Protein AF-0000000085287148 (afdb_homodimer)

Solvent-accessible surface area (backbone atoms only — not comparable to full-atom values): 69356 Å² total; per-residue (Å²): 118,70,53,72,50,53,68,63,58,52,50,46,45,72,74,42,37,66,62,49,49,55,50,50,49,49,53,42,50,53,49,48,54,57,46,31,64,43,35,37,39,42,64,52,58,63,57,47,58,54,47,50,46,49,44,57,53,48,53,65,52,48,41,60,49,50,45,50,57,52,55,53,83,62,90,46,65,64,59,32,32,53,40,20,36,48,32,17,50,41,44,36,57,68,18,52,50,58,59,39,68,41,88,47,68,58,48,17,66,41,21,68,58,52,42,52,51,50,49,53,51,49,52,50,37,48,49,28,39,38,64,25,32,65,50,96,54,58,46,51,61,50,20,52,53,43,35,53,47,10,52,51,38,36,49,45,40,40,50,20,24,39,57,37,10,68,69,48,43,52,54,68,66,49,66,81,69,47,40,51,59,61,61,67,59,51,50,50,51,51,49,52,41,47,70,71,67,40,54,73,44,78,41,68,40,73,60,76,67,72,74,65,76,77,68,74,78,81,51,72,79,48,47,58,50,51,22,49,55,48,33,67,67,51,52,45,44,57,70,48,32,52,40,52,57,66,58,36,51,48,38,28,61,52,53,70,73,44,51,47,71,55,46,51,49,37,47,51,51,27,50,47,53,51,38,31,39,54,28,16,28,46,75,50,39,76,35,73,70,24,41,51,50,49,51,49,44,47,50,50,45,49,47,45,54,52,40,53,66,71,60,31,66,64,86,73,48,61,68,69,59,52,52,50,50,50,51,52,46,50,49,51,45,49,51,50,52,47,52,51,52,51,48,55,25,32,71,64,39,53,36,53,29,45,76,67,77,44,61,61,78,74,50,81,50,67,80,58,50,52,59,70,80,73,73,50,47,57,55,43,56,29,32,56,65,67,52,58,35,66,48,76,73,70,76,80,65,56,68,61,28,53,72,69,69,44,42,68,61,51,49,51,56,70,59,47,42,75,41,70,67,46,70,64,52,47,36,52,51,42,52,53,53,53,51,50,56,67,65,63,55,83,66,38,56,53,72,38,64,26,56,61,49,31,53,73,68,72,37,64,87,57,42,60,58,49,75,74,40,58,70,52,52,27,52,48,19,51,33,47,14,48,54,48,46,58,68,65,48,74,83,71,78,77,43,66,42,50,55,46,32,52,51,51,37,18,29,54,47,30,37,42,67,76,41,47,78,49,38,55,79,43,58,39,52,55,34,47,42,8,21,36,46,36,47,27,52,44,31,70,70,79,22,63,44,97,41,72,61,49,20,49,52,47,55,54,58,67,45,79,69,34,88,80,55,55,58,58,37,46,31,17,67,83,26,61,43,35,53,62,56,3,45,50,49,26,52,58,50,68,67,44,94,40,71,67,57,39,26,48,51,51,28,46,26,50,48,30,35,50,44,18,32,29,56,55,27,54,35,62,56,44,58,49,33,41,64,50,14,48,46,69,55,48,52,50,36,52,46,34,48,39,57,54,39,48,86,47,50,49,79,77,76,78,34,22,35,46,42,85,42,76,87,119,71,52,72,50,52,68,61,57,53,50,45,45,70,72,43,36,65,62,50,48,55,50,51,50,49,53,41,51,51,50,47,55,56,47,31,64,42,35,38,41,41,63,52,57,63,57,46,57,55,46,50,47,49,43,56,53,46,53,66,52,49,41,60,50,51,44,51,56,54,57,53,82,63,92,48,65,65,59,33,32,53,38,20,36,48,32,17,50,40,44,36,56,68,18,54,50,58,60,38,69,41,86,47,68,60,48,17,66,41,22,67,59,52,42,52,51,51,50,52,52,49,52,50,34,48,48,28,39,37,66,23,33,66,49,97,53,59,48,50,61,51,19,51,52,42,34,53,47,11,51,51,37,37,49,44,40,39,50,18,25,38,55,36,11,68,68,46,42,53,55,69,68,50,66,79,68,45,39,52,56,62,60,68,59,50,52,50,51,52,49,51,41,46,72,71,67,42,51,74,44,78,41,68,39,72,62,77,67,71,74,65,76,78,68,74,78,82,51,71,76,46,46,57,50,51,23,49,55,47,34,67,68,50,52,47,44,57,70,46,31,52,39,53,56,64,59,37,51,48,38,28,61,52,53,69,73,44,52,48,69,55,45,53,48,38,46,51,52,27,51,47,54,52,39,31,40,54,30,17,27,47,74,50,38,75,34,74,70,24,41,52,50,50,50,48,42,48,50,50,45,50,47,46,54,53,39,56,67,71,62,32,67,65,86,73,49,60,67,68,59,52,52,50,50,50,50,54,46,51,48,50,46,50,51,50,52,48,51,50,51,52,48,55,26,32,71,66,39,52,36,54,30,45,74,66,75,44,62,63,78,75,50,82,50,69,82,58,51,53,63,71,82,73,73,50,48,57,56,43,56,30,32,56,66,67,52,60,34,68,48,77,72,68,75,78,65,56,67,60,28,52,72,69,69,44,42,68,59,51,50,52,58,70,58,45,42,75,44,70,68,48,68,64,52,47,36,52,53,43,52,54,52,53,51,48,56,69,66,63,54,83,66,37,55,52,71,37,65,26,56,61,50,30,53,76,67,72,38,64,88,58,39,60,58,49,75,73,40,57,72,52,51,26,53,47,20,51,33,46,14,49,55,47,46,58,69,63,47,76,82,72,81,76,42,67,42,50,55,44,32,53,50,50,38,18,28,53,48,29,36,41,68,77,40,47,78,49,38,54,81,44,57,38,51,53,36,48,42,8,22,34,46,39,47,27,52,43,31,71,71,78,21,63,42,98,41,72,61,50,20,49,51,47,56,53,58,66,46,80,70,35,90,79,55,56,57,57,37,45,30,15,62,82,27,61,46,35,53,61,56,3,44,50,49,26,53,59,50,67,66,43,93,42,74,68,59,39,26,48,51,50,29,46,25,52,49,29,34,50,43,18,32,28,57,54,28,55,36,62,57,45,60,48,32,43,66,51,15,46,47,70,55,46,52,50,35,51,46,32,47,38,56,54,42,47,85,47,49,49,80,76,75,81,36,19,35,48,41,85,42,77,89

pLDDT: mean 85.96, std 10.74, range [35.72, 98.38]

Structure (mmCIF, N/CA/C/O backbone):
data_AF-0000000085287148-model_v1
#
loop_
_entity.id
_entity.type
_entity.pdbx_description
1 polymer 'DUF4220 domain-containing protein'
#
loop_
_atom_site.group_PDB
_atom_site.id
_atom_site.type_symbol
_atom_site.label_atom_id
_atom_site.label_alt_id
_atom_site.label_comp_id
_atom_site.label_asym_id
_atom_site.label_entity_id
_atom_site.label_seq_id
_atom_site.pdbx_PDB_ins_code
_atom_site.Cartn_x
_atom_site.Cartn_y
_atom_site.Cartn_z
_atom_site.occupancy
_atom_site.B_iso_or_equiv
_atom_site.auth_seq_id
_atom_site.auth_comp_id
_atom_site.auth_asym_id
_atom_site.auth_atom_id
_atom_site.pdbx_PDB_model_num
ATOM 1 N N . MET A 1 1 ? 18.484 -37.219 -36.844 1 36 1 MET A N 1
ATOM 2 C CA . MET A 1 1 ? 17.859 -36.062 -36.219 1 36 1 MET A CA 1
ATOM 3 C C . MET A 1 1 ? 18.125 -36.031 -34.719 1 36 1 MET A C 1
ATOM 5 O O . MET A 1 1 ? 17.828 -37 -34.031 1 36 1 MET A O 1
ATOM 9 N N . VAL A 1 2 ? 19.109 -35.469 -34.344 1 46.75 2 VAL A N 1
ATOM 10 C CA . VAL A 1 2 ? 19.688 -35.469 -33 1 46.75 2 VAL A CA 1
ATOM 11 C C . VAL A 1 2 ? 18.656 -34.969 -32 1 46.75 2 VAL A C 1
ATOM 13 O O . VAL A 1 2 ? 18.062 -33.906 -32.188 1 46.75 2 VAL A O 1
ATOM 16 N N . GLN A 1 3 ? 18.125 -35.875 -31.312 1 60.62 3 GLN A N 1
ATOM 17 C CA . GLN A 1 3 ? 17.25 -35.5 -30.203 1 60.62 3 GLN A CA 1
ATOM 18 C C . GLN A 1 3 ? 17.891 -34.469 -29.281 1 60.62 3 GLN A C 1
ATOM 20 O O . GLN A 1 3 ? 19.016 -34.688 -28.828 1 60.62 3 GLN A O 1
ATOM 25 N N . MET A 1 4 ? 17.5 -33.188 -29.484 1 65.06 4 MET A N 1
ATOM 26 C CA . MET A 1 4 ? 18.078 -32.094 -28.719 1 65.06 4 MET A CA 1
ATOM 27 C C . MET A 1 4 ? 18.125 -32.438 -27.219 1 65.06 4 MET A C 1
ATOM 29 O O . MET A 1 4 ? 19.047 -32.031 -26.516 1 65.06 4 MET A O 1
ATOM 33 N N . VAL A 1 5 ? 17.078 -33.188 -26.781 1 72.69 5 VAL A N 1
ATOM 34 C CA . VAL A 1 5 ? 17.109 -33.625 -25.391 1 72.69 5 VAL A CA 1
ATOM 35 C C . VAL A 1 5 ? 17.344 -35.125 -25.344 1 72.69 5 VAL A C 1
ATOM 37 O O . VAL A 1 5 ? 16.656 -35.906 -26 1 72.69 5 VAL A O 1
ATOM 40 N N . SER A 1 6 ? 18.5 -35.5 -24.781 1 75.81 6 SER A N 1
ATOM 41 C CA . SER A 1 6 ? 18.891 -36.906 -24.719 1 75.81 6 SER A CA 1
ATOM 42 C C . SER A 1 6 ? 17.781 -37.75 -24.141 1 75.81 6 SER A C 1
ATOM 44 O O . SER A 1 6 ? 17.016 -37.312 -23.297 1 75.81 6 SER A O 1
ATOM 46 N N . ALA A 1 7 ? 17.453 -38.844 -24.641 1 76.81 7 ALA A N 1
ATOM 47 C CA . ALA A 1 7 ? 16.469 -39.812 -24.188 1 76.81 7 ALA A CA 1
ATOM 48 C C . ALA A 1 7 ? 16.672 -40.156 -22.719 1 76.81 7 ALA A C 1
ATOM 50 O O . ALA A 1 7 ? 15.719 -40.469 -22 1 76.81 7 ALA A O 1
ATOM 51 N N . ASP A 1 8 ? 17.891 -39.938 -22.25 1 78.19 8 ASP A N 1
ATOM 52 C CA . ASP A 1 8 ? 18.203 -40.25 -20.859 1 78.19 8 ASP A CA 1
ATOM 53 C C . ASP A 1 8 ? 17.578 -39.219 -19.906 1 78.19 8 ASP A C 1
ATOM 55 O O . ASP A 1 8 ? 17.031 -39.594 -18.859 1 78.19 8 ASP A O 1
ATOM 59 N N . ILE A 1 9 ? 17.609 -38.062 -20.391 1 77.56 9 ILE A N 1
ATOM 60 C CA . ILE A 1 9 ? 17.062 -37 -19.547 1 77.56 9 ILE A CA 1
ATOM 61 C C . ILE A 1 9 ? 15.539 -37.156 -19.484 1 77.56 9 ILE A C 1
ATOM 63 O O . ILE A 1 9 ? 14.938 -36.938 -18.422 1 77.56 9 ILE A O 1
ATOM 67 N N . GLN A 1 10 ? 14.992 -37.5 -20.516 1 80 10 GLN A N 1
ATOM 68 C CA . GLN A 1 10 ? 13.547 -37.656 -20.562 1 80 10 GLN A CA 1
ATOM 69 C C . GLN A 1 10 ? 13.109 -38.844 -19.688 1 80 10 GLN A C 1
ATOM 71 O O . GLN A 1 10 ? 12.125 -38.719 -18.953 1 80 10 GLN A O 1
ATOM 76 N N . LYS A 1 11 ? 13.852 -39.812 -19.875 1 78 11 LYS A N 1
ATOM 77 C CA . LYS A 1 11 ? 13.531 -41 -19.062 1 78 11 LYS A CA 1
ATOM 78 C C . LYS A 1 11 ? 13.742 -40.719 -17.578 1 78 11 LYS A C 1
ATOM 80 O O . LYS A 1 11 ? 12.93 -41.125 -16.734 1 78 11 LYS A O 1
ATOM 85 N N . LEU A 1 12 ? 14.75 -39.938 -17.312 1 78.44 12 LEU A N 1
ATOM 86 C CA . LEU A 1 12 ? 15.031 -39.562 -15.93 1 78.44 12 LEU A CA 1
ATOM 87 C C . LEU A 1 12 ? 13.906 -38.719 -15.352 1 78.44 12 LEU A C 1
ATOM 89 O O . LEU A 1 12 ? 13.484 -38.938 -14.219 1 78.44 12 LEU A O 1
ATOM 93 N N . TRP A 1 13 ? 13.359 -37.844 -16.109 1 78.5 13 TRP A N 1
ATOM 94 C CA . TRP A 1 13 ? 12.305 -36.969 -15.648 1 78.5 13 TRP A CA 1
ATOM 95 C C . TRP A 1 13 ? 10.977 -37.719 -15.523 1 78.5 13 TRP A C 1
ATOM 97 O O . TRP A 1 13 ? 10.227 -37.5 -14.57 1 78.5 13 TRP A O 1
ATOM 107 N N . ASN A 1 14 ? 10.797 -38.531 -16.391 1 77.5 14 ASN A N 1
ATOM 108 C CA . ASN A 1 14 ? 9.539 -39.281 -16.375 1 77.5 14 ASN A CA 1
ATOM 109 C C . ASN A 1 14 ? 9.492 -40.281 -15.242 1 77.5 14 ASN A C 1
ATOM 111 O O . ASN A 1 14 ? 8.445 -40.5 -14.625 1 77.5 14 ASN A O 1
ATOM 115 N N . GLU A 1 15 ? 10.695 -40.844 -14.953 1 77.12 15 GLU A N 1
ATOM 116 C CA . GLU A 1 15 ? 10.711 -41.906 -13.945 1 77.12 15 GLU A CA 1
ATOM 117 C C . GLU A 1 15 ? 11 -41.344 -12.555 1 77.12 15 GLU A C 1
ATOM 119 O O . GLU A 1 15 ? 10.43 -41.781 -11.562 1 77.12 15 GLU A O 1
ATOM 124 N N . HIS A 1 16 ? 11.812 -40.25 -12.484 1 84.56 16 HIS A N 1
ATOM 125 C CA . HIS A 1 16 ? 12.273 -39.781 -11.18 1 84.56 16 HIS A CA 1
ATOM 126 C C . HIS A 1 16 ? 11.891 -38.344 -10.953 1 84.56 16 HIS A C 1
ATOM 128 O O . HIS A 1 16 ? 12.391 -37.688 -10.023 1 84.56 16 HIS A O 1
ATOM 134 N N . GLY A 1 17 ? 11.062 -37.844 -11.727 1 85.38 17 GLY A N 1
ATOM 135 C CA . GLY A 1 17 ? 10.672 -36.438 -11.602 1 85.38 17 GLY A CA 1
ATOM 136 C C . GLY A 1 17 ? 9.961 -36.125 -10.297 1 85.38 17 GLY A C 1
ATOM 137 O O . GLY A 1 17 ? 10.266 -35.125 -9.633 1 85.38 17 GLY A O 1
ATOM 138 N N . LEU A 1 18 ? 9.078 -36.969 -9.891 1 89.12 18 LEU A N 1
ATOM 139 C CA . LEU A 1 18 ? 8.305 -36.75 -8.672 1 89.12 18 LEU A CA 1
ATOM 140 C C . LEU A 1 18 ? 9.195 -36.906 -7.438 1 89.12 18 LEU A C 1
ATOM 142 O O . LEU A 1 18 ? 9.016 -36.188 -6.449 1 89.12 18 LEU A O 1
ATOM 146 N N . GLN A 1 19 ? 10.148 -37.812 -7.508 1 92.38 19 GLN A N 1
ATOM 147 C CA . GLN A 1 19 ? 11.094 -38 -6.414 1 92.38 19 GLN A CA 1
ATOM 148 C C . GLN A 1 19 ? 11.969 -36.75 -6.234 1 92.38 19 GLN A C 1
ATOM 150 O O . GLN A 1 19 ? 12.211 -36.312 -5.105 1 92.38 19 GLN A O 1
ATOM 155 N N . ALA A 1 20 ? 12.328 -36.219 -7.34 1 90.81 20 ALA A N 1
ATOM 156 C CA . ALA A 1 20 ? 13.148 -35 -7.27 1 90.81 20 ALA A CA 1
ATOM 157 C C . ALA A 1 20 ? 12.344 -33.844 -6.719 1 90.81 20 ALA A C 1
ATOM 159 O O . ALA A 1 20 ? 12.852 -33.062 -5.91 1 90.81 20 ALA A O 1
ATOM 160 N N . LEU A 1 21 ? 11.133 -33.75 -7.113 1 92.94 21 LEU A N 1
ATOM 161 C CA . LEU A 1 21 ? 10.305 -32.625 -6.695 1 92.94 21 LEU A CA 1
ATOM 162 C C . LEU A 1 21 ? 10.008 -32.719 -5.199 1 92.94 21 LEU A C 1
ATOM 164 O O . LEU A 1 21 ? 9.969 -31.688 -4.52 1 92.94 21 LEU A O 1
ATOM 168 N N . ILE A 1 22 ? 9.789 -33.844 -4.68 1 94.31 22 ILE A N 1
ATOM 169 C CA . ILE A 1 22 ? 9.477 -33.969 -3.26 1 94.31 22 ILE A CA 1
ATOM 170 C C . ILE A 1 22 ? 10.711 -33.625 -2.426 1 94.31 22 ILE A C 1
ATOM 172 O O . ILE A 1 22 ? 10.594 -33.031 -1.353 1 94.31 22 ILE A O 1
ATOM 176 N N . LEU A 1 23 ? 11.875 -34 -2.982 1 95.19 23 LEU A N 1
ATOM 177 C CA . LEU A 1 23 ? 13.109 -33.656 -2.279 1 95.19 23 LEU A CA 1
ATOM 178 C C . LEU A 1 23 ? 13.383 -32.156 -2.332 1 95.19 23 LEU A C 1
ATOM 180 O O . LEU A 1 23 ? 13.812 -31.562 -1.342 1 95.19 23 LEU A O 1
ATOM 184 N N . VAL A 1 24 ? 13.117 -31.578 -3.457 1 94.94 24 VAL A N 1
ATOM 185 C CA . VAL A 1 24 ? 13.281 -30.125 -3.586 1 94.94 24 VAL A CA 1
ATOM 186 C C . VAL A 1 24 ? 12.32 -29.406 -2.639 1 94.94 24 VAL A C 1
ATOM 188 O O . VAL A 1 24 ? 12.703 -28.453 -1.962 1 94.94 24 VAL A O 1
ATOM 191 N N . SER A 1 25 ? 11.141 -29.859 -2.598 1 95.31 25 SER A N 1
ATOM 192 C CA . SER A 1 25 ? 10.156 -29.25 -1.699 1 95.31 25 SER A CA 1
ATOM 193 C C . SER A 1 25 ? 10.602 -29.359 -0.244 1 95.31 25 SER A C 1
ATOM 195 O O . SER A 1 25 ? 10.438 -28.422 0.531 1 95.31 25 SER A O 1
ATOM 197 N N . LEU A 1 26 ? 11.211 -30.453 0.076 1 95.38 26 LEU A N 1
ATOM 198 C CA . LEU A 1 26 ? 11.703 -30.656 1.433 1 95.38 26 LEU A CA 1
ATOM 199 C C . LEU A 1 26 ? 12.812 -29.656 1.758 1 95.38 26 LEU A C 1
ATOM 201 O O . LEU A 1 26 ? 12.789 -29.016 2.812 1 95.38 26 LEU A O 1
ATOM 205 N N . VAL A 1 27 ? 13.703 -29.516 0.851 1 95.56 27 VAL A N 1
ATOM 206 C CA . VAL A 1 27 ? 14.82 -28.609 1.067 1 95.56 27 VAL A CA 1
ATOM 207 C C . VAL A 1 27 ? 14.305 -27.172 1.199 1 95.56 27 VAL A C 1
ATOM 209 O O . VAL A 1 27 ? 14.75 -26.422 2.07 1 95.56 27 VAL A O 1
ATOM 212 N N . LEU A 1 28 ? 13.398 -26.844 0.396 1 94.38 28 LEU A N 1
ATOM 213 C CA . LEU A 1 28 ? 12.836 -25.5 0.44 1 94.38 28 LEU A CA 1
ATOM 214 C C . LEU A 1 28 ? 12.141 -25.234 1.773 1 94.38 28 LEU A C 1
ATOM 216 O O . LEU A 1 28 ? 12.289 -24.172 2.363 1 94.38 28 LEU A O 1
ATOM 220 N N . GLN A 1 29 ? 11.461 -26.203 2.27 1 94.06 29 GLN A N 1
ATOM 221 C CA . GLN A 1 29 ? 10.742 -26.047 3.529 1 94.06 29 GLN A CA 1
ATOM 222 C C . GLN A 1 29 ? 11.703 -25.922 4.703 1 94.06 29 GLN A C 1
ATOM 224 O O . GLN A 1 29 ? 11.469 -25.141 5.633 1 94.06 29 GLN A O 1
ATOM 229 N N . ILE A 1 30 ? 12.742 -26.609 4.629 1 93.38 30 ILE A N 1
ATOM 230 C CA . ILE A 1 30 ? 13.742 -26.516 5.695 1 93.38 30 ILE A CA 1
ATOM 231 C C . ILE A 1 30 ? 14.367 -25.125 5.703 1 93.38 30 ILE A C 1
ATOM 233 O O . ILE A 1 30 ? 14.531 -24.531 6.766 1 93.38 30 ILE A O 1
ATOM 237 N N . ILE A 1 31 ? 14.633 -24.609 4.562 1 91.88 31 ILE A N 1
ATOM 238 C CA . ILE A 1 31 ? 15.234 -23.281 4.457 1 91.88 31 ILE A CA 1
ATOM 239 C C . ILE A 1 31 ? 14.25 -22.234 4.969 1 91.88 31 ILE A C 1
ATOM 241 O O . ILE A 1 31 ? 14.633 -21.312 5.695 1 91.88 31 ILE A O 1
ATOM 245 N N . LEU A 1 32 ? 13.008 -22.406 4.672 1 91.44 32 LEU A N 1
ATOM 246 C CA . LEU A 1 32 ? 12 -21.453 5.113 1 91.44 32 LEU A CA 1
ATOM 247 C C . LEU A 1 32 ? 11.844 -21.484 6.629 1 91.44 32 LEU A C 1
ATOM 249 O O . LEU A 1 32 ? 11.656 -20.438 7.258 1 91.44 32 LEU A O 1
ATOM 253 N N . HIS A 1 33 ? 12.008 -22.625 7.199 1 90.88 33 HIS A N 1
ATOM 254 C CA . HIS A 1 33 ? 11.891 -22.766 8.648 1 90.88 33 HIS A CA 1
ATOM 255 C C . HIS A 1 33 ? 13.047 -22.062 9.359 1 90.88 33 HIS A C 1
ATOM 257 O O . HIS A 1 33 ? 12.836 -21.375 10.352 1 90.88 33 HIS A O 1
ATOM 263 N N . VAL A 1 34 ? 14.141 -22.156 8.797 1 87.5 34 VAL A N 1
ATOM 264 C CA . VAL A 1 34 ? 15.336 -21.625 9.445 1 87.5 34 VAL A CA 1
ATOM 265 C C . VAL A 1 34 ? 15.438 -20.125 9.188 1 87.5 34 VAL A C 1
ATOM 267 O O . VAL A 1 34 ? 15.672 -19.344 10.109 1 87.5 34 VAL A O 1
ATOM 270 N N . LEU A 1 35 ? 15.141 -19.766 8 1 86.88 35 LEU A N 1
ATOM 271 C CA . LEU A 1 35 ? 15.32 -18.375 7.629 1 86.88 35 LEU A CA 1
ATOM 272 C C . LEU A 1 35 ? 14.133 -17.531 8.086 1 86.88 35 LEU A C 1
ATOM 274 O O . LEU A 1 35 ? 14.242 -16.312 8.219 1 86.88 35 LEU A O 1
ATOM 278 N N . GLY A 1 36 ? 13.039 -18.188 8.258 1 83.56 36 GLY A N 1
ATOM 279 C CA . GLY A 1 36 ? 11.891 -17.469 8.766 1 83.56 36 GLY A CA 1
ATOM 280 C C . GLY A 1 36 ? 12.133 -16.812 10.109 1 83.56 36 GLY A C 1
ATOM 281 O O . GLY A 1 36 ? 11.727 -15.672 10.344 1 83.56 36 GLY A O 1
ATOM 282 N N . ASN A 1 37 ? 12.969 -17.344 10.922 1 80.31 37 ASN A N 1
ATOM 283 C CA . ASN A 1 37 ? 13.289 -16.828 12.242 1 80.31 37 ASN A CA 1
ATOM 284 C C . ASN A 1 37 ? 14.398 -15.773 12.172 1 80.31 37 ASN A C 1
ATOM 286 O O . ASN A 1 37 ? 14.422 -14.844 12.984 1 80.31 37 ASN A O 1
ATOM 290 N N . LEU A 1 38 ? 15.188 -15.914 11.148 1 83.56 38 LEU A N 1
ATOM 291 C CA . LEU A 1 38 ? 16.328 -15.016 11.023 1 83.56 38 LEU A CA 1
ATOM 292 C C . LEU A 1 38 ? 15.914 -13.688 10.406 1 83.56 38 LEU A C 1
ATOM 294 O O . LEU A 1 38 ? 16.578 -12.664 10.609 1 83.56 38 LEU A O 1
ATOM 298 N N . ARG A 1 39 ? 14.844 -13.703 9.734 1 84.88 39 ARG A N 1
ATOM 299 C CA . ARG A 1 39 ? 14.383 -12.5 9.039 1 84.88 39 ARG A CA 1
ATOM 300 C C . ARG A 1 39 ? 14.086 -11.375 10.031 1 84.88 39 ARG A C 1
ATOM 302 O O . ARG A 1 39 ? 14.297 -10.203 9.719 1 84.88 39 ARG A O 1
ATOM 309 N N . LYS A 1 40 ? 13.734 -11.711 11.188 1 83.5 40 LYS A N 1
ATOM 310 C CA . LYS A 1 40 ? 13.367 -10.727 12.203 1 83.5 40 LYS A CA 1
ATOM 311 C C . LYS A 1 40 ? 14.602 -9.992 12.719 1 83.5 40 LYS A C 1
ATOM 313 O O . LYS A 1 40 ? 14.516 -8.812 13.094 1 83.5 40 LYS A O 1
ATOM 318 N N . HIS A 1 41 ? 15.773 -10.656 12.625 1 84.06 41 HIS A N 1
ATOM 319 C CA . HIS A 1 41 ? 16.938 -10.078 13.289 1 84.06 41 HIS A CA 1
ATOM 320 C C . HIS A 1 41 ? 18.031 -9.734 12.289 1 84.06 41 HIS A C 1
ATOM 322 O O . HIS A 1 41 ? 19.078 -9.18 12.656 1 84.06 41 HIS A O 1
ATOM 328 N N . ASN A 1 42 ? 17.859 -10.086 11.086 1 80.38 42 ASN A N 1
ATOM 329 C CA . ASN A 1 42 ? 18.906 -9.812 10.102 1 80.38 42 ASN A CA 1
ATOM 330 C C . ASN A 1 42 ? 18.375 -8.977 8.945 1 80.38 42 ASN A C 1
ATOM 332 O O . ASN A 1 42 ? 17.719 -9.492 8.039 1 80.38 42 ASN A O 1
ATOM 336 N N . PRO A 1 43 ? 18.844 -7.746 8.969 1 77.56 43 PRO A N 1
ATOM 337 C CA . PRO A 1 43 ? 18.328 -6.863 7.914 1 77.56 43 PRO A CA 1
ATOM 338 C C . PRO A 1 43 ? 19.141 -6.961 6.621 1 77.56 43 PRO A C 1
ATOM 340 O O . PRO A 1 43 ? 18.859 -6.234 5.664 1 77.56 43 PRO A O 1
ATOM 343 N N . ARG A 1 44 ? 20.188 -7.992 6.426 1 75.06 44 ARG A N 1
ATOM 344 C CA . ARG A 1 44 ? 21.031 -8.047 5.242 1 75.06 44 ARG A CA 1
ATOM 345 C C . ARG A 1 44 ? 20.234 -8.383 3.996 1 75.06 44 ARG A C 1
ATOM 347 O O . ARG A 1 44 ? 19.422 -9.32 4.008 1 75.06 44 ARG A O 1
ATOM 354 N N . THR A 1 45 ? 20.375 -7.633 3.033 1 72.75 45 THR A N 1
ATOM 355 C CA . THR A 1 45 ? 19.609 -7.707 1.796 1 72.75 45 THR A CA 1
ATOM 356 C C . THR A 1 45 ? 19.828 -9.055 1.105 1 72.75 45 THR A C 1
ATOM 358 O O . THR A 1 45 ? 18.891 -9.594 0.494 1 72.75 45 THR A O 1
ATOM 361 N N . LEU A 1 46 ? 20.984 -9.586 1.209 1 73.56 46 LEU A N 1
ATOM 362 C CA . LEU A 1 46 ? 21.266 -10.836 0.514 1 73.56 46 LEU A CA 1
ATOM 363 C C . LEU A 1 46 ? 20.422 -11.977 1.074 1 73.56 46 LEU A C 1
ATOM 365 O O . LEU A 1 46 ? 19.891 -12.789 0.317 1 73.56 46 LEU A O 1
ATOM 369 N N . ILE A 1 47 ? 20.281 -11.992 2.322 1 70.5 47 ILE A N 1
ATOM 370 C CA . ILE A 1 47 ? 19.516 -13.055 2.949 1 70.5 47 ILE A CA 1
ATOM 371 C C . ILE A 1 47 ? 18.031 -12.836 2.703 1 70.5 47 ILE A C 1
ATOM 373 O O . ILE A 1 47 ? 17.312 -13.758 2.316 1 70.5 47 ILE A O 1
ATOM 377 N N . ARG A 1 48 ? 17.766 -11.688 2.754 1 73.69 48 ARG A N 1
ATOM 378 C CA . ARG A 1 48 ? 16.344 -11.391 2.678 1 73.69 48 ARG A CA 1
ATOM 379 C C . ARG A 1 48 ? 15.859 -11.414 1.231 1 73.69 48 ARG A C 1
ATOM 381 O O . ARG A 1 48 ? 14.883 -12.094 0.908 1 73.69 48 ARG A O 1
ATOM 388 N N . THR A 1 49 ? 16.453 -10.656 0.522 1 69.44 49 THR A N 1
ATOM 389 C CA . THR A 1 49 ? 15.906 -10.414 -0.808 1 69.44 49 THR A CA 1
ATOM 390 C C . THR A 1 49 ? 16.281 -11.547 -1.76 1 69.44 49 THR A C 1
ATOM 392 O O . THR A 1 49 ? 15.438 -12.055 -2.498 1 69.44 49 THR A O 1
ATOM 395 N N . ALA A 1 50 ? 17.453 -12.078 -1.598 1 74.69 50 ALA A N 1
ATOM 396 C CA . ALA A 1 50 ? 17.859 -13.031 -2.629 1 74.69 50 ALA A CA 1
ATOM 397 C C . ALA A 1 50 ? 17.438 -14.453 -2.254 1 74.69 50 ALA A C 1
ATOM 399 O O . ALA A 1 50 ? 16.766 -15.133 -3.033 1 74.69 50 ALA A O 1
ATOM 400 N N . THR A 1 51 ? 17.594 -14.766 -1.043 1 84.69 51 THR A N 1
ATOM 401 C CA . THR A 1 51 ? 17.391 -16.172 -0.7 1 84.69 51 THR A CA 1
ATOM 402 C C . THR A 1 51 ? 15.938 -16.422 -0.285 1 84.69 51 THR A C 1
ATOM 404 O O . THR A 1 51 ? 15.25 -17.25 -0.879 1 84.69 51 THR A O 1
ATOM 407 N N . LEU A 1 52 ? 15.484 -15.609 0.598 1 88.12 52 LEU A N 1
ATOM 408 C CA . LEU A 1 52 ? 14.148 -15.852 1.128 1 88.12 52 LEU A CA 1
ATOM 409 C C . LEU A 1 52 ? 13.086 -15.609 0.06 1 88.12 52 LEU A C 1
ATOM 411 O O . LEU A 1 52 ? 12.094 -16.344 -0.015 1 88.12 52 LEU A O 1
ATOM 415 N N . TRP A 1 53 ? 13.32 -14.68 -0.731 1 89.31 53 TRP A N 1
ATOM 416 C CA . TRP A 1 53 ? 12.367 -14.375 -1.794 1 89.31 53 TRP A CA 1
ATOM 417 C C . TRP A 1 53 ? 12.297 -15.508 -2.811 1 89.31 53 TRP A C 1
ATOM 419 O O . TRP A 1 53 ? 11.211 -15.938 -3.197 1 89.31 53 TRP A O 1
ATOM 429 N N . SER A 1 54 ? 13.438 -16.078 -3.17 1 89.5 54 SER A N 1
ATOM 430 C CA . SER A 1 54 ? 13.484 -17.156 -4.152 1 89.5 54 SER A CA 1
ATOM 431 C C . SER A 1 54 ? 12.875 -18.438 -3.594 1 89.5 54 SER A C 1
ATOM 433 O O . SER A 1 54 ? 12.086 -19.109 -4.273 1 89.5 54 SER A O 1
ATOM 435 N N . VAL A 1 55 ? 13.164 -18.703 -2.408 1 91.81 55 VAL A N 1
ATOM 436 C CA . VAL A 1 55 ? 12.695 -19.938 -1.796 1 91.81 55 VAL A CA 1
ATOM 437 C C . VAL A 1 55 ? 11.188 -19.875 -1.592 1 91.81 55 VAL A C 1
ATOM 439 O O . VAL A 1 55 ? 10.477 -20.844 -1.855 1 91.81 55 VAL A O 1
ATOM 442 N N . TYR A 1 56 ? 10.734 -18.766 -1.204 1 90.94 56 TYR A N 1
ATOM 443 C CA . TYR A 1 56 ? 9.305 -18.578 -0.985 1 90.94 56 TYR A CA 1
ATOM 444 C C . TYR A 1 56 ? 8.523 -18.766 -2.279 1 90.94 56 TYR A C 1
ATOM 446 O O . TYR A 1 56 ? 7.508 -19.469 -2.301 1 90.94 56 TYR A O 1
ATOM 454 N N . ASN A 1 57 ? 9.016 -18.266 -3.322 1 89.94 57 ASN A N 1
ATOM 455 C CA . ASN A 1 57 ? 8.328 -18.344 -4.605 1 89.94 57 ASN A CA 1
ATOM 456 C C . ASN A 1 57 ? 8.469 -19.734 -5.219 1 89.94 57 ASN A C 1
ATOM 458 O O . ASN A 1 57 ? 7.531 -20.25 -5.84 1 89.94 57 ASN A O 1
ATOM 462 N N . LEU A 1 58 ? 9.578 -20.312 -5.008 1 90.06 58 LEU A N 1
ATOM 463 C CA . LEU A 1 58 ? 9.789 -21.656 -5.543 1 90.06 58 LEU A CA 1
ATOM 464 C C . LEU A 1 58 ? 8.914 -22.672 -4.82 1 90.06 58 LEU A C 1
ATOM 466 O O . LEU A 1 58 ? 8.438 -23.641 -5.43 1 90.06 58 LEU A O 1
ATOM 470 N N . ALA A 1 59 ? 8.711 -22.422 -3.588 1 91.12 59 ALA A N 1
ATOM 471 C CA . ALA A 1 59 ? 7.852 -23.328 -2.822 1 91.12 59 ALA A CA 1
ATOM 472 C C . ALA A 1 59 ? 6.422 -23.312 -3.354 1 91.12 59 ALA A C 1
ATOM 474 O O . ALA A 1 59 ? 5.75 -24.344 -3.389 1 91.12 59 ALA A O 1
ATOM 475 N N . TYR A 1 60 ? 5.98 -22.188 -3.855 1 87.69 60 TYR A N 1
ATOM 476 C CA . TYR A 1 60 ? 4.633 -22.062 -4.395 1 87.69 60 TYR A CA 1
ATOM 477 C C . TYR A 1 60 ? 4.547 -22.656 -5.797 1 87.69 60 TYR A C 1
ATOM 479 O O . TYR A 1 60 ? 3.471 -23.062 -6.238 1 87.69 60 TYR A O 1
ATOM 487 N N . ALA A 1 61 ? 5.676 -22.766 -6.379 1 87.62 61 ALA A N 1
ATOM 488 C CA . ALA A 1 61 ? 5.664 -23.234 -7.766 1 87.62 61 ALA A CA 1
ATOM 489 C C . ALA A 1 61 ? 5.809 -24.75 -7.84 1 87.62 61 ALA A C 1
ATOM 491 O O . ALA A 1 61 ? 5.27 -25.375 -8.75 1 87.62 61 ALA A O 1
ATOM 492 N N . VAL A 1 62 ? 6.395 -25.344 -6.902 1 90.44 62 VAL A N 1
ATOM 493 C CA . VAL A 1 62 ? 6.738 -26.766 -6.957 1 90.44 62 VAL A CA 1
ATOM 494 C C . VAL A 1 62 ? 5.492 -27.609 -6.691 1 90.44 62 VAL A C 1
ATOM 496 O O . VAL A 1 62 ? 5.281 -28.625 -7.344 1 90.44 62 VAL A O 1
ATOM 499 N N . VAL A 1 63 ? 4.621 -27.141 -5.84 1 91.69 63 VAL A N 1
ATOM 500 C CA . VAL A 1 63 ? 3.506 -27.969 -5.379 1 91.69 63 VAL A CA 1
ATOM 501 C C . VAL A 1 63 ? 2.502 -28.156 -6.512 1 91.69 63 VAL A C 1
ATOM 503 O O . VAL A 1 63 ? 2.127 -29.281 -6.832 1 91.69 63 VAL A O 1
ATOM 506 N N . PRO A 1 64 ? 2.115 -27.109 -7.215 1 89.88 64 PRO A N 1
ATOM 507 C CA . PRO A 1 64 ? 1.181 -27.344 -8.32 1 89.88 64 PRO A CA 1
ATOM 508 C C . PRO A 1 64 ? 1.769 -28.219 -9.414 1 89.88 64 PRO A C 1
ATOM 510 O O . PRO A 1 64 ? 1.053 -29.031 -10.016 1 89.88 64 PRO A O 1
ATOM 513 N N . ALA A 1 65 ? 3.018 -28.109 -9.648 1 88.69 65 ALA A N 1
ATOM 514 C CA . ALA A 1 65 ? 3.666 -28.953 -10.641 1 88.69 65 ALA A CA 1
ATOM 515 C C . ALA A 1 65 ? 3.645 -30.422 -10.219 1 88.69 65 ALA A C 1
ATOM 517 O O . ALA A 1 65 ? 3.311 -31.297 -11.008 1 88.69 65 ALA A O 1
ATOM 518 N N . ALA A 1 66 ? 3.947 -30.656 -9.008 1 92.19 66 ALA A N 1
ATOM 519 C CA . ALA A 1 66 ? 3.986 -32.031 -8.484 1 92.19 66 ALA A CA 1
ATOM 520 C C . ALA A 1 66 ? 2.592 -32.625 -8.461 1 92.19 66 ALA A C 1
ATOM 522 O O . ALA A 1 66 ? 2.416 -33.812 -8.828 1 92.19 66 ALA A O 1
ATOM 523 N N . LEU A 1 67 ? 1.63 -31.844 -8.078 1 92.31 67 LEU A N 1
ATOM 524 C CA . LEU A 1 67 ? 0.262 -32.344 -8.008 1 92.31 67 LEU A CA 1
ATOM 525 C C . LEU A 1 67 ? -0.29 -32.656 -9.398 1 92.31 67 LEU A C 1
ATOM 527 O O . LEU A 1 67 ? -1.021 -33.625 -9.586 1 92.31 67 LEU A O 1
ATOM 531 N N . THR A 1 68 ? 0.07 -31.812 -10.312 1 88.25 68 THR A N 1
ATOM 532 C CA . THR A 1 68 ? -0.385 -32.031 -11.68 1 88.25 68 THR A CA 1
ATOM 533 C C . THR A 1 68 ? 0.214 -33.312 -12.266 1 88.25 68 THR A C 1
ATOM 535 O O . THR A 1 68 ? -0.479 -34.062 -12.93 1 88.25 68 THR A O 1
ATOM 538 N N . ILE A 1 69 ? 1.437 -33.594 -11.961 1 86.94 69 ILE A N 1
ATOM 539 C CA . ILE A 1 69 ? 2.094 -34.812 -12.422 1 86.94 69 ILE A CA 1
ATOM 540 C C . ILE A 1 69 ? 1.454 -36.031 -11.758 1 86.94 69 ILE A C 1
ATOM 542 O O . ILE A 1 69 ? 1.237 -37.031 -12.406 1 86.94 69 ILE A O 1
ATOM 546 N N . SER A 1 70 ? 1.138 -35.875 -10.5 1 88.5 70 SER A N 1
ATOM 547 C CA . SER A 1 70 ? 0.547 -37 -9.758 1 88.5 70 SER A CA 1
ATOM 548 C C . SER A 1 70 ? -0.865 -37.281 -10.242 1 88.5 70 SER A C 1
ATOM 550 O O . SER A 1 70 ? -1.35 -38.406 -10.094 1 88.5 70 SER A O 1
ATOM 552 N N . ALA A 1 71 ? -1.459 -36.344 -10.805 1 85.06 71 ALA A N 1
ATOM 553 C CA . ALA A 1 71 ? -2.832 -36.5 -11.273 1 85.06 71 ALA A CA 1
ATOM 554 C C . ALA A 1 71 ? -2.873 -37.281 -12.586 1 85.06 71 ALA A C 1
ATOM 556 O O . ALA A 1 71 ? -3.92 -37.812 -12.969 1 85.06 71 ALA A O 1
ATOM 557 N N . GLN A 1 72 ? -1.705 -37.406 -13.242 1 79.19 72 GLN A N 1
ATOM 558 C CA . GLN A 1 72 ? -1.663 -38.125 -14.5 1 79.19 72 GLN A CA 1
ATOM 559 C C . GLN A 1 72 ? -1.497 -39.625 -14.258 1 79.19 72 GLN A C 1
ATOM 56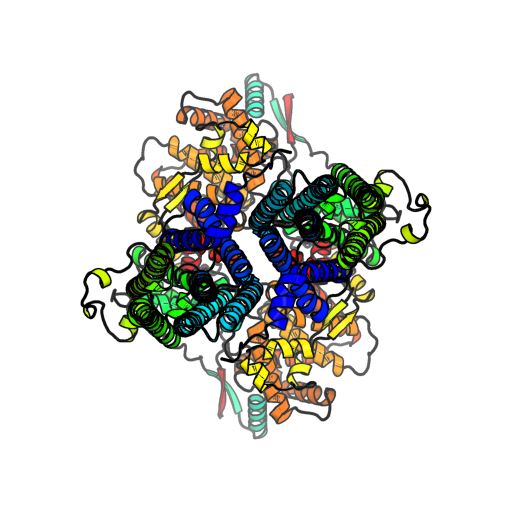1 O O . GLN A 1 72 ? -0.715 -40.062 -13.398 1 79.19 72 GLN A O 1
ATOM 566 N N . SER A 1 73 ? -2.525 -40.438 -14.344 1 64.38 73 SER A N 1
ATOM 567 C CA . SER A 1 73 ? -2.834 -41.844 -13.992 1 64.38 73 SER A CA 1
ATOM 568 C C . SER A 1 73 ? -1.784 -42.781 -14.547 1 64.38 73 SER A C 1
ATOM 570 O O . SER A 1 73 ? -1.35 -42.656 -15.688 1 64.38 73 SER A O 1
ATOM 572 N N . THR A 1 74 ? -1.063 -43.5 -13.547 1 67.19 74 THR A N 1
ATOM 573 C CA . THR A 1 74 ? -0.281 -44.656 -13.938 1 67.19 74 THR A CA 1
ATOM 574 C C . THR A 1 74 ? -1.086 -45.938 -13.734 1 67.19 74 THR A C 1
ATOM 576 O O . THR A 1 74 ? -2.006 -45.969 -12.914 1 67.19 74 THR A O 1
ATOM 579 N N . SER A 1 75 ? -0.948 -46.812 -14.594 1 68.44 75 SER A N 1
ATOM 580 C CA . SER A 1 75 ? -1.646 -48.094 -14.539 1 68.44 75 SER A CA 1
ATOM 581 C C . SER A 1 75 ? -1.199 -48.906 -13.336 1 68.44 75 SER A C 1
ATOM 583 O O . SER A 1 75 ? -1.928 -49.781 -12.875 1 68.44 75 SER A O 1
ATOM 585 N N . ASP A 1 76 ? -0.109 -48.562 -12.758 1 79 76 ASP A N 1
ATOM 586 C CA . ASP A 1 76 ? 0.412 -49.312 -11.625 1 79 76 ASP A CA 1
ATOM 587 C C . ASP A 1 76 ? -0.241 -48.875 -10.32 1 79 76 ASP A C 1
ATOM 589 O O . ASP A 1 76 ? -0.137 -47.719 -9.93 1 79 76 ASP A O 1
ATOM 593 N N . VAL A 1 77 ? -0.856 -49.812 -9.648 1 82.25 77 VAL A N 1
ATOM 594 C CA . VAL A 1 77 ? -1.634 -49.531 -8.445 1 82.25 77 VAL A CA 1
ATOM 595 C C . VAL A 1 77 ? -0.704 -49.094 -7.316 1 82.25 77 VAL A C 1
ATOM 597 O O . VAL A 1 77 ? -1.013 -48.156 -6.578 1 82.25 77 VAL A O 1
ATOM 600 N N . SER A 1 78 ? 0.426 -49.781 -7.152 1 83.69 78 SER A N 1
ATOM 601 C CA . SER A 1 78 ? 1.367 -49.438 -6.09 1 83.69 78 SER A CA 1
ATOM 602 C C . SER A 1 78 ? 1.929 -48.031 -6.281 1 83.69 78 SER A C 1
ATOM 604 O O . SER A 1 78 ? 2.088 -47.281 -5.316 1 83.69 78 SER A O 1
ATOM 606 N N . ALA A 1 79 ? 2.17 -47.688 -7.453 1 84.62 79 ALA A N 1
ATOM 607 C CA . ALA A 1 79 ? 2.684 -46.344 -7.762 1 84.62 79 ALA A CA 1
ATOM 608 C C . ALA A 1 79 ? 1.629 -45.281 -7.492 1 84.62 79 ALA A C 1
ATOM 610 O O . ALA A 1 79 ? 1.95 -44.188 -7.023 1 84.62 79 ALA A O 1
ATOM 611 N N . ARG A 1 80 ? 0.451 -45.656 -7.695 1 87.19 80 ARG A N 1
ATOM 612 C CA . ARG A 1 80 ? -0.647 -44.719 -7.465 1 87.19 80 ARG A CA 1
ATOM 613 C C . ARG A 1 80 ? -0.839 -44.469 -5.977 1 87.19 80 ARG A C 1
ATOM 615 O O . ARG A 1 80 ? -1.148 -43.344 -5.574 1 87.19 80 ARG A O 1
ATOM 622 N N . GLU A 1 81 ? -0.674 -45.469 -5.246 1 89.44 81 GLU A N 1
ATOM 623 C CA . GLU A 1 81 ? -0.793 -45.312 -3.801 1 89.44 81 GLU A CA 1
ATOM 624 C C . GLU A 1 81 ? 0.297 -44.406 -3.246 1 89.44 81 GLU A C 1
ATOM 626 O O . GLU A 1 81 ? 0.02 -43.531 -2.432 1 89.44 81 GLU A O 1
ATOM 631 N N . LEU A 1 82 ? 1.436 -44.594 -3.68 1 89 82 LEU A N 1
ATOM 632 C CA . LEU A 1 82 ? 2.547 -43.781 -3.219 1 89 82 LEU A CA 1
ATOM 633 C C . LEU A 1 82 ? 2.373 -42.312 -3.676 1 89 82 LEU A C 1
ATOM 635 O O . LEU A 1 82 ? 2.676 -41.406 -2.926 1 89 82 LEU A O 1
ATOM 639 N N . MET A 1 83 ? 1.865 -42.188 -4.852 1 89.62 83 MET A N 1
ATOM 640 C CA . MET A 1 83 ? 1.639 -40.844 -5.379 1 89.62 83 MET A CA 1
ATOM 641 C C . MET A 1 83 ? 0.571 -40.094 -4.57 1 89.62 83 MET A C 1
ATOM 643 O O . MET A 1 83 ? 0.668 -38.906 -4.352 1 89.62 83 MET A O 1
ATOM 647 N N . SER A 1 84 ? -0.37 -40.844 -4.199 1 90.69 84 SER A N 1
ATOM 648 C CA . SER A 1 84 ? -1.408 -40.219 -3.369 1 90.69 84 SER A CA 1
ATOM 649 C C . SER A 1 84 ? -0.852 -39.781 -2.02 1 90.69 84 SER A C 1
ATOM 651 O O . SER A 1 84 ? -1.227 -38.75 -1.501 1 90.69 84 SER A O 1
ATOM 653 N N . PHE A 1 85 ? 0.031 -40.594 -1.471 1 93 85 PHE A N 1
ATOM 654 C CA . PHE A 1 85 ? 0.667 -40.25 -0.205 1 93 85 PHE A CA 1
ATOM 655 C C . PHE A 1 85 ? 1.539 -39 -0.358 1 93 85 PHE A C 1
ATOM 657 O O . PHE A 1 85 ? 1.474 -38.094 0.464 1 93 85 PHE A O 1
ATOM 664 N N . TRP A 1 86 ? 2.25 -38.938 -1.369 1 94.19 86 TRP A N 1
ATOM 665 C CA . TRP A 1 86 ? 3.121 -37.812 -1.61 1 94.19 86 TRP A CA 1
ATOM 666 C C . TRP A 1 86 ? 2.307 -36.562 -1.939 1 94.19 86 TRP A C 1
ATOM 668 O O . TRP A 1 86 ? 2.682 -35.438 -1.562 1 94.19 86 TRP A O 1
ATOM 678 N N . ALA A 1 87 ? 1.232 -36.719 -2.688 1 94.38 87 ALA A N 1
ATOM 679 C CA . ALA A 1 87 ? 0.365 -35.594 -2.994 1 94.38 87 ALA A CA 1
ATOM 680 C C . ALA A 1 87 ? -0.141 -34.938 -1.717 1 94.38 87 ALA A C 1
ATOM 682 O O . ALA A 1 87 ? -0.192 -33.688 -1.627 1 94.38 87 ALA A O 1
ATOM 683 N N . SER A 1 88 ? -0.424 -35.75 -0.811 1 95.12 88 SER A N 1
ATOM 684 C CA . SER A 1 88 ? -0.882 -35.219 0.465 1 95.12 88 SER A CA 1
ATOM 685 C C . SER A 1 88 ? 0.252 -34.531 1.208 1 95.12 88 SER A C 1
ATOM 687 O O . SER A 1 88 ? 0.035 -33.5 1.865 1 95.12 88 SER A O 1
ATOM 689 N N . LEU A 1 89 ? 1.41 -35.031 1.054 1 95 89 LEU A N 1
ATOM 690 C CA . LEU A 1 89 ? 2.566 -34.406 1.682 1 95 89 LE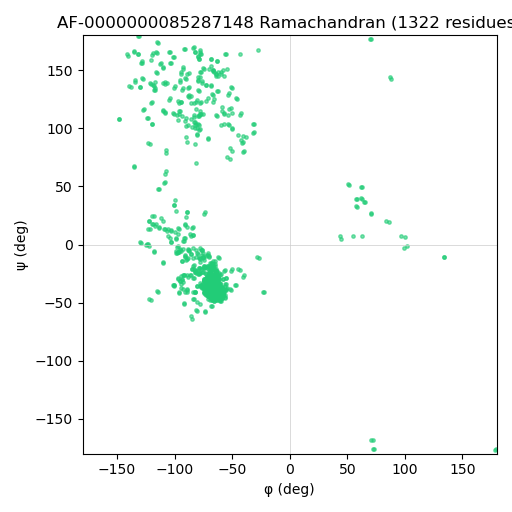U A CA 1
ATOM 691 C C . LEU A 1 89 ? 2.883 -33.062 1.022 1 95 89 LEU A C 1
ATOM 693 O O . LEU A 1 89 ? 3.293 -32.125 1.696 1 95 89 LEU A O 1
ATOM 697 N N . PHE A 1 90 ? 2.676 -33 -0.265 1 94.69 90 PHE A N 1
ATOM 698 C CA . PHE A 1 90 ? 2.865 -31.75 -0.969 1 94.69 90 PHE A CA 1
ATOM 699 C C . PHE A 1 90 ? 1.886 -30.703 -0.464 1 94.69 90 PHE A C 1
ATOM 701 O O . PHE A 1 90 ? 2.256 -29.531 -0.274 1 94.69 90 PHE A O 1
ATOM 708 N N . LEU A 1 91 ? 0.705 -31.109 -0.253 1 94.75 91 LEU A N 1
ATOM 709 C CA . LEU A 1 91 ? -0.287 -30.172 0.279 1 94.75 91 LEU A CA 1
ATOM 710 C C . LEU A 1 91 ? 0.115 -29.688 1.666 1 94.75 91 LEU A C 1
ATOM 712 O O . LEU A 1 91 ? -0.061 -28.516 1.989 1 94.75 91 LEU A O 1
ATOM 716 N N . LEU A 1 92 ? 0.646 -30.562 2.371 1 93.88 92 LEU A N 1
ATOM 717 C CA . LEU A 1 92 ? 1.121 -30.219 3.705 1 93.88 92 LEU A CA 1
ATOM 718 C C . LEU A 1 92 ? 2.24 -29.188 3.633 1 93.88 92 LEU A C 1
ATOM 720 O O . LEU A 1 92 ? 2.289 -28.25 4.441 1 93.88 92 LEU A O 1
ATOM 724 N N . ASP A 1 93 ? 3.059 -29.266 2.684 1 92.75 93 ASP A N 1
ATOM 725 C CA . ASP A 1 93 ? 4.16 -28.328 2.494 1 92.75 93 ASP A CA 1
ATOM 726 C C . ASP A 1 93 ? 3.641 -26.953 2.092 1 92.75 93 ASP A C 1
ATOM 728 O O . ASP A 1 93 ? 4.266 -25.938 2.402 1 92.75 93 ASP A O 1
ATOM 732 N N . LEU A 1 94 ? 2.521 -26.953 1.465 1 92.69 94 LEU A N 1
ATOM 733 C CA . LEU A 1 94 ? 1.943 -25.688 1.043 1 92.69 94 LEU A CA 1
ATOM 734 C C . LEU A 1 94 ? 1.456 -24.875 2.246 1 92.69 94 LEU A C 1
ATOM 736 O O . LEU A 1 94 ? 1.347 -23.656 2.178 1 92.69 94 LEU A O 1
ATOM 740 N N . GLY A 1 95 ? 1.19 -25.531 3.289 1 91 95 GLY A N 1
ATOM 741 C CA . GLY A 1 95 ? 0.819 -24.828 4.512 1 91 95 GLY A CA 1
ATOM 742 C C . GLY A 1 95 ? 1.954 -24.016 5.102 1 91 95 GLY A C 1
ATOM 743 O O . GLY A 1 95 ? 1.718 -23.062 5.848 1 91 95 GLY A O 1
ATOM 744 N N . GLY A 1 96 ? 3.158 -24.312 4.809 1 87 96 GLY A N 1
ATOM 745 C CA . GLY A 1 96 ? 4.32 -23.531 5.199 1 87 96 GLY A CA 1
ATOM 746 C C . GLY A 1 96 ? 4.617 -23.594 6.684 1 87 96 GLY A C 1
ATOM 747 O O . GLY A 1 96 ? 3.879 -24.234 7.441 1 87 96 GLY A O 1
ATOM 748 N N . PRO A 1 97 ? 5.688 -22.953 7 1 90.31 97 PRO A N 1
ATOM 749 C CA . PRO A 1 97 ? 6.047 -22.922 8.422 1 90.31 97 PRO A CA 1
ATOM 750 C C . PRO A 1 97 ? 5.207 -21.922 9.211 1 90.31 97 PRO A C 1
ATOM 752 O O . PRO A 1 97 ? 4.562 -21.047 8.625 1 90.31 97 PRO A O 1
ATOM 755 N N . ASP A 1 98 ? 5.234 -22.062 10.477 1 89.94 98 ASP A N 1
ATOM 756 C CA . ASP A 1 98 ? 4.438 -21.203 11.344 1 89.94 98 ASP A CA 1
ATOM 757 C C . ASP A 1 98 ? 5.109 -19.844 11.531 1 89.94 98 ASP A C 1
ATOM 759 O O . ASP A 1 98 ? 4.438 -18.844 11.781 1 89.94 98 ASP A O 1
ATOM 763 N N . ASN A 1 99 ? 6.395 -19.797 11.367 1 89.38 99 ASN A N 1
ATOM 764 C CA . ASN A 1 99 ? 7.137 -18.578 11.648 1 89.38 99 ASN A CA 1
ATOM 765 C C . ASN A 1 99 ? 7.289 -17.719 10.398 1 89.38 99 ASN A C 1
ATOM 767 O O . ASN A 1 99 ? 7.953 -16.672 10.43 1 89.38 99 ASN A O 1
ATOM 771 N N . PHE A 1 100 ? 6.691 -18.156 9.281 1 88.38 100 PHE A N 1
ATOM 772 C CA . PHE A 1 100 ? 6.805 -17.406 8.039 1 88.38 100 PHE A CA 1
ATOM 773 C C . PHE A 1 100 ? 5.555 -17.562 7.184 1 88.38 100 PHE A C 1
ATOM 775 O O . PHE A 1 100 ? 5.332 -18.641 6.602 1 88.38 100 PHE A O 1
ATOM 782 N N . THR A 1 101 ? 4.77 -16.562 7.09 1 88.81 101 THR A N 1
ATOM 783 C CA . THR A 1 101 ? 3.531 -16.672 6.32 1 88.81 101 THR A CA 1
ATOM 784 C C . THR A 1 101 ? 3.576 -15.742 5.105 1 88.81 101 THR A C 1
ATOM 786 O O . THR A 1 101 ? 3.143 -16.125 4.016 1 88.81 101 THR A O 1
ATOM 789 N N . ALA A 1 102 ? 4.086 -14.594 5.273 1 89.5 102 ALA A N 1
ATOM 790 C CA . ALA A 1 102 ? 4.098 -13.586 4.215 1 89.5 102 ALA A CA 1
ATOM 791 C C . ALA A 1 102 ? 5.492 -13 4.035 1 89.5 102 ALA A C 1
ATOM 793 O O . ALA A 1 102 ? 6.195 -12.734 5.016 1 89.5 102 ALA A O 1
ATOM 794 N N . TYR A 1 103 ? 5.852 -12.883 2.768 1 87.38 103 TYR A N 1
ATOM 795 C CA . TYR A 1 103 ? 7.121 -12.219 2.496 1 87.38 103 TYR A CA 1
ATOM 796 C C . TYR A 1 103 ? 6.957 -10.703 2.502 1 87.38 103 TYR A C 1
ATOM 798 O O . TYR A 1 103 ? 7.809 -9.977 3.021 1 87.38 103 TYR A O 1
ATOM 806 N N . SER A 1 104 ? 5.852 -10.281 1.914 1 89.75 104 SER A N 1
ATOM 807 C CA . SER A 1 104 ? 5.57 -8.852 1.833 1 89.75 104 SER A CA 1
ATOM 808 C C . SER A 1 104 ? 4.141 -8.547 2.262 1 89.75 104 SER A C 1
ATOM 810 O O . SER A 1 104 ? 3.32 -9.461 2.406 1 89.75 104 SER A O 1
ATOM 812 N N . SER A 1 105 ? 3.912 -7.289 2.525 1 91.56 105 SER A N 1
ATOM 813 C CA . SER A 1 105 ? 2.574 -6.871 2.932 1 91.56 105 SER A CA 1
ATOM 814 C C . SER A 1 105 ? 1.558 -7.113 1.82 1 91.56 105 SER A C 1
ATOM 816 O O . SER A 1 105 ? 0.375 -7.332 2.09 1 91.56 105 SER A O 1
ATOM 818 N N . GLU A 1 106 ? 1.993 -7.203 0.567 1 92 106 GLU A N 1
ATOM 819 C CA . GLU A 1 106 ? 1.123 -7.461 -0.576 1 92 106 GLU A CA 1
ATOM 820 C C . GLU A 1 106 ? 0.536 -8.867 -0.515 1 92 106 GLU A C 1
ATOM 822 O O . GLU A 1 106 ? -0.568 -9.109 -1.009 1 92 106 GLU A O 1
ATOM 827 N N . ASP A 1 107 ? 1.232 -9.711 0.127 1 94.25 107 ASP A N 1
ATOM 828 C CA . ASP A 1 107 ? 0.725 -11.07 0.279 1 94.25 107 ASP A CA 1
ATOM 829 C C . ASP A 1 107 ? -0.499 -11.102 1.191 1 94.25 107 ASP A C 1
ATOM 831 O O . ASP A 1 107 ? -1.444 -11.852 0.946 1 94.25 107 ASP A O 1
ATOM 835 N N . ASN A 1 108 ? -0.396 -10.297 2.213 1 94.88 108 ASN A N 1
ATOM 836 C CA . ASN A 1 108 ? -1.538 -10.219 3.119 1 94.88 108 ASN A CA 1
ATOM 837 C C . ASN A 1 108 ? -2.762 -9.633 2.428 1 94.88 108 ASN A C 1
ATOM 839 O O . ASN A 1 108 ? -3.877 -10.125 2.6 1 94.88 108 ASN A O 1
ATOM 843 N N . GLU A 1 109 ? -2.52 -8.656 1.592 1 93.12 109 GLU A N 1
ATOM 844 C CA . GLU A 1 109 ? -3.625 -7.988 0.909 1 93.12 109 GLU A CA 1
ATOM 845 C C . GLU A 1 109 ? -4.281 -8.914 -0.111 1 93.12 109 GLU A C 1
ATOM 847 O O . GLU A 1 109 ? -5.484 -8.805 -0.372 1 93.12 109 GLU A O 1
ATOM 852 N N . LEU A 1 110 ? -3.492 -9.836 -0.606 1 94.62 110 LEU A N 1
ATOM 853 C CA . LEU A 1 110 ? -4 -10.75 -1.624 1 94.62 110 LEU A CA 1
ATOM 854 C C . LEU A 1 110 ? -4.375 -12.094 -1.011 1 94.62 110 LEU A C 1
ATOM 856 O O . LEU A 1 110 ? -4.191 -13.141 -1.641 1 94.62 110 LEU A O 1
ATOM 860 N N . TRP A 1 111 ? -4.848 -12.086 0.195 1 94.19 111 TRP A N 1
ATOM 861 C CA . TRP A 1 111 ? -5.152 -13.328 0.894 1 94.19 111 TRP A CA 1
ATOM 862 C C . TRP A 1 111 ? -6.23 -14.117 0.155 1 94.19 111 TRP A C 1
ATOM 864 O O . TRP A 1 111 ? -6.215 -15.352 0.154 1 94.19 111 TRP A O 1
ATOM 874 N N . LEU A 1 112 ? -7.16 -13.445 -0.574 1 92.19 112 LEU A N 1
ATOM 875 C CA . LEU A 1 112 ? -8.211 -14.141 -1.311 1 92.19 112 LEU A CA 1
ATOM 876 C C . LEU A 1 112 ? -7.617 -14.961 -2.451 1 92.19 112 LEU A C 1
ATOM 878 O O . LEU A 1 112 ? -8.117 -16.047 -2.768 1 92.19 112 LEU A O 1
ATOM 882 N N . ARG A 1 113 ? -6.609 -14.43 -3.061 1 92.69 113 ARG A N 1
ATOM 883 C CA . ARG A 1 113 ? -5.938 -15.172 -4.125 1 92.69 113 ARG A CA 1
ATOM 884 C C . ARG A 1 113 ? -5.219 -16.391 -3.566 1 92.69 113 ARG A C 1
ATOM 886 O O . ARG A 1 113 ? -5.207 -17.453 -4.195 1 92.69 113 ARG A O 1
ATOM 893 N N . HIS A 1 114 ? -4.645 -16.266 -2.416 1 93.56 114 HIS A N 1
ATOM 894 C CA . HIS A 1 114 ? -4.008 -17.406 -1.76 1 93.56 114 HIS A CA 1
ATOM 895 C C . HIS A 1 114 ? -5.035 -18.453 -1.372 1 93.56 114 HIS A C 1
ATOM 897 O O . HIS A 1 114 ? -4.766 -19.656 -1.47 1 93.56 114 HIS A O 1
ATOM 903 N N . LEU A 1 115 ? -6.203 -17.984 -1.001 1 93.88 115 LEU A N 1
ATOM 904 C CA . LEU A 1 115 ? -7.27 -18.922 -0.664 1 93.88 115 LEU A CA 1
ATOM 905 C C . LEU A 1 115 ? -7.699 -19.719 -1.891 1 93.88 115 LEU A C 1
ATOM 907 O O . LEU A 1 115 ? -7.828 -20.938 -1.826 1 93.88 115 LEU A O 1
ATOM 911 N N . MET A 1 116 ? -7.887 -19.031 -2.949 1 92.56 116 MET A N 1
ATOM 912 C CA . MET A 1 116 ? -8.273 -19.719 -4.18 1 92.56 116 MET A CA 1
ATOM 913 C C . MET A 1 116 ? -7.203 -20.719 -4.598 1 92.56 116 MET A C 1
ATOM 915 O O . MET A 1 116 ? -7.523 -21.828 -5 1 92.56 116 MET A O 1
ATOM 919 N N . PHE A 1 117 ? -6.004 -20.266 -4.445 1 91.94 117 PHE A N 1
ATOM 920 C CA . PHE A 1 117 ? -4.883 -21.141 -4.797 1 91.94 117 PHE A CA 1
ATOM 921 C C . PHE A 1 117 ? -4.867 -22.391 -3.922 1 91.94 117 PHE A C 1
ATOM 923 O O . PHE A 1 117 ? -4.738 -23.5 -4.43 1 91.94 117 PHE A O 1
ATOM 930 N N . MET A 1 118 ? -5.098 -22.25 -2.652 1 94.25 118 MET A N 1
ATOM 931 C CA . MET A 1 118 ? -5.051 -23.375 -1.724 1 94.25 118 MET A CA 1
ATOM 932 C C . MET A 1 118 ? -6.25 -24.297 -1.927 1 94.25 118 MET A C 1
ATOM 934 O O . MET A 1 118 ? -6.125 -25.516 -1.815 1 94.25 118 MET A O 1
ATOM 938 N N . VAL A 1 119 ? -7.324 -23.703 -2.254 1 92.81 119 VAL A N 1
ATOM 939 C CA . VAL A 1 119 ? -8.516 -24.516 -2.494 1 92.81 119 VAL A CA 1
ATOM 940 C C . VAL A 1 119 ? -8.336 -25.344 -3.764 1 92.81 119 VAL A C 1
ATOM 942 O O . VAL A 1 119 ? -8.641 -26.531 -3.785 1 92.81 119 VAL A O 1
ATOM 945 N N . THR A 1 120 ? -7.797 -24.766 -4.766 1 90.94 120 THR A N 1
ATOM 946 C CA . THR A 1 120 ? -7.578 -25.484 -6.016 1 90.94 120 THR A CA 1
ATOM 947 C C . THR A 1 120 ? -6.578 -26.625 -5.824 1 90.94 120 THR A C 1
ATOM 949 O O . THR A 1 120 ? -6.793 -27.734 -6.32 1 90.94 120 THR A O 1
ATOM 952 N N . GLN A 1 121 ? -5.555 -26.359 -5.078 1 93.25 121 GLN A N 1
ATOM 953 C CA . GLN A 1 121 ? -4.559 -27.391 -4.844 1 93.25 121 GLN A CA 1
ATOM 954 C C . GLN A 1 121 ? -5.109 -28.5 -3.936 1 93.25 121 GLN A C 1
ATOM 956 O O . GLN A 1 121 ? -4.766 -29.672 -4.094 1 93.25 121 GLN A O 1
ATOM 961 N N . SER A 1 122 ? -5.961 -28.109 -3.029 1 94.81 122 SER A N 1
ATOM 962 C CA . SER A 1 122 ? -6.582 -29.094 -2.154 1 94.81 122 SER A CA 1
ATOM 963 C C . SER A 1 122 ? -7.52 -30.016 -2.934 1 94.81 122 SER A C 1
ATOM 965 O O . SER A 1 122 ? -7.559 -31.219 -2.697 1 94.81 122 SER A O 1
ATOM 967 N N . VAL A 1 123 ? -8.234 -29.438 -3.852 1 92.38 123 VAL A N 1
ATOM 968 C CA . VAL A 1 123 ? -9.148 -30.219 -4.672 1 92.38 123 VAL A CA 1
ATOM 969 C C . VAL A 1 123 ? -8.352 -31.172 -5.57 1 92.38 123 VAL A C 1
ATOM 971 O O . VAL A 1 123 ? -8.719 -32.344 -5.738 1 92.38 123 VAL A O 1
ATOM 974 N N . LEU A 1 124 ? -7.254 -30.688 -6.043 1 90.81 124 LEU A N 1
ATOM 975 C CA . LEU A 1 124 ? -6.398 -31.516 -6.887 1 90.81 124 LEU A CA 1
ATOM 976 C C . LEU A 1 124 ? -5.789 -32.656 -6.082 1 90.81 124 LEU A C 1
ATOM 978 O O . LEU A 1 124 ? -5.73 -33.812 -6.559 1 90.81 124 LEU A O 1
ATOM 982 N N . ALA A 1 125 ? -5.375 -32.375 -4.926 1 94.25 125 ALA A N 1
ATOM 983 C CA . ALA A 1 125 ? -4.82 -33.406 -4.062 1 94.25 125 ALA A CA 1
ATOM 984 C C . ALA A 1 125 ? -5.883 -34.438 -3.695 1 94.25 125 ALA A C 1
ATOM 986 O O . ALA A 1 125 ? -5.609 -35.656 -3.67 1 94.25 125 ALA A O 1
ATOM 987 N N . LEU A 1 126 ? -7.07 -33.969 -3.469 1 93.69 126 LEU A N 1
ATOM 988 C CA . LEU A 1 126 ? -8.172 -34.875 -3.164 1 93.69 126 LEU A CA 1
ATOM 989 C C . LEU A 1 126 ? -8.477 -35.781 -4.355 1 93.69 126 LEU A C 1
ATOM 991 O O . LEU A 1 126 ? -8.75 -36.969 -4.18 1 93.69 126 LEU A O 1
ATOM 995 N N . TYR A 1 127 ? -8.367 -35.219 -5.48 1 89.88 127 TYR A N 1
ATOM 996 C CA . TYR A 1 127 ? -8.578 -36 -6.695 1 89.88 127 TYR A CA 1
ATOM 997 C C . TYR A 1 127 ? -7.555 -37.125 -6.816 1 89.88 127 TYR A C 1
ATOM 999 O O . TYR A 1 127 ? -7.902 -38.25 -7.137 1 89.88 127 TYR A O 1
ATOM 1007 N N . VAL A 1 128 ? -6.367 -36.844 -6.5 1 90.81 128 VAL A N 1
ATOM 1008 C CA . VAL A 1 128 ? -5.297 -37.844 -6.586 1 90.81 128 VAL A CA 1
ATOM 1009 C C . VAL A 1 128 ? -5.527 -38.938 -5.547 1 90.81 128 VAL A C 1
ATOM 1011 O O . VAL A 1 128 ? -5.301 -40.125 -5.824 1 90.81 128 VAL A O 1
ATOM 1014 N N . ILE A 1 129 ? -5.996 -38.562 -4.414 1 92.38 129 ILE A N 1
ATOM 1015 C CA . ILE A 1 129 ? -6.266 -39.531 -3.359 1 92.38 129 ILE A CA 1
ATOM 1016 C C . ILE A 1 129 ? -7.426 -40.438 -3.771 1 92.38 129 ILE A C 1
ATOM 1018 O O . ILE A 1 129 ? -7.379 -41.656 -3.576 1 92.38 129 ILE A O 1
ATOM 1022 N N . LEU A 1 130 ? -8.445 -39.844 -4.398 1 89.06 130 LEU A N 1
ATOM 1023 C CA . LEU A 1 130 ? -9.617 -40.594 -4.805 1 89.06 130 LEU A CA 1
ATOM 1024 C C . LEU A 1 130 ? -9.273 -41.562 -5.938 1 89.06 130 LEU A C 1
ATOM 1026 O O . LEU A 1 130 ? -9.898 -42.625 -6.07 1 89.06 130 LEU A O 1
ATOM 1030 N N . LEU A 1 131 ? -8.25 -41.25 -6.652 1 86.06 131 LEU A N 1
ATOM 1031 C CA . LEU A 1 131 ? -7.789 -42.125 -7.727 1 86.06 131 LEU A CA 1
ATOM 1032 C C . LEU A 1 131 ? -7.141 -43.375 -7.16 1 86.06 131 LEU A C 1
ATOM 1034 O O . LEU A 1 131 ? -7.145 -44.438 -7.805 1 86.06 131 LEU A O 1
ATOM 1038 N N . SER A 1 132 ? -6.57 -43.281 -6.023 1 84.69 132 SER A N 1
ATOM 1039 C CA . SER A 1 132 ? -5.852 -44.406 -5.434 1 84.69 132 SER A CA 1
ATOM 1040 C C . SER A 1 132 ? -6.766 -45.25 -4.559 1 84.69 132 SER A C 1
ATOM 1042 O O . SER A 1 132 ? -6.418 -46.375 -4.191 1 84.69 132 SER A O 1
ATOM 1044 N N . PHE A 1 133 ? -8 -44.719 -4.305 1 80.94 133 PHE A N 1
ATOM 1045 C CA . PHE A 1 133 ? -8.922 -45.438 -3.434 1 80.94 133 PHE A CA 1
ATOM 1046 C C . PHE A 1 133 ? -9.852 -46.312 -4.246 1 80.94 133 PHE A C 1
ATOM 1048 O O . PHE A 1 133 ? -10.422 -45.875 -5.246 1 80.94 133 PHE A O 1
ATOM 1055 N N . PRO A 1 134 ? -9.984 -47.75 -4.07 1 76.44 134 PRO A N 1
ATOM 1056 C CA . PRO A 1 134 ? -9.438 -48.5 -2.943 1 76.44 134 PRO A CA 1
ATOM 1057 C C . PRO A 1 134 ? -8.078 -49.125 -3.256 1 76.44 134 PRO A C 1
ATOM 1059 O O . PRO A 1 134 ? -7.82 -49.5 -4.395 1 76.44 134 PRO A O 1
ATOM 1062 N N . GLY A 1 135 ? -7.047 -48.875 -2.576 1 75.88 135 GLY A N 1
ATOM 1063 C CA . GLY A 1 135 ? -5.707 -49.375 -2.805 1 75.88 135 GLY A CA 1
ATOM 1064 C C . GLY A 1 135 ? -5.52 -50.812 -2.293 1 75.88 135 GLY A C 1
ATOM 1065 O O . GLY A 1 135 ? -6.473 -51.438 -1.823 1 75.88 135 GLY A O 1
ATOM 1066 N N . ARG A 1 136 ? -4.523 -51.5 -2.719 1 79.69 136 ARG A N 1
ATOM 1067 C CA . ARG A 1 136 ? -4.145 -52.812 -2.26 1 79.69 136 ARG A CA 1
ATOM 1068 C C . ARG A 1 136 ? -3.688 -52.781 -0.806 1 79.69 136 ARG A C 1
ATOM 1070 O O . ARG A 1 136 ? -3.838 -53.781 -0.081 1 79.69 136 ARG A O 1
ATOM 1077 N N . SER A 1 137 ? -3.104 -51.625 -0.455 1 83.44 137 SER A N 1
ATOM 1078 C CA . SER A 1 137 ? -2.609 -51.438 0.905 1 83.44 137 SER A CA 1
ATOM 1079 C C . SER A 1 137 ? -3.4 -50.344 1.638 1 83.44 137 SER A C 1
ATOM 1081 O O . SER A 1 137 ? -4.336 -49.781 1.08 1 83.44 137 SER A O 1
ATOM 1083 N N . HIS A 1 138 ? -3.094 -50.188 2.971 1 86.38 138 HIS A N 1
ATOM 1084 C CA . HIS A 1 138 ? -3.77 -49.188 3.793 1 86.38 138 HIS A CA 1
ATOM 1085 C C . HIS A 1 138 ? -3.104 -47.844 3.662 1 86.38 138 HIS A C 1
ATOM 1087 O O . HIS A 1 138 ? -3.424 -46.906 4.41 1 86.38 138 HIS A O 1
ATOM 1093 N N . LEU A 1 139 ? -2.289 -47.688 2.697 1 89.06 139 LEU A N 1
ATOM 1094 C CA . LEU A 1 139 ? -1.549 -46.438 2.508 1 89.06 139 LEU A CA 1
ATOM 1095 C C . LEU A 1 139 ? -2.49 -45.281 2.137 1 89.06 139 LEU A C 1
ATOM 1097 O O . LEU A 1 139 ? -2.324 -44.156 2.611 1 89.06 139 LEU A O 1
ATOM 1101 N N . PRO A 1 140 ? -3.561 -45.562 1.363 1 89.25 140 PRO A N 1
ATOM 1102 C CA . PRO A 1 140 ? -4.473 -44.469 1.045 1 89.25 140 PRO A CA 1
ATOM 1103 C C . PRO A 1 140 ? -5.215 -43.938 2.271 1 89.25 140 PRO A C 1
ATOM 1105 O O . PRO A 1 140 ? -5.59 -42.781 2.316 1 89.25 140 PRO A O 1
ATOM 1108 N N . LEU A 1 141 ? -5.391 -44.812 3.223 1 89.69 141 LEU A N 1
ATOM 1109 C CA . LEU A 1 141 ? -6.012 -44.344 4.457 1 89.69 141 LEU A CA 1
ATOM 1110 C C . LEU A 1 141 ? -5.09 -43.375 5.203 1 89.69 141 LEU A C 1
ATOM 1112 O O . LEU A 1 141 ? -5.551 -42.406 5.781 1 89.69 141 LEU A O 1
ATOM 1116 N N . LEU A 1 142 ? -3.844 -43.688 5.199 1 92.5 142 LEU A N 1
ATOM 1117 C CA . LEU A 1 142 ? -2.873 -42.781 5.809 1 92.5 142 LEU A CA 1
ATOM 1118 C C . LEU A 1 142 ? -2.785 -41.469 5.039 1 92.5 142 LEU A C 1
ATOM 1120 O O . LEU A 1 142 ? -2.572 -40.438 5.633 1 92.5 142 LEU A O 1
ATOM 1124 N N . SER A 1 143 ? -2.965 -41.594 3.695 1 93.44 143 SER A N 1
ATOM 1125 C CA . SER A 1 143 ? -2.947 -40.375 2.875 1 93.44 143 SER A CA 1
ATOM 1126 C C . SER A 1 143 ? -4.09 -39.438 3.246 1 93.44 143 SER A C 1
ATOM 1128 O O . SER A 1 143 ? -3.934 -38.219 3.209 1 93.44 143 SER A O 1
ATOM 1130 N N . VAL A 1 144 ? -5.207 -39.969 3.6 1 94 144 VAL A N 1
ATOM 1131 C CA . VAL A 1 144 ? -6.355 -39.156 3.986 1 94 144 VAL A CA 1
ATOM 1132 C C . VAL A 1 144 ? -6.051 -38.438 5.289 1 94 144 VAL A C 1
ATOM 1134 O O . VAL A 1 144 ? -6.449 -37.281 5.461 1 94 144 VAL A O 1
ATOM 1137 N N . VAL A 1 145 ? -5.328 -39.031 6.137 1 94.19 145 VAL A N 1
ATOM 1138 C CA . VAL A 1 145 ? -4.965 -38.406 7.402 1 94.19 145 VAL A CA 1
ATOM 1139 C C . VAL A 1 145 ? -4.02 -37.25 7.141 1 94.19 145 VAL A C 1
ATOM 1141 O O . VAL A 1 145 ? -4.227 -36.125 7.66 1 94.19 145 VAL A O 1
ATOM 1144 N N . ILE A 1 146 ? -3.033 -37.469 6.305 1 94.94 146 ILE A N 1
ATOM 1145 C CA . ILE A 1 146 ? -2.086 -36.406 5.98 1 94.94 146 ILE A CA 1
ATOM 1146 C C . ILE A 1 146 ? -2.805 -35.281 5.246 1 94.94 146 ILE A C 1
ATOM 1148 O O . ILE A 1 146 ? -2.486 -34.094 5.438 1 94.94 146 ILE A O 1
ATOM 1152 N N . TYR A 1 147 ? -3.746 -35.688 4.402 1 95.75 147 TYR A N 1
ATOM 1153 C CA . TYR A 1 147 ? -4.539 -34.688 3.676 1 95.75 147 TYR A CA 1
ATOM 1154 C C . TYR A 1 147 ? -5.297 -33.781 4.641 1 95.75 147 TYR A C 1
ATOM 1156 O O . TYR A 1 147 ? -5.324 -32.562 4.457 1 95.75 147 TYR A O 1
ATOM 1164 N N . ALA A 1 148 ? -5.836 -34.375 5.648 1 94.31 148 ALA A N 1
ATOM 1165 C CA . ALA A 1 148 ? -6.574 -33.594 6.637 1 94.31 148 ALA A CA 1
ATOM 1166 C C . ALA A 1 148 ? -5.648 -32.625 7.367 1 94.31 148 ALA A C 1
ATOM 1168 O O . ALA A 1 148 ? -6.008 -31.453 7.582 1 94.31 148 ALA A O 1
ATOM 1169 N N . ILE A 1 149 ? -4.469 -33.031 7.695 1 94.19 149 ILE A N 1
ATOM 1170 C CA . ILE A 1 149 ? -3.492 -32.156 8.344 1 94.19 149 ILE A CA 1
ATOM 1171 C C . ILE A 1 149 ? -3.102 -31.031 7.395 1 94.19 149 ILE A C 1
ATOM 1173 O O . ILE A 1 149 ? -2.994 -29.875 7.809 1 94.19 149 ILE A O 1
ATOM 1177 N N . GLY A 1 150 ? -2.93 -31.422 6.137 1 94.5 150 GLY A N 1
ATOM 1178 C CA . GLY A 1 150 ? -2.568 -30.422 5.141 1 94.5 150 GLY A CA 1
ATOM 1179 C C . GLY A 1 150 ? -3.625 -29.359 4.961 1 94.5 150 GLY A C 1
ATOM 1180 O O . GLY A 1 150 ? -3.303 -28.172 4.871 1 94.5 150 GLY A O 1
ATOM 1181 N N . VAL A 1 151 ? -4.824 -29.75 4.961 1 94.5 151 VAL A N 1
ATOM 1182 C CA . VAL A 1 151 ? -5.918 -28.797 4.793 1 94.5 151 VAL A CA 1
ATOM 1183 C C . VAL A 1 151 ? -5.984 -27.859 6 1 94.5 151 VAL A C 1
ATOM 1185 O O . VAL A 1 151 ? -6.184 -26.656 5.848 1 94.5 151 VAL A O 1
ATOM 1188 N N . ILE A 1 152 ? -5.711 -28.359 7.117 1 91.75 152 ILE A N 1
ATOM 1189 C CA . ILE A 1 152 ? -5.738 -27.562 8.336 1 91.75 152 ILE A CA 1
ATOM 1190 C C . ILE A 1 152 ? -4.602 -26.547 8.312 1 91.75 152 ILE A C 1
ATOM 1192 O O . ILE A 1 152 ? -4.809 -25.375 8.625 1 91.75 152 ILE A O 1
ATOM 1196 N N . LYS A 1 153 ? -3.512 -26.969 7.934 1 92.88 153 LYS A N 1
ATOM 1197 C CA . LYS A 1 153 ? -2.357 -26.078 7.895 1 92.88 153 LYS A CA 1
ATOM 1198 C C . LYS A 1 153 ? -2.518 -25.016 6.809 1 92.88 153 LYS A C 1
ATOM 1200 O O . LYS A 1 153 ? -2.125 -23.859 6.996 1 92.88 153 LYS A O 1
ATOM 1205 N N . CYS A 1 154 ? -3.092 -25.438 5.684 1 94.56 154 CYS A N 1
ATOM 1206 C CA . CYS A 1 154 ? -3.34 -24.469 4.613 1 94.56 154 CYS A CA 1
ATOM 1207 C C . CYS A 1 154 ? -4.375 -23.438 5.035 1 94.56 154 CYS A C 1
ATOM 1209 O O . CYS A 1 154 ? -4.215 -22.25 4.766 1 94.56 154 CYS A O 1
ATOM 1211 N N . PHE A 1 155 ? -5.332 -23.938 5.738 1 91.69 155 PHE A N 1
ATOM 1212 C CA . PHE A 1 155 ? -6.355 -23.016 6.223 1 91.69 155 PHE A CA 1
ATOM 1213 C C . PHE A 1 155 ? -5.781 -22.078 7.27 1 91.69 155 PHE A C 1
ATOM 1215 O O . PHE A 1 155 ? -6.133 -20.891 7.309 1 91.69 155 PHE A O 1
ATOM 1222 N N . GLY A 1 156 ? -4.922 -22.594 8.086 1 92.56 156 GLY A N 1
ATOM 1223 C CA . GLY A 1 156 ? -4.254 -21.75 9.062 1 92.56 156 GLY A CA 1
ATOM 1224 C C . GLY A 1 156 ? -3.412 -20.656 8.43 1 92.56 156 GLY A C 1
ATOM 1225 O O . GLY A 1 156 ? -3.395 -19.516 8.914 1 92.56 156 GLY A O 1
ATOM 1226 N N . ARG A 1 157 ? -2.816 -20.953 7.387 1 94.56 157 ARG A N 1
ATOM 1227 C CA . ARG A 1 157 ? -1.99 -19.969 6.684 1 94.56 157 ARG A CA 1
ATOM 1228 C C . ARG A 1 157 ? -2.848 -18.875 6.066 1 94.56 157 ARG A C 1
ATOM 1230 O O . ARG A 1 157 ? -2.521 -17.688 6.176 1 94.56 157 ARG A O 1
ATOM 1237 N N . VAL A 1 158 ? -3.918 -19.281 5.453 1 95.5 158 VAL A N 1
ATOM 1238 C CA . VAL A 1 158 ? -4.801 -18.328 4.801 1 95.5 158 VAL A CA 1
ATOM 1239 C C . VAL A 1 158 ? -5.445 -17.422 5.852 1 95.5 158 VAL A C 1
ATOM 1241 O O . VAL A 1 158 ? -5.582 -16.219 5.641 1 95.5 158 VAL A O 1
ATOM 1244 N N . GLN A 1 159 ? -5.758 -18.031 6.945 1 93.94 159 GLN A N 1
ATOM 1245 C CA . GLN A 1 159 ? -6.352 -17.234 8.016 1 93.94 159 GLN A CA 1
ATOM 1246 C C . GLN A 1 159 ? -5.348 -16.219 8.57 1 93.94 159 GLN A C 1
ATOM 1248 O O . GLN A 1 159 ? -5.715 -15.094 8.891 1 93.94 159 GLN A O 1
ATOM 1253 N N . ALA A 1 160 ? -4.141 -16.641 8.695 1 95.25 160 ALA A N 1
ATOM 1254 C CA . ALA A 1 160 ? -3.102 -15.719 9.156 1 95.25 160 ALA A CA 1
ATOM 1255 C C . ALA A 1 160 ? -2.918 -14.562 8.18 1 95.25 160 ALA A C 1
ATOM 1257 O O . ALA A 1 160 ? -2.764 -13.414 8.594 1 95.25 160 ALA A O 1
ATOM 1258 N N . LEU A 1 161 ? -2.961 -14.875 6.875 1 96.38 161 LEU A N 1
ATOM 1259 C CA . LEU A 1 161 ? -2.844 -13.828 5.863 1 96.38 161 LEU A CA 1
ATOM 1260 C C . LEU A 1 161 ? -4.035 -12.875 5.926 1 96.38 161 LEU A C 1
ATOM 1262 O O . LEU A 1 161 ? -3.869 -11.664 5.809 1 96.38 161 LEU A O 1
ATOM 1266 N N . ARG A 1 162 ? -5.191 -13.406 6.152 1 94.62 162 ARG A N 1
ATOM 1267 C CA . ARG A 1 162 ? -6.402 -12.594 6.25 1 94.62 162 ARG A CA 1
ATOM 1268 C C . ARG A 1 162 ? -6.344 -11.664 7.457 1 94.62 162 ARG A C 1
ATOM 1270 O O . ARG A 1 162 ? -6.672 -10.484 7.352 1 94.62 162 ARG A O 1
ATOM 1277 N N . PHE A 1 163 ? -5.812 -12.195 8.516 1 92.94 163 PHE A N 1
ATOM 1278 C CA . PHE A 1 163 ? -5.723 -11.414 9.742 1 92.94 163 PHE A CA 1
ATOM 1279 C C . PHE A 1 163 ? -4.691 -10.297 9.602 1 92.94 163 PHE A C 1
ATOM 1281 O O . PHE A 1 163 ? -4.789 -9.266 10.266 1 92.94 163 PHE A O 1
ATOM 1288 N N . GLY A 1 164 ? -3.736 -10.492 8.773 1 93.12 164 GLY A N 1
ATOM 1289 C CA . GLY A 1 164 ? -2.695 -9.5 8.57 1 93.12 164 GLY A CA 1
ATOM 1290 C C . GLY A 1 164 ? -3.055 -8.469 7.512 1 93.12 164 GLY A C 1
ATOM 1291 O O . GLY A 1 164 ? -2.328 -7.492 7.316 1 93.12 164 GLY A O 1
ATOM 1292 N N . SER A 1 165 ? -4.191 -8.648 6.863 1 93.38 165 SER A N 1
ATOM 1293 C CA . SER A 1 165 ? -4.617 -7.699 5.84 1 93.38 165 SER A CA 1
ATOM 1294 C C . SER A 1 165 ? -5.176 -6.422 6.461 1 93.38 165 SER A C 1
ATOM 1296 O O . SER A 1 165 ? -5.715 -6.449 7.57 1 93.38 165 SER A O 1
ATOM 1298 N N . SER A 1 166 ? -4.977 -5.348 5.762 1 89.56 166 SER A N 1
ATOM 1299 C CA . SER A 1 166 ? -5.395 -4.051 6.285 1 89.56 166 SER A CA 1
ATOM 1300 C C . SER A 1 166 ? -6.91 -3.982 6.449 1 89.56 166 SER A C 1
ATOM 1302 O O . SER A 1 166 ? -7.406 -3.432 7.434 1 89.56 166 SER A O 1
ATOM 1304 N N . GLU A 1 167 ? -7.668 -4.539 5.555 1 86.25 167 GLU A N 1
ATOM 1305 C CA . GLU A 1 167 ? -9.125 -4.484 5.598 1 86.25 167 GLU A CA 1
ATOM 1306 C C . GLU A 1 167 ? -9.672 -5.273 6.785 1 86.25 167 GLU A C 1
ATOM 1308 O O . GLU A 1 167 ? -10.547 -4.789 7.512 1 86.25 167 GLU A O 1
ATOM 1313 N N . HIS A 1 168 ? -9.125 -6.398 6.969 1 88.69 168 HIS A N 1
ATOM 1314 C CA . HIS A 1 168 ? -9.617 -7.215 8.078 1 88.69 168 HIS A CA 1
ATOM 1315 C C . HIS A 1 168 ? -9.172 -6.641 9.422 1 88.69 168 HIS A C 1
ATOM 1317 O O . HIS A 1 168 ? -9.922 -6.68 10.398 1 88.69 168 HIS A O 1
ATOM 1323 N N . LEU A 1 169 ? -7.973 -6.207 9.461 1 90.5 169 LEU A N 1
ATOM 1324 C CA . LEU A 1 169 ? -7.48 -5.602 10.695 1 90.5 169 LEU A CA 1
ATOM 1325 C C . LEU A 1 169 ? -8.344 -4.414 11.094 1 90.5 169 LEU A C 1
ATOM 1327 O O . LEU A 1 169 ? -8.727 -4.285 12.266 1 90.5 169 LEU A O 1
ATOM 1331 N N . ARG A 1 170 ? -8.664 -3.643 10.141 1 87.94 170 ARG A N 1
ATOM 1332 C CA . ARG A 1 170 ? -9.531 -2.498 10.406 1 87.94 170 ARG A CA 1
ATOM 1333 C C . ARG A 1 170 ? -10.906 -2.947 10.891 1 87.94 170 ARG A C 1
ATOM 1335 O O . ARG A 1 170 ? -11.445 -2.389 11.852 1 87.94 170 ARG A O 1
ATOM 1342 N N . GLY A 1 171 ? -11.469 -3.908 10.32 1 84.38 171 GLY A N 1
ATOM 1343 C CA . GLY A 1 171 ? -12.781 -4.414 10.688 1 84.38 171 GLY A CA 1
ATOM 1344 C C . GLY A 1 171 ? -12.812 -5.043 12.062 1 84.38 171 GLY A C 1
ATOM 1345 O O . GLY A 1 171 ? -13.797 -4.891 12.797 1 84.38 171 GLY A O 1
ATOM 1346 N N . SER A 1 172 ? -11.68 -5.664 12.344 1 85.12 172 SER A N 1
ATOM 1347 C CA . SER A 1 172 ? -11.633 -6.367 13.625 1 85.12 172 SER A CA 1
ATOM 1348 C C . SER A 1 172 ? -11.492 -5.391 14.781 1 85.12 172 SER A C 1
ATOM 1350 O O . SER A 1 172 ? -11.836 -5.719 15.922 1 85.12 172 SER A O 1
ATOM 1352 N N . LEU A 1 173 ? -11.086 -4.281 14.461 1 86.12 173 LEU A N 1
ATOM 1353 C CA . LEU A 1 173 ? -10.836 -3.311 15.516 1 86.12 173 LEU A CA 1
ATOM 1354 C C . LEU A 1 173 ? -12.047 -2.412 15.734 1 86.12 173 LEU A C 1
ATOM 1356 O O . LEU A 1 173 ? -12.078 -1.619 16.672 1 86.12 173 LEU A O 1
ATOM 1360 N N . LEU A 1 174 ? -13.109 -2.619 14.797 1 83.81 174 LEU A N 1
ATOM 1361 C CA . LEU A 1 174 ? -14.336 -1.829 14.922 1 83.81 174 LEU A CA 1
ATOM 1362 C C . LEU A 1 174 ? -15.266 -2.422 15.977 1 83.81 174 LEU A C 1
ATOM 1364 O O . LEU A 1 174 ? -15.617 -3.602 15.906 1 83.81 174 LEU A O 1
ATOM 1368 N N . GLY A 1 175 ? -15.031 -2.406 17.25 1 76.38 175 GLY A N 1
ATOM 1369 C CA . GLY A 1 175 ? -15.906 -2.902 18.297 1 76.38 175 GLY A CA 1
ATOM 1370 C C . GLY A 1 175 ? -17.375 -2.85 17.922 1 76.38 175 GLY A C 1
ATOM 1371 O O . GLY A 1 175 ? -17.734 -2.395 16.844 1 76.38 175 GLY A O 1
ATOM 1372 N N . PRO A 1 176 ? -18.203 -3.48 18.672 1 81.69 176 PRO A N 1
ATOM 1373 C CA . PRO A 1 176 ? -19.641 -3.381 18.422 1 81.69 176 PRO A CA 1
ATOM 1374 C C . PRO A 1 176 ? -20.141 -1.941 18.469 1 81.69 176 PRO A C 1
ATOM 1376 O O . PRO A 1 176 ? -19.547 -1.091 19.125 1 81.69 176 PRO A O 1
ATOM 1379 N N . ALA A 1 177 ? -21.172 -1.759 17.688 1 86.19 177 ALA A N 1
ATOM 1380 C CA . ALA A 1 177 ? -21.766 -0.426 17.641 1 86.19 177 ALA A CA 1
ATOM 1381 C C . ALA A 1 177 ? -22.312 -0.025 19 1 86.19 177 ALA A C 1
ATOM 1383 O O . ALA A 1 177 ? -22.922 -0.844 19.703 1 86.19 177 ALA A O 1
ATOM 1384 N N . ASP A 1 178 ? -22.047 1.122 19.484 1 82.69 178 ASP A N 1
ATOM 1385 C CA . ASP A 1 178 ? -22.547 1.677 20.734 1 82.69 178 ASP A CA 1
ATOM 1386 C C . ASP A 1 178 ? -23.344 2.959 20.484 1 82.69 178 ASP A C 1
ATOM 1388 O O . ASP A 1 178 ? -22.766 4.027 20.297 1 82.69 178 ASP A O 1
ATOM 1392 N N . PRO A 1 179 ? -24.594 2.844 20.547 1 85.25 179 PRO A N 1
ATOM 1393 C CA . PRO A 1 179 ? -25.391 4.043 20.312 1 85.25 179 PRO A CA 1
ATOM 1394 C C . PRO A 1 179 ? -25.281 5.059 21.438 1 85.25 179 PRO A C 1
ATOM 1396 O O . PRO A 1 179 ? -25.688 6.211 21.281 1 85.25 179 PRO A O 1
ATOM 1399 N N . GLY A 1 180 ? -24.688 4.695 22.562 1 79.25 180 GLY A N 1
ATOM 1400 C CA . GLY A 1 180 ? -24.578 5.609 23.688 1 79.25 180 GLY A CA 1
ATOM 1401 C C . GLY A 1 180 ? -25.906 5.844 24.391 1 79.25 180 GLY A C 1
ATOM 1402 O O . GLY A 1 180 ? -26.859 5.098 24.188 1 79.25 180 GLY A O 1
ATOM 1403 N N . PRO A 1 181 ? -25.953 6.777 25.219 1 82.69 181 PRO A N 1
ATOM 1404 C CA . PRO A 1 181 ? -27.219 7.09 25.906 1 82.69 181 PRO A CA 1
ATOM 1405 C C . PRO A 1 181 ? -28.281 7.621 24.938 1 82.69 181 PRO A C 1
ATOM 1407 O O . PRO A 1 181 ? -27.953 8.281 23.953 1 82.69 181 PRO A O 1
ATOM 1410 N N . ASP A 1 182 ? -29.484 7.34 25.281 1 85.31 182 ASP A N 1
ATOM 1411 C CA . ASP A 1 182 ? -30.594 7.73 24.438 1 85.31 182 ASP A CA 1
ATOM 1412 C C . ASP A 1 182 ? -30.953 9.203 24.641 1 85.31 182 ASP A C 1
ATOM 1414 O O . ASP A 1 182 ? -31.641 9.562 25.594 1 85.31 182 ASP A O 1
ATOM 1418 N N . TYR A 1 183 ? -30.594 10 23.766 1 85.44 183 TYR A N 1
ATOM 1419 C CA . TYR A 1 183 ? -30.828 11.43 23.859 1 85.44 183 TYR A CA 1
ATOM 1420 C C . TYR A 1 183 ? -32.312 11.75 23.734 1 85.44 183 TYR A C 1
ATOM 1422 O O . TYR A 1 183 ? -32.812 12.648 24.422 1 85.44 183 TYR A O 1
ATOM 1430 N N . ALA A 1 184 ? -33 11.039 22.859 1 85.56 184 ALA A N 1
ATOM 1431 C CA . ALA A 1 184 ? -34.438 11.273 22.656 1 85.56 184 ALA A CA 1
ATOM 1432 C C . ALA A 1 184 ? -35.219 11.008 23.953 1 85.56 184 ALA A C 1
ATOM 1434 O O . ALA A 1 184 ? -36.094 11.781 24.312 1 85.56 184 ALA A O 1
ATOM 1435 N N . LYS A 1 185 ? -34.875 9.977 24.594 1 85.56 185 LYS A N 1
ATOM 1436 C CA . LYS A 1 185 ? -35.531 9.648 25.859 1 85.56 185 LYS A CA 1
ATOM 1437 C C . LYS A 1 185 ? -35.188 10.664 26.938 1 85.56 185 LYS A C 1
ATOM 1439 O O . LYS A 1 185 ? -36.031 11.016 27.766 1 85.56 185 LYS A O 1
ATOM 1444 N N . PHE A 1 186 ? -33.969 11.039 26.953 1 86.31 186 PHE A N 1
ATOM 1445 C CA . PHE A 1 186 ? -33.5 12.039 27.906 1 86.31 186 PHE A CA 1
ATOM 1446 C C . PHE A 1 186 ? -34.281 13.352 27.734 1 86.31 186 PHE A C 1
ATOM 1448 O O . PHE A 1 186 ? -34.688 13.961 28.719 1 86.31 186 PHE A O 1
ATOM 1455 N N . MET A 1 187 ? -34.438 13.734 26.578 1 85.88 187 MET A N 1
ATOM 1456 C CA . MET A 1 187 ? -35.094 14.992 26.297 1 85.88 187 MET A CA 1
ATOM 1457 C C . MET A 1 187 ? -36.594 14.891 26.609 1 85.88 187 MET A C 1
ATOM 1459 O O . MET A 1 187 ? -37.219 15.867 27.047 1 85.88 187 MET A O 1
ATOM 1463 N N . GLU A 1 188 ? -37.125 13.766 26.391 1 84.62 188 GLU A N 1
ATOM 1464 C CA . GLU A 1 188 ? -38.531 13.555 26.766 1 84.62 188 GLU A CA 1
ATOM 1465 C C . GLU A 1 188 ? -38.719 13.68 28.266 1 84.62 188 GLU A C 1
ATOM 1467 O O . GLU A 1 188 ? -39.688 14.297 28.719 1 84.62 188 GLU A O 1
ATOM 1472 N N . GLU A 1 189 ? -37.844 13.047 28.953 1 85.44 189 GLU A N 1
ATOM 1473 C CA . GLU A 1 189 ? -37.906 13.148 30.406 1 85.44 189 GLU A CA 1
ATOM 1474 C C . GLU A 1 189 ? -37.656 14.586 30.875 1 85.44 189 GLU A C 1
ATOM 1476 O O . GLU A 1 189 ? -38.312 15.047 31.828 1 85.44 189 GLU A O 1
ATOM 1481 N N . PHE A 1 190 ? -36.781 15.203 30.312 1 85.12 190 PHE A N 1
ATOM 1482 C CA . PHE A 1 190 ? -36.5 16.594 30.625 1 85.12 190 PHE A CA 1
ATOM 1483 C C . PHE A 1 190 ? -37.719 17.469 30.422 1 85.12 190 PHE A C 1
ATOM 1485 O O . PHE A 1 190 ? -38.062 18.297 31.266 1 85.12 190 PHE A O 1
ATOM 1492 N N . ARG A 1 191 ? -38.406 17.25 29.344 1 83.69 191 ARG A N 1
ATOM 1493 C CA . ARG A 1 191 ? -39.594 18.016 29.016 1 83.69 191 ARG A CA 1
ATOM 1494 C C . ARG A 1 191 ? -40.75 17.688 29.984 1 83.69 191 ARG A C 1
ATOM 1496 O O . ARG A 1 191 ? -41.469 18.578 30.406 1 83.69 191 ARG A O 1
ATOM 1503 N N . LEU A 1 192 ? -40.844 16.5 30.203 1 85.31 192 LEU A N 1
ATOM 1504 C CA . LEU A 1 192 ? -41.875 16.062 31.125 1 85.31 192 LEU A CA 1
ATOM 1505 C C . LEU A 1 192 ? -41.688 16.672 32.5 1 85.31 192 LEU A C 1
ATOM 1507 O O . LEU A 1 192 ? -42.656 17.156 33.125 1 85.31 192 LEU A O 1
ATOM 1511 N N . LYS A 1 193 ? -40.531 16.672 32.938 1 87.06 193 LYS A N 1
ATOM 1512 C CA . LYS A 1 193 ? -40.25 17.203 34.25 1 87.06 193 LYS A CA 1
ATOM 1513 C C . LYS A 1 193 ? -40.375 18.734 34.281 1 87.06 193 LYS A C 1
ATOM 1515 O O . LYS A 1 193 ? -40.812 19.312 35.281 1 87.06 193 LYS A O 1
ATOM 1520 N N . LYS A 1 194 ? -39.938 19.344 33.281 1 84.38 194 LYS A N 1
ATOM 1521 C CA . LYS A 1 194 ? -40.094 20.797 33.188 1 84.38 194 LYS A CA 1
ATOM 1522 C C . LYS A 1 194 ? -41.562 21.203 33.125 1 84.38 194 LYS A C 1
ATOM 1524 O O . LYS A 1 194 ? -41.969 22.219 33.719 1 84.38 194 LYS A O 1
ATOM 1529 N N . SER A 1 195 ? -42.344 20.422 32.469 1 84.62 195 SER A N 1
ATOM 1530 C CA . SER A 1 195 ? -43.781 20.719 32.344 1 84.62 195 SER A CA 1
ATOM 1531 C C . SER A 1 195 ? -44.5 20.5 33.656 1 84.62 195 SER A C 1
ATOM 1533 O O . SER A 1 195 ? -45.5 21.125 33.938 1 84.62 195 SER A O 1
ATOM 1535 N N . GLN A 1 196 ? -43.969 19.578 34.375 1 88.62 196 GLN A N 1
ATOM 1536 C CA . GLN A 1 196 ? -44.562 19.312 35.656 1 88.62 196 GLN A CA 1
ATOM 1537 C C . GLN A 1 196 ? -44.156 20.375 36.688 1 88.62 196 GLN A C 1
ATOM 1539 O O . GLN A 1 196 ? -44.625 20.375 37.812 1 88.62 196 GLN A O 1
ATOM 1544 N N . GLY A 1 197 ? -43.344 21.297 36.344 1 80.69 197 GLY A N 1
ATOM 1545 C CA . GLY A 1 197 ? -43 22.438 37.188 1 80.69 197 GLY A CA 1
ATOM 1546 C C . GLY A 1 197 ? -41.719 22.25 37.969 1 80.69 197 GLY A C 1
ATOM 1547 O O . GLY A 1 197 ? -41.375 23.078 38.844 1 80.69 197 GLY A O 1
ATOM 1548 N N . PHE A 1 198 ? -40.969 21.172 37.719 1 83.81 198 PHE A N 1
ATOM 1549 C CA . PHE A 1 198 ? -39.719 20.953 38.406 1 83.81 198 PHE A CA 1
ATOM 1550 C C . PHE A 1 198 ? -38.594 21.797 37.844 1 83.81 198 PHE A C 1
ATOM 1552 O O . PHE A 1 198 ? -38.625 22.141 36.656 1 83.81 198 PHE A O 1
ATOM 1559 N N . ILE A 1 199 ? -37.719 22.25 38.719 1 80.69 199 ILE A N 1
ATOM 1560 C CA . ILE A 1 199 ? -36.5 22.891 38.25 1 80.69 199 ILE A CA 1
ATOM 1561 C C . ILE A 1 199 ? -35.469 21.812 37.875 1 80.69 199 ILE A C 1
ATOM 1563 O O . ILE A 1 199 ? -35 21.078 38.75 1 80.69 199 ILE A O 1
ATOM 1567 N N . VAL A 1 200 ? -35.312 21.594 36.562 1 78.94 200 VAL A N 1
ATOM 1568 C CA . VAL A 1 200 ? -34.438 20.547 36.062 1 78.94 200 VAL A CA 1
ATOM 1569 C C . VAL A 1 200 ? -33.062 21.141 35.719 1 78.94 200 VAL A C 1
ATOM 1571 O O . VAL A 1 200 ? -32.969 22.094 34.938 1 78.94 200 VAL A O 1
ATOM 1574 N N . LYS A 1 201 ? -32.031 20.75 36.5 1 76.75 201 LYS A N 1
ATOM 1575 C CA . LYS A 1 201 ? -30.672 21.141 36.188 1 76.75 201 LYS A CA 1
ATOM 1576 C C . LYS A 1 201 ? -29.891 19.969 35.594 1 76.75 201 LYS A C 1
ATOM 1578 O O . LYS A 1 201 ? -30.062 18.828 36 1 76.75 201 LYS A O 1
ATOM 1583 N N . VAL A 1 202 ? -29.328 20.172 34.406 1 76.81 202 VAL A N 1
ATOM 1584 C CA . VAL A 1 202 ? -28.5 19.156 33.75 1 76.81 202 VAL A CA 1
ATOM 1585 C C . VAL A 1 202 ? -27.094 19.188 34.344 1 76.81 202 VAL A C 1
ATOM 1587 O O . VAL A 1 202 ? -26.375 20.188 34.188 1 76.81 202 VAL A O 1
ATOM 1590 N N . ASP A 1 203 ? -26.75 18.281 35.25 1 72.44 203 ASP A N 1
ATOM 1591 C CA . ASP A 1 203 ? -25.406 18.203 35.812 1 72.44 203 ASP A CA 1
ATOM 1592 C C . ASP A 1 203 ? -24.484 17.328 34.969 1 72.44 203 ASP A C 1
ATOM 1594 O O . ASP A 1 203 ? -24.953 16.375 34.344 1 72.44 203 ASP A O 1
ATOM 1598 N N . GLU A 1 204 ? -23.312 17.797 34.75 1 68.62 204 GLU A N 1
ATOM 1599 C CA . GLU A 1 204 ? -22.297 17.047 34.031 1 68.62 204 GLU A CA 1
ATOM 1600 C C . GLU A 1 204 ? -21.578 16.062 34.969 1 68.62 204 GLU A C 1
ATOM 1602 O O . GLU A 1 204 ? -21.094 16.453 36.031 1 68.62 204 GLU A O 1
ATOM 1607 N N . LEU A 1 205 ? -21.953 14.773 34.844 1 60.28 205 LEU A N 1
ATOM 1608 C CA . LEU A 1 205 ? -21.203 13.797 35.625 1 60.28 205 LEU A CA 1
ATOM 1609 C C . LEU A 1 205 ? -19.859 13.5 34.969 1 60.28 205 LEU A C 1
ATOM 1611 O O . LEU A 1 205 ? -19.781 13.266 33.75 1 60.28 205 LEU A O 1
ATOM 1615 N N . ALA A 1 206 ? -18.828 13.883 35.688 1 54.19 206 ALA A N 1
ATOM 1616 C CA . ALA A 1 206 ? -17.484 13.555 35.219 1 54.19 206 ALA A CA 1
ATOM 1617 C C . ALA A 1 206 ? -17.344 12.062 34.938 1 54.19 206 ALA A C 1
ATOM 1619 O O . ALA A 1 206 ? -17.812 11.234 35.719 1 54.19 206 ALA A O 1
ATOM 1620 N N . ASP A 1 207 ? -17.359 11.656 33.75 1 54.72 207 ASP A N 1
ATOM 1621 C CA . ASP A 1 207 ? -17.141 10.25 33.438 1 54.72 207 ASP A CA 1
ATOM 1622 C C . ASP A 1 207 ? -16 9.672 34.25 1 54.72 207 ASP A C 1
ATOM 1624 O O . ASP A 1 207 ? -15 10.344 34.5 1 54.72 207 ASP A O 1
ATOM 1628 N N . HIS A 1 208 ? -16.328 8.781 35.156 1 49.47 208 HIS A N 1
ATOM 1629 C CA . HIS A 1 208 ? -15.289 8.094 35.938 1 49.47 208 HIS A CA 1
ATOM 1630 C C . HIS A 1 208 ? -14.109 7.727 35.031 1 49.47 208 HIS A C 1
ATOM 1632 O O . HIS A 1 208 ? -14.266 6.996 34.062 1 49.47 208 HIS A O 1
ATOM 1638 N N . ILE A 1 209 ? -13.273 8.672 34.969 1 49.72 209 ILE A N 1
ATOM 1639 C CA . ILE A 1 209 ? -12 8.258 34.375 1 49.72 209 ILE A CA 1
ATOM 1640 C C . ILE A 1 209 ? -11.625 6.867 34.906 1 49.72 209 ILE A C 1
ATOM 1642 O O . ILE A 1 209 ? -11.516 6.652 36.094 1 49.72 209 ILE A O 1
ATOM 1646 N N . ARG A 1 210 ? -11.938 5.797 34.281 1 46.62 210 ARG A N 1
ATOM 1647 C CA . ARG A 1 210 ? -11.414 4.504 34.719 1 46.62 210 ARG A CA 1
ATOM 1648 C C . ARG A 1 210 ? -10.031 4.656 35.344 1 46.62 210 ARG A C 1
ATOM 1650 O O . ARG A 1 210 ? -9.148 5.305 34.781 1 46.62 210 ARG A O 1
ATOM 1657 N N . GLN A 1 211 ? -9.953 4.59 36.625 1 47.91 211 GLN A N 1
ATOM 1658 C CA . GLN A 1 211 ? -8.695 4.539 37.375 1 47.91 211 GLN A CA 1
ATOM 1659 C C . GLN A 1 211 ? -7.609 3.82 36.562 1 47.91 211 GLN A C 1
ATOM 1661 O O . GLN A 1 211 ? -7.809 2.688 36.125 1 47.91 211 GLN A O 1
ATOM 1666 N N . VAL A 1 212 ? -6.852 4.574 35.938 1 51.28 212 VAL A N 1
ATOM 1667 C CA . VAL A 1 212 ? -5.609 4.055 35.375 1 51.28 212 VAL A CA 1
ATOM 1668 C C . VAL A 1 212 ? -4.957 3.096 36.375 1 51.28 212 VAL A C 1
ATOM 1670 O O . VAL A 1 212 ? -4.613 3.488 37.469 1 51.28 212 VAL A O 1
ATOM 1673 N N . VAL A 1 213 ? -5.34 1.925 36.5 1 47.69 213 VAL A N 1
ATOM 1674 C CA . VAL A 1 213 ? -4.594 1.012 37.344 1 47.69 213 VAL A CA 1
ATOM 1675 C C . VAL A 1 213 ? -3.096 1.183 37.125 1 47.69 213 VAL A C 1
ATOM 1677 O O . VAL A 1 213 ? -2.602 0.917 36 1 47.69 213 VAL A O 1
ATOM 1680 N N . ASN A 1 214 ? -2.527 2.059 37.906 1 51.16 214 ASN A N 1
ATOM 1681 C CA . ASN A 1 214 ? -1.079 2.23 37.938 1 51.16 214 ASN A CA 1
ATOM 1682 C C . ASN A 1 214 ? -0.36 0.905 38.156 1 51.16 214 ASN A C 1
ATOM 1684 O O . ASN A 1 214 ? -0.368 0.373 39.281 1 51.16 214 ASN A O 1
ATOM 1688 N N . VAL A 1 215 ? -0.278 0.067 37.281 1 52.84 215 VAL A N 1
ATOM 1689 C CA . VAL A 1 215 ? 0.54 -1.129 37.438 1 52.84 215 VAL A CA 1
ATOM 1690 C C . VAL A 1 215 ? 2.004 -0.734 37.594 1 52.84 215 VAL A C 1
ATOM 1692 O O . VAL A 1 215 ? 2.527 0.085 36.844 1 52.84 215 VAL A O 1
ATOM 1695 N N . ASP A 1 216 ? 2.557 -0.92 38.781 1 54.06 216 ASP A N 1
ATOM 1696 C CA . ASP A 1 216 ? 3.963 -0.685 39.094 1 54.06 216 ASP A CA 1
ATOM 1697 C C . ASP A 1 216 ? 4.875 -1.384 38.062 1 54.06 216 ASP A C 1
ATOM 1699 O O . ASP A 1 216 ? 4.77 -2.596 37.875 1 54.06 216 ASP A O 1
ATOM 1703 N N . PRO A 1 217 ? 5.633 -0.656 37.219 1 57.16 217 PRO A N 1
ATOM 1704 C CA . PRO A 1 217 ? 6.57 -1.191 36.219 1 57.16 217 PRO A CA 1
ATOM 1705 C C . PRO A 1 217 ? 7.629 -2.104 36.844 1 57.16 217 PRO A C 1
ATOM 1707 O O . PRO A 1 217 ? 8.367 -2.775 36.125 1 57.16 217 PRO A O 1
ATOM 1710 N N . GLU A 1 218 ? 7.945 -2.02 38.219 1 53.44 218 GLU A N 1
ATOM 1711 C CA . GLU A 1 218 ? 9.133 -2.631 38.812 1 53.44 218 GLU A CA 1
ATOM 1712 C C . GLU A 1 218 ? 9.102 -4.148 38.656 1 53.44 218 GLU A C 1
ATOM 1714 O O . GLU A 1 218 ? 10.117 -4.816 38.844 1 53.44 218 GLU A O 1
ATOM 1719 N N . SER A 1 219 ? 8.016 -4.828 38.531 1 53.62 219 SER A N 1
ATOM 1720 C CA . SER A 1 219 ? 8.211 -6.277 38.531 1 53.62 219 SER A CA 1
ATOM 1721 C C . SER A 1 219 ? 8.43 -6.801 37.125 1 53.62 219 SER A C 1
ATOM 1723 O O . SER A 1 219 ? 7.586 -6.594 36.219 1 53.62 219 SER A O 1
ATOM 1725 N N . GLY A 1 220 ? 9.742 -6.902 36.719 1 54.94 220 GLY A N 1
ATOM 1726 C CA . GLY A 1 220 ? 10.242 -7.445 35.469 1 54.94 220 GLY A CA 1
ATOM 1727 C C . GLY A 1 220 ? 9.273 -8.414 34.812 1 54.94 220 GLY A C 1
ATOM 1728 O O . GLY A 1 220 ? 9.164 -8.461 33.594 1 54.94 220 GLY A O 1
ATOM 1729 N N . SER A 1 221 ? 8.625 -9.289 35.656 1 58.69 221 SER A N 1
ATOM 1730 C CA . SER A 1 221 ? 7.812 -10.391 35.156 1 58.69 221 SER A CA 1
ATOM 1731 C C . SER A 1 221 ? 6.523 -9.883 34.531 1 58.69 221 SER A C 1
ATOM 1733 O O . SER A 1 221 ? 5.973 -10.531 33.625 1 58.69 221 SER A O 1
ATOM 1735 N N . LYS A 1 222 ? 6.312 -8.617 34.688 1 80.06 222 LYS A N 1
ATOM 1736 C CA . LYS A 1 222 ? 5.008 -8.219 34.188 1 80.06 222 LYS A CA 1
ATOM 1737 C C . LYS A 1 222 ? 5.152 -7.242 33.031 1 80.06 222 LYS A C 1
ATOM 1739 O O . LYS A 1 222 ? 4.191 -6.57 32.625 1 80.06 222 LYS A O 1
ATOM 1744 N N . GLU A 1 223 ? 6.398 -7.285 32.562 1 87.5 223 GLU A N 1
ATOM 1745 C CA . GLU A 1 223 ? 6.695 -6.395 31.438 1 87.5 223 GLU A CA 1
ATOM 1746 C C . GLU A 1 223 ? 5.988 -6.852 30.172 1 87.5 223 GLU A C 1
ATOM 1748 O O . GLU A 1 223 ? 5.438 -6.035 29.438 1 87.5 223 GLU A O 1
ATOM 1753 N N . ILE A 1 224 ? 5.945 -8.117 30 1 90.94 224 ILE A N 1
ATOM 1754 C CA . ILE A 1 224 ? 5.359 -8.672 28.781 1 90.94 224 ILE A CA 1
ATOM 1755 C C . ILE A 1 224 ? 3.846 -8.469 28.812 1 90.94 224 ILE A C 1
ATOM 1757 O O . ILE A 1 224 ? 3.24 -8.164 27.781 1 90.94 224 ILE A O 1
ATOM 1761 N N . LEU A 1 225 ? 3.283 -8.609 29.969 1 92.38 225 LEU A N 1
ATOM 1762 C CA . LEU A 1 225 ? 1.842 -8.43 30.109 1 92.38 225 LEU A CA 1
ATOM 1763 C C . LEU A 1 225 ? 1.441 -6.988 29.812 1 92.38 225 LEU A C 1
ATOM 1765 O O . LEU A 1 225 ? 0.479 -6.75 29.078 1 92.38 225 LEU A O 1
ATOM 1769 N N . GLU A 1 226 ? 2.193 -6.105 30.344 1 92.69 226 GLU A N 1
ATOM 1770 C CA . GLU A 1 226 ? 1.897 -4.691 30.125 1 92.69 226 GLU A CA 1
ATOM 1771 C C . GLU A 1 226 ? 2.143 -4.309 28.656 1 92.69 226 GLU A C 1
ATOM 1773 O O . GLU A 1 226 ? 1.376 -3.539 28.078 1 92.69 226 GLU A O 1
ATOM 1778 N N . SER A 1 227 ? 3.197 -4.828 28.094 1 94 227 SER A N 1
ATOM 1779 C CA . SER A 1 227 ? 3.492 -4.527 26.703 1 94 227 SER A CA 1
ATOM 1780 C C . SER A 1 227 ? 2.408 -5.074 25.781 1 94 227 SER A C 1
ATOM 1782 O O . SER A 1 227 ? 2.105 -4.477 24.734 1 94 227 SER A O 1
ATOM 1784 N N . TYR A 1 228 ? 1.875 -6.191 26.141 1 94.19 228 TYR A N 1
ATOM 1785 C CA . TYR A 1 228 ? 0.792 -6.754 25.344 1 94.19 228 TYR A CA 1
ATOM 1786 C C . TYR A 1 228 ? -0.466 -5.898 25.453 1 94.19 228 TYR A C 1
ATOM 1788 O O . TYR A 1 228 ? -1.172 -5.695 24.469 1 94.19 228 TYR A O 1
ATOM 1796 N N . ARG A 1 229 ? -0.761 -5.453 26.656 1 94 229 ARG A N 1
ATOM 1797 C CA . ARG A 1 229 ? -1.892 -4.547 26.844 1 94 229 ARG A CA 1
ATOM 1798 C C . ARG A 1 229 ? -1.719 -3.283 26 1 94 229 ARG A C 1
ATOM 1800 O O . ARG A 1 229 ? -2.668 -2.816 25.375 1 94 229 ARG A O 1
ATOM 1807 N N . LEU A 1 230 ? -0.522 -2.811 26 1 95.56 230 LEU A N 1
ATOM 1808 C CA . LEU A 1 230 ? -0.229 -1.619 25.203 1 95.56 230 LEU A CA 1
ATOM 1809 C C . LEU A 1 230 ? -0.341 -1.915 23.719 1 95.56 230 LEU A C 1
ATOM 1811 O O . LEU A 1 230 ? -0.847 -1.091 22.953 1 95.56 230 LEU A O 1
ATOM 1815 N N . PHE A 1 231 ? 0.065 -3.035 23.297 1 95.81 231 PHE A N 1
ATOM 1816 C CA . PHE A 1 231 ? -0.063 -3.43 21.906 1 95.81 231 PHE A CA 1
ATOM 1817 C C . PHE A 1 231 ? -1.523 -3.412 21.469 1 95.81 231 PHE A C 1
ATOM 1819 O O . PHE A 1 231 ? -1.847 -2.924 20.391 1 95.81 231 PHE A O 1
ATOM 1826 N N . LYS A 1 232 ? -2.354 -3.9 22.297 1 93.31 232 LYS A N 1
ATOM 1827 C CA . LYS A 1 232 ? -3.777 -3.939 21.984 1 93.31 232 LYS A CA 1
ATOM 1828 C C . LYS A 1 232 ? -4.359 -2.533 21.875 1 93.31 232 LYS A C 1
ATOM 1830 O O . LYS A 1 232 ? -5.246 -2.277 21.062 1 93.31 232 LYS A O 1
ATOM 1835 N N . ILE A 1 233 ? -3.799 -1.666 22.609 1 92.88 233 ILE A N 1
ATOM 1836 C CA . ILE A 1 233 ? -4.258 -0.281 22.594 1 92.88 233 ILE A CA 1
ATOM 1837 C C . ILE A 1 233 ? -3.781 0.406 21.312 1 92.88 233 ILE A C 1
ATOM 1839 O O . ILE A 1 233 ? -4.527 1.171 20.688 1 92.88 233 ILE A O 1
ATOM 1843 N N . PHE A 1 234 ? -2.566 0.064 20.875 1 93.94 234 PHE A N 1
ATOM 1844 C CA . PHE A 1 234 ? -1.965 0.836 19.797 1 93.94 234 PHE A CA 1
ATOM 1845 C C . PHE A 1 234 ? -2.053 0.078 18.469 1 93.94 234 PHE A C 1
ATOM 1847 O O . PHE A 1 234 ? -1.585 0.563 17.438 1 93.94 234 PHE A O 1
ATOM 1854 N N . GLU A 1 235 ? -2.633 -1.022 18.438 1 93.31 235 GLU A N 1
ATOM 1855 C CA . GLU A 1 235 ? -2.836 -1.812 17.234 1 93.31 235 GLU A CA 1
ATOM 1856 C C . GLU A 1 235 ? -3.574 -1.009 16.156 1 93.31 235 GLU A C 1
ATOM 1858 O O . GLU A 1 235 ? -3.268 -1.118 14.969 1 93.31 235 GLU A O 1
ATOM 1863 N N . PRO A 1 236 ? -4.496 -0.123 16.516 1 91.69 236 PRO A N 1
ATOM 1864 C CA . PRO A 1 236 ? -5.227 0.677 15.523 1 91.69 236 PRO A CA 1
ATOM 1865 C C . PRO A 1 236 ? -4.324 1.665 14.781 1 91.69 236 PRO A C 1
ATOM 1867 O O . PRO A 1 236 ? -4.664 2.113 13.688 1 91.69 236 PRO A O 1
ATOM 1870 N N . LEU A 1 237 ? -3.193 1.948 15.336 1 91.88 237 LEU A N 1
ATOM 1871 C CA . LEU A 1 237 ? -2.281 2.898 14.711 1 91.88 237 LEU A CA 1
ATOM 1872 C C . LEU A 1 237 ? -1.758 2.357 13.383 1 91.88 237 LEU A C 1
ATOM 1874 O O . LEU A 1 237 ? -1.441 3.127 12.477 1 91.88 237 LEU A O 1
ATOM 1878 N N . PHE A 1 238 ? -1.723 1.031 13.25 1 92.06 238 PHE A N 1
ATOM 1879 C CA . PHE A 1 238 ? -1.171 0.409 12.047 1 92.06 238 PHE A CA 1
ATOM 1880 C C . PHE A 1 238 ? -2.143 0.529 10.883 1 92.06 238 PHE A C 1
ATOM 1882 O O . PHE A 1 238 ? -1.769 0.292 9.727 1 92.06 238 PHE A O 1
ATOM 1889 N N . VAL A 1 239 ? -3.398 0.96 11.148 1 88.69 239 VAL A N 1
ATOM 1890 C CA . VAL A 1 239 ? -4.379 1.164 10.086 1 88.69 239 VAL A CA 1
ATOM 1891 C C . VAL A 1 239 ? -4.879 2.605 10.117 1 88.69 239 VAL A C 1
ATOM 1893 O O . VAL A 1 239 ? -6.008 2.885 9.711 1 88.69 239 VAL A O 1
ATOM 1896 N N . ASP A 1 240 ? -4.168 3.484 10.703 1 83.12 240 ASP A N 1
ATOM 1897 C CA . ASP A 1 240 ? -4.402 4.926 10.711 1 83.12 240 ASP A CA 1
ATOM 1898 C C . ASP A 1 240 ? -5.703 5.27 11.43 1 83.12 240 ASP A C 1
ATOM 1900 O O . ASP A 1 240 ? -6.445 6.156 10.992 1 83.12 240 ASP A O 1
ATOM 1904 N N . LEU A 1 241 ? -6.02 4.547 12.484 1 86.44 241 LEU A N 1
ATOM 1905 C CA . LEU A 1 241 ? -7.168 4.867 13.328 1 86.44 241 LEU A CA 1
ATOM 1906 C C . LEU A 1 241 ? -6.742 5.711 14.523 1 86.44 241 LEU A C 1
ATOM 1908 O O . LEU A 1 241 ? -5.613 5.59 15 1 86.44 241 LEU A O 1
ATOM 1912 N N . ILE A 1 242 ? -7.637 6.547 14.883 1 83 242 ILE A N 1
ATOM 1913 C CA . ILE A 1 242 ? -7.332 7.449 15.992 1 83 242 ILE A CA 1
ATOM 1914 C C . ILE A 1 242 ? -7.684 6.777 17.312 1 83 242 ILE A C 1
ATOM 1916 O O . ILE A 1 242 ? -8.594 5.941 17.375 1 83 242 ILE A O 1
ATOM 1920 N N . LEU A 1 243 ? -6.906 7.117 18.297 1 86.38 243 LEU A N 1
ATOM 1921 C CA . LEU A 1 243 ? -7.09 6.539 19.625 1 86.38 243 LEU A CA 1
ATOM 1922 C C . LEU A 1 243 ? -7.809 7.516 20.547 1 86.38 243 LEU A C 1
ATOM 1924 O O . LEU A 1 243 ? -7.906 8.711 20.25 1 86.38 243 LEU A O 1
ATOM 1928 N N . THR A 1 244 ? -8.336 6.965 21.594 1 80.88 244 THR A N 1
ATOM 1929 C CA . THR A 1 244 ? -9.055 7.785 22.547 1 80.88 244 THR A CA 1
ATOM 1930 C C . THR A 1 244 ? -8.086 8.461 23.516 1 80.88 244 THR A C 1
ATOM 1932 O O . THR A 1 244 ? -6.918 8.07 23.609 1 80.88 244 THR A O 1
ATOM 1935 N N . TYR A 1 245 ? -8.539 9.453 24.25 1 80.5 245 TYR A N 1
ATOM 1936 C CA . TYR A 1 245 ? -7.727 10.172 25.234 1 80.5 245 TYR A CA 1
ATOM 1937 C C . TYR A 1 245 ? -7.406 9.297 26.438 1 80.5 245 TYR A C 1
ATOM 1939 O O . TYR A 1 245 ? -6.336 9.422 27.031 1 80.5 245 TYR A O 1
ATOM 1947 N N . GLU A 1 246 ? -8.297 8.367 26.703 1 80.69 246 GLU A N 1
ATOM 1948 C CA . GLU A 1 246 ? -8.062 7.469 27.828 1 80.69 246 GLU A CA 1
ATOM 1949 C C . GLU A 1 246 ? -6.883 6.539 27.547 1 80.69 246 GLU A C 1
ATOM 1951 O O . GLU A 1 246 ? -6.074 6.273 28.438 1 80.69 246 GLU A O 1
ATOM 1956 N N . GLU A 1 247 ? -6.922 6.141 26.406 1 86.12 247 GLU A N 1
ATOM 1957 C CA . GLU A 1 247 ? -5.836 5.25 26.016 1 86.12 247 GLU A CA 1
ATOM 1958 C C . GLU A 1 247 ? -4.492 5.977 26.031 1 86.12 247 GLU A C 1
ATOM 1960 O O . GLU A 1 247 ? -3.471 5.391 26.406 1 86.12 247 GLU A O 1
ATOM 1965 N N . ARG A 1 248 ? -4.5 7.211 25.688 1 87.38 248 ARG A N 1
ATOM 1966 C CA . ARG A 1 248 ? -3.297 8.039 25.75 1 87.38 248 ARG A CA 1
ATOM 1967 C C . ARG A 1 248 ? -2.799 8.156 27.188 1 87.38 248 ARG A C 1
ATOM 1969 O O . ARG A 1 248 ? -1.605 7.992 27.453 1 87.38 248 ARG A O 1
ATOM 1976 N N . ASP A 1 249 ? -3.709 8.352 28.078 1 86.19 249 ASP A N 1
ATOM 1977 C CA . ASP A 1 249 ? -3.334 8.586 29.469 1 86.19 249 ASP A CA 1
ATOM 1978 C C . ASP A 1 249 ? -2.795 7.309 30.109 1 86.19 249 ASP A C 1
ATOM 1980 O O . ASP A 1 249 ? -1.881 7.363 30.938 1 86.19 249 ASP A O 1
ATOM 1984 N N . ILE A 1 250 ? -3.33 6.234 29.719 1 87.69 250 ILE A N 1
ATOM 1985 C CA . ILE A 1 250 ? -2.883 4.957 30.25 1 87.69 250 ILE A CA 1
ATOM 1986 C C . ILE A 1 250 ? -1.437 4.699 29.828 1 87.69 250 ILE A C 1
ATOM 1988 O O . ILE A 1 250 ? -0.595 4.355 30.672 1 87.69 250 ILE A O 1
ATOM 1992 N N . SER A 1 251 ? -1.146 4.914 28.625 1 91.88 251 SER A N 1
ATOM 1993 C CA . SER A 1 251 ? 0.189 4.617 28.125 1 91.88 251 SER A CA 1
ATOM 1994 C C . SER A 1 251 ? 1.211 5.629 28.625 1 91.88 251 SER A C 1
ATOM 1996 O O . SER A 1 251 ? 2.326 5.262 29 1 91.88 251 SER A O 1
ATOM 1998 N N . THR A 1 252 ? 0.82 6.91 28.672 1 90.31 252 THR A N 1
ATOM 1999 C CA . THR A 1 252 ? 1.741 7.957 29.094 1 90.31 252 THR A CA 1
ATOM 2000 C C . THR A 1 252 ? 2.113 7.789 30.562 1 90.31 252 THR A C 1
ATOM 2002 O O . THR A 1 252 ? 3.264 8.016 30.953 1 90.31 252 THR A O 1
ATOM 2005 N N . SER A 1 253 ? 1.143 7.402 31.359 1 89.44 253 SER A N 1
ATOM 2006 C CA . SER A 1 253 ? 1.402 7.215 32.781 1 89.44 253 SER A CA 1
ATOM 2007 C C . SER A 1 253 ? 2.357 6.047 33.031 1 89.44 253 SER A C 1
ATOM 2009 O O . SER A 1 253 ? 3.195 6.098 33.906 1 89.44 253 SER A O 1
ATOM 2011 N N . TYR A 1 254 ? 2.258 5.086 32.219 1 90.94 254 TYR A N 1
ATOM 2012 C CA . TYR A 1 254 ? 3.135 3.928 32.344 1 90.94 254 TYR A CA 1
ATOM 2013 C C . TYR A 1 254 ? 4.551 4.27 31.875 1 90.94 254 TYR A C 1
ATOM 2015 O O . TYR A 1 254 ? 5.523 3.949 32.562 1 90.94 254 TYR A O 1
ATOM 2023 N N . PHE A 1 255 ? 4.758 4.973 30.812 1 92.06 255 PHE A N 1
ATOM 2024 C CA . PHE A 1 255 ? 6.066 5.227 30.219 1 92.06 255 PHE A CA 1
ATOM 2025 C C . PHE A 1 255 ? 6.809 6.312 30.984 1 92.06 255 PHE A C 1
ATOM 2027 O O . PHE A 1 255 ? 8.039 6.367 30.953 1 92.06 255 PHE A O 1
ATOM 2034 N N . LYS A 1 256 ? 6.066 7.113 31.625 1 88 256 LYS A N 1
ATOM 2035 C CA . LYS A 1 256 ? 6.699 8.156 32.438 1 88 256 LYS A CA 1
ATOM 2036 C C . LYS A 1 256 ? 7.5 7.555 33.594 1 88 256 LYS A C 1
ATOM 2038 O O . LYS A 1 256 ? 8.469 8.156 34.062 1 88 256 LYS A O 1
ATOM 2043 N N . ARG A 1 257 ? 7.172 6.387 33.938 1 88.94 257 ARG A N 1
ATOM 2044 C CA . ARG A 1 257 ? 7.805 5.75 35.094 1 88.94 257 ARG A CA 1
ATOM 2045 C C . ARG A 1 257 ? 8.945 4.844 34.656 1 88.94 257 ARG A C 1
ATOM 2047 O O . ARG A 1 257 ? 9.727 4.367 35.5 1 88.94 257 ARG A O 1
ATOM 2054 N N . LEU A 1 258 ? 9.086 4.691 33.406 1 92.69 258 LEU A N 1
ATOM 2055 C CA . LEU A 1 258 ? 10.102 3.787 32.875 1 92.69 258 LEU A CA 1
ATOM 2056 C C . LEU A 1 258 ? 11.406 4.535 32.594 1 92.69 258 LEU A C 1
ATOM 2058 O O . LEU A 1 258 ? 11.391 5.742 32.344 1 92.69 258 LEU A O 1
ATOM 2062 N N . ASP A 1 259 ? 12.43 3.75 32.719 1 92.75 259 ASP A N 1
ATOM 2063 C CA . ASP A 1 259 ? 13.703 4.258 32.219 1 92.75 259 ASP A CA 1
ATOM 2064 C C . ASP A 1 259 ? 13.836 4.039 30.703 1 92.75 259 ASP A C 1
ATOM 2066 O O . ASP A 1 259 ? 13.008 3.363 30.094 1 92.75 259 ASP A O 1
ATOM 2070 N N . SER A 1 260 ? 14.844 4.637 30.141 1 94.88 260 SER A N 1
ATOM 2071 C CA . SER A 1 260 ? 15.023 4.59 28.688 1 94.88 260 SER A CA 1
ATOM 2072 C C . SER A 1 260 ? 15.172 3.156 28.188 1 94.88 260 SER A C 1
ATOM 2074 O O . SER A 1 260 ? 14.586 2.775 27.188 1 94.88 260 SER A O 1
ATOM 2076 N N . CYS A 1 261 ? 15.922 2.371 28.875 1 92.81 261 CYS A N 1
ATOM 2077 C CA . CYS A 1 261 ? 16.156 0.986 28.484 1 92.81 261 CYS A CA 1
ATOM 2078 C C . CYS A 1 261 ? 14.859 0.174 28.562 1 92.81 261 CYS A C 1
ATOM 2080 O O . CYS A 1 261 ? 14.555 -0.603 27.656 1 92.81 261 CYS A O 1
ATOM 2082 N N . GLN A 1 262 ? 14.141 0.383 29.594 1 93.12 262 GLN A N 1
ATOM 2083 C CA . GLN A 1 262 ? 12.875 -0.323 29.766 1 93.12 262 GLN A CA 1
ATOM 2084 C C . GLN A 1 262 ? 11.836 0.131 28.75 1 93.12 262 GLN A C 1
ATOM 2086 O O . GLN A 1 262 ? 11.047 -0.678 28.25 1 93.12 262 GLN A O 1
ATOM 2091 N N . ALA A 1 263 ? 11.859 1.403 28.438 1 95.19 263 ALA A N 1
ATOM 2092 C CA . ALA A 1 263 ? 10.914 1.949 27.484 1 95.19 263 ALA A CA 1
ATOM 2093 C C . ALA A 1 263 ? 11.117 1.338 26.094 1 95.19 263 ALA A C 1
ATOM 2095 O O . ALA A 1 263 ? 10.164 0.893 25.453 1 95.19 263 ALA A O 1
ATOM 2096 N N . PHE A 1 264 ? 12.383 1.255 25.688 1 95.06 264 PHE A N 1
ATOM 2097 C CA . PHE A 1 264 ? 12.664 0.691 24.375 1 95.06 264 PHE A CA 1
ATOM 2098 C C . PHE A 1 264 ? 12.414 -0.811 24.375 1 95.06 264 PHE A C 1
ATOM 2100 O O . PHE A 1 264 ? 11.992 -1.366 23.344 1 95.06 264 PHE A O 1
ATOM 2107 N N . ARG A 1 265 ? 12.617 -1.396 25.469 1 93.06 265 ARG A N 1
ATOM 2108 C CA . ARG A 1 265 ? 12.32 -2.824 25.562 1 93.06 265 ARG A CA 1
ATOM 2109 C C . ARG A 1 265 ? 10.828 -3.088 25.438 1 93.06 265 ARG A C 1
ATOM 2111 O O . ARG A 1 265 ? 10.414 -4.027 24.75 1 93.06 265 ARG A O 1
ATOM 2118 N N . ALA A 1 266 ? 10.07 -2.262 26.078 1 94.12 266 ALA A N 1
ATOM 2119 C CA . ALA A 1 266 ? 8.617 -2.391 25.969 1 94.12 266 ALA A CA 1
ATOM 2120 C C . ALA A 1 266 ? 8.156 -2.199 24.516 1 94.12 266 ALA A C 1
ATOM 2122 O O . ALA A 1 266 ? 7.309 -2.951 24.031 1 94.12 266 ALA A O 1
ATOM 2123 N N . VAL A 1 267 ? 8.734 -1.259 23.859 1 95.94 267 VAL A N 1
ATOM 2124 C CA . VAL A 1 267 ? 8.383 -0.98 22.469 1 95.94 267 VAL A CA 1
ATOM 2125 C C . VAL A 1 267 ? 8.797 -2.16 21.594 1 95.94 267 VAL A C 1
ATOM 2127 O O . VAL A 1 267 ? 8.062 -2.543 20.672 1 95.94 267 VAL A O 1
ATOM 2130 N N . GLU A 1 268 ? 9.938 -2.725 21.891 1 94.81 268 GLU A N 1
ATOM 2131 C CA . GLU A 1 268 ? 10.422 -3.869 21.125 1 94.81 268 GLU A CA 1
ATOM 2132 C C . GLU A 1 268 ? 9.484 -5.066 21.281 1 94.81 268 GLU A C 1
ATOM 2134 O O . GLU A 1 268 ? 9.242 -5.793 20.312 1 94.81 268 GLU A O 1
ATOM 2139 N N . ILE A 1 269 ? 8.977 -5.23 22.453 1 94.12 269 ILE A N 1
ATOM 2140 C CA . ILE A 1 269 ? 8.047 -6.328 22.703 1 94.12 269 ILE A CA 1
ATOM 2141 C C . ILE A 1 269 ? 6.734 -6.066 21.969 1 94.12 269 ILE A C 1
ATOM 2143 O O . ILE A 1 269 ? 6.172 -6.969 21.344 1 94.12 269 ILE A O 1
ATOM 2147 N N . GLU A 1 270 ? 6.258 -4.832 22.016 1 96 270 GLU A N 1
ATOM 2148 C CA . GLU A 1 270 ? 5.039 -4.469 21.312 1 96 270 GLU A CA 1
ATOM 2149 C C . GLU A 1 270 ? 5.176 -4.734 19.812 1 96 270 GLU A C 1
ATOM 2151 O O . GLU A 1 270 ? 4.285 -5.328 19.203 1 96 270 GLU A O 1
ATOM 2156 N N . LEU A 1 271 ? 6.297 -4.355 19.281 1 95.94 271 LEU A N 1
ATOM 2157 C CA . LEU A 1 271 ? 6.535 -4.543 17.859 1 95.94 271 LEU A CA 1
ATOM 2158 C C . LEU A 1 271 ? 6.715 -6.02 17.531 1 95.94 271 LEU A C 1
ATOM 2160 O O . LEU A 1 271 ? 6.461 -6.441 16.391 1 95.94 271 LEU A O 1
ATOM 2164 N N . GLY A 1 272 ? 7.176 -6.738 18.5 1 93.94 272 GLY A N 1
ATOM 2165 C CA . GLY A 1 272 ? 7.254 -8.18 18.312 1 93.94 272 GLY A CA 1
ATOM 2166 C C . GLY A 1 272 ? 5.895 -8.828 18.125 1 93.94 272 GLY A C 1
ATOM 2167 O O . GLY A 1 272 ? 5.738 -9.703 17.266 1 93.94 272 GLY A O 1
ATOM 2168 N N . PHE A 1 273 ? 4.941 -8.391 18.844 1 94.62 273 PHE A N 1
ATOM 2169 C CA . PHE A 1 273 ? 3.584 -8.898 18.688 1 94.62 273 PHE A CA 1
ATOM 2170 C C . PHE A 1 273 ? 2.984 -8.461 17.359 1 94.62 273 PHE A C 1
ATOM 2172 O O . PHE A 1 273 ? 2.244 -9.211 16.734 1 94.62 273 PHE A O 1
ATOM 2179 N N . ALA A 1 274 ? 3.291 -7.234 17 1 95.12 274 ALA A N 1
ATOM 2180 C CA . ALA A 1 274 ? 2.816 -6.754 15.695 1 95.12 274 ALA A CA 1
ATOM 2181 C C . ALA A 1 274 ? 3.406 -7.578 14.555 1 95.12 274 ALA A C 1
ATOM 2183 O O . ALA A 1 274 ? 2.697 -7.949 13.617 1 95.12 274 ALA A O 1
ATOM 2184 N N . TYR A 1 275 ? 4.711 -7.891 14.633 1 94.12 275 TYR A N 1
ATOM 2185 C CA . TYR A 1 275 ? 5.371 -8.727 13.641 1 94.12 275 TYR A CA 1
ATOM 2186 C C . TYR A 1 275 ? 4.688 -10.086 13.531 1 94.12 275 TYR A C 1
ATOM 2188 O O . TYR A 1 275 ? 4.441 -10.578 12.422 1 94.12 275 TYR A O 1
ATOM 2196 N N . ASP A 1 276 ? 4.355 -10.633 14.641 1 93.44 276 ASP A N 1
ATOM 2197 C CA . ASP A 1 276 ? 3.738 -11.961 14.656 1 93.44 276 ASP A CA 1
ATOM 2198 C C . ASP A 1 276 ? 2.33 -11.914 14.07 1 93.44 276 ASP A C 1
ATOM 2200 O O . ASP A 1 276 ? 1.881 -12.875 13.445 1 93.44 276 ASP A O 1
ATOM 2204 N N . LYS A 1 277 ? 1.72 -10.891 14.258 1 93.31 277 LYS A N 1
ATOM 2205 C CA . LYS A 1 277 ? 0.377 -10.758 13.695 1 93.31 277 LYS A CA 1
ATOM 2206 C C . LYS A 1 277 ? 0.425 -10.602 12.18 1 93.31 277 LYS A C 1
ATOM 2208 O O . LYS A 1 277 ? -0.436 -11.125 11.469 1 93.31 277 LYS A O 1
ATOM 2213 N N . PHE A 1 278 ? 1.462 -9.984 11.641 1 94.5 278 PHE A N 1
ATOM 2214 C CA . PHE A 1 278 ? 1.487 -9.633 10.227 1 94.5 278 PHE A CA 1
ATOM 2215 C C . PHE A 1 278 ? 2.248 -10.68 9.422 1 94.5 278 PHE A C 1
ATOM 2217 O O . PHE A 1 278 ? 1.965 -10.891 8.242 1 94.5 278 PHE A O 1
ATOM 2224 N N . TYR A 1 279 ? 3.236 -11.367 10.039 1 93.75 279 TYR A N 1
ATOM 2225 C CA . TYR A 1 279 ? 4.152 -12.109 9.188 1 93.75 279 TYR A CA 1
ATOM 2226 C C . TYR A 1 279 ? 4.305 -13.547 9.672 1 93.75 279 TYR A C 1
ATOM 2228 O O . TYR A 1 279 ? 5.09 -14.32 9.109 1 93.75 279 TYR A O 1
ATOM 2236 N N . THR A 1 280 ? 3.596 -13.891 10.703 1 93.94 280 THR A N 1
ATOM 2237 C CA . THR A 1 280 ? 3.629 -15.273 11.18 1 93.94 280 THR A CA 1
ATOM 2238 C C . THR A 1 280 ? 2.215 -15.797 11.406 1 93.94 280 THR A C 1
ATOM 2240 O O . THR A 1 280 ? 1.238 -15.07 11.211 1 93.94 280 THR A O 1
ATOM 2243 N N . LYS A 1 281 ? 2.123 -17.047 11.836 1 93.5 281 LYS A N 1
ATOM 2244 C CA . LYS A 1 281 ? 0.832 -17.672 12.109 1 93.5 281 LYS A CA 1
ATOM 2245 C C . LYS A 1 281 ? 0.49 -17.609 13.594 1 93.5 281 LYS A C 1
ATOM 2247 O O . LYS A 1 281 ? -0.44 -18.266 14.055 1 93.5 281 LYS A O 1
ATOM 2252 N N . ALA A 1 282 ? 1.12 -16.875 14.305 1 89.88 282 ALA A N 1
ATOM 2253 C CA . ALA A 1 282 ? 0.988 -16.859 15.766 1 89.88 282 ALA A CA 1
ATOM 2254 C C . ALA A 1 282 ? -0.431 -16.484 16.188 1 89.88 282 ALA A C 1
ATOM 2256 O O . ALA A 1 282 ? -0.991 -17.094 17.094 1 89.88 282 ALA A O 1
ATOM 2257 N N . ASN A 1 283 ? -1.031 -15.641 15.469 1 87.25 283 ASN A N 1
ATOM 2258 C CA . ASN A 1 283 ? -2.369 -15.18 15.828 1 87.25 283 ASN A CA 1
ATOM 2259 C C . ASN A 1 283 ? -3.404 -16.281 15.672 1 87.25 283 ASN A C 1
ATOM 2261 O O . ASN A 1 283 ? -4.465 -16.234 16.297 1 87.25 283 ASN A O 1
ATOM 2265 N N . VAL A 1 284 ? -3.059 -17.25 14.891 1 89.75 284 VAL A N 1
ATOM 2266 C CA . VAL A 1 284 ? -4 -18.328 14.641 1 89.75 284 VAL A CA 1
ATOM 2267 C C . VAL A 1 284 ? -3.637 -19.547 15.492 1 89.75 284 VAL A C 1
ATOM 2269 O O . VAL A 1 284 ? -4.512 -20.172 16.094 1 89.75 284 VAL A O 1
ATOM 2272 N N . ILE A 1 285 ? -2.375 -19.734 15.68 1 89.25 285 ILE A N 1
ATOM 2273 C CA . ILE A 1 285 ? -1.921 -20.984 16.281 1 89.25 285 ILE A CA 1
ATOM 2274 C C . ILE A 1 285 ? -1.783 -20.812 17.797 1 89.25 285 ILE A C 1
ATOM 2276 O O . ILE A 1 285 ? -2.014 -21.75 18.562 1 89.25 285 ILE A O 1
ATOM 2280 N N . TYR A 1 286 ? -1.477 -19.625 18.25 1 88 286 TYR A N 1
ATOM 2281 C CA . TYR A 1 286 ? -1.2 -19.453 19.672 1 88 286 TYR A CA 1
ATOM 2282 C C . TYR A 1 286 ? -2.48 -19.141 20.453 1 88 286 TYR A C 1
ATOM 2284 O O . TYR A 1 286 ? -2.475 -18.328 21.375 1 88 286 TYR A O 1
ATOM 2292 N N . THR A 1 287 ? -3.551 -19.578 19.984 1 87 287 THR A N 1
ATOM 2293 C CA . THR A 1 287 ? -4.84 -19.562 20.656 1 87 287 THR A CA 1
ATOM 2294 C C . THR A 1 287 ? -5.195 -20.969 21.156 1 87 287 THR A C 1
ATOM 2296 O O . THR A 1 287 ? -4.516 -21.938 20.828 1 87 287 THR A O 1
ATOM 2299 N N . TYR A 1 288 ? -6.133 -21.031 21.984 1 87.75 288 TYR A N 1
ATOM 2300 C CA . TYR A 1 288 ? -6.52 -22.328 22.531 1 87.75 288 TYR A CA 1
ATOM 2301 C C . TYR A 1 288 ? -6.934 -23.281 21.422 1 87.75 288 TYR A C 1
ATOM 2303 O O . TYR A 1 288 ? -6.469 -24.422 21.375 1 87.75 288 TYR A O 1
ATOM 2311 N N . LYS A 1 289 ? -7.742 -22.781 20.516 1 88.06 289 LYS A N 1
ATOM 2312 C CA . LYS A 1 289 ? -8.156 -23.609 19.391 1 88.06 289 LYS A CA 1
ATOM 2313 C C . LYS A 1 289 ? -6.98 -23.953 18.484 1 88.06 289 LYS A C 1
ATOM 2315 O O . LYS A 1 289 ? -6.859 -25.078 18 1 88.06 289 LYS A O 1
ATOM 2320 N N . GLY A 1 290 ? -6.133 -23.016 18.359 1 88.81 290 GLY A N 1
ATOM 2321 C CA . GLY A 1 290 ? -4.961 -23.234 17.516 1 88.81 290 GLY A CA 1
ATOM 2322 C C . GLY A 1 290 ? -3.99 -24.234 18.109 1 88.81 290 GLY A C 1
ATOM 2323 O O . GLY A 1 290 ? -3.422 -25.047 17.375 1 88.81 290 GLY A O 1
ATOM 2324 N N . LEU A 1 291 ? -3.918 -24.25 19.375 1 88.06 291 LEU A N 1
ATOM 2325 C CA . LEU A 1 291 ? -3.023 -25.188 20.047 1 88.06 291 LEU A CA 1
ATOM 2326 C C . LEU A 1 291 ? -3.57 -26.609 19.969 1 88.06 291 LEU A C 1
ATOM 2328 O O . LEU A 1 291 ? -2.805 -27.562 19.844 1 88.06 291 LEU A O 1
ATOM 2332 N N . LEU A 1 292 ? -4.84 -26.672 20.047 1 89.31 292 LEU A N 1
ATOM 2333 C CA . LEU A 1 292 ? -5.461 -27.984 19.906 1 89.31 292 LEU A CA 1
ATOM 2334 C C . LEU A 1 292 ? -5.223 -28.562 18.516 1 89.31 292 LEU A C 1
ATOM 2336 O O . LEU A 1 292 ? -4.906 -29.734 18.359 1 89.31 292 LEU A O 1
ATOM 2340 N N . PHE A 1 293 ? -5.332 -27.719 17.578 1 88.12 293 PHE A N 1
ATOM 2341 C CA . PHE A 1 293 ? -5.094 -28.156 16.203 1 88.12 293 PHE A CA 1
ATOM 2342 C C . PHE A 1 293 ? -3.625 -28.5 16 1 88.12 293 PHE A C 1
ATOM 2344 O O . PHE A 1 293 ? -3.309 -29.469 15.297 1 88.12 293 PHE A O 1
ATOM 2351 N N . HIS A 1 294 ? -2.844 -27.734 16.625 1 87.88 294 HIS A N 1
ATOM 2352 C CA . HIS A 1 294 ? -1.415 -28 16.5 1 87.88 294 HIS A CA 1
ATOM 2353 C C . HIS A 1 294 ? -1.041 -29.312 17.172 1 87.88 294 HIS A C 1
ATOM 2355 O O . HIS A 1 294 ? -0.271 -30.094 16.609 1 87.88 294 HIS A O 1
ATOM 2361 N N . ALA A 1 295 ? -1.588 -29.578 18.281 1 87.19 295 ALA A N 1
ATOM 2362 C CA . ALA A 1 295 ? -1.329 -30.828 18.984 1 87.19 295 ALA A CA 1
ATOM 2363 C C . ALA A 1 295 ? -1.857 -32.031 18.188 1 87.19 295 ALA A C 1
ATOM 2365 O O . ALA A 1 295 ? -1.196 -33.062 18.094 1 87.19 295 ALA A O 1
ATOM 2366 N N . THR A 1 296 ? -2.988 -31.75 17.672 1 88.5 296 THR A N 1
ATOM 2367 C CA . THR A 1 296 ? -3.562 -32.812 16.844 1 88.5 296 THR A CA 1
ATOM 2368 C C . THR A 1 296 ? -2.701 -33.062 15.602 1 88.5 296 THR A C 1
ATOM 2370 O O . THR A 1 296 ? -2.51 -34.188 15.195 1 88.5 296 THR A O 1
ATOM 2373 N N . SER A 1 297 ? -2.195 -31.984 15.055 1 88.44 297 SER A N 1
ATOM 2374 C CA . SER A 1 297 ? -1.337 -32.125 13.883 1 88.44 297 SER A CA 1
ATOM 2375 C C . SER A 1 297 ? -0.05 -32.875 14.219 1 88.44 297 SER A C 1
ATOM 2377 O O . SER A 1 297 ? 0.407 -33.688 13.445 1 88.44 297 SER A O 1
ATOM 2379 N N . VAL A 1 298 ? 0.484 -32.656 15.383 1 88.88 298 VAL A N 1
ATOM 2380 C CA . VAL A 1 298 ? 1.702 -33.312 15.805 1 88.88 298 VAL A CA 1
ATOM 2381 C C . VAL A 1 298 ? 1.407 -34.812 16.047 1 88.88 298 VAL A C 1
ATOM 2383 O O . VAL A 1 298 ? 2.152 -35.688 15.586 1 88.88 298 VAL A O 1
ATOM 2386 N N . PHE A 1 299 ? 0.323 -35.062 16.641 1 91.56 299 PHE A N 1
ATOM 2387 C CA . PHE A 1 299 ? -0.054 -36.438 16.953 1 91.56 299 PHE A CA 1
ATOM 2388 C C . PHE A 1 299 ? -0.339 -37.219 15.688 1 91.56 299 PHE A C 1
ATOM 2390 O O . PHE A 1 299 ? 0.13 -38.344 15.531 1 91.56 299 PHE A O 1
ATOM 2397 N N . LEU A 1 300 ? -1.046 -36.594 14.844 1 92 300 LEU A N 1
ATOM 2398 C CA . LEU A 1 300 ? -1.388 -37.25 13.594 1 92 300 LEU A CA 1
ATOM 2399 C C . LEU A 1 300 ? -0.148 -37.469 12.734 1 92 300 LEU A C 1
ATOM 2401 O O . LEU A 1 300 ? -0.039 -38.5 12.039 1 92 300 LEU A O 1
ATOM 2405 N N . SER A 1 301 ? 0.759 -36.562 12.766 1 90.69 301 SER A N 1
ATOM 2406 C CA . SER A 1 301 ? 1.993 -36.719 12 1 90.69 301 SER A CA 1
ATOM 2407 C C . SER A 1 301 ? 2.834 -37.875 12.555 1 90.69 301 SER A C 1
ATOM 2409 O O . SER A 1 301 ? 3.432 -38.625 11.789 1 90.69 301 SER A O 1
ATOM 2411 N N . LEU A 1 302 ? 2.84 -38 13.844 1 92 302 LEU A N 1
ATOM 2412 C CA . LEU A 1 302 ? 3.545 -39.125 14.469 1 92 302 LEU A CA 1
ATOM 2413 C C . LEU A 1 302 ? 2.852 -40.438 14.156 1 92 302 LEU A C 1
ATOM 2415 O O . LEU A 1 302 ? 3.514 -41.438 13.891 1 92 302 LEU A O 1
ATOM 2419 N N . PHE A 1 303 ? 1.602 -40.344 14.172 1 92.69 303 PHE A N 1
ATOM 2420 C CA . PHE A 1 303 ? 0.809 -41.531 13.852 1 92.69 303 PHE A CA 1
ATOM 2421 C C . PHE A 1 303 ? 1.085 -41.969 12.422 1 92.69 303 PHE A C 1
ATOM 2423 O O . PHE A 1 303 ? 1.197 -43.188 12.164 1 92.69 303 PHE A O 1
ATOM 2430 N N . VAL A 1 304 ? 1.192 -41.094 11.539 1 92.75 304 VAL A N 1
ATOM 2431 C CA . VAL A 1 304 ? 1.437 -41.406 10.133 1 92.75 304 VAL A CA 1
ATOM 2432 C C . VAL A 1 304 ? 2.826 -42 9.977 1 92.75 304 VAL A C 1
ATOM 2434 O O . VAL A 1 304 ? 3.01 -42.969 9.219 1 92.75 304 VAL A O 1
ATOM 2437 N N . LEU A 1 305 ? 3.818 -41.5 10.664 1 92.25 305 LEU A N 1
ATOM 2438 C CA . LEU A 1 305 ? 5.176 -42 10.594 1 92.25 305 LEU A CA 1
ATOM 2439 C C . LEU A 1 305 ? 5.227 -43.438 11.102 1 92.25 305 LEU A C 1
ATOM 2441 O O . LEU A 1 305 ? 5.793 -44.312 10.438 1 92.25 305 LEU A O 1
ATOM 2445 N N . VAL A 1 306 ? 4.535 -43.688 12.172 1 91.69 306 VAL A N 1
ATOM 2446 C CA . VAL A 1 306 ? 4.504 -45.031 12.75 1 91.69 306 VAL A CA 1
ATOM 2447 C C . VAL A 1 306 ? 3.633 -45.969 11.898 1 91.69 306 VAL A C 1
ATOM 2449 O O . VAL A 1 306 ? 3.975 -47.125 11.68 1 91.69 306 VAL A O 1
ATOM 2452 N N . GLY A 1 307 ? 2.541 -45.406 11.461 1 90.75 307 GLY A N 1
ATOM 2453 C CA . GLY A 1 307 ? 1.644 -46.188 10.617 1 90.75 307 GLY A CA 1
ATOM 2454 C C . GLY A 1 307 ? 2.287 -46.656 9.32 1 90.75 307 GLY A C 1
ATOM 2455 O O . GLY A 1 307 ? 2.045 -47.75 8.859 1 90.75 307 GLY A O 1
ATOM 2456 N N . PHE A 1 308 ? 3.096 -45.844 8.68 1 89.25 308 PHE A N 1
ATOM 2457 C CA . PHE A 1 308 ? 3.781 -46.219 7.449 1 89.25 308 PHE A CA 1
ATOM 2458 C C . PHE A 1 308 ? 4.691 -47.406 7.68 1 89.25 308 PHE A C 1
ATOM 2460 O O . PHE A 1 308 ? 4.801 -48.281 6.824 1 89.25 308 PHE A O 1
ATOM 2467 N N . TYR A 1 309 ? 5.242 -47.469 8.852 1 84.38 309 TYR A N 1
ATOM 2468 C CA . TYR A 1 309 ? 6.168 -48.562 9.164 1 84.38 309 TYR A CA 1
ATOM 2469 C C . TYR A 1 309 ? 5.418 -49.875 9.445 1 84.38 309 TYR A C 1
ATOM 2471 O O . TYR A 1 309 ? 5.793 -50.938 8.945 1 84.38 309 TYR A O 1
ATOM 2479 N N . PHE A 1 310 ? 4.281 -49.812 10.086 1 85.06 310 PHE A N 1
ATOM 2480 C CA . PHE A 1 310 ? 3.643 -51.031 10.578 1 85.06 310 PHE A CA 1
ATOM 2481 C C . PHE A 1 310 ? 2.512 -51.469 9.648 1 85.06 310 PHE A C 1
ATOM 2483 O O . PHE A 1 310 ? 2.25 -52.656 9.484 1 85.06 310 PHE A O 1
ATOM 2490 N N . ILE A 1 311 ? 1.868 -50.469 9.102 1 78.38 311 ILE A N 1
ATOM 2491 C CA . ILE A 1 311 ? 0.618 -50.781 8.422 1 78.38 311 ILE A CA 1
ATOM 2492 C C . ILE A 1 311 ? 0.883 -51 6.93 1 78.38 311 ILE A C 1
ATOM 2494 O O . ILE A 1 311 ? 0.187 -51.781 6.277 1 78.38 311 ILE A O 1
ATOM 2498 N N . SER A 1 312 ? 1.876 -50.406 6.426 1 77.62 312 SER A N 1
ATOM 2499 C CA . SER A 1 312 ? 2.09 -50.5 4.984 1 77.62 312 SER A CA 1
ATOM 2500 C C . SER A 1 312 ? 3.016 -51.656 4.625 1 77.62 312 SER A C 1
ATOM 2502 O O . SER A 1 312 ? 3.904 -52 5.402 1 77.62 312 SER A O 1
ATOM 2504 N N . ASP A 1 313 ? 2.605 -52.406 3.613 1 81.75 313 ASP A N 1
ATOM 2505 C CA . ASP A 1 313 ? 3.48 -53.438 3.078 1 81.75 313 ASP A CA 1
ATOM 2506 C C . ASP A 1 313 ? 4.652 -52.812 2.312 1 81.75 313 ASP A C 1
ATOM 2508 O O . ASP A 1 313 ? 4.566 -52.594 1.104 1 81.75 313 ASP A O 1
ATOM 2512 N N . ILE A 1 314 ? 5.711 -52.562 2.914 1 83.12 314 ILE A N 1
ATOM 2513 C CA . ILE A 1 314 ? 6.871 -51.844 2.414 1 83.12 314 ILE A CA 1
ATOM 2514 C C . ILE A 1 314 ? 7.508 -52.625 1.262 1 83.12 314 ILE A C 1
ATOM 2516 O O . ILE A 1 314 ? 8.102 -52.031 0.361 1 83.12 314 ILE A O 1
ATOM 2520 N N . SER A 1 315 ? 7.234 -53.938 1.183 1 83.56 315 SER A N 1
ATOM 2521 C CA . SER A 1 315 ? 7.875 -54.781 0.185 1 83.56 315 SER A CA 1
ATOM 2522 C C . SER A 1 315 ? 7.277 -54.562 -1.2 1 83.56 315 SER A C 1
ATOM 2524 O O . SER A 1 315 ? 7.891 -54.906 -2.211 1 83.56 315 SER A O 1
ATOM 2526 N N . GLN A 1 316 ? 6.191 -53.875 -1.214 1 85.12 316 GLN A N 1
ATOM 2527 C CA . GLN A 1 316 ? 5.492 -53.688 -2.482 1 85.12 316 GLN A CA 1
ATOM 2528 C C . GLN A 1 316 ? 5.984 -52.469 -3.213 1 85.12 316 GLN A C 1
ATOM 2530 O O . GLN A 1 316 ? 5.688 -52.25 -4.395 1 85.12 316 GLN A O 1
ATOM 2535 N N . TYR A 1 317 ? 6.746 -51.656 -2.508 1 88.25 317 TYR A N 1
ATOM 2536 C CA . TYR A 1 317 ? 7.199 -50.375 -3.076 1 88.25 317 TYR A CA 1
ATOM 2537 C C . TYR A 1 317 ? 8.703 -50.406 -3.346 1 88.25 317 TYR A C 1
ATOM 2539 O O . TYR A 1 317 ? 9.438 -51.156 -2.688 1 88.25 317 TYR A O 1
ATOM 2547 N N . PRO A 1 318 ? 9.148 -49.656 -4.305 1 89.88 318 PRO A N 1
ATOM 2548 C CA . PRO A 1 318 ? 10.594 -49.562 -4.527 1 89.88 318 PRO A CA 1
ATOM 2549 C C . PRO A 1 318 ? 11.344 -49.031 -3.311 1 89.88 318 PRO A C 1
ATOM 2551 O O . PRO A 1 318 ? 10.852 -48.156 -2.607 1 89.88 318 PRO A O 1
ATOM 2554 N N . VAL A 1 319 ? 12.562 -49.5 -3.117 1 91.12 319 VAL A N 1
ATOM 2555 C CA . VAL A 1 319 ? 13.344 -49.219 -1.916 1 91.12 319 VAL A CA 1
ATOM 2556 C C . VAL A 1 319 ? 13.656 -47.75 -1.84 1 91.12 319 VAL A C 1
ATOM 2558 O O . VAL A 1 319 ? 13.594 -47.125 -0.764 1 91.12 319 VAL A O 1
ATOM 2561 N N . ILE A 1 320 ? 14.023 -47.062 -2.916 1 90.88 320 ILE A N 1
ATOM 2562 C CA . ILE A 1 320 ? 14.367 -45.656 -2.93 1 90.88 320 ILE A CA 1
ATOM 2563 C C . ILE A 1 320 ? 13.164 -44.844 -2.48 1 90.88 320 ILE A C 1
ATOM 2565 O O . ILE A 1 320 ? 13.305 -43.875 -1.731 1 90.88 320 ILE A O 1
ATOM 2569 N N . ASP A 1 321 ? 11.969 -45.25 -2.914 1 92.31 321 ASP A N 1
ATOM 2570 C CA . ASP A 1 321 ? 10.758 -44.531 -2.564 1 92.31 321 ASP A CA 1
ATOM 2571 C C . ASP A 1 321 ? 10.43 -44.688 -1.082 1 92.31 321 ASP A C 1
ATOM 2573 O O . ASP A 1 321 ? 9.898 -43.75 -0.457 1 92.31 321 ASP A O 1
ATOM 2577 N N . VAL A 1 322 ? 10.797 -45.812 -0.582 1 92.5 322 VAL A N 1
ATOM 2578 C CA . VAL A 1 322 ? 10.57 -46.031 0.839 1 92.5 322 VAL A CA 1
ATOM 2579 C C . VAL A 1 322 ? 11.484 -45.125 1.668 1 92.5 322 VAL A C 1
ATOM 2581 O O . VAL A 1 322 ? 11.039 -44.5 2.627 1 92.5 322 VAL A O 1
ATOM 2584 N N . TYR A 1 323 ? 12.711 -45 1.245 1 93.19 323 TYR A N 1
ATOM 2585 C CA . TYR A 1 323 ? 13.648 -44.156 1.968 1 93.19 323 TYR A CA 1
ATOM 2586 C C . TYR A 1 323 ? 13.242 -42.688 1.875 1 93.19 323 TYR A C 1
ATOM 2588 O O . TYR A 1 323 ? 13.328 -41.938 2.861 1 93.19 323 TYR A O 1
ATOM 2596 N N . ILE A 1 324 ? 12.82 -42.25 0.733 1 94.19 324 ILE A N 1
ATOM 2597 C CA . ILE A 1 324 ? 12.383 -40.875 0.549 1 94.19 324 ILE A CA 1
ATOM 2598 C C . ILE A 1 324 ? 11.172 -40.594 1.436 1 94.19 324 ILE A C 1
ATOM 2600 O O . ILE A 1 324 ? 11.094 -39.531 2.08 1 94.19 324 ILE A O 1
ATOM 2604 N N . THR A 1 325 ? 10.289 -41.531 1.46 1 93.56 325 THR A N 1
ATOM 2605 C CA . THR A 1 325 ? 9.07 -41.344 2.252 1 93.56 325 THR A CA 1
ATOM 2606 C C . THR A 1 325 ? 9.406 -41.25 3.738 1 93.56 325 THR A C 1
ATOM 2608 O O . THR A 1 325 ? 8.852 -40.406 4.453 1 93.56 325 THR A O 1
ATOM 2611 N N . TYR A 1 326 ? 10.352 -42.062 4.168 1 93.62 326 TYR A N 1
ATOM 2612 C CA . TYR A 1 326 ? 10.781 -41.969 5.559 1 93.62 326 TYR A CA 1
ATOM 2613 C C . TYR A 1 326 ? 11.445 -40.625 5.84 1 93.62 326 TYR A C 1
ATOM 2615 O O . TYR A 1 326 ? 11.195 -40 6.875 1 93.62 326 TYR A O 1
ATOM 2623 N N . LEU A 1 327 ? 12.211 -40.188 4.965 1 94.69 327 LEU A N 1
ATOM 2624 C CA . LEU A 1 327 ? 12.914 -38.938 5.137 1 94.69 327 LEU A CA 1
ATOM 2625 C C . LEU A 1 327 ? 11.938 -37.75 5.203 1 94.69 327 LEU A C 1
ATOM 2627 O O . LEU A 1 327 ? 12.039 -36.906 6.086 1 94.69 327 LEU A O 1
ATOM 2631 N N . VAL A 1 328 ? 11.008 -37.75 4.312 1 94.81 328 VAL A N 1
ATOM 2632 C CA . VAL A 1 328 ? 10.062 -36.656 4.234 1 94.81 328 VAL A CA 1
ATOM 2633 C C . VAL A 1 328 ? 9.141 -36.656 5.453 1 94.81 328 VAL A C 1
ATOM 2635 O O . VAL A 1 328 ? 8.891 -35.625 6.066 1 94.81 328 VAL A O 1
ATOM 2638 N N . THR A 1 329 ? 8.688 -37.812 5.848 1 94 329 THR A N 1
ATOM 2639 C CA . THR A 1 329 ? 7.793 -37.906 6.996 1 94 329 THR A CA 1
ATOM 2640 C C . THR A 1 329 ? 8.539 -37.594 8.289 1 94 329 THR A C 1
ATOM 2642 O O . THR A 1 329 ? 8.008 -36.906 9.172 1 94 329 THR A O 1
ATOM 2645 N N . ALA A 1 330 ? 9.734 -38.031 8.352 1 93.44 330 ALA A N 1
ATOM 2646 C CA . ALA A 1 330 ? 10.547 -37.719 9.531 1 93.44 330 ALA A CA 1
ATOM 2647 C C . ALA A 1 330 ? 10.812 -36.219 9.609 1 93.44 330 ALA A C 1
ATOM 2649 O O . ALA A 1 330 ? 10.812 -35.625 10.695 1 93.44 330 ALA A O 1
ATOM 2650 N N . SER A 1 331 ? 11.094 -35.656 8.492 1 93.75 331 SER A N 1
ATOM 2651 C CA . SER A 1 331 ? 11.328 -34.219 8.453 1 93.75 331 SER A CA 1
ATOM 2652 C C . SER A 1 331 ? 10.086 -33.438 8.875 1 93.75 331 SER A C 1
ATOM 2654 O O . SER A 1 331 ? 10.188 -32.406 9.531 1 93.75 331 SER A O 1
ATOM 2656 N N . TYR A 1 332 ? 8.992 -33.938 8.477 1 92.5 332 TYR A N 1
ATOM 2657 C CA . TYR A 1 332 ? 7.754 -33.25 8.852 1 92.5 332 TYR A CA 1
ATOM 2658 C C . TYR A 1 332 ? 7.551 -33.312 10.359 1 92.5 332 TYR A C 1
ATOM 2660 O O . TYR A 1 332 ? 7.184 -32.312 10.977 1 92.5 332 TYR A O 1
ATOM 2668 N N . VAL A 1 333 ? 7.785 -34.375 10.945 1 92.69 333 VAL A N 1
ATOM 2669 C CA . VAL A 1 333 ? 7.652 -34.531 12.391 1 92.69 333 VAL A CA 1
ATOM 2670 C C . VAL A 1 333 ? 8.648 -33.625 13.094 1 92.69 333 VAL A C 1
ATOM 2672 O O . VAL A 1 333 ? 8.305 -32.906 14.047 1 92.69 333 VAL A O 1
ATOM 2675 N N . SER A 1 334 ? 9.812 -33.594 12.594 1 92.94 334 SER A N 1
ATOM 2676 C CA . SER A 1 334 ? 10.836 -32.719 13.18 1 92.94 334 SER A CA 1
ATOM 2677 C C . SER A 1 334 ? 10.445 -31.25 13.086 1 92.94 334 SER A C 1
ATOM 2679 O O . SER A 1 334 ? 10.648 -30.5 14.039 1 92.94 334 SER A O 1
ATOM 2681 N N . LYS A 1 335 ? 9.938 -30.891 11.992 1 92.12 335 LYS A N 1
ATOM 2682 C CA . LYS A 1 335 ? 9.508 -29.5 11.805 1 92.12 335 LYS A CA 1
ATOM 2683 C C . LYS A 1 335 ? 8.383 -29.141 12.773 1 92.12 335 LYS A C 1
ATOM 2685 O O . LYS A 1 335 ? 8.359 -28.031 13.312 1 92.12 335 LYS A O 1
ATOM 2690 N N . GLU A 1 336 ? 7.492 -30.062 13 1 90.38 336 GLU A N 1
ATOM 2691 C CA . GLU A 1 336 ? 6.398 -29.812 13.93 1 90.38 336 GLU A CA 1
ATOM 2692 C C . GLU A 1 336 ? 6.906 -29.703 15.367 1 90.38 336 GLU A C 1
ATOM 2694 O O . GLU A 1 336 ? 6.418 -28.891 16.156 1 90.38 336 GLU A O 1
ATOM 2699 N N . LEU A 1 337 ? 7.859 -30.469 15.641 1 88.88 337 LEU A N 1
ATOM 2700 C CA . LEU A 1 337 ? 8.461 -30.391 16.969 1 88.88 337 LEU A CA 1
ATOM 2701 C C . LEU A 1 337 ? 9.234 -29.094 17.141 1 88.88 337 LEU A C 1
ATOM 2703 O O . LEU A 1 337 ? 9.18 -28.469 18.219 1 88.88 337 LEU A O 1
ATOM 2707 N N . PHE A 1 338 ? 9.844 -28.734 16.125 1 87.69 338 PHE A N 1
ATOM 2708 C CA . PHE A 1 338 ? 10.578 -27.484 16.156 1 87.69 338 PHE A CA 1
ATOM 2709 C C . PHE A 1 338 ? 9.625 -26.297 16.328 1 87.69 338 PHE A C 1
ATOM 2711 O O . PHE A 1 338 ? 9.945 -25.328 17.016 1 87.69 338 PHE A O 1
ATOM 2718 N N . ALA A 1 339 ? 8.547 -26.359 15.664 1 88.88 339 ALA A N 1
ATOM 2719 C CA . ALA A 1 339 ? 7.547 -25.312 15.781 1 88.88 339 ALA A CA 1
ATOM 2720 C C . ALA A 1 339 ? 7.012 -25.219 17.203 1 88.88 339 ALA A C 1
ATOM 2722 O O . ALA A 1 339 ? 6.758 -24.109 17.719 1 88.88 339 ALA A O 1
ATOM 2723 N N . LEU A 1 340 ? 6.941 -26.312 17.891 1 86.88 340 LEU A N 1
ATOM 2724 C CA . LEU A 1 340 ? 6.488 -26.328 19.281 1 86.88 340 LEU A CA 1
ATOM 2725 C C . LEU A 1 340 ? 7.531 -25.703 20.203 1 86.88 340 LEU A C 1
ATOM 2727 O O . LEU A 1 340 ? 7.188 -24.953 21.125 1 86.88 340 LEU A O 1
ATOM 2731 N N . VAL A 1 341 ? 8.719 -25.984 19.922 1 87.12 341 VAL A N 1
ATOM 2732 C CA . VAL A 1 341 ? 9.805 -25.422 20.719 1 87.12 341 VAL A CA 1
ATOM 2733 C C . VAL A 1 341 ? 9.859 -23.906 20.531 1 87.12 341 VAL A C 1
ATOM 2735 O O . VAL A 1 341 ? 10.016 -23.156 21.5 1 87.12 341 VAL A O 1
ATOM 2738 N N . THR A 1 342 ? 9.695 -23.5 19.312 1 86.62 342 THR A N 1
ATOM 2739 C CA . THR A 1 342 ? 9.719 -22.078 19.016 1 86.62 342 THR A CA 1
ATOM 2740 C C . THR A 1 342 ? 8.539 -21.359 19.688 1 86.62 342 THR A C 1
ATOM 2742 O O . THR A 1 342 ? 8.672 -20.234 20.156 1 86.62 342 THR A O 1
ATOM 2745 N N . MET A 1 343 ? 7.488 -21.984 19.734 1 88.69 343 MET A N 1
ATOM 2746 C CA . MET A 1 343 ? 6.309 -21.422 20.391 1 88.69 343 MET A CA 1
ATOM 2747 C C . MET A 1 343 ? 6.543 -21.266 21.875 1 88.69 343 MET A C 1
ATOM 2749 O O . MET A 1 343 ? 6.211 -20.219 22.453 1 88.69 343 MET A O 1
ATOM 2753 N N . VAL A 1 344 ? 7.191 -22.234 22.469 1 88.19 344 VAL A N 1
ATOM 2754 C CA . VAL A 1 344 ? 7.426 -22.203 23.906 1 88.19 344 VAL A CA 1
ATOM 2755 C C . VAL A 1 344 ? 8.461 -21.141 24.234 1 88.19 344 VAL A C 1
ATOM 2757 O O . VAL A 1 344 ? 8.383 -20.5 25.297 1 88.19 344 VAL A O 1
ATOM 2760 N N . ARG A 1 345 ? 9.297 -20.875 23.328 1 88.12 345 ARG A N 1
ATOM 2761 C CA . ARG A 1 345 ? 10.344 -19.891 23.562 1 88.12 345 ARG A CA 1
ATOM 2762 C C . ARG A 1 345 ? 9.891 -18.484 23.141 1 88.12 345 ARG A C 1
ATOM 2764 O O . ARG A 1 345 ? 10.633 -17.516 23.312 1 88.12 345 ARG A O 1
ATOM 2771 N N . SER A 1 346 ? 8.727 -18.328 22.781 1 88.56 346 SER A N 1
ATOM 2772 C CA . SER A 1 346 ? 8.242 -17.047 22.266 1 88.56 346 SER A CA 1
ATOM 2773 C C . SER A 1 346 ? 7.664 -16.188 23.391 1 88.56 346 SER A C 1
ATOM 2775 O O . SER A 1 346 ? 7.461 -16.672 24.5 1 88.56 346 SER A O 1
ATOM 2777 N N . ASP A 1 347 ? 7.438 -14.945 23.062 1 89.94 347 ASP A N 1
ATOM 2778 C CA . ASP A 1 347 ? 6.855 -13.992 24 1 89.94 347 ASP A CA 1
ATOM 2779 C C . ASP A 1 347 ? 5.395 -14.336 24.297 1 89.94 347 ASP A C 1
ATOM 2781 O O . ASP A 1 347 ? 4.855 -13.945 25.344 1 89.94 347 ASP A O 1
ATOM 2785 N N . TRP A 1 348 ? 4.801 -15.148 23.5 1 90.19 348 TRP A N 1
ATOM 2786 C CA . TRP A 1 348 ? 3.41 -15.547 23.688 1 90.19 348 TRP A CA 1
ATOM 2787 C C . TRP A 1 348 ? 3.271 -16.484 24.875 1 90.19 348 TRP A C 1
ATOM 2789 O O . TRP A 1 348 ? 2.281 -16.438 25.609 1 90.19 348 TRP A O 1
ATOM 2799 N N . THR A 1 349 ? 4.238 -17.297 25.031 1 89.19 349 THR A N 1
ATOM 2800 C CA . THR A 1 349 ? 4.223 -18.219 26.172 1 89.19 349 THR A CA 1
ATOM 2801 C C . THR A 1 349 ? 4.43 -17.453 27.484 1 89.19 349 THR A C 1
ATOM 2803 O O . THR A 1 349 ? 3.783 -17.75 28.484 1 89.19 349 THR A O 1
ATOM 2806 N N . ASP A 1 350 ? 5.293 -16.516 27.391 1 89.38 350 ASP A N 1
ATOM 2807 C CA . ASP A 1 350 ? 5.496 -15.688 28.578 1 89.38 350 ASP A CA 1
ATOM 2808 C C . ASP A 1 350 ? 4.227 -14.914 28.938 1 89.38 350 ASP A C 1
ATOM 2810 O O . ASP A 1 350 ? 3.939 -14.695 30.109 1 89.38 350 ASP A O 1
ATOM 2814 N N . LEU A 1 351 ? 3.557 -14.445 27.922 1 90.75 351 LEU A N 1
ATOM 2815 C CA . LEU A 1 351 ? 2.283 -13.766 28.141 1 90.75 351 LEU A CA 1
ATOM 2816 C C . LEU A 1 351 ? 1.291 -14.688 28.844 1 90.75 351 LEU A C 1
ATOM 2818 O O . LEU A 1 351 ? 0.657 -14.289 29.828 1 90.75 351 LEU A O 1
ATOM 2822 N N . TRP A 1 352 ? 1.209 -15.938 28.422 1 89 352 TRP A N 1
ATOM 2823 C CA . TRP A 1 352 ? 0.294 -16.906 29 1 89 352 TRP A CA 1
ATOM 2824 C C . TRP A 1 352 ? 0.701 -17.25 30.438 1 89 352 TRP A C 1
ATOM 2826 O O . TRP A 1 352 ? -0.15 -17.344 31.312 1 89 352 TRP A O 1
ATOM 2836 N N . LEU A 1 353 ? 1.942 -17.406 30.641 1 88.69 353 LEU A N 1
ATOM 2837 C CA . LEU A 1 353 ? 2.449 -17.719 31.969 1 88.69 353 LEU A CA 1
ATOM 2838 C C . LEU A 1 353 ? 2.168 -16.594 32.938 1 88.69 353 LEU A C 1
ATOM 2840 O O . LEU A 1 353 ? 1.732 -16.828 34.094 1 88.69 353 LEU A O 1
ATOM 2844 N N . ASN A 1 354 ? 2.373 -15.383 32.469 1 88.75 354 ASN A N 1
ATOM 2845 C CA . ASN A 1 354 ? 2.145 -14.211 33.312 1 88.75 354 ASN A CA 1
ATOM 2846 C C . ASN A 1 354 ? 0.663 -14.031 33.625 1 88.75 354 ASN A C 1
ATOM 2848 O O . ASN A 1 354 ? 0.306 -13.602 34.719 1 88.75 354 ASN A O 1
ATOM 2852 N N . GLN A 1 355 ? -0.163 -14.289 32.719 1 88.31 355 GLN A N 1
ATOM 2853 C CA . GLN A 1 355 ? -1.604 -14.18 32.938 1 88.31 355 GLN A CA 1
ATOM 2854 C C . GLN A 1 355 ? -2.086 -15.164 33.969 1 88.31 355 GLN A C 1
ATOM 2856 O O . GLN A 1 355 ? -3.068 -14.906 34.688 1 88.31 355 GLN A O 1
ATOM 2861 N N . HIS A 1 356 ? -1.355 -16.266 34.125 1 89.12 356 HIS A N 1
ATOM 2862 C CA . HIS A 1 356 ? -1.738 -17.297 35.062 1 89.12 356 HIS A CA 1
ATOM 2863 C C . HIS A 1 356 ? -0.816 -17.281 36.281 1 89.12 356 HIS A C 1
ATOM 2865 O O . HIS A 1 356 ? -0.792 -18.234 37.062 1 89.12 356 HIS A O 1
ATOM 2871 N N . ASN A 1 357 ? -0.056 -16.312 36.438 1 87.56 357 ASN A N 1
ATOM 2872 C CA . ASN A 1 357 ? 0.848 -16.094 37.562 1 87.56 357 ASN A CA 1
ATOM 2873 C C . ASN A 1 357 ? 1.844 -17.25 37.688 1 87.56 357 ASN A C 1
ATOM 2875 O O . ASN A 1 357 ? 2.092 -17.734 38.812 1 87.56 357 ASN A O 1
ATOM 2879 N N . LEU A 1 358 ? 2.25 -17.672 36.562 1 88 358 LEU A N 1
ATOM 2880 C CA . LEU A 1 358 ? 3.256 -18.734 36.5 1 88 358 LEU A CA 1
ATOM 2881 C C . LEU A 1 358 ? 4.574 -18.203 35.938 1 88 358 LEU A C 1
ATOM 2883 O O . LEU A 1 358 ? 4.613 -17.125 35.344 1 88 358 LEU A O 1
ATOM 2887 N N . THR A 1 359 ? 5.676 -18.875 36.281 1 83.5 359 THR A N 1
ATOM 2888 C CA . THR A 1 359 ? 6.988 -18.516 35.75 1 83.5 359 THR A CA 1
ATOM 2889 C C . THR A 1 359 ? 7.547 -19.641 34.906 1 83.5 359 THR A C 1
ATOM 2891 O O . THR A 1 359 ? 6.992 -20.734 34.844 1 83.5 359 THR A O 1
ATOM 2894 N N . ARG A 1 360 ? 8.594 -19.312 34.125 1 86.25 360 ARG A N 1
ATOM 2895 C CA . ARG A 1 360 ? 9.203 -20.281 33.25 1 86.25 360 ARG A CA 1
ATOM 2896 C C . ARG A 1 360 ? 9.797 -21.469 34 1 86.25 360 ARG A C 1
ATOM 2898 O O . ARG A 1 360 ? 10.102 -22.5 33.438 1 86.25 360 ARG A O 1
ATOM 2905 N N . ASN A 1 361 ? 9.875 -21.312 35.281 1 82.56 361 ASN A N 1
ATOM 2906 C CA . ASN A 1 361 ? 10.43 -22.375 36.125 1 82.56 361 ASN A CA 1
ATOM 2907 C C . ASN A 1 361 ? 9.547 -23.625 36.094 1 82.56 361 ASN A C 1
ATOM 2909 O O . ASN A 1 361 ? 10.008 -24.719 36.438 1 82.56 361 ASN A O 1
ATOM 2913 N N . ILE A 1 362 ? 8.406 -23.406 35.594 1 82.69 362 ILE A N 1
ATOM 2914 C CA . ILE A 1 362 ? 7.504 -24.547 35.531 1 82.69 362 ILE A CA 1
ATOM 2915 C C . ILE A 1 362 ? 7.957 -25.484 34.406 1 82.69 362 ILE A C 1
ATOM 2917 O O . ILE A 1 362 ? 7.656 -26.672 34.438 1 82.69 362 ILE A O 1
ATOM 2921 N N . LEU A 1 363 ? 8.773 -24.844 33.531 1 84.88 363 LEU A N 1
ATOM 2922 C CA . LEU A 1 363 ? 9.266 -25.672 32.438 1 84.88 363 LEU A CA 1
ATOM 2923 C C . LEU A 1 363 ? 10.453 -26.516 32.875 1 84.88 363 LEU A C 1
ATOM 2925 O O . LEU A 1 363 ? 11.383 -26.016 33.5 1 84.88 363 LEU A O 1
ATOM 2929 N N . LYS A 1 364 ? 10.414 -27.688 32.781 1 81.75 364 LYS A N 1
ATOM 2930 C CA . LYS A 1 364 ? 11.391 -28.641 33.281 1 81.75 364 LYS A CA 1
ATOM 2931 C C . LYS A 1 364 ? 12.648 -28.656 32.438 1 81.75 364 LYS A C 1
ATOM 2933 O O . LYS A 1 364 ? 13.758 -28.812 32.938 1 81.75 364 LYS A O 1
ATOM 2938 N N . PHE A 1 365 ? 12.453 -28.438 31.172 1 83.94 365 PHE A N 1
ATOM 2939 C CA . PHE A 1 365 ? 13.602 -28.531 30.281 1 83.94 365 PHE A CA 1
ATOM 2940 C C . PHE A 1 365 ? 14.328 -27.188 30.172 1 83.94 365 PHE A C 1
ATOM 2942 O O . PHE A 1 365 ? 13.703 -26.172 29.875 1 83.94 365 PHE A O 1
ATOM 2949 N N . GLU A 1 366 ? 15.555 -27.203 30.391 1 80.88 366 GLU A N 1
ATOM 2950 C CA . GLU A 1 366 ? 16.375 -26 30.422 1 80.88 366 GLU A CA 1
ATOM 2951 C C . GLU A 1 366 ? 16.391 -25.297 29.062 1 80.88 366 GLU A C 1
ATOM 2953 O O . GLU A 1 366 ? 16.406 -24.078 28.984 1 80.88 366 GLU A O 1
ATOM 2958 N N . CYS A 1 367 ? 16.375 -26.062 28.094 1 79.44 367 CYS A N 1
ATOM 2959 C CA . CYS A 1 367 ? 16.406 -25.5 26.75 1 79.44 367 CYS A CA 1
ATOM 2960 C C . CYS A 1 367 ? 15.164 -24.672 26.469 1 79.44 367 CYS A C 1
ATOM 2962 O O . CYS A 1 367 ? 15.195 -23.734 25.688 1 79.44 367 CYS A O 1
ATOM 2964 N N . LEU A 1 368 ? 14.141 -24.969 27.141 1 81.06 368 LEU A N 1
ATOM 2965 C CA . LEU A 1 368 ? 12.867 -24.281 26.922 1 81.06 368 LEU A CA 1
ATOM 2966 C C . LEU A 1 368 ? 12.75 -23.062 27.828 1 81.06 368 LEU A C 1
ATOM 2968 O O . LEU A 1 368 ? 11.914 -22.188 27.578 1 81.06 368 LEU A O 1
ATOM 2972 N N . LYS A 1 369 ? 13.656 -22.938 28.797 1 77.69 369 LYS A N 1
ATOM 2973 C CA . LYS A 1 369 ? 13.586 -21.828 29.766 1 77.69 369 LYS A CA 1
ATOM 2974 C C . LYS A 1 369 ? 14.242 -20.578 29.203 1 77.69 369 LYS A C 1
ATOM 2976 O O . LYS A 1 369 ? 13.977 -19.469 29.688 1 77.69 369 LYS A O 1
ATOM 2981 N N . GLN A 1 370 ? 15.07 -20.75 28.172 1 73 370 GLN A N 1
ATOM 2982 C CA . GLN A 1 370 ? 15.781 -19.578 27.656 1 73 370 GLN A CA 1
ATOM 2983 C C . GLN A 1 370 ? 14.898 -18.797 26.688 1 73 370 GLN A C 1
ATOM 2985 O O . GLN A 1 370 ? 14.477 -19.328 25.656 1 73 370 GLN A O 1
ATOM 2990 N N . PRO A 1 371 ? 14.484 -17.547 27.141 1 67.06 371 PRO A N 1
ATOM 2991 C CA . PRO A 1 371 ? 13.664 -16.75 26.219 1 67.06 371 PRO A CA 1
ATOM 2992 C C . PRO A 1 371 ? 14.453 -16.234 25.016 1 67.06 371 PRO A C 1
ATOM 2994 O O . PRO A 1 371 ? 15.688 -16.234 25.047 1 67.06 371 PRO A O 1
ATOM 2997 N N . THR A 1 372 ? 13.719 -16.062 23.922 1 67.25 372 THR A N 1
ATOM 2998 C CA . THR A 1 372 ? 14.375 -15.484 22.766 1 67.25 372 THR A CA 1
ATOM 2999 C C . THR A 1 372 ? 14.984 -14.125 23.109 1 67.25 372 THR A C 1
ATOM 3001 O O . THR A 1 372 ? 14.297 -13.258 23.641 1 67.25 372 THR A O 1
ATOM 3004 N N . LYS A 1 373 ? 16.375 -14.094 23.078 1 64.62 373 LYS A N 1
ATOM 3005 C CA . LYS A 1 373 ? 17.125 -12.938 23.562 1 64.62 373 LYS A CA 1
ATOM 3006 C C . LYS A 1 373 ? 17.031 -11.773 22.578 1 64.62 373 LYS A C 1
ATOM 3008 O O . LYS A 1 373 ? 16.859 -10.617 22.984 1 64.62 373 LYS A O 1
ATOM 3013 N N . GLN A 1 374 ? 17.141 -12.086 21.297 1 76.31 374 GLN A N 1
ATOM 3014 C CA . GLN A 1 374 ? 17.25 -10.961 20.375 1 76.31 374 GLN A CA 1
ATOM 3015 C C . GLN A 1 374 ? 15.961 -10.789 19.562 1 76.31 374 GLN A C 1
ATOM 3017 O O . GLN A 1 374 ? 15.547 -11.703 18.844 1 76.31 374 GLN A O 1
ATOM 3022 N N . ARG A 1 375 ? 15.336 -9.656 19.844 1 80.69 375 ARG A N 1
ATOM 3023 C CA . ARG A 1 375 ? 14.055 -9.438 19.172 1 80.69 375 ARG A CA 1
ATOM 3024 C C . ARG A 1 375 ? 14.258 -8.734 17.828 1 80.69 375 ARG A C 1
ATOM 3026 O O . ARG A 1 375 ? 13.586 -9.062 16.844 1 80.69 375 ARG A O 1
ATOM 3033 N N . TRP A 1 376 ? 15.148 -7.844 17.812 1 88.69 376 TRP A N 1
ATOM 3034 C CA . TRP A 1 376 ? 15.375 -7.082 16.594 1 88.69 376 TRP A CA 1
ATOM 3035 C C . TRP A 1 376 ? 16.875 -6.953 16.297 1 88.69 376 TRP A C 1
ATOM 3037 O O . TRP A 1 376 ? 17.703 -7.367 17.109 1 88.69 376 TRP A O 1
ATOM 3047 N N . SER A 1 377 ? 17.328 -6.582 15.195 1 81.81 377 SER A N 1
ATOM 3048 C CA . SER A 1 377 ? 18.734 -6.516 14.773 1 81.81 377 SER A CA 1
ATOM 3049 C C . SER A 1 377 ? 19.516 -5.504 15.609 1 81.81 377 SER A C 1
ATOM 3051 O O . SER A 1 377 ? 20.688 -5.711 15.898 1 81.81 377 SER A O 1
ATOM 3053 N N . ASN A 1 378 ? 18.953 -4.477 16.109 1 87.31 378 ASN A N 1
ATOM 3054 C CA . ASN A 1 378 ? 19.594 -3.389 16.828 1 87.31 378 ASN A CA 1
ATOM 3055 C C . ASN A 1 378 ? 20.688 -2.727 15.969 1 87.31 378 ASN A C 1
ATOM 3057 O O . ASN A 1 378 ? 21.75 -2.395 16.469 1 87.31 378 ASN A O 1
ATOM 3061 N N . ALA A 1 379 ? 20.438 -2.711 14.664 1 90.56 379 ALA A N 1
ATOM 3062 C CA . ALA A 1 379 ? 21.375 -2.088 13.734 1 90.56 379 ALA A CA 1
ATOM 3063 C C . ALA A 1 379 ? 20.656 -1.086 12.828 1 90.56 379 ALA A C 1
ATOM 3065 O O . ALA A 1 379 ? 19.484 -1.283 12.477 1 90.56 379 ALA A O 1
ATOM 3066 N N . ILE A 1 380 ? 21.375 -0.012 12.555 1 93.12 380 ILE A N 1
ATOM 3067 C CA . ILE A 1 380 ? 20.828 0.995 11.656 1 93.12 380 ILE A CA 1
ATOM 3068 C C . ILE A 1 380 ? 21.75 1.17 10.453 1 93.12 380 ILE A C 1
ATOM 3070 O O . ILE A 1 380 ? 22.984 1.134 10.594 1 93.12 380 ILE A O 1
ATOM 3074 N N . ALA A 1 381 ? 21.203 1.293 9.266 1 93.06 381 ALA A N 1
ATOM 3075 C CA . ALA A 1 381 ? 21.969 1.481 8.031 1 93.06 381 ALA A CA 1
ATOM 3076 C C . ALA A 1 381 ? 22.547 2.889 7.961 1 93.06 381 ALA A C 1
ATOM 3078 O O . ALA A 1 381 ? 21.891 3.861 8.344 1 93.06 381 ALA A O 1
ATOM 3079 N N . GLN A 1 382 ? 23.812 2.953 7.535 1 95.5 382 GLN A N 1
ATOM 3080 C CA . GLN A 1 382 ? 24.547 4.219 7.477 1 95.5 382 GLN A CA 1
ATOM 3081 C C . GLN A 1 382 ? 24.938 4.555 6.043 1 95.5 382 GLN A C 1
ATOM 3083 O O . GLN A 1 382 ? 25.328 3.668 5.277 1 95.5 382 GLN A O 1
ATOM 3088 N N . LEU A 1 383 ? 24.734 5.77 5.672 1 95.75 383 LEU A N 1
ATOM 3089 C CA . LEU A 1 383 ? 25.172 6.285 4.383 1 95.75 383 LEU A CA 1
ATOM 3090 C C . LEU A 1 383 ? 25.766 7.684 4.527 1 95.75 383 LEU A C 1
ATOM 3092 O O . LEU A 1 383 ? 25.25 8.5 5.289 1 95.75 383 LEU A O 1
ATOM 3096 N N . ASP A 1 384 ? 26.859 7.883 3.881 1 95.69 384 ASP A N 1
ATOM 3097 C CA . ASP A 1 384 ? 27.516 9.188 3.895 1 95.69 384 ASP A CA 1
ATOM 3098 C C . ASP A 1 384 ? 27.625 9.758 2.484 1 95.69 384 ASP A C 1
ATOM 3100 O O . ASP A 1 384 ? 28.312 9.188 1.629 1 95.69 384 ASP A O 1
ATOM 3104 N N . LEU A 1 385 ? 27.078 10.914 2.289 1 96.38 385 LEU A N 1
ATOM 3105 C CA . LEU A 1 385 ? 27.016 11.539 0.974 1 96.38 385 LEU A CA 1
ATOM 3106 C C . LEU A 1 385 ? 28.406 11.93 0.487 1 96.38 385 LEU A C 1
ATOM 3108 O O . LEU A 1 385 ? 28.734 11.703 -0.676 1 96.38 385 LEU A O 1
ATOM 3112 N N . LEU A 1 386 ? 29.219 12.492 1.34 1 94.19 386 LEU A N 1
ATOM 3113 C CA . LEU A 1 386 ? 30.531 12.969 0.961 1 94.19 386 LEU A CA 1
ATOM 3114 C C . LEU A 1 386 ? 31.469 11.805 0.632 1 94.19 386 LEU A C 1
ATOM 3116 O O . LEU A 1 386 ? 32.312 11.922 -0.252 1 94.19 386 LEU A O 1
ATOM 3120 N N . SER A 1 387 ? 31.25 10.742 1.306 1 92.06 387 SER A N 1
ATOM 3121 C CA . SER A 1 387 ? 32.031 9.555 1.004 1 92.06 387 SER A CA 1
ATOM 3122 C C . SER A 1 387 ? 31.703 9 -0.373 1 92.06 387 SER A C 1
ATOM 3124 O O . SER A 1 387 ? 32.562 8.484 -1.077 1 92.06 387 SER A O 1
ATOM 3126 N N . VAL A 1 388 ? 30.484 9.039 -0.719 1 92.69 388 VAL A N 1
ATOM 3127 C CA . VAL A 1 388 ? 30.031 8.578 -2.033 1 92.69 388 VAL A CA 1
ATOM 3128 C C . VAL A 1 388 ? 30.594 9.5 -3.115 1 92.69 388 VAL A C 1
ATOM 3130 O O . VAL A 1 388 ? 31.062 9.023 -4.16 1 92.69 388 VAL A O 1
ATOM 3133 N N . ALA A 1 389 ? 30.516 10.781 -2.785 1 92.62 389 ALA A N 1
ATOM 3134 C CA . ALA A 1 389 ? 30.969 11.766 -3.76 1 92.62 389 ALA A CA 1
ATOM 3135 C C . ALA A 1 389 ? 32.469 11.68 -3.965 1 92.62 389 ALA A C 1
ATOM 3137 O O . ALA A 1 389 ? 33 11.969 -5.055 1 92.62 389 ALA A O 1
ATOM 3138 N N . LEU A 1 390 ? 33.25 11.312 -2.924 1 90.62 390 LEU A N 1
ATOM 3139 C CA . LEU A 1 390 ? 34.688 11.156 -2.998 1 90.62 390 LEU A CA 1
ATOM 3140 C C . LEU A 1 390 ? 35.062 9.852 -3.689 1 90.62 390 LEU A C 1
ATOM 3142 O O . LEU A 1 390 ? 36.219 9.641 -4.047 1 90.62 390 LEU A O 1
ATOM 3146 N N . GLU A 1 391 ? 34.094 8.969 -4.055 1 83.56 391 GLU A N 1
ATOM 3147 C CA . GLU A 1 391 ? 34.25 7.676 -4.703 1 83.56 391 GLU A CA 1
ATOM 3148 C C . GLU A 1 391 ? 35.281 6.824 -3.959 1 83.56 391 GLU A C 1
ATOM 3150 O O . GLU A 1 391 ? 36.25 6.312 -4.562 1 83.56 391 GLU A O 1
ATOM 3155 N N . GLU A 1 392 ? 35.062 6.73 -2.721 1 80.31 392 GLU A N 1
ATOM 3156 C CA . GLU A 1 392 ? 35.938 5.93 -1.895 1 80.31 392 GLU A CA 1
ATOM 3157 C C . GLU A 1 392 ? 35.938 4.469 -2.34 1 80.31 392 GLU A C 1
ATOM 3159 O O . GLU A 1 392 ? 36.969 3.789 -2.26 1 80.31 392 GLU A O 1
ATOM 3164 N N . LYS A 1 393 ? 34.75 4.035 -2.807 1 82.06 393 LYS A N 1
ATOM 3165 C CA . LYS A 1 393 ? 34.625 2.666 -3.293 1 82.06 393 LYS A CA 1
ATOM 3166 C C . LYS A 1 393 ? 34.125 2.648 -4.734 1 82.06 393 LYS A C 1
ATOM 3168 O O . LYS A 1 393 ? 32.906 2.535 -4.977 1 82.06 393 LYS A O 1
ATOM 3173 N N . PRO A 1 394 ? 35 2.723 -5.605 1 81.12 394 PRO A N 1
ATOM 3174 C CA . PRO A 1 394 ? 34.562 2.793 -7.008 1 81.12 394 PRO A CA 1
ATOM 3175 C C . PRO A 1 394 ? 33.844 1.533 -7.465 1 81.12 394 PRO A C 1
ATOM 3177 O O . PRO A 1 394 ? 34.062 0.45 -6.922 1 81.12 394 PRO A O 1
ATOM 3180 N N . ALA A 1 395 ? 32.875 1.682 -8.344 1 83.56 395 ALA A N 1
ATOM 3181 C CA . ALA A 1 395 ? 32.031 0.597 -8.844 1 83.56 395 ALA A CA 1
ATOM 3182 C C . ALA A 1 395 ? 32.812 -0.364 -9.719 1 83.56 395 ALA A C 1
ATOM 3184 O O . ALA A 1 395 ? 33.719 0.058 -10.453 1 83.56 395 ALA A O 1
ATOM 3185 N N . ARG A 1 396 ? 32.562 -1.662 -9.477 1 81.5 396 ARG A N 1
ATOM 3186 C CA . ARG A 1 396 ? 33.094 -2.682 -10.367 1 81.5 396 ARG A CA 1
ATOM 3187 C C . ARG A 1 396 ? 32.156 -2.9 -11.562 1 81.5 396 ARG A C 1
ATOM 3189 O O . ARG A 1 396 ? 30.938 -3 -11.398 1 81.5 396 ARG A O 1
ATOM 3196 N N . ALA A 1 397 ? 32.562 -2.863 -12.758 1 85.25 397 ALA A N 1
ATOM 3197 C CA . ALA A 1 397 ? 31.797 -3.15 -13.977 1 85.25 397 ALA A CA 1
ATOM 3198 C C . ALA A 1 397 ? 30.641 -2.17 -14.148 1 85.25 397 ALA A C 1
ATOM 3200 O O . ALA A 1 397 ? 29.484 -2.582 -14.297 1 85.25 397 ALA A O 1
ATOM 3201 N N . LEU A 1 398 ? 30.812 -0.906 -14.047 1 84.5 398 LEU A N 1
ATOM 3202 C CA . LEU A 1 398 ? 29.812 0.152 -14.102 1 84.5 398 LEU A CA 1
ATOM 3203 C C . LEU A 1 398 ? 29 0.077 -15.391 1 84.5 398 LEU A C 1
ATOM 3205 O O . LEU A 1 398 ? 27.797 0.317 -15.391 1 84.5 398 LEU A O 1
ATOM 3209 N N . ARG A 1 399 ? 29.609 -0.444 -16.438 1 84.69 399 ARG A N 1
ATOM 3210 C CA . ARG A 1 399 ? 28.922 -0.482 -17.734 1 84.69 399 ARG A CA 1
ATOM 3211 C C . ARG A 1 399 ? 27.797 -1.503 -17.719 1 84.69 399 ARG A C 1
ATOM 3213 O O . ARG A 1 399 ? 26.703 -1.238 -18.25 1 84.69 399 ARG A O 1
ATOM 3220 N N . ILE A 1 400 ? 28.016 -2.537 -17.094 1 84.12 400 ILE A N 1
ATOM 3221 C CA . ILE A 1 400 ? 27.016 -3.59 -17.031 1 84.12 400 ILE A CA 1
ATOM 3222 C C . ILE A 1 400 ? 25.875 -3.154 -16.109 1 84.12 400 ILE A C 1
ATOM 3224 O O . ILE A 1 400 ? 24.703 -3.438 -16.375 1 84.12 400 ILE A O 1
ATOM 3228 N N . GLN A 1 401 ? 26.297 -2.428 -15.133 1 85.19 401 GLN A N 1
ATOM 3229 C CA . GLN A 1 401 ? 25.297 -1.969 -14.18 1 85.19 401 GLN A CA 1
ATOM 3230 C C . GLN A 1 401 ? 24.359 -0.944 -14.812 1 85.19 401 GLN A C 1
ATOM 3232 O O . GLN A 1 401 ? 23.156 -0.956 -14.562 1 85.19 401 GLN A O 1
ATOM 3237 N N . VAL A 1 402 ? 24.969 -0.217 -15.625 1 80.5 402 VAL A N 1
ATOM 3238 C CA . VAL A 1 402 ? 24.203 0.822 -16.297 1 80.5 402 VAL A CA 1
ATOM 3239 C C . VAL A 1 402 ? 23.266 0.188 -17.312 1 80.5 402 VAL A C 1
ATOM 3241 O O . VAL A 1 402 ? 22.125 0.63 -17.484 1 80.5 402 VAL A O 1
ATOM 3244 N N . LEU A 1 403 ? 23.75 -0.844 -17.875 1 75.56 403 LEU A N 1
ATOM 3245 C CA . LEU A 1 403 ? 22.938 -1.551 -18.859 1 75.56 403 LEU A CA 1
ATOM 3246 C C . LEU A 1 403 ? 21.672 -2.117 -18.219 1 75.56 403 LEU A C 1
ATOM 3248 O O . LEU A 1 403 ? 20.609 -2.1 -18.828 1 75.56 403 LEU A O 1
ATOM 3252 N N . PHE A 1 404 ? 21.844 -2.512 -17 1 75.19 404 PHE A N 1
ATOM 3253 C CA . PHE A 1 404 ? 20.703 -3.117 -16.328 1 75.19 404 PHE A CA 1
ATOM 3254 C C . PHE A 1 404 ? 19.953 -2.082 -15.492 1 75.19 404 PHE A C 1
ATOM 3256 O O . PHE A 1 404 ? 18.906 -2.383 -14.906 1 75.19 404 PHE A O 1
ATOM 3263 N N . GLY A 1 405 ? 20.438 -0.892 -15.422 1 73.38 405 GLY A N 1
ATOM 3264 C CA . GLY A 1 405 ? 19.766 0.186 -14.703 1 73.38 405 GLY A CA 1
ATOM 3265 C C . GLY A 1 405 ? 19.797 -0.002 -13.195 1 73.38 405 GLY A C 1
ATOM 3266 O O . GLY A 1 405 ? 18.844 0.361 -12.508 1 73.38 405 GLY A O 1
ATOM 3267 N N . VAL A 1 406 ? 20.812 -0.723 -12.68 1 78.62 406 VAL A N 1
ATOM 3268 C CA . VAL A 1 406 ? 20.875 -1.006 -11.25 1 78.62 406 VAL A CA 1
ATOM 3269 C C . VAL A 1 406 ? 22.078 -0.28 -10.633 1 78.62 406 VAL A C 1
ATOM 3271 O O . VAL A 1 406 ? 22.469 -0.579 -9.508 1 78.62 406 VAL A O 1
ATOM 3274 N N . GLU A 1 407 ? 22.609 0.63 -11.336 1 80.25 407 GLU A N 1
ATOM 3275 C CA . GLU A 1 407 ? 23.844 1.281 -10.891 1 80.25 407 GLU A CA 1
ATOM 3276 C C . GLU A 1 407 ? 23.609 2.047 -9.586 1 80.25 407 GLU A C 1
ATOM 3278 O O . GLU A 1 407 ? 24.438 1.98 -8.672 1 80.25 407 GLU A O 1
ATOM 3283 N N . GLU A 1 408 ? 22.578 2.742 -9.508 1 77.81 408 GLU A N 1
ATOM 3284 C CA . GLU A 1 408 ? 22.328 3.547 -8.32 1 77.81 408 GLU A CA 1
ATOM 3285 C C . GLU A 1 408 ? 22.031 2.664 -7.109 1 77.81 408 GLU A C 1
ATOM 3287 O O . GLU A 1 408 ? 22.484 2.957 -5.996 1 77.81 408 GLU A O 1
ATOM 3292 N N . TYR A 1 409 ? 21.391 1.625 -7.355 1 79.19 409 TYR A N 1
ATOM 3293 C CA . TYR A 1 409 ? 21.062 0.697 -6.277 1 79.19 409 TYR A CA 1
ATOM 3294 C C . TYR A 1 409 ? 22.328 0.015 -5.746 1 79.19 409 TYR A C 1
ATOM 3296 O O . TYR A 1 409 ? 22.5 -0.095 -4.531 1 79.19 409 TYR A O 1
ATOM 3304 N N . LEU A 1 410 ? 23.172 -0.377 -6.617 1 83.56 410 LEU A N 1
ATOM 3305 C CA . LEU A 1 410 ? 24.391 -1.065 -6.215 1 83.56 410 LEU A CA 1
ATOM 3306 C C . LEU A 1 410 ? 25.375 -0.095 -5.566 1 83.56 410 LEU A C 1
ATOM 3308 O O . LEU A 1 410 ? 26.156 -0.481 -4.684 1 83.56 410 LEU A O 1
ATOM 3312 N N . GLU A 1 411 ? 25.281 1.103 -6 1 84.56 411 GLU A N 1
ATOM 3313 C CA . GLU A 1 411 ? 26.125 2.117 -5.363 1 84.56 411 GLU A CA 1
ATOM 3314 C C . GLU A 1 411 ? 25.719 2.328 -3.906 1 84.56 411 GLU A C 1
ATOM 3316 O O . GLU A 1 411 ? 26.578 2.379 -3.021 1 84.56 411 GLU A O 1
ATOM 3321 N N . THR A 1 412 ? 24.469 2.43 -3.682 1 83.94 412 THR A N 1
ATOM 3322 C CA . THR A 1 412 ? 24 2.613 -2.316 1 83.94 412 THR A CA 1
ATOM 3323 C C . THR A 1 412 ? 24.344 1.401 -1.455 1 83.94 412 THR A C 1
ATOM 3325 O O . THR A 1 412 ? 24.75 1.548 -0.298 1 83.94 412 THR A O 1
ATOM 3328 N N . GLN A 1 413 ? 24.312 0.224 -2.033 1 84 413 GLN A N 1
ATOM 3329 C CA . GLN A 1 413 ? 24.625 -0.994 -1.289 1 84 413 GLN A CA 1
ATOM 3330 C C . GLN A 1 413 ? 26.109 -1.086 -0.97 1 84 413 GLN A C 1
ATOM 3332 O O . GLN A 1 413 ? 26.484 -1.599 0.084 1 84 413 GLN A O 1
ATOM 3337 N N . ARG A 1 414 ? 26.828 -0.577 -1.875 1 87.81 414 ARG A N 1
ATOM 3338 C CA . ARG A 1 414 ? 28.266 -0.63 -1.695 1 87.81 414 ARG A CA 1
ATOM 3339 C C . ARG A 1 414 ? 28.719 0.279 -0.555 1 87.81 414 ARG A C 1
ATOM 3341 O O . ARG A 1 414 ? 29.625 -0.062 0.198 1 87.81 414 ARG A O 1
ATOM 3348 N N . TYR A 1 415 ? 28.031 1.355 -0.409 1 90.94 415 TYR A N 1
ATOM 3349 C CA . TYR A 1 415 ? 28.453 2.34 0.579 1 90.94 415 TYR A CA 1
ATOM 3350 C C . TYR A 1 415 ? 27.656 2.199 1.87 1 90.94 415 TYR A C 1
ATOM 3352 O O . TYR A 1 415 ? 28 2.82 2.883 1 90.94 415 TYR A O 1
ATOM 3360 N N . GLU A 1 416 ? 26.703 1.361 1.866 1 90 416 GLU A N 1
ATOM 3361 C CA . GLU A 1 416 ? 25.859 1.173 3.051 1 90 416 GLU A CA 1
ATOM 3362 C C . GLU A 1 416 ? 26.578 0.32 4.098 1 90 416 GLU A C 1
ATOM 3364 O O . GLU A 1 416 ? 27.094 -0.759 3.785 1 90 416 GLU A O 1
ATOM 3369 N N . ARG A 1 417 ? 26.734 0.887 5.273 1 90.31 417 ARG A N 1
ATOM 3370 C CA . ARG A 1 417 ? 27.266 0.175 6.43 1 90.31 417 ARG A CA 1
ATOM 3371 C C . ARG A 1 417 ? 26.25 0.137 7.57 1 90.31 417 ARG A C 1
ATOM 3373 O O . ARG A 1 417 ? 25.25 0.846 7.535 1 90.31 417 ARG A O 1
ATOM 3380 N N . TYR A 1 418 ? 26.516 -0.761 8.531 1 90.69 418 TYR A N 1
ATOM 3381 C CA . TYR A 1 418 ? 25.594 -0.876 9.656 1 90.69 418 TYR A CA 1
ATOM 3382 C C . TYR A 1 418 ? 26.281 -0.53 10.969 1 90.69 418 TYR A C 1
ATOM 3384 O O . TYR A 1 418 ? 27.438 -0.884 11.18 1 90.69 418 TYR A O 1
ATOM 3392 N N . ALA A 1 419 ? 25.562 0.264 11.648 1 93 419 ALA A N 1
ATOM 3393 C CA . ALA A 1 419 ? 26.016 0.603 12.992 1 93 419 ALA A CA 1
ATOM 3394 C C . ALA A 1 419 ? 25.047 0.1 14.047 1 93 419 ALA A C 1
ATOM 3396 O O . ALA A 1 419 ? 23.828 0.057 13.812 1 93 419 ALA A O 1
ATOM 3397 N N . GLU A 1 420 ? 25.531 -0.245 15.156 1 92.31 420 GLU A N 1
ATOM 3398 C CA . GLU A 1 420 ? 24.688 -0.712 16.25 1 92.31 420 GLU A CA 1
ATOM 3399 C C . GLU A 1 420 ? 24.031 0.456 16.984 1 92.31 420 GLU A C 1
ATOM 3401 O O . GLU A 1 420 ? 24.656 1.514 17.141 1 92.31 420 GLU A O 1
ATOM 3406 N N . VAL A 1 421 ? 22.812 0.291 17.375 1 93.81 421 VAL A N 1
ATOM 3407 C CA . VAL A 1 421 ? 22.109 1.3 18.156 1 93.81 421 VAL A CA 1
ATOM 3408 C C . VAL A 1 421 ? 22.578 1.227 19.609 1 93.81 421 VAL A C 1
ATOM 3410 O O . VAL A 1 421 ? 22.25 0.271 20.328 1 93.81 421 VAL A O 1
ATOM 3413 N N . SER A 1 422 ? 23.25 2.217 20.031 1 93.81 422 SER A N 1
ATOM 3414 C CA . SER A 1 422 ? 23.828 2.23 21.375 1 93.81 422 SER A CA 1
ATOM 3415 C C . SER A 1 422 ? 22.766 2.568 22.422 1 93.81 422 SER A C 1
ATOM 3417 O O . SER A 1 422 ? 21.719 3.131 22.109 1 93.81 422 SER A O 1
ATOM 3419 N N . ALA A 1 423 ? 23.062 2.217 23.609 1 94.19 423 ALA A N 1
ATOM 3420 C CA . ALA A 1 423 ? 22.203 2.57 24.734 1 94.19 423 ALA A CA 1
ATOM 3421 C C . ALA A 1 423 ? 22.172 4.082 24.938 1 94.19 423 ALA A C 1
ATOM 3423 O O . ALA A 1 423 ? 21.141 4.633 25.328 1 94.19 423 ALA A O 1
ATOM 3424 N N . ASN A 1 424 ? 23.25 4.672 24.562 1 94.81 424 ASN A N 1
ATOM 3425 C CA . ASN A 1 424 ? 23.312 6.125 24.688 1 94.81 424 ASN A CA 1
ATOM 3426 C C . ASN A 1 424 ? 22.359 6.82 23.734 1 94.81 424 ASN A C 1
ATOM 3428 O O . ASN A 1 424 ? 21.703 7.801 24.109 1 94.81 424 ASN A O 1
ATOM 3432 N N . LEU A 1 425 ? 22.297 6.281 22.578 1 96.44 425 LEU A N 1
ATOM 3433 C CA . LEU A 1 425 ? 21.391 6.863 21.594 1 96.44 425 LEU A CA 1
ATOM 3434 C C . LEU A 1 425 ? 19.938 6.723 22.062 1 96.44 425 LEU A C 1
ATOM 3436 O O . LEU A 1 425 ? 19.156 7.668 21.953 1 96.44 425 LEU A O 1
ATOM 3440 N N . LYS A 1 426 ? 19.578 5.582 22.594 1 96.5 426 LYS A N 1
ATOM 3441 C CA . LYS A 1 426 ? 18.234 5.344 23.109 1 96.5 426 LYS A CA 1
ATOM 3442 C C . LYS A 1 426 ? 17.906 6.289 24.266 1 96.5 426 LYS A C 1
ATOM 3444 O O . LYS A 1 426 ? 16.797 6.828 24.328 1 96.5 426 LYS A O 1
ATOM 3449 N N . ASP A 1 427 ? 18.875 6.488 25.031 1 96.62 427 ASP A N 1
ATOM 3450 C CA . ASP A 1 427 ? 18.703 7.375 26.172 1 96.62 427 ASP A CA 1
ATOM 3451 C C . ASP A 1 427 ? 18.5 8.82 25.719 1 96.62 427 ASP A C 1
ATOM 3453 O O . ASP A 1 427 ? 17.656 9.539 26.266 1 96.62 427 ASP A O 1
ATOM 3457 N N . MET A 1 428 ? 19.25 9.211 24.766 1 96.56 428 MET A N 1
ATOM 3458 C CA . MET A 1 428 ? 19.141 10.57 24.25 1 96.56 428 MET A CA 1
ATOM 3459 C C . MET A 1 428 ? 17.766 10.805 23.641 1 96.56 428 MET A C 1
ATOM 3461 O O . MET A 1 428 ? 17.141 11.844 23.891 1 96.56 428 MET A O 1
ATOM 3465 N N . ILE A 1 429 ? 17.281 9.883 22.875 1 96.31 429 ILE A N 1
ATOM 3466 C CA . ILE A 1 429 ? 15.977 9.992 22.219 1 96.31 429 ILE A CA 1
ATOM 3467 C C . ILE A 1 429 ? 14.867 10.039 23.266 1 96.31 429 ILE A C 1
ATOM 3469 O O . ILE A 1 429 ? 14.008 10.922 23.234 1 96.31 429 ILE A O 1
ATOM 3473 N N . TYR A 1 430 ? 15 9.125 24.234 1 96.5 430 TYR A N 1
ATOM 3474 C CA . TYR A 1 430 ? 13.961 9.023 25.266 1 96.5 430 TYR A CA 1
ATOM 3475 C C . TYR A 1 430 ? 13.922 10.273 26.125 1 96.5 430 TYR A C 1
ATOM 3477 O O . TYR A 1 430 ? 12.852 10.805 26.406 1 96.5 430 TYR A O 1
ATOM 3485 N N . SER A 1 431 ? 15.055 10.719 26.5 1 94.5 431 SER A N 1
ATOM 3486 C CA . SER A 1 431 ? 15.133 11.875 27.391 1 94.5 431 SER A CA 1
ATOM 3487 C C . SER A 1 431 ? 14.602 13.133 26.703 1 94.5 431 SER A C 1
ATOM 3489 O O . SER A 1 431 ? 13.891 13.93 27.312 1 94.5 431 SER A O 1
ATOM 3491 N N . GLN A 1 432 ? 14.891 13.32 25.5 1 93.31 432 GLN A N 1
ATOM 3492 C CA . GLN A 1 432 ? 14.422 14.492 24.766 1 93.31 432 GLN A CA 1
ATOM 3493 C C . GLN A 1 432 ? 12.906 14.445 24.578 1 93.31 432 GLN A C 1
ATOM 3495 O O . GLN A 1 432 ? 12.227 15.469 24.719 1 93.31 432 GLN A O 1
ATOM 3500 N N . PHE A 1 433 ? 12.359 13.312 24.281 1 92.81 433 PHE A N 1
ATOM 3501 C CA . PHE A 1 433 ? 10.922 13.195 24.078 1 92.81 433 PHE A CA 1
ATOM 3502 C C . PHE A 1 433 ? 10.18 13.336 25.406 1 92.81 433 PHE A C 1
ATOM 3504 O O . PHE A 1 433 ? 9.07 13.875 25.453 1 92.81 433 PHE A O 1
ATOM 3511 N N . LYS A 1 434 ? 10.805 12.844 26.422 1 90.12 434 LYS A N 1
ATOM 3512 C CA . LYS A 1 434 ? 10.219 13 27.75 1 90.12 434 LYS A CA 1
ATOM 3513 C C . LYS A 1 434 ? 10.141 14.477 28.141 1 90.12 434 LYS A C 1
ATOM 3515 O O . LYS A 1 434 ? 9.156 14.914 28.75 1 90.12 434 LYS A O 1
ATOM 3520 N N . GLN A 1 435 ? 11.141 15.18 27.781 1 87.69 435 GLN A N 1
ATOM 3521 C CA . GLN A 1 435 ? 11.164 16.609 28.062 1 87.69 435 GLN A CA 1
ATOM 3522 C C . GLN A 1 435 ? 10.094 17.344 27.25 1 87.69 435 GLN A C 1
ATOM 3524 O O . GLN A 1 435 ? 9.461 18.281 27.75 1 87.69 435 GLN A O 1
ATOM 3529 N N . LEU A 1 436 ? 9.867 16.969 26.062 1 85.06 436 LEU A N 1
ATOM 3530 C CA . LEU A 1 436 ? 8.859 17.578 25.203 1 85.06 436 LEU A CA 1
ATOM 3531 C C . LEU A 1 436 ? 7.457 17.297 25.75 1 85.06 436 LEU A C 1
ATOM 3533 O O . LEU A 1 436 ? 6.566 18.156 25.641 1 85.06 436 LEU A O 1
ATOM 3537 N N . MET A 1 437 ? 7.281 16.188 26.25 1 82.88 437 MET A N 1
ATOM 3538 C CA . MET A 1 437 ? 6.008 15.797 26.844 1 82.88 437 MET A CA 1
ATOM 3539 C C . MET A 1 437 ? 5.672 16.703 28.031 1 82.88 437 MET A C 1
ATOM 3541 O O . MET A 1 437 ? 4.52 17.109 28.203 1 82.88 437 MET A O 1
ATOM 3545 N N . SER A 1 438 ? 6.59 16.969 28.797 1 75.88 438 SER A N 1
ATOM 3546 C CA . SER A 1 438 ? 6.391 17.734 30.016 1 75.88 438 SER A CA 1
ATOM 3547 C C . SER A 1 438 ? 6.152 19.203 29.719 1 75.88 438 SER A C 1
ATOM 3549 O O . SER A 1 438 ? 5.465 19.891 30.484 1 75.88 438 SER A O 1
ATOM 3551 N N . SER A 1 439 ? 6.777 19.781 28.734 1 67.69 439 SER A N 1
ATOM 3552 C CA . SER A 1 439 ? 6.68 21.203 28.438 1 67.69 439 SER A CA 1
ATOM 3553 C C . SER A 1 439 ? 5.328 21.547 27.828 1 67.69 439 SER A C 1
ATOM 3555 O O . SER A 1 439 ? 5.055 22.719 27.531 1 67.69 439 SER A O 1
ATOM 3557 N N . ASN A 1 440 ? 4.234 20.844 28.094 1 56.91 440 ASN A N 1
ATOM 3558 C CA . ASN A 1 440 ? 2.865 21.125 27.672 1 56.91 440 ASN A CA 1
ATOM 3559 C C . ASN A 1 440 ? 2.805 21.531 26.203 1 56.91 440 ASN A C 1
ATOM 3561 O O . ASN A 1 440 ? 1.958 22.328 25.812 1 56.91 440 ASN A O 1
ATOM 3565 N N . CYS A 1 441 ? 3.801 21.5 25.531 1 52.12 441 CYS A N 1
ATOM 3566 C CA . CYS A 1 441 ? 3.748 21.859 24.125 1 52.12 441 CYS A CA 1
ATOM 3567 C C . CYS A 1 441 ? 2.633 21.109 23.406 1 52.12 441 CYS A C 1
ATOM 3569 O O . CYS A 1 441 ? 2.652 19.875 23.344 1 52.12 441 CYS A O 1
ATOM 3571 N N . ASN A 1 442 ? 1.441 21.703 23.625 1 51.19 442 ASN A N 1
ATOM 3572 C CA . ASN A 1 442 ? 0.203 21.203 23.031 1 51.19 442 ASN A CA 1
ATOM 3573 C C . ASN A 1 442 ? 0.417 20.734 21.594 1 51.19 442 ASN A C 1
ATOM 3575 O O . ASN A 1 442 ? -0.498 20.188 20.969 1 51.19 442 ASN A O 1
ATOM 3579 N N . LYS A 1 443 ? 1.519 21.422 21 1 55.84 443 LYS A N 1
ATOM 3580 C CA . LYS A 1 443 ? 1.601 21.016 19.594 1 55.84 443 LYS A CA 1
ATOM 3581 C C . LYS A 1 443 ? 2.553 19.844 19.406 1 55.84 443 LYS A C 1
ATOM 3583 O O . LYS A 1 443 ? 3.725 19.922 19.781 1 55.84 443 LYS A O 1
ATOM 3588 N N . PRO A 1 444 ? 2.15 18.734 19.109 1 57.28 444 PRO A N 1
ATOM 3589 C CA . PRO A 1 444 ? 2.85 17.453 18.969 1 57.28 444 PRO A CA 1
ATOM 3590 C C . PRO A 1 444 ? 4.137 17.562 18.156 1 57.28 444 PRO A C 1
ATOM 3592 O O . PRO A 1 444 ? 4.285 18.5 17.359 1 57.28 444 PRO A O 1
ATOM 3595 N N . SER A 1 445 ? 5.359 17.062 18.75 1 53.41 445 SER A N 1
ATOM 3596 C CA . SER A 1 445 ? 6.656 16.891 18.109 1 53.41 445 SER A CA 1
ATOM 3597 C C . SER A 1 445 ? 6.5 16.625 16.609 1 53.41 445 SER A C 1
ATOM 3599 O O . SER A 1 445 ? 7.461 16.75 15.844 1 53.41 445 SER A O 1
ATOM 3601 N N . CYS A 1 446 ? 5.297 16.375 16.203 1 61.09 446 CYS A N 1
ATOM 3602 C CA . CYS A 1 446 ? 4.965 16.078 14.82 1 61.09 446 CYS A CA 1
ATOM 3603 C C . CYS A 1 446 ? 5.074 17.328 13.953 1 61.09 446 CYS A C 1
ATOM 3605 O O . CYS A 1 446 ? 5.211 17.234 12.734 1 61.09 446 CYS A O 1
ATOM 3607 N N . ILE A 1 447 ? 5.258 18.469 14.742 1 63.12 447 ILE A N 1
ATOM 3608 C CA . ILE A 1 447 ? 5.176 19.688 13.945 1 63.12 447 ILE A CA 1
ATOM 3609 C C . ILE A 1 447 ? 6.555 20.328 13.844 1 63.12 447 ILE A C 1
ATOM 3611 O O . ILE A 1 447 ? 6.859 21.016 12.867 1 63.12 447 ILE A O 1
ATOM 3615 N N . HIS A 1 448 ? 7.434 19.859 14.727 1 80.81 448 HIS A N 1
ATOM 3616 C CA . HIS A 1 448 ? 8.703 20.562 14.703 1 80.81 448 HIS A CA 1
ATOM 3617 C C . HIS A 1 448 ? 9.766 19.781 13.938 1 80.81 448 HIS A C 1
ATOM 3619 O O . HIS A 1 448 ? 9.945 18.594 14.164 1 80.81 448 HIS A O 1
ATOM 3625 N N . LYS A 1 449 ? 10.492 20.5 13.086 1 87.38 449 LYS A N 1
ATOM 3626 C CA . LYS A 1 449 ? 11.477 19.891 12.188 1 87.38 449 LYS A CA 1
ATOM 3627 C C . LYS A 1 449 ? 12.898 20.125 12.688 1 87.38 449 LYS A C 1
ATOM 3629 O O . LYS A 1 449 ? 13.867 19.844 11.977 1 87.38 449 LYS A O 1
ATOM 3634 N N . GLY A 1 450 ? 13.086 20.703 13.852 1 89 450 GLY A N 1
ATOM 3635 C CA . GLY A 1 450 ? 14.391 21.062 14.398 1 89 450 GLY A CA 1
ATOM 3636 C C . GLY A 1 450 ? 14.43 22.453 14.977 1 89 450 GLY A C 1
ATOM 3637 O O . GLY A 1 450 ? 15.352 22.812 15.711 1 89 450 GLY A O 1
ATOM 3638 N N . GLY A 1 451 ? 13.398 23.234 14.742 1 89.94 451 GLY A N 1
ATOM 3639 C CA . GLY A 1 451 ? 13.344 24.625 15.156 1 89.94 451 GLY A CA 1
ATOM 3640 C C . GLY A 1 451 ? 13.172 24.797 16.656 1 89.94 451 GLY A C 1
ATOM 3641 O O . GLY A 1 451 ? 13.664 25.766 17.219 1 89.94 451 GLY A O 1
ATOM 3642 N N . TYR A 1 452 ? 12.578 23.891 17.219 1 89.31 452 TYR A N 1
ATOM 3643 C CA . TYR A 1 452 ? 12.359 23.969 18.656 1 89.31 452 TYR A CA 1
ATOM 3644 C C . TYR A 1 452 ? 13.672 23.844 19.406 1 89.31 452 TYR A C 1
ATOM 3646 O O . TYR A 1 452 ? 13.945 24.625 20.328 1 89.31 452 TYR A O 1
ATOM 3654 N N . SER A 1 453 ? 14.516 22.906 19.031 1 91.75 453 SER A N 1
ATOM 3655 C CA . SER A 1 453 ? 15.805 22.719 19.688 1 91.75 453 SER A CA 1
ATOM 3656 C C . SER A 1 453 ? 16.719 23.922 19.484 1 91.75 453 SER A C 1
ATOM 3658 O O . SER A 1 453 ? 17.469 24.297 20.375 1 91.75 453 SER A O 1
ATOM 3660 N N . LEU A 1 454 ? 16.609 24.453 18.281 1 94.62 454 LEU A N 1
ATOM 3661 C CA . LEU A 1 454 ? 17.438 25.625 18 1 94.62 454 LEU A CA 1
ATOM 3662 C C . LEU A 1 454 ? 17 26.828 18.812 1 94.62 454 LEU A C 1
ATOM 3664 O O . LEU A 1 454 ? 17.828 27.594 19.312 1 94.62 454 LEU A O 1
ATOM 3668 N N . HIS A 1 455 ? 15.75 26.969 19.016 1 91 455 HIS A N 1
ATOM 3669 C CA . HIS A 1 455 ? 15.211 28.047 19.828 1 91 455 HIS A CA 1
ATOM 3670 C C . HIS A 1 455 ? 15.57 27.891 21.297 1 91 455 HIS A C 1
ATOM 3672 O O . HIS A 1 455 ? 15.938 28.859 21.969 1 91 455 HIS A O 1
ATOM 3678 N N . GLN A 1 456 ? 15.477 26.734 21.781 1 89 456 GLN A N 1
ATOM 3679 C CA . GLN A 1 456 ? 15.742 26.438 23.188 1 89 456 GLN A CA 1
ATOM 3680 C C . GLN A 1 456 ? 17.203 26.703 23.531 1 89 456 GLN A C 1
ATOM 3682 O O . GLN A 1 456 ? 17.531 27.062 24.656 1 89 456 GLN A O 1
ATOM 3687 N N . ASN A 1 457 ? 18.062 26.5 22.562 1 92.81 457 ASN A N 1
ATOM 3688 C CA . ASN A 1 457 ? 19.484 26.688 22.797 1 92.81 457 ASN A CA 1
ATOM 3689 C C . ASN A 1 457 ? 19.969 28.062 22.344 1 92.81 457 ASN A C 1
ATOM 3691 O O . ASN A 1 457 ? 21.172 28.297 22.188 1 92.81 457 ASN A O 1
ATOM 3695 N N . ASN A 1 458 ? 19.125 29 21.969 1 92 458 ASN A N 1
ATOM 3696 C CA . ASN A 1 458 ? 19.406 30.359 21.562 1 92 458 ASN A CA 1
ATOM 3697 C C . ASN A 1 458 ? 20.25 30.406 20.297 1 92 458 ASN A C 1
ATOM 3699 O O . ASN A 1 458 ? 21.219 31.172 20.203 1 92 458 ASN A O 1
ATOM 3703 N N . CYS A 1 459 ? 19.922 29.484 19.406 1 93.62 459 CYS A N 1
ATOM 3704 C CA . CYS A 1 459 ? 20.594 29.438 18.109 1 93.62 459 CYS A CA 1
ATOM 3705 C C . CYS A 1 459 ? 19.672 29.891 16.984 1 93.62 459 CYS A C 1
ATOM 3707 O O . CYS A 1 459 ? 19.531 29.203 15.977 1 93.62 459 CYS A O 1
ATOM 3709 N N . SER A 1 460 ? 19.109 30.969 17.062 1 91.06 460 SER A N 1
ATOM 3710 C CA . SER A 1 460 ? 18.141 31.484 16.094 1 91.06 460 SER A CA 1
ATOM 3711 C C . SER A 1 460 ? 18.797 31.797 14.758 1 91.06 460 SER A C 1
ATOM 3713 O O . SER A 1 460 ? 18.141 31.797 13.719 1 91.06 460 SER A O 1
ATOM 3715 N N . LYS A 1 461 ? 20.078 32 14.805 1 89.69 461 LYS A N 1
ATOM 3716 C CA . LYS A 1 461 ? 20.812 32.312 13.586 1 89.69 461 LYS A CA 1
ATOM 3717 C C . LYS A 1 461 ? 20.828 31.109 12.625 1 89.69 461 LYS A C 1
ATOM 3719 O O . LYS A 1 461 ? 21.031 31.281 11.422 1 89.69 461 LYS A O 1
ATOM 3724 N N . LEU A 1 462 ? 20.562 29.938 13.156 1 94.5 462 LEU A N 1
ATOM 3725 C CA . LEU A 1 462 ? 20.641 28.734 12.344 1 94.5 462 LEU A CA 1
ATOM 3726 C C . LEU A 1 462 ? 19.25 28.328 11.859 1 94.5 462 LEU A C 1
ATOM 3728 O O . LEU A 1 462 ? 19.109 27.344 11.133 1 94.5 462 LEU A O 1
ATOM 3732 N N . LEU A 1 463 ? 18.219 29.078 12.109 1 94 463 LEU A N 1
ATOM 3733 C CA . LEU A 1 463 ? 16.828 28.719 11.828 1 94 463 LEU A CA 1
ATOM 3734 C C . LEU A 1 463 ? 16.578 28.719 10.328 1 94 463 LEU A C 1
ATOM 3736 O O . LEU A 1 463 ? 15.617 28.078 9.859 1 94 463 LEU A O 1
ATOM 3740 N N . TRP A 1 464 ? 17.422 29.359 9.547 1 89.12 464 TRP A N 1
ATOM 3741 C CA . TRP A 1 464 ? 17.25 29.375 8.102 1 89.12 464 TRP A CA 1
ATOM 3742 C C . TRP A 1 464 ? 17.359 27.969 7.52 1 89.12 464 TRP A C 1
ATOM 3744 O O . TRP A 1 464 ? 16.75 27.672 6.492 1 89.12 464 TRP A O 1
ATOM 3754 N N . SER A 1 465 ? 18.125 27.109 8.156 1 92.38 465 SER A N 1
ATOM 3755 C CA . SER A 1 465 ? 18.406 25.766 7.664 1 92.38 465 SER A CA 1
ATOM 3756 C C . SER A 1 465 ? 17.219 24.844 7.863 1 92.38 465 SER A C 1
ATOM 3758 O O . SER A 1 465 ? 17.188 23.734 7.336 1 92.38 465 SER A O 1
ATOM 3760 N N . ILE A 1 466 ? 16.156 25.297 8.578 1 91.75 466 ILE A N 1
ATOM 3761 C CA . ILE A 1 466 ? 15.008 24.453 8.883 1 91.75 466 ILE A CA 1
ATOM 3762 C C . ILE A 1 466 ? 13.742 25.109 8.328 1 91.75 466 ILE A C 1
ATOM 3764 O O . ILE A 1 466 ? 12.945 24.453 7.652 1 91.75 466 ILE A O 1
ATOM 3768 N N . HIS A 1 467 ? 13.555 26.375 8.562 1 85.75 467 HIS A N 1
ATOM 3769 C CA . HIS A 1 467 ? 12.289 27.047 8.273 1 85.75 467 HIS A CA 1
ATOM 3770 C C . HIS A 1 467 ? 12.227 27.469 6.812 1 85.75 467 HIS A C 1
ATOM 3772 O O . HIS A 1 467 ? 11.141 27.516 6.223 1 85.75 467 HIS A O 1
ATOM 3778 N N . ASP A 1 468 ? 13.32 27.719 6.23 1 81.12 468 ASP A N 1
ATOM 3779 C CA . ASP A 1 468 ? 13.312 28.312 4.895 1 81.12 468 ASP A CA 1
ATOM 3780 C C . ASP A 1 468 ? 13.492 27.25 3.818 1 81.12 468 ASP A C 1
ATOM 3782 O O . ASP A 1 468 ? 13.5 27.562 2.625 1 81.12 468 ASP A O 1
ATOM 3786 N N . VAL A 1 469 ? 13.656 26.078 4.25 1 84.75 469 VAL A N 1
ATOM 3787 C CA . VAL A 1 469 ? 13.938 25.031 3.279 1 84.75 469 VAL A CA 1
ATOM 3788 C C . VAL A 1 469 ? 12.961 23.859 3.482 1 84.75 469 VAL A C 1
ATOM 3790 O O . VAL A 1 469 ? 12.32 23.766 4.531 1 84.75 469 VAL A O 1
ATOM 3793 N N . GLU A 1 470 ? 12.781 23.094 2.406 1 85.25 470 GLU A N 1
ATOM 3794 C CA . GLU A 1 470 ? 11.969 21.891 2.516 1 85.25 470 GLU A CA 1
ATOM 3795 C C . GLU A 1 470 ? 12.594 20.875 3.477 1 85.25 470 GLU A C 1
ATOM 3797 O O . GLU A 1 470 ? 13.805 20.922 3.727 1 85.25 470 GLU A O 1
ATOM 3802 N N . PHE A 1 471 ? 11.906 20.016 3.996 1 89.62 471 PHE A N 1
ATOM 3803 C CA . PHE A 1 471 ? 12.344 19.062 5.016 1 89.62 471 PHE A CA 1
ATOM 3804 C C . PHE A 1 471 ? 13.484 18.203 4.496 1 89.62 471 PHE A C 1
ATOM 3806 O O . PHE A 1 471 ? 14.469 17.969 5.203 1 89.62 471 PHE A O 1
ATOM 3813 N N . ASP A 1 472 ? 13.383 17.703 3.295 1 90.56 472 ASP A N 1
ATOM 3814 C CA . ASP A 1 472 ? 14.414 16.844 2.721 1 90.56 472 ASP A CA 1
ATOM 3815 C C . ASP A 1 472 ? 15.719 17.609 2.525 1 90.56 472 ASP A C 1
ATOM 3817 O O . ASP A 1 472 ? 16.797 17.062 2.734 1 90.56 472 ASP A O 1
ATOM 3821 N N . ARG A 1 473 ? 15.586 18.844 2.207 1 91.12 473 ARG A N 1
ATOM 3822 C CA . ARG A 1 473 ? 16.781 19.672 2.037 1 91.12 473 ARG A CA 1
ATOM 3823 C C . ARG A 1 473 ? 17.469 19.922 3.375 1 91.12 473 ARG A C 1
ATOM 3825 O O . ARG A 1 473 ? 18.688 20 3.443 1 91.12 473 ARG A O 1
ATOM 3832 N N . SER A 1 474 ? 16.656 20.078 4.328 1 93.94 474 SER A N 1
ATOM 3833 C CA . SER A 1 474 ? 17.203 20.266 5.664 1 93.94 474 SER A CA 1
ATOM 3834 C C . SER A 1 474 ? 18.047 19.078 6.09 1 93.94 474 SER A C 1
ATOM 3836 O O . SER A 1 474 ? 19.094 19.234 6.719 1 93.94 474 SER A O 1
ATOM 3838 N N . ILE A 1 475 ? 17.625 17.875 5.75 1 96.62 475 ILE A N 1
ATOM 3839 C CA . ILE A 1 475 ? 18.359 16.656 6.094 1 96.62 475 ILE A CA 1
ATOM 3840 C C . ILE A 1 475 ? 19.719 16.672 5.398 1 96.62 475 ILE A C 1
ATOM 3842 O O . ILE A 1 475 ? 20.734 16.359 6.016 1 96.62 475 ILE A O 1
ATOM 3846 N N . LEU A 1 476 ? 19.719 17.125 4.188 1 96.62 476 LEU A N 1
ATOM 3847 C CA . LEU A 1 476 ? 20.969 17.141 3.422 1 96.62 476 LEU A CA 1
ATOM 3848 C C . LEU A 1 476 ? 21.922 18.203 3.965 1 96.62 476 LEU A C 1
ATOM 3850 O O . LEU A 1 476 ? 23.109 17.922 4.148 1 96.62 476 LEU A O 1
ATOM 3854 N N . ILE A 1 477 ? 21.391 19.375 4.25 1 96.38 477 ILE A N 1
ATOM 3855 C CA . ILE A 1 477 ? 22.203 20.469 4.762 1 96.38 477 ILE A CA 1
ATOM 3856 C C . ILE A 1 477 ? 22.844 20.078 6.09 1 96.38 477 ILE A C 1
ATOM 3858 O O . ILE A 1 477 ? 24.047 20.219 6.277 1 96.38 477 ILE A O 1
ATOM 3862 N N . TRP A 1 478 ? 22.047 19.531 6.926 1 98 478 TRP A N 1
ATOM 3863 C CA . TRP A 1 478 ? 22.531 19.156 8.258 1 98 478 TRP A CA 1
ATOM 3864 C C . TRP A 1 478 ? 23.453 17.953 8.188 1 98 478 TRP A C 1
ATOM 3866 O O . TRP A 1 478 ? 24.391 17.844 8.977 1 98 478 TRP A O 1
ATOM 3876 N N . HIS A 1 479 ? 23.25 17.031 7.258 1 98.38 479 HIS A N 1
ATOM 3877 C CA . HIS A 1 479 ? 24.125 15.891 7.086 1 98.38 479 HIS A CA 1
ATOM 3878 C C . HIS A 1 479 ? 25.531 16.328 6.664 1 98.38 479 HIS A C 1
ATOM 3880 O O . HIS A 1 479 ? 26.531 15.867 7.223 1 98.38 479 HIS A O 1
ATOM 3886 N N . ILE A 1 480 ? 25.547 17.188 5.699 1 97.44 480 ILE A N 1
ATOM 3887 C CA . ILE A 1 480 ? 26.828 17.688 5.207 1 97.44 480 ILE A CA 1
ATOM 3888 C C . ILE A 1 480 ? 27.547 18.453 6.32 1 97.44 480 ILE A C 1
ATOM 3890 O O . ILE A 1 480 ? 28.734 18.234 6.559 1 97.44 480 ILE A O 1
ATOM 3894 N N . ALA A 1 481 ? 26.828 19.312 7.012 1 97.38 481 ALA A N 1
ATOM 3895 C CA . ALA A 1 481 ? 27.406 20.094 8.094 1 97.38 481 ALA A CA 1
ATOM 3896 C C . ALA A 1 481 ? 27.969 19.188 9.195 1 97.38 481 ALA A C 1
ATOM 3898 O O . ALA A 1 481 ? 29.062 19.422 9.703 1 97.38 481 ALA A O 1
ATOM 3899 N N . THR A 1 482 ? 27.172 18.141 9.555 1 97.62 482 THR A N 1
ATOM 3900 C CA . THR A 1 482 ? 27.594 17.234 10.609 1 97.62 482 THR A CA 1
ATOM 3901 C C . THR A 1 482 ? 28.859 16.469 10.195 1 97.62 482 THR A C 1
ATOM 3903 O O . THR A 1 482 ? 29.766 16.297 11 1 97.62 482 THR A O 1
ATOM 3906 N N . SER A 1 483 ? 28.875 16.031 8.969 1 96 483 SER A N 1
ATOM 3907 C CA . SER A 1 483 ? 30.031 15.297 8.477 1 96 483 SER A CA 1
ATOM 3908 C C . SER A 1 483 ? 31.281 16.172 8.477 1 96 483 SER A C 1
ATOM 3910 O O . SER A 1 483 ? 32.375 15.719 8.867 1 96 483 SER A O 1
ATOM 3912 N N . LEU A 1 484 ? 31.156 17.391 8.086 1 94.94 484 LEU A N 1
ATOM 3913 C CA . LEU A 1 484 ? 32.281 18.312 8.039 1 94.94 484 LEU A CA 1
ATOM 3914 C C . LEU A 1 484 ? 32.781 18.641 9.445 1 94.94 484 LEU A C 1
ATOM 3916 O O . LEU A 1 484 ? 34 18.641 9.711 1 94.94 484 LEU A O 1
ATOM 3920 N N . CYS A 1 485 ? 31.859 18.906 10.328 1 94.5 485 CYS A N 1
ATOM 3921 C CA . CYS A 1 485 ? 32.219 19.203 11.711 1 94.5 485 CYS A CA 1
ATOM 3922 C C . CYS A 1 485 ? 32.844 18 12.375 1 94.5 485 CYS A C 1
ATOM 3924 O O . CYS A 1 485 ? 33.781 18.125 13.164 1 94.5 485 CYS A O 1
ATOM 3926 N N . TYR A 1 486 ? 32.344 16.812 12.102 1 93.44 486 TYR A N 1
ATOM 3927 C CA . TYR A 1 486 ? 32.812 15.578 12.719 1 93.44 486 TYR A CA 1
ATOM 3928 C C . TYR A 1 486 ? 34.281 15.32 12.383 1 93.44 486 TYR A C 1
ATOM 3930 O O . TYR A 1 486 ? 35.062 14.938 13.258 1 93.44 486 TYR A O 1
ATOM 3938 N N . TYR A 1 487 ? 34.688 15.57 11.219 1 89 487 TYR A N 1
ATOM 3939 C CA . TYR A 1 487 ? 36.031 15.219 10.789 1 89 487 TYR A CA 1
ATOM 3940 C C . TYR A 1 487 ? 37 16.391 10.977 1 89 487 TYR A C 1
ATOM 3942 O O . TYR A 1 487 ? 38.219 16.219 10.977 1 89 487 TYR A O 1
ATOM 3950 N N . SER A 1 488 ? 36.406 17.516 11.188 1 84.19 488 SER A N 1
ATOM 3951 C CA . SER A 1 488 ? 37.25 18.688 11.43 1 84.19 488 SER A CA 1
ATOM 3952 C C . SER A 1 488 ? 37.562 18.844 12.914 1 84.19 488 SER A C 1
ATOM 3954 O O . SER A 1 488 ? 38.562 19.5 13.281 1 84.19 488 SER A O 1
ATOM 3956 N N . ASP A 1 489 ? 36.688 18.328 13.773 1 74.31 489 ASP A N 1
ATOM 3957 C CA . ASP A 1 489 ? 36.844 18.469 15.219 1 74.31 489 ASP A CA 1
ATOM 3958 C C . ASP A 1 489 ? 37.844 17.453 15.766 1 74.31 489 ASP A C 1
ATOM 3960 O O . ASP A 1 489 ? 37.5 16.281 15.945 1 74.31 489 ASP A O 1
ATOM 3964 N N . ILE A 1 490 ? 39.062 17.875 15.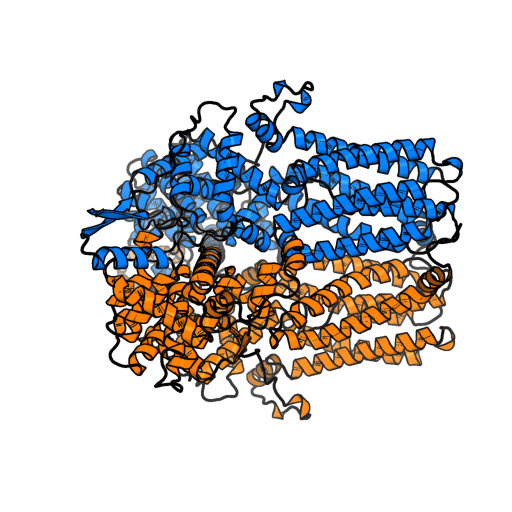875 1 63.53 490 ILE A N 1
ATOM 3965 C CA . ILE A 1 490 ? 40.156 17.016 16.297 1 63.53 490 ILE A CA 1
ATOM 3966 C C . ILE A 1 490 ? 40.188 16.875 17.812 1 63.53 490 ILE A C 1
ATOM 3968 O O . ILE A 1 490 ? 40.594 15.859 18.344 1 63.53 490 ILE A O 1
ATOM 3972 N N . ASP A 1 491 ? 39.625 17.812 18.547 1 59.91 491 ASP A N 1
ATOM 3973 C CA . ASP A 1 491 ? 39.844 17.859 20 1 59.91 491 ASP A CA 1
ATOM 3974 C C . ASP A 1 491 ? 38.938 16.859 20.719 1 59.91 491 ASP A C 1
ATOM 3976 O O . ASP A 1 491 ? 39.375 16.234 21.688 1 59.91 491 ASP A O 1
ATOM 3980 N N . ASP A 1 492 ? 37.656 16.766 20.516 1 61.78 492 ASP A N 1
ATOM 3981 C CA . ASP A 1 492 ? 36.719 15.992 21.328 1 61.78 492 ASP A CA 1
ATOM 3982 C C . ASP A 1 492 ? 36.25 14.742 20.594 1 61.78 492 ASP A C 1
ATOM 3984 O O . ASP A 1 492 ? 35.188 14.734 19.984 1 61.78 492 ASP A O 1
ATOM 3988 N N . GLN A 1 493 ? 37.062 13.68 20.609 1 65.44 493 GLN A N 1
ATOM 3989 C CA . GLN A 1 493 ? 36.812 12.484 19.812 1 65.44 493 GLN A CA 1
ATOM 3990 C C . GLN A 1 493 ? 35.844 11.555 20.547 1 65.44 493 GLN A C 1
ATOM 3992 O O . GLN A 1 493 ? 35.219 10.688 19.922 1 65.44 493 GLN A O 1
ATOM 3997 N N . SER A 1 494 ? 35.594 11.844 21.812 1 68.25 494 SER A N 1
ATOM 3998 C CA . SER A 1 494 ? 34.875 10.766 22.5 1 68.25 494 SER A CA 1
ATOM 3999 C C . SER A 1 494 ? 33.531 11.234 23.016 1 68.25 494 SER A C 1
ATOM 4001 O O . SER A 1 494 ? 32.844 10.5 23.734 1 68.25 494 SER A O 1
ATOM 4003 N N . GLY A 1 495 ? 33.031 12.281 22.547 1 88.12 495 GLY A N 1
ATOM 4004 C CA . GLY A 1 495 ? 31.75 12.734 23.094 1 88.12 495 GLY A CA 1
ATOM 4005 C C . GLY A 1 495 ? 30.562 11.969 22.547 1 88.12 495 GLY A C 1
ATOM 4006 O O . GLY A 1 495 ? 30.5 11.68 21.359 1 88.12 495 GLY A O 1
ATOM 4007 N N . VAL A 1 496 ? 29.672 11.523 23.422 1 92.31 496 VAL A N 1
ATOM 4008 C CA . VAL A 1 496 ? 28.484 10.742 23.078 1 92.31 496 VAL A CA 1
ATOM 4009 C C . VAL A 1 496 ? 27.625 11.508 22.078 1 92.31 496 VAL A C 1
ATOM 4011 O O . VAL A 1 496 ? 27.141 10.938 21.094 1 92.31 496 VAL A O 1
ATOM 4014 N N . ASN A 1 497 ? 27.516 12.797 22.297 1 94.75 497 ASN A N 1
ATOM 4015 C CA . ASN A 1 497 ? 26.719 13.617 21.391 1 94.75 497 ASN A CA 1
ATOM 4016 C C . ASN A 1 497 ? 27.312 13.656 19.984 1 94.75 497 ASN A C 1
ATOM 4018 O O . ASN A 1 497 ? 26.594 13.648 18.984 1 94.75 497 ASN A O 1
ATOM 4022 N N . ARG A 1 498 ? 28.578 13.695 19.953 1 95 498 ARG A N 1
ATOM 4023 C CA . ARG A 1 498 ? 29.281 13.734 18.672 1 95 498 ARG A CA 1
ATOM 4024 C C . ARG A 1 498 ? 29.078 12.438 17.891 1 95 498 ARG A C 1
ATOM 4026 O O . ARG A 1 498 ? 28.672 12.469 16.734 1 95 498 ARG A O 1
ATOM 4033 N N . ILE A 1 499 ? 29.266 11.344 18.531 1 94.56 499 ILE A N 1
ATOM 4034 C CA . ILE A 1 499 ? 29.203 10.031 17.906 1 94.56 499 ILE A CA 1
ATOM 4035 C C . ILE A 1 499 ? 27.766 9.75 17.453 1 94.56 499 ILE A C 1
ATOM 4037 O O . ILE A 1 499 ? 27.531 9.344 16.312 1 94.56 499 ILE A O 1
ATOM 4041 N N . GLU A 1 500 ? 26.828 10.016 18.297 1 96.25 500 GLU A N 1
ATOM 4042 C CA . GLU A 1 500 ? 25.438 9.68 18 1 96.25 500 GLU A CA 1
ATOM 4043 C C . GLU A 1 500 ? 24.859 10.625 16.969 1 96.25 500 GLU A C 1
ATOM 4045 O O . GLU A 1 500 ? 23.984 10.234 16.188 1 96.25 500 GLU A O 1
ATOM 4050 N N . SER A 1 501 ? 25.344 11.852 16.938 1 96.69 501 SER A N 1
ATOM 4051 C CA . SER A 1 501 ? 24.906 12.766 15.891 1 96.69 501 SER A CA 1
ATOM 4052 C C . SER A 1 501 ? 25.328 12.273 14.516 1 96.69 501 SER A C 1
ATOM 4054 O O . SER A 1 501 ? 24.578 12.367 13.547 1 96.69 501 SER A O 1
ATOM 4056 N N . ASN A 1 502 ? 26.516 11.766 14.5 1 95.94 502 ASN A N 1
ATOM 4057 C CA . ASN A 1 502 ? 27.016 11.211 13.25 1 95.94 502 ASN A CA 1
ATOM 4058 C C . ASN A 1 502 ? 26.219 9.992 12.82 1 95.94 502 ASN A C 1
ATOM 4060 O O . ASN A 1 502 ? 25.891 9.836 11.641 1 95.94 502 ASN A O 1
ATOM 4064 N N . HIS A 1 503 ? 25.875 9.18 13.773 1 96.81 503 HIS A N 1
ATOM 4065 C CA . HIS A 1 503 ? 25.062 7.992 13.484 1 96.81 503 HIS A CA 1
ATOM 4066 C C . HIS A 1 503 ? 23.672 8.375 12.992 1 96.81 503 HIS A C 1
ATOM 4068 O O . HIS A 1 503 ? 23.172 7.805 12.016 1 96.81 503 HIS A O 1
ATOM 4074 N N . MET A 1 504 ? 23.109 9.336 13.594 1 97.38 504 MET A N 1
ATOM 4075 C CA . MET A 1 504 ? 21.75 9.758 13.234 1 97.38 504 MET A CA 1
ATOM 4076 C C . MET A 1 504 ? 21.75 10.445 11.867 1 97.38 504 MET A C 1
ATOM 4078 O O . MET A 1 504 ? 20.844 10.242 11.07 1 97.38 504 MET A O 1
ATOM 4082 N N . SER A 1 505 ? 22.766 11.211 11.688 1 98.06 505 SER A N 1
ATOM 4083 C CA . SER A 1 505 ? 22.906 11.906 10.406 1 98.06 505 SER A CA 1
ATOM 4084 C C . SER A 1 505 ? 23 10.914 9.25 1 98.06 505 SER A C 1
ATOM 4086 O O . SER A 1 505 ? 22.25 11.016 8.273 1 98.06 505 SER A O 1
ATOM 4088 N N . LYS A 1 506 ? 23.828 9.914 9.406 1 97.81 506 LYS A N 1
ATOM 4089 C CA . LYS A 1 506 ? 24.031 8.914 8.359 1 97.81 506 LYS A CA 1
ATOM 4090 C C . LYS A 1 506 ? 22.812 8.016 8.203 1 97.81 506 LYS A C 1
ATOM 4092 O O . LYS A 1 506 ? 22.5 7.57 7.098 1 97.81 506 LYS A O 1
ATOM 4097 N N . TYR A 1 507 ? 22.156 7.797 9.281 1 97.19 507 TYR A N 1
ATOM 4098 C CA . TYR A 1 507 ? 20.938 6.98 9.234 1 97.19 507 TYR A CA 1
ATOM 4099 C C . TYR A 1 507 ? 19.844 7.684 8.461 1 97.19 507 TYR A C 1
ATOM 4101 O O . TYR A 1 507 ? 19.219 7.086 7.574 1 97.19 507 TYR A O 1
ATOM 4109 N N . LEU A 1 508 ? 19.609 8.953 8.766 1 97.56 508 LEU A N 1
ATOM 4110 C CA . LEU A 1 508 ? 18.531 9.695 8.125 1 97.56 508 LEU A CA 1
ATOM 4111 C C . LEU A 1 508 ? 18.844 9.945 6.652 1 97.56 508 LEU A C 1
ATOM 4113 O O . LEU A 1 508 ? 17.938 9.977 5.82 1 97.56 508 LEU A O 1
ATOM 4117 N N . LEU A 1 509 ? 20.109 10.055 6.344 1 97.25 509 LEU A N 1
ATOM 4118 C CA . LEU A 1 509 ? 20.469 10.156 4.934 1 97.25 509 LEU A CA 1
ATOM 4119 C C . LEU A 1 509 ? 20.172 8.844 4.203 1 97.25 509 LEU A C 1
ATOM 4121 O O . LEU A 1 509 ? 19.672 8.859 3.072 1 97.25 509 LEU A O 1
ATOM 4125 N N . ASN A 1 510 ? 20.484 7.797 4.887 1 95.44 510 ASN A N 1
ATOM 4126 C CA . ASN A 1 510 ? 20.188 6.504 4.281 1 95.44 510 ASN A CA 1
ATOM 4127 C C . ASN A 1 510 ? 18.688 6.328 4.051 1 95.44 510 ASN A C 1
ATOM 4129 O O . ASN A 1 510 ? 18.281 5.77 3.031 1 95.44 510 ASN A O 1
ATOM 4133 N N . LEU A 1 511 ? 17.906 6.793 4.98 1 94.94 511 LEU A N 1
ATOM 4134 C CA . LEU A 1 511 ? 16.453 6.719 4.824 1 94.94 511 LEU A CA 1
ATOM 4135 C C . LEU A 1 511 ? 15.992 7.543 3.631 1 94.94 511 LEU A C 1
ATOM 4137 O O . LEU A 1 511 ? 15.109 7.125 2.887 1 94.94 511 LEU A O 1
ATOM 4141 N N . LEU A 1 512 ? 16.609 8.633 3.451 1 94.88 512 LEU A N 1
ATOM 4142 C CA . LEU A 1 512 ? 16.234 9.531 2.365 1 94.88 512 LEU A CA 1
ATOM 4143 C C . LEU A 1 512 ? 16.547 8.906 1.01 1 94.88 512 LEU A C 1
ATOM 4145 O O . LEU A 1 512 ? 15.789 9.102 0.051 1 94.88 512 LEU A O 1
ATOM 4149 N N . VAL A 1 513 ? 17.516 8.078 0.945 1 92.19 513 VAL A N 1
ATOM 4150 C CA . VAL A 1 513 ? 17.969 7.531 -0.329 1 92.19 513 VAL A CA 1
ATOM 4151 C C . VAL A 1 513 ? 17.328 6.164 -0.564 1 92.19 513 VAL A C 1
ATOM 4153 O O . VAL A 1 513 ? 16.828 5.887 -1.656 1 92.19 513 VAL A O 1
ATOM 4156 N N . SER A 1 514 ? 17.25 5.344 0.484 1 89.81 514 SER A N 1
ATOM 4157 C CA . SER A 1 514 ? 16.859 3.953 0.312 1 89.81 514 SER A CA 1
ATOM 4158 C C . SER A 1 514 ? 15.359 3.773 0.567 1 89.81 514 SER A C 1
ATOM 4160 O O . SER A 1 514 ? 14.727 2.9 -0.026 1 89.81 514 SER A O 1
ATOM 4162 N N . TYR A 1 515 ? 14.789 4.574 1.444 1 90.25 515 TYR A N 1
ATOM 4163 C CA . TYR A 1 515 ? 13.375 4.438 1.788 1 90.25 515 TYR A CA 1
ATOM 4164 C C . TYR A 1 515 ? 12.688 5.793 1.823 1 90.25 515 TYR A C 1
ATOM 4166 O O . TYR A 1 515 ? 12.141 6.191 2.855 1 90.25 515 TYR A O 1
ATOM 4174 N N . PRO A 1 516 ? 12.594 6.391 0.696 1 89.62 516 PRO A N 1
ATOM 4175 C CA . PRO A 1 516 ? 12.008 7.73 0.668 1 89.62 516 PRO A CA 1
ATOM 4176 C C . PRO A 1 516 ? 10.523 7.734 1.036 1 89.62 516 PRO A C 1
ATOM 4178 O O . PRO A 1 516 ? 10 8.758 1.472 1 89.62 516 PRO A O 1
ATOM 4181 N N . GLU A 1 517 ? 9.875 6.602 0.999 1 86.62 517 GLU A N 1
ATOM 4182 C CA . GLU A 1 517 ? 8.453 6.508 1.313 1 86.62 517 GLU A CA 1
ATOM 4183 C C . GLU A 1 517 ? 8.203 6.699 2.807 1 86.62 517 GLU A C 1
ATOM 4185 O O . GLU A 1 517 ? 7.086 7.004 3.223 1 86.62 517 GLU A O 1
ATOM 4190 N N . MET A 1 518 ? 9.281 6.531 3.617 1 91.31 518 MET A N 1
ATOM 4191 C CA . MET A 1 518 ? 9.133 6.66 5.062 1 91.31 518 MET A CA 1
ATOM 4192 C C . MET A 1 518 ? 9.273 8.117 5.496 1 91.31 518 MET A C 1
ATOM 4194 O O . MET A 1 518 ? 9.047 8.445 6.664 1 91.31 518 MET A O 1
ATOM 4198 N N . LEU A 1 519 ? 9.664 8.945 4.535 1 90.81 519 LEU A N 1
ATOM 4199 C CA . LEU A 1 519 ? 9.797 10.367 4.816 1 90.81 519 LEU A CA 1
ATOM 4200 C C . LEU A 1 519 ? 8.625 11.148 4.234 1 90.81 519 LEU A C 1
ATOM 4202 O O . LEU A 1 519 ? 7.895 10.641 3.379 1 90.81 519 LEU A O 1
ATOM 4206 N N . PRO A 1 520 ? 8.359 12.305 4.801 1 83.56 520 PRO A N 1
ATOM 4207 C CA . PRO A 1 520 ? 7.281 13.125 4.25 1 83.56 520 PRO A CA 1
ATOM 4208 C C . PRO A 1 520 ? 7.465 13.43 2.764 1 83.56 520 PRO A C 1
ATOM 4210 O O . PRO A 1 520 ? 8.555 13.234 2.223 1 83.56 520 PRO A O 1
ATOM 4213 N N . LYS A 1 521 ? 6.387 13.867 2.131 1 77.19 521 LYS A N 1
ATOM 4214 C CA . LYS A 1 521 ? 6.387 14.188 0.706 1 77.19 521 LYS A CA 1
ATOM 4215 C C . LYS A 1 521 ? 7.5 15.164 0.359 1 77.19 521 LYS A C 1
ATOM 4217 O O . LYS A 1 521 ? 7.77 16.094 1.116 1 77.19 521 LYS A O 1
ATOM 4222 N N . GLY A 1 522 ? 8.305 14.812 -0.708 1 79.69 522 GLY A N 1
ATOM 4223 C CA . GLY A 1 522 ? 9.375 15.703 -1.131 1 79.69 522 GLY A CA 1
ATOM 4224 C C . GLY A 1 522 ? 10.195 15.148 -2.281 1 79.69 522 GLY A C 1
ATOM 4225 O O . GLY A 1 522 ? 9.812 14.156 -2.904 1 79.69 522 GLY A O 1
ATOM 4226 N N . ILE A 1 523 ? 11.188 15.883 -2.631 1 80.94 523 ILE A N 1
ATOM 4227 C CA . ILE A 1 523 ? 12.078 15.492 -3.721 1 80.94 523 ILE A CA 1
ATOM 4228 C C . ILE A 1 523 ? 13.469 15.195 -3.17 1 80.94 523 ILE A C 1
ATOM 4230 O O . ILE A 1 523 ? 14.477 15.625 -3.742 1 80.94 523 ILE A O 1
ATOM 4234 N N . GLY A 1 524 ? 13.469 14.453 -2.156 1 84.88 524 GLY A N 1
ATOM 4235 C CA . GLY A 1 524 ? 14.719 14.203 -1.461 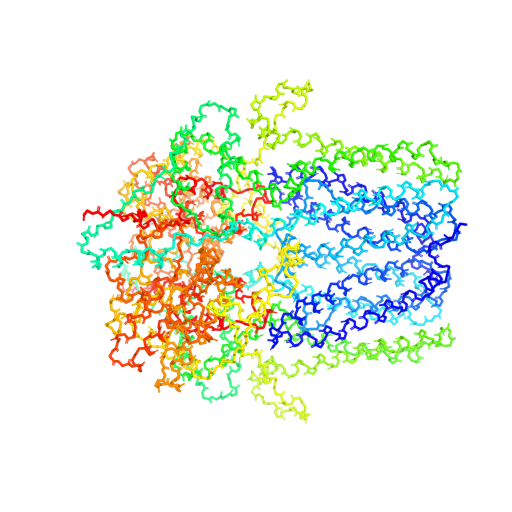1 84.88 524 GLY A CA 1
ATOM 4236 C C . GLY A 1 524 ? 15.742 13.484 -2.316 1 84.88 524 GLY A C 1
ATOM 4237 O O . GLY A 1 524 ? 16.922 13.852 -2.334 1 84.88 524 GLY A O 1
ATOM 4238 N N . MET A 1 525 ? 15.32 12.602 -3.098 1 87.31 525 MET A N 1
ATOM 4239 C CA . MET A 1 525 ? 16.25 11.82 -3.91 1 87.31 525 MET A CA 1
ATOM 4240 C C . MET A 1 525 ? 16.844 12.664 -5.035 1 87.31 525 MET A C 1
ATOM 4242 O O . MET A 1 525 ? 18.016 12.523 -5.367 1 87.31 525 MET A O 1
ATOM 4246 N N . ILE A 1 526 ? 16.062 13.5 -5.555 1 86.81 526 ILE A N 1
ATOM 4247 C CA . ILE A 1 526 ? 16.547 14.375 -6.613 1 86.81 526 ILE A CA 1
ATOM 4248 C C . ILE A 1 526 ? 17.594 15.336 -6.055 1 86.81 526 ILE A C 1
ATOM 4250 O O . ILE A 1 526 ? 18.656 15.531 -6.66 1 86.81 526 ILE A O 1
ATOM 4254 N N . ARG A 1 527 ? 17.281 15.82 -4.957 1 89.81 527 ARG A N 1
ATOM 4255 C CA . ARG A 1 527 ? 18.203 16.75 -4.32 1 89.81 527 ARG A CA 1
ATOM 4256 C C . ARG A 1 527 ? 19.5 16.031 -3.912 1 89.81 527 ARG A C 1
ATOM 4258 O O . ARG A 1 527 ? 20.578 16.625 -3.965 1 89.81 527 ARG A O 1
ATOM 4265 N N . TYR A 1 528 ? 19.344 14.867 -3.492 1 93.44 528 TYR A N 1
ATOM 4266 C CA . TYR A 1 528 ? 20.5 14.07 -3.139 1 93.44 528 TYR A CA 1
ATOM 4267 C C . TYR A 1 528 ? 21.422 13.867 -4.344 1 93.44 528 TYR A C 1
ATOM 4269 O O . TYR A 1 528 ? 22.641 14.039 -4.246 1 93.44 528 TYR A O 1
ATOM 4277 N N . ARG A 1 529 ? 20.844 13.523 -5.422 1 90.69 529 ARG A N 1
ATOM 4278 C CA . ARG A 1 529 ? 21.609 13.281 -6.641 1 90.69 529 ARG A CA 1
ATOM 4279 C C . ARG A 1 529 ? 22.281 14.555 -7.125 1 90.69 529 ARG A C 1
ATOM 4281 O O . ARG A 1 529 ? 23.438 14.531 -7.551 1 90.69 529 ARG A O 1
ATOM 4288 N N . ASP A 1 530 ? 21.578 15.594 -7.059 1 90.38 530 ASP A N 1
ATOM 4289 C CA . ASP A 1 530 ? 22.141 16.875 -7.473 1 90.38 530 ASP A CA 1
ATOM 4290 C C . ASP A 1 530 ? 23.297 17.297 -6.559 1 90.38 530 ASP A C 1
ATOM 4292 O O . ASP A 1 530 ? 24.328 17.781 -7.031 1 90.38 530 ASP A O 1
ATOM 4296 N N . THR A 1 531 ? 23.047 17.109 -5.301 1 94.5 531 THR A N 1
ATOM 4297 C CA . THR A 1 531 ? 24.078 17.484 -4.328 1 94.5 531 THR A CA 1
ATOM 4298 C C . THR A 1 531 ? 25.312 16.594 -4.473 1 94.5 531 THR A C 1
ATOM 4300 O O . THR A 1 531 ? 26.438 17.078 -4.348 1 94.5 531 THR A O 1
ATOM 4303 N N . CYS A 1 532 ? 25.062 15.352 -4.691 1 93.12 532 CYS A N 1
ATOM 4304 C CA . CYS A 1 532 ? 26.172 14.43 -4.895 1 93.12 532 CYS A CA 1
ATOM 4305 C C . CYS A 1 532 ? 26.969 14.797 -6.141 1 93.12 532 CYS A C 1
ATOM 4307 O O . CYS A 1 532 ? 28.203 14.734 -6.137 1 93.12 532 CYS A O 1
ATOM 4309 N N . ALA A 1 533 ? 26.297 15.164 -7.18 1 91.38 533 ALA A N 1
ATOM 4310 C CA . ALA A 1 533 ? 26.969 15.57 -8.414 1 91.38 533 ALA A CA 1
ATOM 4311 C C . ALA A 1 533 ? 27.781 16.844 -8.211 1 91.38 533 ALA A C 1
ATOM 4313 O O . ALA A 1 533 ? 28.875 16.984 -8.75 1 91.38 533 ALA A O 1
ATOM 4314 N N . ASP A 1 534 ? 27.234 17.734 -7.484 1 92.56 534 ASP A N 1
ATOM 4315 C CA . ASP A 1 534 ? 27.922 18.984 -7.164 1 92.56 534 ASP A CA 1
ATOM 4316 C C . ASP A 1 534 ? 29.188 18.703 -6.352 1 92.56 534 ASP A C 1
ATOM 4318 O O . ASP A 1 534 ? 30.25 19.297 -6.617 1 92.56 534 ASP A O 1
ATOM 4322 N N . ALA A 1 535 ? 29.062 17.844 -5.434 1 94.06 535 ALA A N 1
ATOM 4323 C CA . ALA A 1 535 ? 30.203 17.484 -4.594 1 94.06 535 ALA A CA 1
ATOM 4324 C C . ALA A 1 535 ? 31.266 16.766 -5.406 1 94.06 535 ALA A C 1
ATOM 4326 O O . ALA A 1 535 ? 32.469 17 -5.219 1 94.06 535 ALA A O 1
ATOM 4327 N N . LYS A 1 536 ? 30.828 15.875 -6.211 1 91.62 536 LYS A N 1
ATOM 4328 C CA . LYS A 1 536 ? 31.781 15.172 -7.074 1 91.62 536 LYS A CA 1
ATOM 4329 C C . LYS A 1 536 ? 32.531 16.141 -7.961 1 91.62 536 LYS A C 1
ATOM 4331 O O . LYS A 1 536 ? 33.75 16 -8.148 1 91.62 536 LYS A O 1
ATOM 4336 N N . ARG A 1 537 ? 31.828 17.047 -8.523 1 91.19 537 ARG A N 1
ATOM 4337 C CA . ARG A 1 537 ? 32.438 18.062 -9.359 1 91.19 537 ARG A CA 1
ATOM 4338 C C . ARG A 1 537 ? 33.469 18.859 -8.57 1 91.19 537 ARG A C 1
ATOM 4340 O O . ARG A 1 537 ? 34.562 19.141 -9.07 1 91.19 537 ARG A O 1
ATOM 4347 N N . PHE A 1 538 ? 33.188 19.25 -7.438 1 91.56 538 PHE A N 1
ATOM 4348 C CA . PHE A 1 538 ? 34.094 20 -6.59 1 91.56 538 PHE A CA 1
ATOM 4349 C C . PHE A 1 538 ? 35.344 19.188 -6.297 1 91.56 538 PHE A C 1
ATOM 4351 O O . PHE A 1 538 ? 36.469 19.719 -6.395 1 91.56 538 PHE A O 1
ATOM 4358 N N . PHE A 1 539 ? 35.219 17.953 -5.914 1 91.81 539 PHE A N 1
ATOM 4359 C CA . PHE A 1 539 ? 36.344 17.109 -5.512 1 91.81 539 PHE A CA 1
ATOM 4360 C C . PHE A 1 539 ? 37.188 16.75 -6.715 1 91.81 539 PHE A C 1
ATOM 4362 O O . PHE A 1 539 ? 38.406 16.562 -6.582 1 91.81 539 PHE A O 1
ATOM 4369 N N . GLN A 1 540 ? 36.562 16.688 -7.809 1 88.19 540 GLN A N 1
ATOM 4370 C CA . GLN A 1 540 ? 37.344 16.391 -9.016 1 88.19 540 GLN A CA 1
ATOM 4371 C C . GLN A 1 540 ? 38.188 17.594 -9.445 1 88.19 540 GLN A C 1
ATOM 4373 O O . GLN A 1 540 ? 39.281 17.438 -9.961 1 88.19 540 GLN A O 1
ATOM 4378 N N . ASN A 1 541 ? 37.688 18.734 -9.273 1 83.19 541 ASN A N 1
ATOM 4379 C CA . ASN A 1 541 ? 38.406 19.938 -9.719 1 83.19 541 ASN A CA 1
ATOM 4380 C C . ASN A 1 541 ? 39.406 20.422 -8.688 1 83.19 541 ASN A C 1
ATOM 4382 O O . ASN A 1 541 ? 40.562 20.656 -9.016 1 83.19 541 ASN A O 1
ATOM 4386 N N . LYS A 1 542 ? 39 20.844 -7.5 1 68.69 542 LYS A N 1
ATOM 4387 C CA . LYS A 1 542 ? 39.875 21.531 -6.562 1 68.69 542 LYS A CA 1
ATOM 4388 C C . LYS A 1 542 ? 39.906 20.812 -5.215 1 68.69 542 LYS A C 1
ATOM 4390 O O . LYS A 1 542 ? 40.719 21.172 -4.344 1 68.69 542 LYS A O 1
ATOM 4395 N N . GLY A 1 543 ? 39.188 19.812 -5.219 1 62.28 543 GLY A N 1
ATOM 4396 C CA . GLY A 1 543 ? 38.906 19.516 -3.826 1 62.28 543 GLY A CA 1
ATOM 4397 C C . GLY A 1 543 ? 39.344 18.125 -3.408 1 62.28 543 GLY A C 1
ATOM 4398 O O . GLY A 1 543 ? 39.094 17.719 -2.268 1 62.28 543 GLY A O 1
ATOM 4399 N N . ALA A 1 544 ? 39.906 17.453 -4.523 1 67.5 544 ALA A N 1
ATOM 4400 C CA . ALA A 1 544 ? 40.312 16.109 -4.129 1 67.5 544 ALA A CA 1
ATOM 4401 C C . ALA A 1 544 ? 41.625 16.109 -3.365 1 67.5 544 ALA A C 1
ATOM 4403 O O . ALA A 1 544 ? 42.594 16.75 -3.797 1 67.5 544 ALA A O 1
ATOM 4404 N N . GLY A 1 545 ? 41.656 16.031 -1.975 1 66.19 545 GLY A N 1
ATOM 4405 C CA . GLY A 1 545 ? 42.844 15.883 -1.138 1 66.19 545 GLY A CA 1
ATOM 4406 C C . GLY A 1 545 ? 43.375 14.461 -1.108 1 66.19 545 GLY A C 1
ATOM 4407 O O . GLY A 1 545 ? 42.906 13.594 -1.839 1 66.19 545 GLY A O 1
ATOM 4408 N N . ASP A 1 546 ? 44.531 14.422 -0.591 1 68.38 546 ASP A N 1
ATOM 4409 C CA . ASP A 1 546 ? 45.156 13.109 -0.438 1 68.38 546 ASP A CA 1
ATOM 4410 C C . ASP A 1 546 ? 44.312 12.203 0.459 1 68.38 546 ASP A C 1
ATOM 4412 O O . ASP A 1 546 ? 44.438 10.977 0.39 1 68.38 546 ASP A O 1
ATOM 4416 N N . ASN A 1 547 ? 43.625 12.844 1.235 1 82.62 547 ASN A N 1
ATOM 4417 C CA . ASN A 1 547 ? 42.844 12.117 2.215 1 82.62 547 ASN A CA 1
ATOM 4418 C C . ASN A 1 547 ? 41.469 12.758 2.393 1 82.62 547 ASN A C 1
ATOM 4420 O O . ASN A 1 547 ? 41.219 13.875 1.928 1 82.62 547 ASN A O 1
ATOM 4424 N N . LYS A 1 548 ? 40.625 12.055 2.916 1 86 548 LYS A N 1
ATOM 4425 C CA . LYS A 1 548 ? 39.25 12.469 3.174 1 86 548 LYS A CA 1
ATOM 4426 C C . LYS A 1 548 ? 39.188 13.75 4 1 86 548 LYS A C 1
ATOM 4428 O O . LYS A 1 548 ? 38.438 14.664 3.703 1 86 548 LYS A O 1
ATOM 4433 N N . VAL A 1 549 ? 40.062 13.875 4.934 1 86.94 549 VAL A N 1
ATOM 4434 C CA . VAL A 1 549 ? 40.094 15.008 5.852 1 86.94 549 VAL A CA 1
ATOM 4435 C C . VAL A 1 549 ? 40.531 16.266 5.105 1 86.94 549 VAL A C 1
ATOM 4437 O O . VAL A 1 549 ? 39.969 17.344 5.297 1 86.94 549 VAL A O 1
ATOM 4440 N N . GLU A 1 550 ? 41.438 16.109 4.258 1 88.31 550 GLU A N 1
ATOM 4441 C CA . GLU A 1 550 ? 41.906 17.25 3.475 1 88.31 550 GLU A CA 1
ATOM 4442 C C . GLU A 1 550 ? 40.844 17.734 2.502 1 88.31 550 GLU A C 1
ATOM 4444 O O . GLU A 1 550 ? 40.719 18.938 2.277 1 88.31 550 GLU A O 1
ATOM 4449 N N . ALA A 1 551 ? 40.219 16.797 1.957 1 90.06 551 ALA A N 1
ATOM 4450 C CA . ALA A 1 551 ? 39.156 17.156 1.025 1 90.06 551 ALA A CA 1
ATOM 4451 C C . ALA A 1 551 ? 38.062 17.969 1.72 1 90.06 551 ALA A C 1
ATOM 4453 O O . ALA A 1 551 ? 37.531 18.938 1.154 1 90.06 551 ALA A O 1
ATOM 4454 N N . TYR A 1 552 ? 37.75 17.594 2.928 1 90.44 552 TYR A N 1
ATOM 4455 C CA . TYR A 1 552 ? 36.719 18.266 3.688 1 90.44 552 TYR A CA 1
ATOM 4456 C C . TYR A 1 552 ? 37.188 19.672 4.098 1 90.44 552 TYR A C 1
ATOM 4458 O O . TYR A 1 552 ? 36.375 20.609 4.082 1 90.44 552 TYR A O 1
ATOM 4466 N N . ILE A 1 553 ? 38.469 19.781 4.367 1 88.19 553 ILE A N 1
ATOM 4467 C CA . ILE A 1 553 ? 39.031 21.078 4.738 1 88.19 553 ILE A CA 1
ATOM 4468 C C . ILE A 1 553 ? 38.969 22.016 3.539 1 88.19 553 ILE A C 1
ATOM 4470 O O . ILE A 1 553 ? 38.688 23.203 3.688 1 88.19 553 ILE A O 1
ATOM 4474 N N . ASN A 1 554 ? 39.25 21.453 2.418 1 88.38 554 ASN A N 1
ATOM 4475 C CA . ASN A 1 554 ? 39.188 22.25 1.198 1 88.38 554 ASN A CA 1
ATOM 4476 C C . ASN A 1 554 ? 37.781 22.75 0.92 1 88.38 554 ASN A C 1
ATOM 4478 O O . ASN A 1 554 ? 37.594 23.859 0.413 1 88.38 554 ASN A O 1
ATOM 4482 N N . LEU A 1 555 ? 36.875 21.938 1.209 1 90.19 555 LEU A N 1
ATOM 4483 C CA . LEU A 1 555 ? 35.5 22.312 1.037 1 90.19 555 LEU A CA 1
ATOM 4484 C C . LEU A 1 555 ? 35.125 23.453 1.974 1 90.19 555 LEU A C 1
ATOM 4486 O O . LEU A 1 555 ? 34.375 24.359 1.581 1 90.19 555 LEU A O 1
ATOM 4490 N N . LEU A 1 556 ? 35.594 23.453 3.195 1 89.75 556 LEU A N 1
ATOM 4491 C CA . LEU A 1 556 ? 35.281 24.453 4.207 1 89.75 556 LEU A CA 1
ATOM 4492 C C . LEU A 1 556 ? 35.938 25.797 3.852 1 89.75 556 LEU A C 1
ATOM 4494 O O . LEU A 1 556 ? 35.406 26.859 4.195 1 89.75 556 LEU A O 1
ATOM 4498 N N . LYS A 1 557 ? 36.938 25.781 3.129 1 85 557 LYS A N 1
ATOM 4499 C CA . LYS A 1 557 ? 37.688 26.984 2.781 1 85 557 LYS A CA 1
ATOM 4500 C C . LYS A 1 557 ? 36.938 27.797 1.722 1 85 557 LYS A C 1
ATOM 4502 O O . LYS A 1 557 ? 37.125 29.016 1.612 1 85 557 LYS A O 1
ATOM 4507 N N . VAL A 1 558 ? 36.125 27.141 1.021 1 81.69 558 VAL A N 1
ATOM 4508 C CA . VAL A 1 558 ? 35.406 27.812 -0.059 1 81.69 558 VAL A CA 1
ATOM 4509 C C . VAL A 1 558 ? 34.469 28.875 0.519 1 81.69 558 VAL A C 1
ATOM 4511 O O . VAL A 1 558 ? 34.281 29.938 -0.082 1 81.69 558 VAL A O 1
ATOM 4514 N N . VAL A 1 559 ? 33.906 28.641 1.709 1 71.62 559 VAL A N 1
ATOM 4515 C CA . VAL A 1 559 ? 32.812 29.5 2.209 1 71.62 559 VAL A CA 1
ATOM 4516 C C . VAL A 1 559 ? 33.375 30.547 3.162 1 71.62 559 VAL A C 1
ATOM 4518 O O . VAL A 1 559 ? 32.656 31.391 3.672 1 71.62 559 VAL A O 1
ATOM 4521 N N . ASP A 1 560 ? 34.594 30.547 3.553 1 64.94 560 ASP A N 1
ATOM 4522 C CA . ASP A 1 560 ? 35.156 31.547 4.461 1 64.94 560 ASP A CA 1
ATOM 4523 C C . ASP A 1 560 ? 34.688 32.938 4.078 1 64.94 560 ASP A C 1
ATOM 4525 O O . ASP A 1 560 ? 34.5 33.812 4.941 1 64.94 560 ASP A O 1
ATOM 4529 N N . HIS A 1 561 ? 34.25 33.125 2.766 1 56.03 561 HIS A N 1
ATOM 4530 C CA . HIS A 1 561 ? 33.844 34.469 2.352 1 56.03 561 HIS A CA 1
ATOM 4531 C C . HIS A 1 561 ? 32.375 34.469 1.911 1 56.03 561 HIS A C 1
ATOM 4533 O O . HIS A 1 561 ? 31.984 35.312 1.083 1 56.03 561 HIS A O 1
ATOM 4539 N N . CYS A 1 562 ? 31.562 33.531 2.389 1 61.5 562 CYS A N 1
ATOM 4540 C CA . CYS A 1 562 ? 30.203 33.219 1.925 1 61.5 562 CYS A CA 1
ATOM 4541 C C . CYS A 1 562 ? 29.203 34.219 2.48 1 61.5 562 CYS A C 1
ATOM 4543 O O . CYS A 1 562 ? 28.078 34.312 1.981 1 61.5 562 CYS A O 1
ATOM 4545 N N . LYS A 1 563 ? 29.578 35 3.381 1 64.75 563 LYS A N 1
ATOM 4546 C CA . LYS A 1 563 ? 28.625 35.875 4.047 1 64.75 563 LYS A CA 1
ATOM 4547 C C . LYS A 1 563 ? 28.078 36.938 3.084 1 64.75 563 LYS A C 1
ATOM 4549 O O . LYS A 1 563 ? 26.984 37.438 3.271 1 64.75 563 LYS A O 1
ATOM 4554 N N . GLU A 1 564 ? 28.766 37.094 2.006 1 68.81 564 GLU A N 1
ATOM 4555 C CA . GLU A 1 564 ? 28.359 38.125 1.087 1 68.81 564 GLU A CA 1
ATOM 4556 C C . GLU A 1 564 ? 27.422 37.594 0.013 1 68.81 564 GLU A C 1
ATOM 4558 O O . GLU A 1 564 ? 26.484 38.312 -0.412 1 68.81 564 GLU A O 1
ATOM 4563 N N . VAL A 1 565 ? 27.688 36.406 -0.431 1 77.75 565 VAL A N 1
ATOM 4564 C CA . VAL A 1 565 ? 26.859 35.844 -1.481 1 77.75 565 VAL A CA 1
ATOM 4565 C C . VAL A 1 565 ? 26.344 34.469 -1.04 1 77.75 565 VAL A C 1
ATOM 4567 O O . VAL A 1 565 ? 27.125 33.531 -0.852 1 77.75 565 VAL A O 1
ATOM 4570 N N . LEU A 1 566 ? 25.078 34.406 -0.928 1 80.69 566 LEU A N 1
ATOM 4571 C CA . LEU A 1 566 ? 24.469 33.156 -0.497 1 80.69 566 LEU A CA 1
ATOM 4572 C C . LEU A 1 566 ? 24.453 32.156 -1.637 1 80.69 566 LEU A C 1
ATOM 4574 O O . LEU A 1 566 ? 24.219 32.531 -2.793 1 80.69 566 LEU A O 1
ATOM 4578 N N . PRO A 1 567 ? 24.75 30.906 -1.322 1 80.12 567 PRO A N 1
ATOM 4579 C CA . PRO A 1 567 ? 24.75 29.859 -2.355 1 80.12 567 PRO A CA 1
ATOM 4580 C C . PRO A 1 567 ? 23.422 29.797 -3.119 1 80.12 567 PRO A C 1
ATOM 4582 O O . PRO A 1 567 ? 23.422 29.547 -4.328 1 80.12 567 PRO A O 1
ATOM 4585 N N . SER A 1 568 ? 22.344 30 -2.475 1 75.88 568 SER A N 1
ATOM 4586 C CA . SER A 1 568 ? 21.031 29.906 -3.098 1 75.88 568 SER A CA 1
ATOM 4587 C C . SER A 1 568 ? 20.844 30.969 -4.172 1 75.88 568 SER A C 1
ATOM 4589 O O . SER A 1 568 ? 20.078 30.781 -5.125 1 75.88 568 SER A O 1
ATOM 4591 N N . GLU A 1 569 ? 21.562 32.031 -3.982 1 75.69 569 GLU A N 1
ATOM 4592 C CA . GLU A 1 569 ? 21.469 33.125 -4.949 1 75.69 569 GLU A CA 1
ATOM 4593 C C . GLU A 1 569 ? 22.203 32.781 -6.238 1 75.69 569 GLU A C 1
ATOM 4595 O O . GLU A 1 569 ? 21.844 33.25 -7.312 1 75.69 569 GLU A O 1
ATOM 4600 N N . VAL A 1 570 ? 23.172 32.031 -6.082 1 76 570 VAL A N 1
ATOM 4601 C CA . VAL A 1 570 ? 23.984 31.656 -7.246 1 76 570 VAL A CA 1
ATOM 4602 C C . VAL A 1 570 ? 23.344 30.484 -7.973 1 76 570 VAL A C 1
ATOM 4604 O O . VAL A 1 570 ? 23.297 30.453 -9.203 1 76 570 VAL A O 1
ATOM 4607 N N . THR A 1 571 ? 22.938 29.469 -7.309 1 74 571 THR A N 1
ATOM 4608 C CA . THR A 1 571 ? 22.438 28.25 -7.91 1 74 571 THR A CA 1
ATOM 4609 C C . THR A 1 571 ? 21 28.438 -8.383 1 74 571 THR A C 1
ATOM 4611 O O . THR A 1 571 ? 20.578 27.797 -9.352 1 74 571 THR A O 1
ATOM 4614 N N . GLY A 1 572 ? 20.266 29.328 -7.961 1 63.69 572 GLY A N 1
ATOM 4615 C CA . GLY A 1 572 ? 18.891 29.578 -8.383 1 63.69 572 GLY A CA 1
ATOM 4616 C C . GLY A 1 572 ? 17.906 28.531 -7.871 1 63.69 572 GLY A C 1
ATOM 4617 O O . GLY A 1 572 ? 18.297 27.641 -7.113 1 63.69 572 GLY A O 1
ATOM 4618 N N . ASP A 1 573 ? 16.625 28.625 -8.273 1 58.66 573 ASP A N 1
ATOM 4619 C CA . ASP A 1 573 ? 15.523 27.812 -7.762 1 58.66 573 ASP A CA 1
ATOM 4620 C C . ASP A 1 573 ? 15.531 26.422 -8.398 1 58.66 573 ASP A C 1
ATOM 4622 O O . ASP A 1 573 ? 15 25.469 -7.824 1 58.66 573 ASP A O 1
ATOM 4626 N N . ARG A 1 574 ? 16.141 26.359 -9.664 1 55.56 574 ARG A N 1
ATOM 4627 C CA . ARG A 1 574 ? 15.984 25.094 -10.375 1 55.56 574 ARG A CA 1
ATOM 4628 C C . ARG A 1 574 ? 16.859 24.016 -9.758 1 55.56 574 ARG A C 1
ATOM 4630 O O . ARG A 1 574 ? 16.453 22.859 -9.656 1 55.56 574 ARG A O 1
ATOM 4637 N N . SER A 1 575 ? 18.266 24.359 -9.734 1 57.22 575 SER A N 1
ATOM 4638 C CA . SER A 1 575 ? 19.172 23.375 -9.156 1 57.22 575 SER A CA 1
ATOM 4639 C C . SER A 1 575 ? 19.359 23.594 -7.66 1 57.22 575 SER A C 1
ATOM 4641 O O . SER A 1 575 ? 19.844 24.656 -7.242 1 57.22 575 SER A O 1
ATOM 4643 N N . LYS A 1 576 ? 18.688 22.781 -6.855 1 72.94 576 LYS A N 1
ATOM 4644 C CA . LYS A 1 576 ? 18.75 23.125 -5.438 1 72.94 576 LYS A CA 1
ATOM 4645 C C . LYS A 1 576 ? 19.625 22.141 -4.676 1 72.94 576 LYS A C 1
ATOM 4647 O O . LYS A 1 576 ? 19.156 21.438 -3.779 1 72.94 576 LYS A O 1
ATOM 4652 N N . THR A 1 577 ? 21.016 22.219 -5.176 1 87.31 577 THR A N 1
ATOM 4653 C CA . THR A 1 577 ? 22 21.484 -4.398 1 87.31 577 THR A CA 1
ATOM 4654 C C . THR A 1 577 ? 22.094 22.047 -2.979 1 87.31 577 THR A C 1
ATOM 4656 O O . THR A 1 577 ? 21.812 23.219 -2.746 1 87.31 577 THR A O 1
ATOM 4659 N N . ALA A 1 578 ? 22.391 21.172 -2.062 1 91.75 578 ALA A N 1
ATOM 4660 C CA . ALA A 1 578 ? 22.469 21.578 -0.663 1 91.75 578 ALA A CA 1
ATOM 4661 C C . ALA A 1 578 ? 23.906 21.578 -0.171 1 91.75 578 ALA A C 1
ATOM 4663 O O . ALA A 1 578 ? 24.172 21.734 1.025 1 91.75 578 ALA A O 1
ATOM 4664 N N . LEU A 1 579 ? 24.875 21.5 -1.095 1 93.5 579 LEU A N 1
ATOM 4665 C CA . LEU A 1 579 ? 26.266 21.297 -0.702 1 93.5 579 LEU A CA 1
ATOM 4666 C C . LEU A 1 579 ? 26.812 22.531 0.023 1 93.5 579 LEU A C 1
ATOM 4668 O O . LEU A 1 579 ? 27.234 22.422 1.174 1 93.5 579 LEU A O 1
ATOM 4672 N N . PHE A 1 580 ? 26.703 23.641 -0.547 1 91.5 580 PHE A N 1
ATOM 4673 C CA . PHE A 1 580 ? 27.375 24.812 0.008 1 91.5 580 PHE A CA 1
ATOM 4674 C C . PHE A 1 580 ? 26.516 25.453 1.09 1 91.5 580 PHE A C 1
ATOM 4676 O O . PHE A 1 580 ? 27.016 26.219 1.918 1 91.5 580 PHE A O 1
ATOM 4683 N N . ASP A 1 581 ? 25.219 25.188 1.069 1 91.25 581 ASP A N 1
ATOM 4684 C CA . ASP A 1 581 ? 24.422 25.531 2.24 1 91.25 581 ASP A CA 1
ATOM 4685 C C . ASP A 1 581 ? 24.844 24.719 3.457 1 91.25 581 ASP A C 1
ATOM 4687 O O . ASP A 1 581 ? 24.812 25.203 4.586 1 91.25 581 ASP A O 1
ATOM 4691 N N . GLY A 1 582 ? 25.188 23.469 3.189 1 94.44 582 GLY A N 1
ATOM 4692 C CA . GLY A 1 582 ? 25.703 22.625 4.258 1 94.44 582 GLY A CA 1
ATOM 4693 C C . GLY A 1 582 ? 27.031 23.094 4.801 1 94.44 582 GLY A C 1
ATOM 4694 O O . GLY A 1 582 ? 27.266 23.047 6.008 1 94.44 582 GLY A O 1
ATOM 4695 N N . VAL A 1 583 ? 27.844 23.578 3.902 1 94 583 VAL A N 1
ATOM 4696 C CA . VAL A 1 583 ? 29.141 24.109 4.305 1 94 583 VAL A CA 1
ATOM 4697 C C . VAL A 1 583 ? 28.953 25.375 5.125 1 94 583 VAL A C 1
ATOM 4699 O O . VAL A 1 583 ? 29.641 25.578 6.129 1 94 583 VAL A O 1
ATOM 4702 N N . ARG A 1 584 ? 28.062 26.172 4.688 1 92.25 584 ARG A N 1
ATOM 4703 C CA . ARG A 1 584 ? 27.75 27.406 5.418 1 92.25 584 ARG A CA 1
ATOM 4704 C C . ARG A 1 584 ? 27.297 27.078 6.84 1 92.25 584 ARG A C 1
ATOM 4706 O O . ARG A 1 584 ? 27.734 27.719 7.797 1 92.25 584 ARG A O 1
ATOM 4713 N N . LEU A 1 585 ? 26.422 26.109 6.949 1 94.5 585 LEU A N 1
ATOM 4714 C CA . LEU A 1 585 ? 25.938 25.703 8.266 1 94.5 585 LEU A CA 1
ATOM 4715 C C . LEU A 1 585 ? 27.078 25.156 9.117 1 94.5 585 LEU A C 1
ATOM 4717 O O . LEU A 1 585 ? 27.125 25.391 10.32 1 94.5 585 LEU A O 1
ATOM 4721 N N . ALA A 1 586 ? 27.953 24.422 8.547 1 95.12 586 ALA A N 1
ATOM 4722 C CA . ALA A 1 586 ? 29.094 23.859 9.266 1 95.12 586 ALA A CA 1
ATOM 4723 C C . ALA A 1 586 ? 29.953 24.969 9.867 1 95.12 586 ALA A C 1
ATOM 4725 O O . ALA A 1 586 ? 30.391 24.875 11.016 1 95.12 586 ALA A O 1
ATOM 4726 N N . LYS A 1 587 ? 30.141 25.969 9.133 1 92.12 587 LYS A N 1
ATOM 4727 C CA . LYS A 1 587 ? 30.953 27.094 9.602 1 92.12 587 LYS A CA 1
ATOM 4728 C C . LYS A 1 587 ? 30.281 27.812 10.766 1 92.12 587 LYS A C 1
ATOM 4730 O O . LYS A 1 587 ? 30.922 28.172 11.742 1 92.12 587 LYS A O 1
ATOM 4735 N N . ASP A 1 588 ? 29 28.016 10.602 1 91.88 588 ASP A N 1
ATOM 4736 C CA . ASP A 1 588 ? 28.234 28.641 11.68 1 91.88 588 ASP A CA 1
ATOM 4737 C C . ASP A 1 588 ? 28.297 27.797 12.953 1 91.88 588 ASP A C 1
ATOM 4739 O O . ASP A 1 588 ? 28.375 28.344 14.055 1 91.88 588 ASP A O 1
ATOM 4743 N N . LEU A 1 589 ? 28.281 26.516 12.789 1 94.06 589 LEU A N 1
ATOM 4744 C CA . LEU A 1 589 ? 28.328 25.625 13.93 1 94.06 589 LEU A CA 1
ATOM 4745 C C . LEU A 1 589 ? 29.703 25.641 14.578 1 94.06 589 LEU A C 1
ATOM 4747 O O . LEU A 1 589 ? 29.828 25.656 15.805 1 94.06 589 LEU A O 1
ATOM 4751 N N . MET A 1 590 ? 30.703 25.734 13.781 1 90.44 590 MET A N 1
ATOM 4752 C CA . MET A 1 590 ? 32.094 25.719 14.281 1 90.44 590 MET A CA 1
ATOM 4753 C C . MET A 1 590 ? 32.406 27 15.016 1 90.44 590 MET A C 1
ATOM 4755 O O . MET A 1 590 ? 33.344 27.047 15.828 1 90.44 590 MET A O 1
ATOM 4759 N N . GLU A 1 591 ? 31.625 28 14.75 1 88.38 591 GLU A N 1
ATOM 4760 C CA . GLU A 1 591 ? 31.859 29.297 15.391 1 88.38 591 GLU A CA 1
ATOM 4761 C C . GLU A 1 591 ? 31.219 29.344 16.781 1 88.38 591 GLU A C 1
ATOM 4763 O O . GLU A 1 591 ? 31.484 30.266 17.547 1 88.38 591 GLU A O 1
ATOM 4768 N N . MET A 1 592 ? 30.578 28.344 17.109 1 88.69 592 MET A N 1
ATOM 4769 C CA . MET A 1 592 ? 29.953 28.312 18.438 1 88.69 592 MET A CA 1
ATOM 4770 C C . MET A 1 592 ? 31 28.234 19.531 1 88.69 592 MET A C 1
ATOM 4772 O O . MET A 1 592 ? 32.125 27.766 19.297 1 88.69 592 MET A O 1
ATOM 4776 N N . SER A 1 593 ? 30.625 28.609 20.75 1 77.75 593 SER A N 1
ATOM 4777 C CA . SER A 1 593 ? 31.531 28.859 21.859 1 77.75 593 SER A CA 1
ATOM 4778 C C . SER A 1 593 ? 32.25 27.594 22.297 1 77.75 593 SER A C 1
ATOM 4780 O O . SER A 1 593 ? 33.438 27.641 22.594 1 77.75 593 SER A O 1
ATOM 4782 N N . SER A 1 594 ? 31.5 26.484 22.391 1 87.12 594 SER A N 1
ATOM 4783 C CA . SER A 1 594 ? 32.094 25.234 22.844 1 87.12 594 SER A CA 1
ATOM 4784 C C . SER A 1 594 ? 31.688 24.062 21.969 1 87.12 594 SER A C 1
ATOM 4786 O O . SER A 1 594 ? 30.547 24.016 21.484 1 87.12 594 SER A O 1
ATOM 4788 N N . SER A 1 595 ? 32.688 23.203 21.734 1 89.19 595 SER A N 1
ATOM 4789 C CA . SER A 1 595 ? 32.406 22 20.969 1 89.19 595 SER A CA 1
ATOM 4790 C C . SER A 1 595 ? 31.344 21.141 21.625 1 89.19 595 SER A C 1
ATOM 4792 O O . SER A 1 595 ? 30.531 20.531 20.938 1 89.19 595 SER A O 1
ATOM 4794 N N . GLU A 1 596 ? 31.406 21.125 22.875 1 89.06 596 GLU A N 1
ATOM 4795 C CA . GLU A 1 596 ? 30.422 20.328 23.609 1 89.06 596 GLU A CA 1
ATOM 4796 C C . GLU A 1 596 ? 29.016 20.875 23.406 1 89.06 596 GLU A C 1
ATOM 4798 O O . GLU A 1 596 ? 28.078 20.109 23.203 1 89.06 596 GLU A O 1
ATOM 4803 N N . HIS A 1 597 ? 28.969 22.125 23.484 1 91.81 597 HIS A N 1
ATOM 4804 C CA . HIS A 1 597 ? 27.672 22.766 23.281 1 91.81 597 HIS A CA 1
ATOM 4805 C C . HIS A 1 597 ? 27.188 22.594 21.844 1 91.81 597 HIS A C 1
ATOM 4807 O O . HIS A 1 597 ? 26.016 22.359 21.594 1 91.81 597 HIS A O 1
ATOM 4813 N N . MET A 1 598 ? 28.047 22.688 20.922 1 94.25 598 MET A N 1
ATOM 4814 C CA . MET A 1 598 ? 27.719 22.516 19.516 1 94.25 598 MET A CA 1
ATOM 4815 C C . MET A 1 598 ? 27.141 21.125 19.266 1 94.25 598 MET A C 1
ATOM 4817 O O . MET A 1 598 ? 26.078 21 18.625 1 94.25 598 MET A O 1
ATOM 4821 N N . TRP A 1 599 ? 27.797 20.156 19.766 1 95.31 599 TRP A N 1
ATOM 4822 C CA . TRP A 1 599 ? 27.359 18.781 19.516 1 95.31 599 TRP A CA 1
ATOM 4823 C C . TRP A 1 599 ? 26.062 18.484 20.25 1 95.31 599 TRP A C 1
ATOM 4825 O O . TRP A 1 599 ? 25.234 17.703 19.781 1 95.31 599 TRP A O 1
ATOM 4835 N N . LYS A 1 600 ? 25.875 19.094 21.391 1 94.56 600 LYS A N 1
ATOM 4836 C CA . LYS A 1 600 ? 24.594 18.969 22.078 1 94.56 600 LYS A CA 1
ATOM 4837 C C . LYS A 1 600 ? 23.453 19.516 21.234 1 94.56 600 LYS A C 1
ATOM 4839 O O . LYS A 1 600 ? 22.406 18.875 21.109 1 94.56 600 LYS A O 1
ATOM 4844 N N . VAL A 1 601 ? 23.688 20.609 20.625 1 95.44 601 VAL A N 1
ATOM 4845 C CA . VAL A 1 601 ? 22.688 21.234 19.781 1 95.44 601 VAL A CA 1
ATOM 4846 C C . VAL A 1 601 ? 22.438 20.359 18.547 1 95.44 601 VAL A C 1
ATOM 4848 O O . VAL A 1 601 ? 21.297 20.094 18.188 1 95.44 601 VAL A O 1
ATOM 4851 N N . VAL A 1 602 ? 23.484 19.891 17.953 1 96.75 602 VAL A N 1
ATOM 4852 C CA . VAL A 1 602 ? 23.391 19.078 16.75 1 96.75 602 VAL A CA 1
ATOM 4853 C C . VAL A 1 602 ? 22.609 17.797 17.062 1 96.75 602 VAL A C 1
ATOM 4855 O O . VAL A 1 602 ? 21.75 17.391 16.281 1 96.75 602 VAL A O 1
ATOM 4858 N N . SER A 1 603 ? 22.906 17.219 18.172 1 97 603 SER A N 1
ATOM 4859 C CA . SER A 1 603 ? 22.219 16 18.547 1 97 603 SER A CA 1
ATOM 4860 C C . SER A 1 603 ? 20.734 16.25 18.766 1 97 603 SER A C 1
ATOM 4862 O O . SER A 1 603 ? 19.891 15.453 18.344 1 97 603 SER A O 1
ATOM 4864 N N . GLN A 1 604 ? 20.406 17.328 19.391 1 96.19 604 GLN A N 1
ATOM 4865 C CA . GLN A 1 604 ? 19.016 17.656 19.672 1 96.19 604 GLN A CA 1
ATOM 4866 C C . GLN A 1 604 ? 18.25 17.938 18.375 1 96.19 604 GLN A C 1
ATOM 4868 O O . GLN A 1 604 ? 17.078 17.562 18.25 1 96.19 604 GLN A O 1
ATOM 4873 N N . VAL A 1 605 ? 18.859 18.547 17.453 1 96.5 605 VAL A N 1
ATOM 4874 C CA . VAL A 1 605 ? 18.219 18.844 16.188 1 96.5 605 VAL A CA 1
ATOM 4875 C C . VAL A 1 605 ? 17.953 17.547 15.43 1 96.5 605 VAL A C 1
ATOM 4877 O O . VAL A 1 605 ? 16.859 17.359 14.883 1 96.5 605 VAL A O 1
ATOM 4880 N N . TRP A 1 606 ? 18.906 16.672 15.422 1 97.44 606 TRP A N 1
ATOM 4881 C CA . TRP A 1 606 ? 18.734 15.414 14.711 1 97.44 606 TRP A CA 1
ATOM 4882 C C . TRP A 1 606 ? 17.625 14.586 15.344 1 97.44 606 TRP A C 1
ATOM 4884 O O . TRP A 1 606 ? 16.859 13.914 14.641 1 97.44 606 TRP A O 1
ATOM 4894 N N . ILE A 1 607 ? 17.516 14.578 16.641 1 96.31 607 ILE A N 1
ATOM 4895 C CA . ILE A 1 607 ? 16.453 13.836 17.312 1 96.31 607 ILE A CA 1
ATOM 4896 C C . ILE A 1 607 ? 15.094 14.438 16.938 1 96.31 607 ILE A C 1
ATOM 4898 O O . ILE A 1 607 ? 14.125 13.711 16.734 1 96.31 607 ILE A O 1
ATOM 4902 N N . GLU A 1 608 ? 15.062 15.727 16.844 1 95.25 608 GLU A N 1
ATOM 4903 C CA . GLU A 1 608 ? 13.828 16.391 16.438 1 95.25 608 GLU A CA 1
ATOM 4904 C C . GLU A 1 608 ? 13.469 16.031 14.992 1 95.25 608 GLU A C 1
ATOM 4906 O O . GLU A 1 608 ? 12.297 15.789 14.68 1 95.25 608 GLU A O 1
ATOM 4911 N N . ILE A 1 609 ? 14.461 16.016 14.148 1 95.94 609 ILE A N 1
ATOM 4912 C CA . ILE A 1 609 ? 14.25 15.633 12.758 1 95.94 609 ILE A CA 1
ATOM 4913 C C . ILE A 1 609 ? 13.742 14.195 12.688 1 95.94 609 ILE A C 1
ATOM 4915 O O . ILE A 1 609 ? 12.82 13.891 11.922 1 95.94 609 ILE A O 1
ATOM 4919 N N . LEU A 1 610 ? 14.352 13.375 13.523 1 96.12 610 LEU A N 1
ATOM 4920 C CA . LEU A 1 610 ? 13.93 11.977 13.602 1 96.12 610 LEU A CA 1
ATOM 4921 C C . LEU A 1 610 ? 12.477 11.875 14.047 1 96.12 610 LEU A C 1
ATOM 4923 O O . LEU A 1 610 ? 11.703 11.102 13.477 1 96.12 610 LEU A O 1
ATOM 4927 N N . GLY A 1 611 ? 12.117 12.641 15.055 1 94.25 611 GLY A N 1
ATOM 4928 C CA . GLY A 1 611 ? 10.742 12.648 15.547 1 94.25 611 GLY A CA 1
ATOM 4929 C C . GLY A 1 611 ? 9.742 13.133 14.508 1 94.25 611 GLY A C 1
ATOM 4930 O O . GLY A 1 611 ? 8.68 12.531 14.344 1 94.25 611 GLY A O 1
ATOM 4931 N N . HIS A 1 612 ? 10.102 14.133 13.766 1 93.31 612 HIS A N 1
ATOM 4932 C CA . HIS A 1 612 ? 9.234 14.656 12.719 1 93.31 612 HIS A CA 1
ATOM 4933 C C . HIS A 1 612 ? 9.031 13.633 11.609 1 93.31 612 HIS A C 1
ATOM 4935 O O . HIS A 1 612 ? 7.918 13.461 11.117 1 93.31 612 HIS A O 1
ATOM 4941 N N . ALA A 1 613 ? 10.102 12.992 11.242 1 93.69 613 ALA A N 1
ATOM 4942 C CA . ALA A 1 613 ? 10.016 11.961 10.211 1 93.69 613 ALA A CA 1
ATOM 4943 C C . ALA A 1 613 ? 9.125 10.805 10.664 1 93.69 613 ALA A C 1
ATOM 4945 O O . ALA A 1 613 ? 8.281 10.328 9.906 1 93.69 613 ALA A O 1
ATOM 4946 N N . ALA A 1 614 ? 9.266 10.391 11.852 1 93.69 614 ALA A N 1
ATOM 4947 C CA . ALA A 1 614 ? 8.492 9.273 12.398 1 93.69 614 ALA A CA 1
ATOM 4948 C C . ALA A 1 614 ? 7.008 9.625 12.461 1 93.69 614 ALA A C 1
ATOM 4950 O O . ALA A 1 614 ? 6.152 8.805 12.125 1 93.69 614 ALA A O 1
ATOM 4951 N N . ALA A 1 615 ? 6.719 10.836 12.805 1 89.56 615 ALA A N 1
ATOM 4952 C CA . ALA A 1 615 ? 5.336 11.273 12.992 1 89.56 615 ALA A CA 1
ATOM 4953 C C . ALA A 1 615 ? 4.625 11.445 11.656 1 89.56 615 ALA A C 1
ATOM 4955 O O . ALA A 1 615 ? 3.408 11.266 11.562 1 89.56 615 ALA A O 1
ATOM 4956 N N . ASN A 1 616 ? 5.352 11.773 10.672 1 86.38 616 ASN A N 1
ATOM 4957 C CA . ASN A 1 616 ? 4.734 12.078 9.391 1 86.38 616 ASN A CA 1
ATOM 4958 C C . ASN A 1 616 ? 4.887 10.922 8.406 1 86.38 616 ASN A C 1
ATOM 4960 O O . ASN A 1 616 ? 4.648 11.086 7.207 1 86.38 616 ASN A O 1
ATOM 4964 N N . CYS A 1 617 ? 5.301 9.773 8.914 1 88.69 617 CYS A N 1
ATOM 4965 C CA . CYS A 1 617 ? 5.344 8.555 8.117 1 88.69 617 CYS A CA 1
ATOM 4966 C C . CYS A 1 617 ? 4.035 7.785 8.234 1 88.69 617 CYS A C 1
ATOM 4968 O O . CYS A 1 617 ? 3.43 7.73 9.305 1 88.69 617 CYS A O 1
ATOM 4970 N N . ARG A 1 618 ? 3.613 7.203 7.207 1 83.94 618 ARG A N 1
ATOM 4971 C CA . ARG A 1 618 ? 2.363 6.453 7.215 1 83.94 618 ARG A CA 1
ATOM 4972 C C . ARG A 1 618 ? 2.531 5.117 7.934 1 83.94 618 ARG A C 1
ATOM 4974 O O . ARG A 1 618 ? 3.613 4.527 7.91 1 83.94 618 ARG A O 1
ATOM 4981 N N . ALA A 1 619 ? 1.442 4.668 8.492 1 89 619 ALA A N 1
ATOM 4982 C CA . ALA A 1 619 ? 1.457 3.447 9.289 1 89 619 ALA A CA 1
ATOM 4983 C C . ALA A 1 619 ? 1.786 2.23 8.43 1 89 619 ALA A C 1
ATOM 4985 O O . ALA A 1 619 ? 2.461 1.305 8.891 1 89 619 ALA A O 1
ATOM 4986 N N . VAL A 1 620 ? 1.396 2.279 7.195 1 87.81 620 VAL A N 1
ATOM 4987 C CA . VAL A 1 620 ? 1.592 1.13 6.316 1 87.81 620 VAL A CA 1
ATOM 4988 C C . VAL A 1 620 ? 3.084 0.899 6.09 1 87.81 620 VAL A C 1
ATOM 4990 O O . VAL A 1 620 ? 3.539 -0.245 6.027 1 87.81 620 VAL A O 1
ATOM 4993 N N . HIS A 1 621 ? 3.848 1.947 6.023 1 90.75 621 HIS A N 1
ATOM 4994 C CA . HIS A 1 621 ? 5.281 1.812 5.777 1 90.75 621 HIS A CA 1
ATOM 4995 C C . HIS A 1 621 ? 6.004 1.297 7.016 1 90.75 621 HIS A C 1
ATOM 4997 O O . HIS A 1 621 ? 6.992 0.566 6.902 1 90.75 621 HIS A O 1
ATOM 5003 N N . HIS A 1 622 ? 5.5 1.645 8.18 1 93.44 622 HIS A N 1
ATOM 5004 C CA . HIS A 1 622 ? 6.062 1.082 9.398 1 93.44 622 HIS A CA 1
ATOM 5005 C C . HIS A 1 622 ? 5.801 -0.417 9.492 1 93.44 622 HIS A C 1
ATOM 5007 O O . HIS A 1 622 ? 6.688 -1.186 9.867 1 93.44 622 HIS A O 1
ATOM 5013 N N . SER A 1 623 ? 4.602 -0.8 9.109 1 93.5 623 SER A N 1
ATOM 5014 C CA . SER A 1 623 ? 4.262 -2.219 9.125 1 93.5 623 SER A CA 1
ATOM 5015 C C . SER A 1 623 ? 5.125 -3 8.141 1 93.5 623 SER A C 1
ATOM 5017 O O . SER A 1 623 ? 5.523 -4.133 8.414 1 93.5 623 SER A O 1
ATOM 5019 N N . GLN A 1 624 ? 5.414 -2.402 7.016 1 91.5 624 GLN A N 1
ATOM 5020 C CA . GLN A 1 624 ? 6.238 -3.055 6.004 1 91.5 624 GLN A CA 1
ATOM 5021 C C . GLN A 1 624 ? 7.668 -3.244 6.496 1 91.5 624 GLN A C 1
ATOM 5023 O O . GLN A 1 624 ? 8.297 -4.266 6.215 1 91.5 624 GLN A O 1
ATOM 5028 N N . GLN A 1 625 ? 8.141 -2.311 7.27 1 91.81 625 GLN A N 1
ATOM 5029 C CA . GLN A 1 625 ? 9.523 -2.361 7.734 1 91.81 625 GLN A CA 1
ATOM 5030 C C . GLN A 1 625 ? 9.695 -3.418 8.82 1 91.81 625 GLN A C 1
ATOM 5032 O O . GLN A 1 625 ? 10.812 -3.891 9.055 1 91.81 625 GLN A O 1
ATOM 5037 N N . LEU A 1 626 ? 8.602 -3.795 9.445 1 91.88 626 LEU A N 1
ATOM 5038 C CA . LEU A 1 626 ? 8.688 -4.867 10.43 1 91.88 626 LEU A CA 1
ATOM 5039 C C . LEU A 1 626 ? 9.125 -6.172 9.773 1 91.88 626 LEU A C 1
ATOM 5041 O O . LEU A 1 626 ? 9.844 -6.969 10.383 1 91.88 626 LEU A O 1
ATOM 5045 N N . GLY A 1 627 ? 8.773 -6.359 8.516 1 87.94 627 GLY A N 1
ATOM 5046 C CA . GLY A 1 627 ? 9.156 -7.566 7.801 1 87.94 627 GLY A CA 1
ATOM 5047 C C . GLY A 1 627 ? 10.586 -7.535 7.289 1 87.94 627 GLY A C 1
ATOM 5048 O O . GLY A 1 627 ? 11.109 -8.555 6.852 1 87.94 627 GLY A O 1
ATOM 5049 N N . ARG A 1 628 ? 11.195 -6.367 7.418 1 85.44 628 ARG A N 1
ATOM 5050 C CA . ARG A 1 628 ? 12.562 -6.219 6.922 1 85.44 628 ARG A CA 1
ATOM 5051 C C . ARG A 1 628 ? 13.555 -6.078 8.07 1 85.44 628 ARG A C 1
ATOM 5053 O O . ARG A 1 628 ? 14.641 -5.523 7.898 1 85.44 628 ARG A O 1
ATOM 5060 N N . GLY A 1 629 ? 13.172 -6.504 9.266 1 81.38 629 GLY A N 1
ATOM 5061 C CA . GLY A 1 629 ? 14.086 -6.488 10.398 1 81.38 629 GLY A CA 1
ATOM 5062 C C . GLY A 1 629 ? 13.844 -5.328 11.344 1 81.38 629 GLY A C 1
ATOM 5063 O O . GLY A 1 629 ? 14.602 -5.133 12.297 1 81.38 629 GLY A O 1
ATOM 5064 N N . GLY A 1 630 ? 12.914 -4.551 10.992 1 83.19 630 GLY A N 1
ATOM 5065 C CA . GLY A 1 630 ? 12.602 -3.43 11.867 1 83.19 630 GLY A CA 1
ATOM 5066 C C . GLY A 1 630 ? 13.453 -2.203 11.578 1 83.19 630 GLY A C 1
ATOM 5067 O O . GLY A 1 630 ? 14.539 -2.312 11.016 1 83.19 630 GLY A O 1
ATOM 5068 N N . GLN A 1 631 ? 12.938 -1.005 11.695 1 88.88 631 GLN A N 1
ATOM 5069 C CA . GLN A 1 631 ? 13.609 0.282 11.523 1 88.88 631 GLN A CA 1
ATOM 5070 C C . GLN A 1 631 ? 13.562 1.103 12.805 1 88.88 631 GLN A C 1
ATOM 5072 O O . GLN A 1 631 ? 12.586 1.033 13.562 1 88.88 631 GLN A O 1
ATOM 5077 N N . LEU A 1 632 ? 14.703 1.706 13.078 1 95.31 632 LEU A N 1
ATOM 5078 C CA . LEU A 1 632 ? 14.727 2.58 14.25 1 95.31 632 LEU A CA 1
ATOM 5079 C C . LEU A 1 632 ? 13.562 3.57 14.203 1 95.31 632 LEU A C 1
ATOM 5081 O O . LEU A 1 632 ? 12.93 3.832 15.227 1 95.31 632 LEU A O 1
ATOM 5085 N N . LEU A 1 633 ? 13.266 4.062 13.031 1 96.56 633 LEU A N 1
ATOM 5086 C CA . LEU A 1 633 ? 12.188 5.027 12.867 1 96.56 633 LEU A CA 1
ATOM 5087 C C . LEU A 1 633 ? 10.867 4.453 13.352 1 96.56 633 LEU A C 1
ATOM 5089 O O . LEU A 1 633 ? 10.039 5.176 13.922 1 96.56 633 LEU A O 1
ATOM 5093 N N . THR A 1 634 ? 10.609 3.223 13.156 1 96.06 634 THR A N 1
ATOM 5094 C CA . THR A 1 634 ? 9.391 2.551 13.586 1 96.06 634 THR A CA 1
ATOM 5095 C C . THR A 1 634 ? 9.344 2.436 15.109 1 96.06 634 THR A C 1
ATOM 5097 O O . THR A 1 634 ? 8.289 2.605 15.719 1 96.06 634 THR A O 1
ATOM 5100 N N . HIS A 1 635 ? 10.492 2.148 15.719 1 96.38 635 HIS A N 1
ATOM 5101 C CA . HIS A 1 635 ? 10.57 2.094 17.172 1 96.38 635 HIS A CA 1
ATOM 5102 C C . HIS A 1 635 ? 10.281 3.459 17.797 1 96.38 635 HIS A C 1
ATOM 5104 O O . HIS A 1 635 ? 9.555 3.555 18.781 1 96.38 635 HIS A O 1
ATOM 5110 N N . VAL A 1 636 ? 10.859 4.461 17.141 1 96.31 636 VAL A N 1
ATOM 5111 C CA . VAL A 1 636 ? 10.672 5.824 17.641 1 96.31 636 VAL A CA 1
ATOM 5112 C C . VAL A 1 636 ? 9.219 6.254 17.438 1 96.31 636 VAL A C 1
ATOM 5114 O O . VAL A 1 636 ? 8.641 6.926 18.281 1 96.31 636 VAL A O 1
ATOM 5117 N N . TRP A 1 637 ? 8.617 5.863 16.297 1 95.25 637 TRP A N 1
ATOM 5118 C CA . TRP A 1 637 ? 7.223 6.16 15.992 1 95.25 637 TRP A CA 1
ATOM 5119 C C . TRP A 1 637 ? 6.301 5.633 17.078 1 95.25 637 TRP A C 1
ATOM 5121 O O . TRP A 1 637 ? 5.441 6.363 17.578 1 95.25 637 TRP A O 1
ATOM 5131 N N . LEU A 1 638 ? 6.531 4.375 17.531 1 96.25 638 LEU A N 1
ATOM 5132 C CA . LEU A 1 638 ? 5.688 3.77 18.547 1 96.25 638 LEU A CA 1
ATOM 5133 C C . LEU A 1 638 ? 6.004 4.352 19.922 1 96.25 638 LEU A C 1
ATOM 5135 O O . LEU A 1 638 ? 5.105 4.512 20.75 1 96.25 638 LEU A O 1
ATOM 5139 N N . LEU A 1 639 ? 7.254 4.621 20.156 1 96.25 639 LEU A N 1
ATOM 5140 C CA . LEU A 1 639 ? 7.637 5.266 21.406 1 96.25 639 LEU A CA 1
ATOM 5141 C C . LEU A 1 639 ? 6.938 6.613 21.562 1 96.25 639 LEU A C 1
ATOM 5143 O O . LEU A 1 639 ? 6.402 6.922 22.641 1 96.25 639 LEU A O 1
ATOM 5147 N N . MET A 1 640 ? 6.938 7.391 20.516 1 94 640 MET A N 1
ATOM 5148 C CA . MET A 1 640 ? 6.285 8.695 20.547 1 94 640 MET A CA 1
ATOM 5149 C C . MET A 1 640 ? 4.785 8.547 20.797 1 94 640 MET A C 1
ATOM 5151 O O . MET A 1 640 ? 4.191 9.352 21.516 1 94 640 MET A O 1
ATOM 5155 N N . ALA A 1 641 ? 4.176 7.547 20.172 1 92.94 641 ALA A N 1
ATOM 5156 C CA . ALA A 1 641 ? 2.758 7.289 20.406 1 92.94 641 ALA A CA 1
ATOM 5157 C C . ALA A 1 641 ? 2.486 6.949 21.859 1 92.94 641 ALA A C 1
ATOM 5159 O O . ALA A 1 641 ? 1.521 7.441 22.453 1 92.94 641 ALA A O 1
ATOM 5160 N N . ASN A 1 642 ? 3.35 6.148 22.453 1 94.19 642 ASN A N 1
ATOM 5161 C CA . ASN A 1 642 ? 3.203 5.758 23.844 1 94.19 642 ASN A CA 1
ATOM 5162 C C . ASN A 1 642 ? 3.379 6.949 24.781 1 94.19 642 ASN A C 1
ATOM 5164 O O . ASN A 1 642 ? 2.783 6.988 25.859 1 94.19 642 ASN A O 1
ATOM 5168 N N . LEU A 1 643 ? 4.172 7.902 24.312 1 92.56 643 LEU A N 1
ATOM 5169 C CA . LEU A 1 643 ? 4.426 9.086 25.125 1 92.56 643 LEU A CA 1
ATOM 5170 C C . LEU A 1 643 ? 3.367 10.156 24.859 1 92.56 643 LEU A C 1
ATOM 5172 O O . LEU A 1 643 ? 3.4 11.234 25.469 1 92.56 643 LEU A O 1
ATOM 5176 N N . GLY A 1 644 ? 2.457 9.914 23.891 1 88.06 644 GLY A N 1
ATOM 5177 C CA . GLY A 1 644 ? 1.367 10.836 23.609 1 88.06 644 GLY A CA 1
ATOM 5178 C C . GLY A 1 644 ? 1.766 11.969 22.688 1 88.06 644 GLY A C 1
ATOM 5179 O O . GLY A 1 644 ? 1.107 13.008 22.656 1 88.06 644 GLY A O 1
ATOM 5180 N N . LEU A 1 645 ? 2.855 11.766 21.938 1 87.38 645 LEU A N 1
ATOM 5181 C CA . LEU A 1 645 ? 3.383 12.82 21.078 1 87.38 645 LEU A CA 1
ATOM 5182 C C . LEU A 1 645 ? 2.93 12.633 19.625 1 87.38 645 LEU A C 1
ATOM 5184 O O . LEU A 1 645 ? 3.701 12.867 18.703 1 87.38 645 LEU A O 1
ATOM 5188 N N . THR A 1 646 ? 1.782 12.039 19.359 1 83 646 THR A N 1
ATOM 5189 C CA . THR A 1 646 ? 1.277 11.82 18 1 83 646 THR A CA 1
ATOM 5190 C C . THR A 1 646 ? -0.066 12.516 17.812 1 83 646 THR A C 1
ATOM 5192 O O . THR A 1 646 ? -0.727 12.891 18.781 1 83 646 THR A O 1
ATOM 5195 N N . GLU A 1 647 ? -0.434 12.789 16.547 1 74.94 647 GLU A N 1
ATOM 5196 C CA . GLU A 1 647 ? -1.686 13.461 16.203 1 74.94 647 GLU A CA 1
ATOM 5197 C C . GLU A 1 647 ? -2.84 12.469 16.125 1 74.94 647 GLU A C 1
ATOM 5199 O O . GLU A 1 647 ? -3.986 12.852 15.898 1 74.94 647 GLU A O 1
ATOM 5204 N N . HIS A 1 648 ? -2.613 11.281 16.516 1 76.88 648 HIS A N 1
ATOM 5205 C CA . HIS A 1 648 ? -3.615 10.234 16.328 1 76.88 648 HIS A CA 1
ATOM 5206 C C . HIS A 1 648 ? -4.535 10.133 17.547 1 76.88 648 HIS A C 1
ATOM 5208 O O . HIS A 1 648 ? -5.191 9.109 17.75 1 76.88 648 HIS A O 1
ATOM 5214 N N . PHE A 1 649 ? -4.547 11.086 18.344 1 76.19 649 PHE A N 1
ATOM 5215 C CA . PHE A 1 649 ? -5.438 11.039 19.5 1 76.19 649 PHE A CA 1
ATOM 5216 C C . PHE A 1 649 ? -6.617 11.977 19.312 1 76.19 649 PHE A C 1
ATOM 5218 O O . PHE A 1 649 ? -6.473 13.062 18.75 1 76.19 649 PHE A O 1
ATOM 5225 N N . GLN A 1 650 ? -7.766 11.469 19.719 1 72.44 650 GLN A N 1
ATOM 5226 C CA . GLN A 1 650 ? -8.984 12.258 19.656 1 72.44 650 GLN A CA 1
ATOM 5227 C C . GLN A 1 650 ? -8.891 13.492 20.547 1 72.44 650 GLN A C 1
ATOM 5229 O O . GLN A 1 650 ? -8.227 13.469 21.578 1 72.44 650 GLN A O 1
ATOM 5234 N N . VAL A 1 651 ? -9.508 14.523 20.031 1 61.22 651 VAL A N 1
ATOM 5235 C CA . VAL A 1 651 ? -9.578 15.742 20.828 1 61.22 651 VAL A CA 1
ATOM 5236 C C . VAL A 1 651 ? -10.68 15.609 21.875 1 61.22 651 VAL A C 1
ATOM 5238 O O . VAL A 1 651 ? -11.789 15.172 21.562 1 61.22 651 VAL A O 1
ATOM 5241 N N . SER A 1 652 ? -10.258 15.531 23.109 1 58.91 652 SER A N 1
ATOM 5242 C CA . SER A 1 652 ? -11.258 15.453 24.172 1 58.91 652 SER A CA 1
ATOM 5243 C C . SER A 1 652 ? -12.188 16.672 24.156 1 58.91 652 SER A C 1
ATOM 5245 O O . SER A 1 652 ? -11.727 17.797 24 1 58.91 652 SER A O 1
ATOM 5247 N N . GLN A 1 653 ? -13.477 16.406 23.938 1 57.69 653 GLN A N 1
ATOM 5248 C CA . GLN A 1 653 ? -14.367 17.562 24.031 1 57.69 653 GLN A CA 1
ATOM 5249 C C . GLN A 1 653 ? -14.867 17.75 25.469 1 57.69 653 GLN A C 1
ATOM 5251 O O . GLN A 1 653 ? -15.734 18.594 25.719 1 57.69 653 GLN A O 1
ATOM 5256 N N . GLY A 1 654 ? -14.109 17.016 26.422 1 52.59 654 GLY A N 1
ATOM 5257 C CA . GLY A 1 654 ? -14.359 17.266 27.844 1 52.59 654 GLY A CA 1
ATOM 5258 C C . GLY A 1 654 ? -15.766 16.906 28.266 1 52.59 654 GLY A C 1
ATOM 5259 O O . GLY A 1 654 ? -16.25 17.375 29.297 1 52.59 654 GLY A O 1
ATOM 5260 N N . HIS A 1 655 ? -16.656 16.25 27.422 1 54.19 655 HIS A N 1
ATOM 5261 C CA . HIS A 1 655 ? -18.062 16.25 27.812 1 54.19 655 HIS A CA 1
ATOM 5262 C C . HIS A 1 655 ? -18.391 15.039 28.688 1 54.19 655 HIS A C 1
ATOM 5264 O O . HIS A 1 655 ? -17.984 13.914 28.375 1 54.19 655 HIS A O 1
ATOM 5270 N N . ALA A 1 656 ? -18.641 15.297 30.047 1 58.38 656 ALA A N 1
ATOM 5271 C CA . ALA A 1 656 ? -19.203 14.359 31.016 1 58.38 656 ALA A CA 1
ATOM 5272 C C . ALA A 1 656 ? -20.656 14.039 30.672 1 58.38 656 ALA A C 1
ATOM 5274 O O . ALA A 1 656 ? -21.328 14.797 29.969 1 58.38 656 ALA A O 1
ATOM 5275 N N . ARG A 1 657 ? -21.188 12.812 31 1 67.56 657 ARG A N 1
ATOM 5276 C CA . ARG A 1 657 ? -22.562 12.398 30.781 1 67.56 657 ARG A CA 1
ATOM 5277 C C . ARG A 1 657 ? -23.516 13.219 31.656 1 67.56 657 ARG A C 1
ATOM 5279 O O . ARG A 1 657 ? -23.266 13.438 32.844 1 67.56 657 ARG A O 1
ATOM 5286 N N . ALA A 1 658 ? -24.422 13.844 30.984 1 71.25 658 ALA A N 1
ATOM 5287 C CA . ALA A 1 658 ? -25.391 14.695 31.656 1 71.25 658 ALA A CA 1
ATOM 5288 C C . ALA A 1 658 ? -26.391 13.859 32.469 1 71.25 658 ALA A C 1
ATOM 5290 O O . ALA A 1 658 ? -26.797 12.773 32.031 1 71.25 658 ALA A O 1
ATOM 5291 N N . LYS A 1 659 ? -26.594 14.086 33.75 1 75.31 659 LYS A N 1
ATOM 5292 C CA . LYS A 1 659 ? -27.656 13.516 34.594 1 75.31 659 LYS A CA 1
ATOM 5293 C C . LYS A 1 659 ? -28.672 14.586 34.969 1 75.31 659 LYS A C 1
ATOM 5295 O O . LYS A 1 659 ? -28.312 15.742 35.219 1 75.31 659 LYS A O 1
ATOM 5300 N N . LEU A 1 660 ? -29.906 14.125 34.906 1 79.69 660 LEU A N 1
ATOM 5301 C CA . LEU A 1 660 ? -30.969 15.039 35.281 1 79.69 660 LEU A CA 1
ATOM 5302 C C . LEU A 1 660 ? -31.109 15.125 36.781 1 79.69 660 LEU A C 1
ATOM 5304 O O . LEU A 1 660 ? -31.234 14.102 37.469 1 79.69 660 LEU A O 1
ATOM 5308 N N . ASN A 1 661 ? -30.75 16.25 37.312 1 75.62 661 ASN A N 1
ATOM 5309 C CA . ASN A 1 661 ? -31.047 16.5 38.719 1 75.62 661 ASN A CA 1
ATOM 5310 C C . ASN A 1 661 ? -32.344 17.297 38.875 1 75.62 661 ASN A C 1
ATOM 5312 O O . ASN A 1 661 ? -32.469 18.391 38.344 1 75.62 661 ASN A O 1
ATOM 5316 N N . VAL A 1 662 ? -33.25 16.625 39.469 1 75.12 662 VAL A N 1
ATOM 5317 C CA . VAL A 1 662 ? -34.562 17.219 39.625 1 75.12 662 VAL A CA 1
ATOM 5318 C C . VAL A 1 662 ? -34.719 17.75 41.062 1 75.12 662 VAL A C 1
ATOM 5320 O O . VAL A 1 662 ? -34.406 17.062 42.031 1 75.12 662 VAL A O 1
ATOM 5323 N N . SER A 1 663 ? -34.812 19.062 41.188 1 70.25 663 SER A N 1
ATOM 5324 C CA . SER A 1 663 ? -35.188 19.641 42.469 1 70.25 663 SER A CA 1
ATOM 5325 C C . SER A 1 663 ? -36.562 20.297 42.375 1 70.25 663 SER A C 1
ATOM 5327 O O . SER A 1 663 ? -36.938 20.812 41.344 1 70.25 663 SER A O 1
ATOM 5329 N N . MET B 1 1 ? -14.078 -53.281 -4.992 1 35.72 1 MET B N 1
ATOM 5330 C CA . MET B 1 1 ? -13.602 -52.031 -4.465 1 35.72 1 MET B CA 1
ATOM 5331 C C . MET B 1 1 ? -13.938 -50.875 -5.414 1 35.72 1 MET B C 1
ATOM 5333 O O . MET B 1 1 ? -13.594 -50.938 -6.598 1 35.72 1 MET B O 1
ATOM 5337 N N . VAL B 1 2 ? -14.969 -50.281 -5.254 1 46.25 2 VAL B N 1
ATOM 5338 C CA . VAL B 1 2 ? -15.594 -49.312 -6.133 1 46.25 2 VAL B CA 1
ATOM 5339 C C . VAL B 1 2 ? -14.641 -48.125 -6.352 1 46.25 2 VAL B C 1
ATOM 5341 O O . VAL B 1 2 ? -14.125 -47.562 -5.391 1 46.25 2 VAL B O 1
ATOM 5344 N N . GLN B 1 3 ? -14.047 -48.125 -7.449 1 60.5 3 GLN B N 1
ATOM 5345 C CA . GLN B 1 3 ? -13.227 -47 -7.852 1 60.5 3 GLN B CA 1
ATOM 5346 C C . GLN B 1 3 ? -13.984 -45.688 -7.688 1 60.5 3 GLN B C 1
ATOM 5348 O O . GLN B 1 3 ? -15.109 -45.531 -8.18 1 60.5 3 GLN B O 1
ATOM 5353 N N . MET B 1 4 ? -13.688 -44.969 -6.574 1 65 4 MET B N 1
ATOM 5354 C CA . MET B 1 4 ? -14.383 -43.719 -6.266 1 65 4 MET B CA 1
ATOM 5355 C C . MET B 1 4 ? -14.445 -42.812 -7.496 1 65 4 MET B C 1
ATOM 5357 O O . MET B 1 4 ? -15.43 -42.094 -7.688 1 65 4 MET B O 1
ATOM 5361 N N . VAL B 1 5 ? -13.375 -42.875 -8.305 1 72.56 5 VAL B N 1
ATOM 5362 C CA . VAL B 1 5 ? -13.406 -42.125 -9.555 1 72.56 5 VAL B CA 1
ATOM 5363 C C . VAL B 1 5 ? -13.547 -43.094 -10.734 1 72.56 5 VAL B C 1
ATOM 5365 O O . VAL B 1 5 ? -12.773 -44.062 -10.859 1 72.56 5 VAL B O 1
ATOM 5368 N N . SER B 1 6 ? -14.68 -43.031 -11.398 1 75.5 6 SER B N 1
ATOM 5369 C CA . SER B 1 6 ? -14.977 -43.938 -12.508 1 75.5 6 SER B CA 1
ATOM 5370 C C . SER B 1 6 ? -13.82 -43.969 -13.508 1 75.5 6 SER B C 1
ATOM 5372 O O . SER B 1 6 ? -13.109 -43 -13.688 1 75.5 6 SER B O 1
ATOM 5374 N N . ALA B 1 7 ? -13.391 -45.031 -13.977 1 76.75 7 ALA B N 1
ATOM 5375 C CA . ALA B 1 7 ? -12.352 -45.25 -14.977 1 76.75 7 ALA B CA 1
ATOM 5376 C C . ALA B 1 7 ? -12.57 -44.406 -16.219 1 76.75 7 ALA B C 1
ATOM 5378 O O . ALA B 1 7 ? -11.617 -44 -16.875 1 76.75 7 ALA B O 1
ATOM 5379 N N . ASP B 1 8 ? -13.812 -43.969 -16.406 1 77.75 8 ASP B N 1
ATOM 5380 C CA . ASP B 1 8 ? -14.133 -43.156 -17.562 1 77.75 8 ASP B CA 1
ATOM 5381 C C . ASP B 1 8 ? -13.609 -41.719 -17.406 1 77.75 8 ASP B C 1
ATOM 5383 O O . ASP B 1 8 ? -13.07 -41.156 -18.344 1 77.75 8 ASP B O 1
ATOM 5387 N N . ILE B 1 9 ? -13.711 -41.312 -16.203 1 77.44 9 ILE B N 1
ATOM 5388 C CA . ILE B 1 9 ? -13.258 -39.969 -15.938 1 77.44 9 ILE B CA 1
ATOM 5389 C C . ILE B 1 9 ? -11.734 -39.906 -16.031 1 77.44 9 ILE B C 1
ATOM 5391 O O . ILE B 1 9 ? -11.18 -38.938 -16.562 1 77.44 9 ILE B O 1
ATOM 5395 N N . GLN B 1 10 ? -11.148 -40.875 -15.586 1 79.56 10 GLN B N 1
ATOM 5396 C CA . GLN B 1 10 ? -9.695 -40.938 -15.641 1 79.56 10 GLN B CA 1
ATOM 5397 C C . GLN B 1 10 ? -9.195 -41 -17.078 1 79.56 10 GLN B C 1
ATOM 5399 O O . GLN B 1 10 ? -8.242 -40.312 -17.453 1 79.56 10 GLN B O 1
ATOM 5404 N N . LYS B 1 11 ? -9.859 -41.844 -17.734 1 77.75 11 LYS B N 1
ATOM 5405 C CA . LYS B 1 11 ? -9.484 -41.969 -19.141 1 77.75 11 LYS B CA 1
ATOM 5406 C C . LYS B 1 11 ? -9.75 -40.688 -19.906 1 77.75 11 LYS B C 1
ATOM 5408 O O . LYS B 1 11 ? -8.945 -40.281 -20.734 1 77.75 11 LYS B O 1
ATOM 5413 N N . LEU B 1 12 ? -10.812 -40.062 -19.547 1 78.19 12 LEU B N 1
ATOM 5414 C CA . LEU B 1 12 ? -11.164 -38.781 -20.188 1 78.19 12 LEU B CA 1
ATOM 5415 C C . LEU B 1 12 ? -10.117 -37.719 -19.875 1 78.19 12 LEU B C 1
ATOM 5417 O O . LEU B 1 12 ? -9.711 -36.969 -20.766 1 78.19 12 LEU B O 1
ATOM 5421 N N . TRP B 1 13 ? -9.617 -37.688 -18.703 1 78.06 13 TRP B N 1
ATOM 5422 C CA . TRP B 1 13 ? -8.633 -36.688 -18.312 1 78.06 13 TRP B CA 1
ATOM 5423 C C . TRP B 1 13 ? -7.266 -37 -18.906 1 78.06 13 TRP B C 1
ATOM 5425 O O . TRP B 1 13 ? -6.555 -36.094 -19.359 1 78.06 13 TRP B O 1
ATOM 5435 N N . ASN B 1 14 ? -6.996 -38.188 -18.953 1 77.56 14 ASN B N 1
ATOM 5436 C CA . ASN B 1 14 ? -5.688 -38.562 -19.453 1 77.56 14 ASN B CA 1
ATOM 5437 C C . ASN B 1 14 ? -5.602 -38.406 -20.969 1 77.56 14 ASN B C 1
ATOM 5439 O O . ASN B 1 14 ? -4.559 -38 -21.5 1 77.56 14 ASN B O 1
ATOM 5443 N N . GLU B 1 15 ? -6.758 -38.625 -21.609 1 77.12 15 GLU B N 1
ATOM 5444 C CA . GLU B 1 15 ? -6.723 -38.562 -23.078 1 77.12 15 GLU B CA 1
ATOM 5445 C C . GLU B 1 15 ? -7.105 -37.188 -23.578 1 77.12 15 GLU B C 1
ATOM 5447 O O . GLU B 1 15 ? -6.531 -36.688 -24.547 1 77.12 15 GLU B O 1
ATOM 5452 N N . HIS B 1 16 ? -8.023 -36.5 -22.875 1 84.06 16 HIS B N 1
ATOM 5453 C CA . HIS B 1 16 ? -8.555 -35.25 -23.406 1 84.06 16 HIS B CA 1
ATOM 5454 C C . HIS B 1 16 ? -8.305 -34.062 -22.453 1 84.06 16 HIS B C 1
ATOM 5456 O O . HIS B 1 16 ? -8.906 -33 -22.578 1 84.06 16 HIS B O 1
ATOM 5462 N N . GLY B 1 17 ? -7.48 -34.281 -21.531 1 85.38 17 GLY B N 1
ATOM 5463 C CA . GLY B 1 17 ? -7.211 -33.219 -20.562 1 85.38 17 GLY B CA 1
ATOM 5464 C C . GLY B 1 17 ? -6.574 -32 -21.172 1 85.38 17 GLY B C 1
ATOM 5465 O O . GLY B 1 17 ? -6.98 -30.875 -20.875 1 85.38 17 GLY B O 1
ATOM 5466 N N . LEU B 1 18 ? -5.645 -32.188 -22.047 1 89.06 18 LEU B N 1
ATOM 5467 C CA . LEU B 1 18 ? -4.941 -31.047 -22.656 1 89.06 18 LEU B CA 1
ATOM 5468 C C . LEU B 1 18 ? -5.855 -30.297 -23.625 1 89.06 18 LEU B C 1
ATOM 5470 O O . LEU B 1 18 ? -5.766 -29.078 -23.75 1 89.06 18 LEU B O 1
ATOM 5474 N N . GLN B 1 19 ? -6.738 -31.016 -24.281 1 92.44 19 GLN B N 1
ATOM 5475 C CA . GLN B 1 19 ? -7.707 -30.391 -25.172 1 92.44 19 GLN B CA 1
ATOM 5476 C C . GLN B 1 19 ? -8.68 -29.5 -24.406 1 92.44 19 GLN B C 1
ATOM 5478 O O . GLN B 1 19 ? -8.992 -28.391 -24.828 1 92.44 19 GLN B O 1
ATOM 5483 N N . ALA B 1 20 ? -9.031 -30.016 -23.266 1 90.88 20 ALA B N 1
ATOM 5484 C CA . ALA B 1 20 ? -9.938 -29.219 -22.438 1 90.88 20 ALA B CA 1
ATOM 5485 C C . ALA B 1 20 ? -9.242 -27.969 -21.906 1 90.88 20 ALA B C 1
ATOM 5487 O O . ALA B 1 20 ? -9.836 -26.891 -21.875 1 90.88 20 ALA B O 1
ATOM 5488 N N . LEU B 1 21 ? -8.039 -28.125 -21.547 1 92.94 21 LEU B N 1
ATOM 5489 C CA . LEU B 1 21 ? -7.309 -27.016 -20.953 1 92.94 21 LEU B CA 1
ATOM 5490 C C . LEU B 1 21 ? -7.055 -25.922 -21.984 1 92.94 21 LEU B C 1
ATOM 5492 O O . LEU B 1 21 ? -7.117 -24.734 -21.672 1 92.94 21 LEU B O 1
ATOM 5496 N N . ILE B 1 22 ? -6.762 -26.266 -23.172 1 94.31 22 ILE B N 1
ATOM 5497 C CA . ILE B 1 22 ? -6.488 -25.266 -24.188 1 94.31 22 ILE B CA 1
ATOM 5498 C C . ILE B 1 22 ? -7.77 -24.5 -24.531 1 94.31 22 ILE B C 1
ATOM 5500 O O . ILE B 1 22 ? -7.738 -23.297 -24.797 1 94.31 22 ILE B O 1
ATOM 5504 N N . LEU B 1 23 ? -8.891 -25.25 -24.469 1 95.12 23 LEU B N 1
ATOM 5505 C CA . LEU B 1 23 ? -10.172 -24.594 -24.734 1 95.12 23 LEU B CA 1
ATOM 5506 C C . LEU B 1 23 ? -10.547 -23.672 -23.594 1 95.12 23 LEU B C 1
ATOM 5508 O O . LEU B 1 23 ? -11.062 -22.578 -23.812 1 95.12 23 LEU B O 1
ATOM 5512 N N . VAL B 1 24 ? -10.297 -24.109 -22.391 1 95 24 VAL B N 1
ATOM 5513 C CA . VAL B 1 24 ? -10.57 -23.266 -21.234 1 95 24 VAL B CA 1
ATOM 5514 C C . VAL B 1 24 ? -9.695 -22.016 -21.281 1 95 24 VAL B C 1
ATOM 5516 O O . VAL B 1 24 ? -10.172 -20.906 -21.031 1 95 24 VAL B O 1
ATOM 5519 N N . SER B 1 25 ? -8.484 -22.188 -21.609 1 95.31 25 SER B N 1
ATOM 5520 C CA . SER B 1 25 ? -7.582 -21.047 -21.734 1 95.31 25 SER B CA 1
ATOM 5521 C C . SER B 1 25 ? -8.07 -20.062 -22.781 1 95.31 25 SER B C 1
ATOM 5523 O O . SER B 1 25 ? -8 -18.844 -22.594 1 95.31 25 SER B O 1
ATOM 5525 N N . LEU B 1 26 ? -8.602 -20.594 -23.844 1 95.38 26 LEU B N 1
ATOM 5526 C CA . LEU B 1 26 ? -9.125 -19.75 -24.906 1 95.38 26 LEU B CA 1
ATOM 5527 C C . LEU B 1 26 ? -10.32 -18.938 -24.406 1 95.38 26 LEU B C 1
ATOM 5529 O O . LEU B 1 26 ? -10.383 -17.719 -24.641 1 95.38 26 LEU B O 1
ATOM 5533 N N . VAL B 1 27 ? -11.18 -19.578 -23.719 1 95.62 27 VAL B N 1
ATOM 5534 C CA . VAL B 1 27 ? -12.367 -18.906 -23.219 1 95.62 27 VAL B CA 1
ATOM 5535 C C . VAL B 1 27 ? -11.961 -17.812 -22.219 1 95.62 27 VAL B C 1
ATOM 5537 O O . VAL B 1 27 ? -12.492 -16.703 -22.25 1 95.62 27 VAL B O 1
ATOM 5540 N N . LEU B 1 28 ? -11.055 -18.125 -21.406 1 94.38 28 LEU B N 1
ATOM 5541 C CA . LEU B 1 28 ? -10.594 -17.172 -20.422 1 94.38 28 LEU B CA 1
ATOM 5542 C C . LEU B 1 28 ? -9.969 -15.945 -21.094 1 94.38 28 LEU B C 1
ATOM 5544 O O . LEU B 1 28 ? -10.227 -14.812 -20.688 1 94.38 28 LEU B O 1
ATOM 5548 N N . GLN B 1 29 ? -9.234 -16.172 -22.125 1 94.19 29 GLN B N 1
ATOM 5549 C CA . GLN B 1 29 ? -8.578 -15.062 -22.812 1 94.19 29 GLN B CA 1
ATOM 5550 C C . GLN B 1 29 ? -9.586 -14.18 -23.531 1 94.19 29 GLN B C 1
ATOM 5552 O O . GLN B 1 29 ? -9.438 -12.953 -23.562 1 94.19 29 GLN B O 1
ATOM 5557 N N . ILE B 1 30 ? -10.57 -14.766 -24.031 1 93.44 30 ILE B N 1
ATOM 5558 C CA . ILE B 1 30 ? -11.609 -13.992 -24.703 1 93.44 30 ILE B CA 1
ATOM 5559 C C . ILE B 1 30 ? -12.344 -13.117 -23.688 1 93.44 30 ILE B C 1
ATOM 5561 O O . ILE B 1 30 ? -12.594 -11.938 -23.953 1 93.44 30 ILE B O 1
ATOM 5565 N N . ILE B 1 31 ? -12.602 -13.648 -22.562 1 92 31 ILE B N 1
ATOM 5566 C CA . ILE B 1 31 ? -13.297 -12.898 -21.516 1 92 31 ILE B CA 1
ATOM 5567 C C . ILE B 1 31 ? -12.414 -11.742 -21.031 1 92 31 ILE B C 1
ATOM 5569 O O . ILE B 1 31 ? -12.898 -10.625 -20.844 1 92 31 ILE B O 1
ATOM 5573 N N . LEU B 1 32 ? -11.172 -11.984 -20.922 1 91.5 32 LEU B N 1
ATOM 5574 C CA . LEU B 1 32 ? -10.25 -10.945 -20.453 1 91.5 32 LEU B CA 1
ATOM 5575 C C . LEU B 1 32 ? -10.148 -9.812 -21.484 1 91.5 32 LEU B C 1
ATOM 5577 O O . LEU B 1 32 ? -10.086 -8.641 -21.109 1 91.5 32 LEU B O 1
ATOM 5581 N N . HIS B 1 33 ? -10.234 -10.148 -22.719 1 91 33 HIS B N 1
ATOM 5582 C CA . HIS B 1 33 ? -10.156 -9.141 -23.781 1 91 33 HIS B CA 1
ATOM 5583 C C . HIS B 1 33 ? -11.383 -8.242 -23.781 1 91 33 HIS B C 1
ATOM 5585 O O . HIS B 1 33 ? -11.266 -7.02 -23.922 1 91 33 HIS B O 1
ATOM 5591 N N . VAL B 1 34 ? -12.453 -8.805 -23.5 1 87.44 34 VAL B N 1
ATOM 5592 C CA . VAL B 1 34 ? -13.703 -8.062 -23.578 1 87.44 34 VAL B CA 1
ATOM 5593 C C . VAL B 1 34 ? -13.922 -7.281 -22.281 1 87.44 34 VAL B C 1
ATOM 5595 O O . VAL B 1 34 ? -14.234 -6.09 -22.312 1 87.44 34 VAL B O 1
ATOM 5598 N N . LEU B 1 35 ? -13.609 -7.914 -21.234 1 86.94 35 LEU B N 1
ATOM 5599 C CA . LEU B 1 35 ? -13.891 -7.293 -19.938 1 86.94 35 LEU B CA 1
ATOM 5600 C C . LEU B 1 35 ? -12.781 -6.309 -19.562 1 86.94 35 LEU B C 1
ATOM 5602 O O . LEU B 1 35 ? -13 -5.414 -18.75 1 86.94 35 LEU B O 1
ATOM 5606 N N . GLY B 1 36 ? -11.641 -6.531 -20.125 1 83.69 36 GLY B N 1
ATOM 5607 C CA . GLY B 1 36 ? -10.57 -5.586 -19.875 1 83.69 36 GLY B CA 1
ATOM 5608 C C . GLY B 1 36 ? -10.906 -4.168 -20.281 1 83.69 36 GLY B C 1
ATOM 5609 O O . GLY B 1 36 ? -10.602 -3.215 -19.562 1 83.69 36 GLY B O 1
ATOM 5610 N N . ASN B 1 37 ? -11.727 -3.984 -21.25 1 80.44 37 ASN B N 1
ATOM 5611 C CA . ASN B 1 37 ? -12.133 -2.672 -21.75 1 80.44 37 ASN B CA 1
ATOM 5612 C C . ASN B 1 37 ? -13.312 -2.111 -20.953 1 80.44 37 ASN B C 1
ATOM 5614 O O . ASN B 1 37 ? -13.438 -0.896 -20.797 1 80.44 37 ASN B O 1
ATOM 5618 N N . LEU B 1 38 ? -14.047 -3.029 -20.406 1 83.81 38 LEU B N 1
ATOM 5619 C CA . LEU B 1 38 ? -15.25 -2.617 -19.688 1 83.81 38 LEU B CA 1
ATOM 5620 C C . LEU B 1 38 ? -14.914 -2.182 -18.266 1 83.81 38 LEU B C 1
ATOM 5622 O O . LEU B 1 38 ? -15.656 -1.407 -17.656 1 83.81 38 LEU B O 1
ATOM 5626 N N . ARG B 1 39 ? -13.82 -2.623 -17.828 1 85 39 ARG B N 1
ATOM 5627 C CA . ARG B 1 39 ? -13.43 -2.328 -16.453 1 85 39 ARG B CA 1
ATOM 5628 C C . ARG B 1 39 ? -13.242 -0.828 -16.234 1 85 39 ARG B C 1
ATOM 5630 O O . ARG B 1 39 ? -13.523 -0.307 -15.156 1 85 39 ARG B O 1
ATOM 5637 N N . LYS B 1 40 ? -12.906 -0.139 -17.234 1 83.44 40 LYS B N 1
ATOM 5638 C CA . LYS B 1 40 ? -12.641 1.293 -17.141 1 83.44 40 LYS B CA 1
ATOM 5639 C C . LYS B 1 40 ? -13.93 2.084 -16.969 1 83.44 40 LYS B C 1
ATOM 5641 O O . LYS B 1 40 ? -13.938 3.137 -16.328 1 83.44 40 LYS B O 1
ATOM 5646 N N . HIS B 1 41 ? -15.062 1.489 -17.438 1 84.12 41 HIS B N 1
ATOM 5647 C CA . HIS B 1 41 ? -16.281 2.285 -17.484 1 84.12 41 HIS B CA 1
ATOM 5648 C C . HIS B 1 41 ? -17.359 1.685 -16.578 1 84.12 41 HIS B C 1
ATOM 5650 O O . HIS B 1 41 ? -18.453 2.25 -16.453 1 84.12 41 HIS B O 1
ATOM 5656 N N . ASN B 1 42 ? -17.109 0.59 -16.031 1 81 42 ASN B N 1
ATOM 5657 C CA . ASN B 1 42 ? -18.125 -0.045 -15.211 1 81 42 ASN B CA 1
ATOM 5658 C C . ASN B 1 42 ? -17.609 -0.33 -13.797 1 81 42 ASN B C 1
ATOM 5660 O O . ASN B 1 42 ? -16.875 -1.297 -13.586 1 81 42 ASN B O 1
ATOM 5664 N N . PRO B 1 43 ? -18.156 0.457 -12.906 1 78 43 PRO B N 1
ATOM 5665 C CA . PRO B 1 43 ? -17.688 0.272 -11.531 1 78 43 PRO B CA 1
ATOM 5666 C C . PRO B 1 43 ? -18.438 -0.827 -10.789 1 78 43 PRO B C 1
ATOM 5668 O O . PRO B 1 43 ? -18.172 -1.069 -9.602 1 78 43 PRO B O 1
ATOM 5671 N N . ARG B 1 44 ? -19.391 -1.697 -11.461 1 75.56 44 ARG B N 1
ATOM 5672 C CA . ARG B 1 44 ? -20.203 -2.68 -10.758 1 75.56 44 ARG B CA 1
ATOM 5673 C C . ARG B 1 44 ? -19.344 -3.799 -10.188 1 75.56 44 ARG B C 1
ATOM 5675 O O . ARG B 1 44 ? -18.469 -4.336 -10.875 1 75.56 44 ARG B O 1
ATOM 5682 N N . THR B 1 45 ? -19.516 -4.062 -8.992 1 73.19 45 THR B N 1
ATOM 5683 C CA . THR B 1 45 ? -18.703 -5 -8.219 1 73.19 45 THR B CA 1
ATOM 5684 C C . THR B 1 45 ? -18.812 -6.41 -8.805 1 73.19 45 THR B C 1
ATOM 5686 O O . THR B 1 45 ? -17.844 -7.168 -8.789 1 73.19 45 THR B O 1
ATOM 5689 N N . LEU B 1 46 ? -19.938 -6.75 -9.312 1 73.88 46 LEU B N 1
ATOM 5690 C CA . LEU B 1 46 ? -20.125 -8.109 -9.82 1 73.88 46 LEU B CA 1
ATOM 5691 C C . LEU B 1 46 ? -19.219 -8.367 -11.023 1 73.88 46 LEU B C 1
ATOM 5693 O O . LEU B 1 46 ? -18.609 -9.43 -11.133 1 73.88 46 LEU B O 1
ATOM 5697 N N . ILE B 1 47 ? -19.125 -7.426 -11.836 1 70.69 47 ILE B N 1
ATOM 5698 C CA . ILE B 1 47 ? -18.312 -7.598 -13.031 1 70.69 47 ILE B CA 1
ATOM 5699 C C . ILE B 1 47 ? -16.828 -7.512 -12.672 1 70.69 47 ILE B C 1
ATOM 5701 O O . ILE B 1 47 ? -16.031 -8.359 -13.086 1 70.69 47 ILE B O 1
ATOM 5705 N N . ARG B 1 48 ? -16.641 -6.695 -11.844 1 73.38 48 ARG B N 1
ATOM 5706 C CA . ARG B 1 48 ? -15.242 -6.445 -11.547 1 73.38 48 ARG B CA 1
ATOM 5707 C C . ARG B 1 48 ? -14.688 -7.492 -10.586 1 73.38 48 ARG B C 1
ATOM 5709 O O . ARG B 1 48 ? -13.664 -8.117 -10.859 1 73.38 48 ARG B O 1
ATOM 5716 N N . THR B 1 49 ? -15.312 -7.562 -9.555 1 69.38 49 THR B N 1
ATOM 5717 C CA . THR B 1 49 ? -14.727 -8.359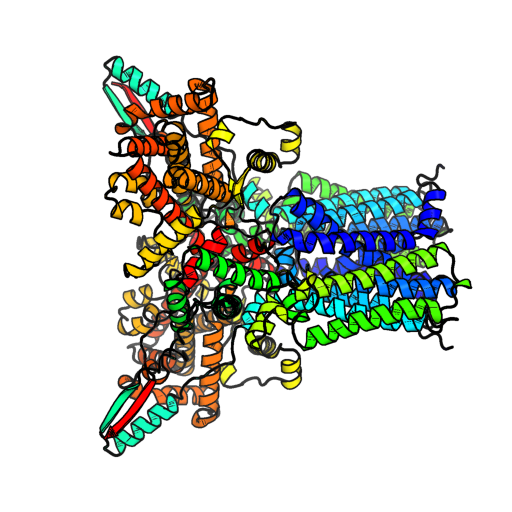 -8.484 1 69.38 49 THR B CA 1
ATOM 5718 C C . THR B 1 49 ? -15 -9.844 -8.695 1 69.38 49 THR B C 1
ATOM 5720 O O . THR B 1 49 ? -14.086 -10.672 -8.57 1 69.38 49 THR B O 1
ATOM 5723 N N . ALA B 1 50 ? -16.125 -10.148 -9.195 1 74.94 50 ALA B N 1
ATOM 5724 C CA . ALA B 1 50 ? -16.422 -11.578 -9.227 1 74.94 50 ALA B CA 1
ATOM 5725 C C . ALA B 1 50 ? -15.914 -12.219 -10.516 1 74.94 50 ALA B C 1
ATOM 5727 O O . ALA B 1 50 ? -15.188 -13.219 -10.477 1 74.94 50 ALA B O 1
ATOM 5728 N N . THR B 1 51 ? -16.078 -11.547 -11.57 1 85.19 51 THR B N 1
ATOM 5729 C CA . THR B 1 51 ? -15.781 -12.203 -12.836 1 85.19 51 THR B CA 1
ATOM 5730 C C . THR B 1 51 ? -14.328 -11.953 -13.242 1 85.19 51 THR B C 1
ATOM 5732 O O . THR B 1 51 ? -13.562 -12.898 -13.438 1 85.19 51 THR B O 1
ATOM 5735 N N . LEU B 1 52 ? -13.969 -10.727 -13.234 1 88.38 52 LEU B N 1
ATOM 5736 C CA . LEU B 1 52 ? -12.633 -10.398 -13.719 1 88.38 52 LEU B CA 1
ATOM 5737 C C . LEU B 1 52 ? -11.562 -10.945 -12.789 1 88.38 52 LEU B C 1
ATOM 5739 O O . LEU B 1 52 ? -10.508 -11.406 -13.25 1 88.38 52 LEU B O 1
ATOM 5743 N N . 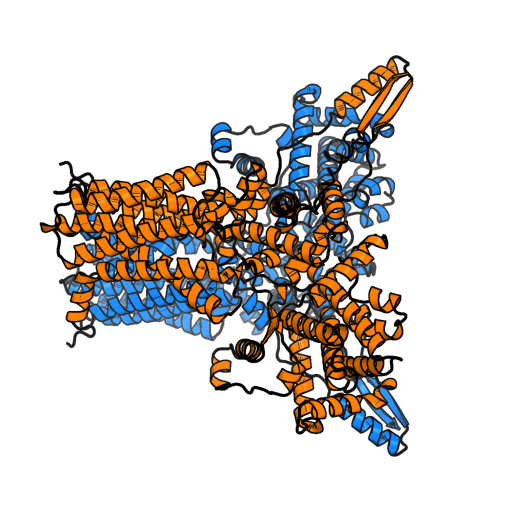TRP B 1 53 ? -11.836 -10.953 -11.586 1 89.5 53 TRP B N 1
ATOM 5744 C CA . TRP B 1 53 ? -10.883 -11.469 -10.617 1 89.5 53 TRP B CA 1
ATOM 5745 C C . TRP B 1 53 ? -10.688 -12.977 -10.781 1 89.5 53 TRP B C 1
ATOM 5747 O O . TRP B 1 53 ? -9.555 -13.461 -10.805 1 89.5 53 TRP B O 1
ATOM 5757 N N . SER B 1 54 ? -11.773 -13.703 -11.008 1 89.69 54 SER B N 1
ATOM 5758 C CA . SER B 1 54 ? -11.711 -15.148 -11.164 1 89.69 54 SER B CA 1
ATOM 5759 C C . SER B 1 54 ? -11.023 -15.539 -12.477 1 89.69 54 SER B C 1
ATOM 5761 O O . SER B 1 54 ? -10.172 -16.422 -12.5 1 89.69 54 SER B O 1
ATOM 5763 N N . VAL B 1 55 ? -11.328 -14.844 -13.461 1 91.88 55 VAL B N 1
ATOM 5764 C CA . VAL B 1 55 ? -10.789 -15.164 -14.773 1 91.88 55 VAL B CA 1
ATOM 5765 C C . VAL B 1 55 ? -9.297 -14.859 -14.812 1 91.88 55 VAL B C 1
ATOM 5767 O O . VAL B 1 55 ? -8.508 -15.641 -15.336 1 91.88 55 VAL B O 1
ATOM 5770 N N . TYR B 1 56 ? -8.938 -13.797 -14.227 1 91.19 56 TYR B N 1
ATOM 5771 C CA . TYR B 1 56 ? -7.535 -13.406 -14.188 1 91.19 56 TYR B CA 1
ATOM 5772 C C . TYR B 1 56 ? -6.703 -14.445 -13.445 1 91.19 56 TYR B C 1
ATOM 5774 O O . TYR B 1 56 ? -5.637 -14.844 -13.914 1 91.19 56 TYR B O 1
ATOM 5782 N N . ASN B 1 57 ? -7.203 -14.922 -12.383 1 90.06 57 ASN B N 1
ATOM 5783 C CA . ASN B 1 57 ? -6.469 -15.891 -11.57 1 90.06 57 ASN B CA 1
ATOM 5784 C C . ASN B 1 57 ? -6.48 -17.281 -12.211 1 90.06 57 ASN B C 1
ATOM 5786 O O . ASN B 1 57 ? -5.488 -18 -12.148 1 90.06 57 ASN B O 1
ATOM 5790 N N . LEU B 1 58 ? -7.547 -17.578 -12.82 1 90.12 58 LEU B N 1
ATOM 5791 C CA . LEU B 1 58 ? -7.637 -18.875 -13.477 1 90.12 58 LEU B CA 1
ATOM 5792 C C . LEU B 1 58 ? -6.711 -18.938 -14.688 1 90.12 58 LEU B C 1
ATOM 5794 O O . LEU B 1 58 ? -6.148 -20 -14.984 1 90.12 58 LEU B O 1
ATOM 5798 N N . ALA B 1 59 ? -6.57 -17.844 -15.312 1 91.12 59 ALA B N 1
ATOM 5799 C CA . ALA B 1 59 ? -5.672 -17.797 -16.469 1 91.12 59 ALA B CA 1
ATOM 5800 C C . ALA B 1 59 ? -4.23 -18.078 -16.047 1 91.12 59 ALA B C 1
ATOM 5802 O O . ALA B 1 59 ? -3.488 -18.75 -16.781 1 91.12 59 ALA B O 1
ATOM 5803 N N . TYR B 1 60 ? -3.854 -17.688 -14.867 1 87.62 60 TYR B N 1
ATOM 5804 C CA . TYR B 1 60 ? -2.506 -17.922 -14.359 1 87.62 60 TYR B CA 1
ATOM 5805 C C . TYR B 1 60 ? -2.336 -19.344 -13.875 1 87.62 60 TYR B C 1
ATOM 5807 O O . TYR B 1 60 ? -1.22 -19.875 -13.844 1 87.62 60 TYR B O 1
ATOM 5815 N N . ALA B 1 61 ? -3.436 -19.938 -13.617 1 87.75 61 ALA B N 1
ATOM 5816 C CA . ALA B 1 61 ? -3.355 -21.281 -13.047 1 87.75 61 ALA B CA 1
ATOM 5817 C C . ALA B 1 61 ? -3.381 -22.344 -14.141 1 87.75 61 ALA B C 1
ATOM 5819 O O . ALA B 1 61 ? -2.76 -23.406 -14 1 87.75 61 ALA B O 1
ATOM 5820 N N . VAL B 1 62 ? -3.947 -22.078 -15.227 1 90.38 62 VAL B N 1
ATOM 5821 C CA . VAL B 1 62 ? -4.184 -23.078 -16.266 1 90.38 62 VAL B CA 1
ATOM 5822 C C . VAL B 1 62 ? -2.891 -23.344 -17.031 1 90.38 62 VAL B C 1
ATOM 5824 O O . VAL B 1 62 ? -2.582 -24.484 -17.359 1 90.38 62 VAL B O 1
ATOM 5827 N N . VAL B 1 63 ? -2.084 -22.328 -17.234 1 91.69 63 VAL B N 1
ATOM 5828 C CA . VAL B 1 63 ? -0.926 -22.438 -18.109 1 91.69 63 VAL B CA 1
ATOM 5829 C C . VAL B 1 63 ? 0.127 -23.344 -17.469 1 91.69 63 VAL B C 1
ATOM 5831 O O . VAL B 1 63 ? 0.596 -24.297 -18.094 1 91.69 63 VAL B O 1
ATOM 5834 N N . PRO B 1 64 ? 0.456 -23.141 -16.203 1 89.81 64 PRO B N 1
ATOM 5835 C CA . PRO B 1 64 ? 1.439 -24.047 -15.617 1 89.81 64 PRO B CA 1
ATOM 5836 C C . PRO B 1 64 ? 0.953 -25.5 -15.57 1 89.81 64 PRO B C 1
ATOM 5838 O O . PRO B 1 64 ? 1.745 -26.422 -15.75 1 89.81 64 PRO B O 1
ATOM 5841 N N . ALA B 1 65 ? -0.297 -25.688 -15.383 1 88.75 65 ALA B N 1
ATOM 5842 C CA . ALA B 1 65 ? -0.848 -27.047 -15.383 1 88.75 65 ALA B CA 1
ATOM 5843 C C . ALA B 1 65 ? -0.732 -27.688 -16.766 1 88.75 65 ALA B C 1
ATOM 5845 O O . ALA B 1 65 ? -0.312 -28.844 -16.875 1 88.75 65 ALA B O 1
ATOM 5846 N N . ALA B 1 66 ? -1.052 -26.969 -17.734 1 92.31 66 ALA B N 1
ATOM 5847 C CA . ALA B 1 66 ? -1.006 -27.469 -19.109 1 92.31 66 ALA B CA 1
ATOM 5848 C C . ALA B 1 66 ? 0.43 -27.766 -19.531 1 92.31 66 ALA B C 1
ATOM 5850 O O . ALA B 1 66 ? 0.705 -28.781 -20.156 1 92.31 66 ALA B O 1
ATOM 5851 N N . LEU B 1 67 ? 1.319 -26.875 -19.172 1 92.31 67 LEU B N 1
ATOM 5852 C CA . LEU B 1 67 ? 2.717 -27.047 -19.547 1 92.31 67 LEU B CA 1
ATOM 5853 C C . LEU B 1 67 ? 3.336 -28.234 -18.828 1 92.31 67 LEU B C 1
ATOM 5855 O O . LEU B 1 67 ? 4.145 -28.969 -19.406 1 92.31 67 LEU B O 1
ATOM 5859 N N . THR B 1 68 ? 2.941 -28.406 -17.625 1 88.25 68 THR B N 1
ATOM 5860 C CA . THR B 1 68 ? 3.455 -29.547 -16.859 1 88.25 68 THR B CA 1
ATOM 5861 C C . THR B 1 68 ? 2.975 -30.859 -17.453 1 88.25 68 THR B C 1
ATOM 5863 O O . THR B 1 68 ? 3.746 -31.812 -17.562 1 88.25 68 THR B O 1
ATOM 5866 N N . ILE B 1 69 ? 1.771 -30.906 -17.906 1 87.06 69 ILE B N 1
ATOM 5867 C CA . ILE B 1 69 ? 1.225 -32.094 -18.531 1 87.06 69 ILE B CA 1
ATOM 5868 C C . ILE B 1 69 ? 1.933 -32.344 -19.859 1 87.06 69 ILE B C 1
ATOM 5870 O O . ILE B 1 69 ? 2.25 -33.5 -20.203 1 87.06 69 ILE B O 1
ATOM 5874 N N . SER B 1 70 ? 2.201 -31.297 -20.578 1 88.5 70 SER B N 1
ATOM 5875 C CA . SER B 1 70 ? 2.848 -31.422 -21.875 1 88.5 70 SER B CA 1
ATOM 5876 C C . SER B 1 70 ? 4.293 -31.891 -21.734 1 88.5 70 SER B C 1
ATOM 5878 O O . SER B 1 70 ? 4.852 -32.5 -22.656 1 88.5 70 SER B O 1
ATOM 5880 N N . ALA B 1 71 ? 4.824 -31.625 -20.625 1 85 71 ALA B N 1
ATOM 5881 C CA . ALA B 1 71 ? 6.223 -31.984 -20.406 1 85 71 ALA B CA 1
ATOM 5882 C C . ALA B 1 71 ? 6.363 -33.469 -20.109 1 85 71 ALA B C 1
ATOM 5884 O O . ALA B 1 71 ? 7.457 -34.031 -20.203 1 85 71 ALA B O 1
ATOM 5885 N N . GLN B 1 72 ? 5.23 -34.125 -19.844 1 79.38 72 GLN B N 1
ATOM 5886 C CA . GLN B 1 72 ? 5.285 -35.562 -19.547 1 79.38 72 GLN B CA 1
ATOM 5887 C C . GLN B 1 72 ? 5.254 -36.375 -20.828 1 79.38 72 GLN B C 1
ATOM 5889 O O . GLN B 1 72 ? 4.523 -36.062 -21.766 1 79.38 72 GLN B O 1
ATOM 5894 N N . SER B 1 73 ? 6.344 -37 -21.25 1 65.38 73 SER B N 1
ATOM 5895 C CA . SER B 1 73 ? 6.754 -37.656 -22.5 1 65.38 73 SER B CA 1
ATOM 5896 C C . SER B 1 73 ? 5.73 -38.688 -22.938 1 65.38 73 SER B C 1
ATOM 5898 O O . SER B 1 73 ? 5.227 -39.438 -22.109 1 65.38 73 SER B O 1
ATOM 5900 N N . THR B 1 74 ? 5.102 -38.406 -24.156 1 67.94 74 THR B N 1
ATOM 5901 C CA . THR B 1 74 ? 4.363 -39.469 -24.828 1 67.94 74 THR B CA 1
ATOM 5902 C C . THR B 1 74 ? 5.234 -40.156 -25.875 1 67.94 74 THR B C 1
ATOM 5904 O O . THR B 1 74 ? 6.184 -39.562 -26.391 1 67.94 74 THR B O 1
ATOM 5907 N N . SER B 1 75 ? 5.152 -41.375 -25.969 1 68.88 75 SER B N 1
ATOM 5908 C CA . SER B 1 75 ? 5.914 -42.188 -26.922 1 68.88 75 SER B CA 1
ATOM 5909 C C . SER B 1 75 ? 5.508 -41.844 -28.359 1 68.88 75 SER B C 1
ATOM 5911 O O . SER B 1 75 ? 6.277 -42.062 -29.297 1 68.88 75 SER B O 1
ATOM 5913 N N . ASP B 1 76 ? 4.398 -41.25 -28.516 1 79.25 76 ASP B N 1
ATOM 5914 C CA . ASP B 1 76 ? 3.906 -40.938 -29.859 1 79.25 76 ASP B CA 1
ATOM 5915 C C . ASP B 1 76 ? 4.488 -39.594 -30.359 1 79.25 76 ASP B C 1
ATOM 5917 O O . ASP B 1 76 ? 4.285 -38.562 -29.75 1 79.25 76 ASP B O 1
ATOM 5921 N N . VAL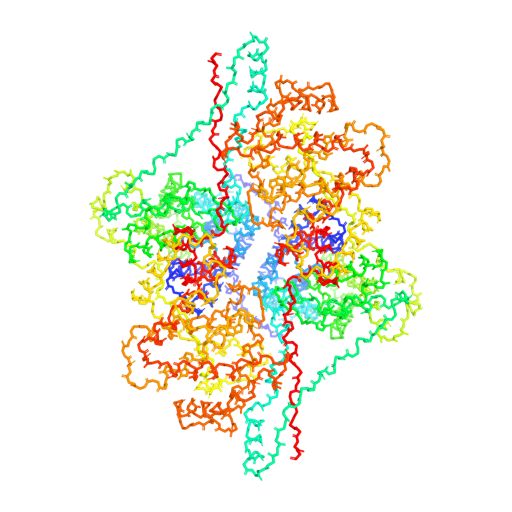 B 1 77 ? 5.16 -39.656 -31.469 1 82.56 77 VAL B N 1
ATOM 5922 C CA . VAL B 1 77 ? 5.883 -38.531 -32.031 1 82.56 77 VAL B CA 1
ATOM 5923 C C . VAL B 1 77 ? 4.891 -37.469 -32.469 1 82.56 77 VAL B C 1
ATOM 5925 O O . VAL B 1 77 ? 5.105 -36.25 -32.25 1 82.56 77 VAL B O 1
ATOM 5928 N N . SER B 1 78 ? 3.809 -37.875 -33.156 1 83.94 78 SER B N 1
ATOM 5929 C CA . SER B 1 78 ? 2.814 -36.938 -33.625 1 83.94 78 SER B CA 1
ATOM 5930 C C . SER B 1 78 ? 2.156 -36.188 -32.469 1 83.94 78 SER B C 1
ATOM 5932 O O . SER B 1 78 ? 1.913 -34.969 -32.562 1 83.94 78 SER B O 1
ATOM 5934 N N . ALA B 1 79 ? 1.926 -36.844 -31.438 1 84.75 79 ALA B N 1
ATOM 5935 C CA . ALA B 1 79 ? 1.328 -36.219 -30.25 1 84.75 79 ALA B CA 1
ATOM 5936 C C . ALA B 1 79 ? 2.295 -35.25 -29.594 1 84.75 79 ALA B C 1
ATOM 5938 O O . ALA B 1 79 ? 1.88 -34.188 -29.109 1 84.75 79 ALA B O 1
ATOM 5939 N N . ARG B 1 80 ? 3.498 -35.562 -29.703 1 87.31 80 ARG B N 1
ATOM 5940 C CA . ARG B 1 80 ? 4.52 -34.719 -29.125 1 87.31 80 ARG B CA 1
ATOM 5941 C C . ARG B 1 80 ? 4.641 -33.406 -29.906 1 87.31 80 ARG B C 1
ATOM 5943 O O . ARG B 1 80 ? 4.863 -32.344 -29.328 1 87.31 80 ARG B O 1
ATOM 5950 N N . GLU B 1 81 ? 4.527 -33.531 -31.141 1 89.56 81 GLU B N 1
ATOM 5951 C CA . GLU B 1 81 ? 4.586 -32.344 -31.984 1 89.56 81 GLU B CA 1
ATOM 5952 C C . GLU B 1 81 ? 3.414 -31.406 -31.703 1 89.56 81 GLU B C 1
ATOM 5954 O O . GLU B 1 81 ? 3.598 -30.188 -31.562 1 89.56 81 GLU B O 1
ATOM 5959 N N . LEU B 1 82 ? 2.307 -31.953 -31.594 1 89.06 82 LEU B N 1
ATOM 5960 C CA . LEU B 1 82 ? 1.123 -31.141 -31.312 1 89.06 82 LEU B CA 1
ATOM 5961 C C . LEU B 1 82 ? 1.207 -30.516 -29.922 1 89.06 82 LEU B C 1
ATOM 5963 O O . LEU B 1 82 ? 0.806 -29.375 -29.734 1 89.06 82 LEU B O 1
ATOM 5967 N N . MET B 1 83 ? 1.745 -31.266 -29.031 1 89.75 83 MET B N 1
ATOM 5968 C CA . MET B 1 83 ? 1.89 -30.75 -27.656 1 89.75 83 MET B CA 1
ATOM 5969 C C . MET B 1 83 ? 2.875 -29.594 -27.625 1 89.75 83 MET B C 1
ATOM 5971 O O . MET B 1 83 ? 2.682 -28.625 -26.875 1 89.75 83 MET B O 1
ATOM 5975 N N . SER B 1 84 ? 3.865 -29.734 -28.375 1 90.81 84 SER B N 1
ATOM 5976 C CA . SER B 1 84 ? 4.828 -28.625 -28.438 1 90.81 84 SER B CA 1
ATOM 5977 C C . SER B 1 84 ? 4.195 -27.375 -29.031 1 90.81 84 SER B C 1
ATOM 5979 O O . SER B 1 84 ? 4.477 -26.266 -28.578 1 90.81 84 SER B O 1
ATOM 5981 N N . PHE B 1 85 ? 3.348 -27.562 -30.016 1 93.12 85 PHE B N 1
ATOM 5982 C CA . PHE B 1 85 ? 2.645 -26.422 -30.625 1 93.12 85 PHE B CA 1
ATOM 5983 C C . PHE B 1 85 ? 1.688 -25.797 -29.625 1 93.12 85 PHE B C 1
ATOM 5985 O O . PHE B 1 85 ? 1.654 -24.562 -29.484 1 93.12 85 PHE B O 1
ATOM 5992 N N . TRP B 1 86 ? 1.014 -26.562 -28.938 1 94.31 86 TRP B N 1
ATOM 5993 C CA . TRP B 1 86 ? 0.066 -26.047 -27.938 1 94.31 86 TRP B CA 1
ATOM 5994 C C . TRP B 1 86 ? 0.794 -25.406 -26.766 1 94.31 86 TRP B C 1
ATOM 5996 O O . TRP B 1 86 ? 0.323 -24.422 -26.203 1 94.31 86 TRP B O 1
ATOM 6006 N N . ALA B 1 87 ? 1.898 -26 -26.359 1 94.5 87 ALA B N 1
ATOM 6007 C CA . ALA B 1 87 ? 2.689 -25.406 -25.281 1 94.5 87 ALA B CA 1
ATOM 6008 C C . ALA B 1 87 ? 3.098 -23.984 -25.609 1 94.5 87 ALA B C 1
ATOM 6010 O O . ALA B 1 87 ? 3.053 -23.094 -24.75 1 94.5 87 ALA B O 1
ATOM 6011 N N . SER B 1 88 ? 3.418 -23.828 -26.828 1 95.25 88 SER B N 1
ATOM 6012 C CA . SER B 1 88 ? 3.789 -22.484 -27.25 1 95.25 88 SER B CA 1
ATOM 6013 C C . SER B 1 88 ? 2.58 -21.562 -27.266 1 95.25 88 SER B C 1
ATOM 6015 O O . SER B 1 88 ? 2.697 -20.375 -26.922 1 95.25 88 SER B O 1
ATOM 6017 N N . LEU B 1 89 ? 1.47 -22.094 -27.578 1 95.19 89 LEU B N 1
ATOM 6018 C CA . LEU B 1 89 ? 0.248 -21.297 -27.562 1 95.19 89 LEU B CA 1
ATOM 6019 C C . LEU B 1 89 ? -0.143 -20.938 -26.141 1 95.19 89 LEU B C 1
ATOM 6021 O O . LEU B 1 89 ? -0.647 -19.844 -25.891 1 95.19 89 LEU B O 1
ATOM 6025 N N . PHE B 1 90 ? 0.103 -21.859 -25.234 1 94.81 90 PHE B N 1
ATOM 6026 C CA . PHE B 1 90 ? -0.157 -21.562 -23.828 1 94.81 90 PHE B CA 1
ATOM 6027 C C . PHE B 1 90 ? 0.725 -20.422 -23.344 1 94.81 90 PHE B C 1
ATOM 6029 O O . PHE B 1 90 ? 0.264 -19.547 -22.609 1 94.81 90 PHE B O 1
ATOM 6036 N N . LEU B 1 91 ? 1.931 -20.453 -23.75 1 94.88 91 LEU B N 1
ATOM 6037 C CA . LEU B 1 91 ? 2.83 -19.375 -23.375 1 94.88 91 LEU B CA 1
ATOM 6038 C C . LEU B 1 91 ? 2.344 -18.047 -23.922 1 94.88 91 LEU B C 1
ATOM 6040 O O . LEU B 1 91 ? 2.42 -17.016 -23.25 1 94.88 91 LEU B O 1
ATOM 6044 N N . LEU B 1 92 ? 1.854 -18.125 -25.078 1 94.06 92 LEU B N 1
ATOM 6045 C CA . LEU B 1 92 ? 1.304 -16.922 -25.719 1 94.06 92 LEU B CA 1
ATOM 6046 C C . LEU B 1 92 ? 0.112 -16.391 -24.922 1 94.06 92 LEU B C 1
ATOM 6048 O O . LEU B 1 92 ? -0.038 -15.18 -24.766 1 94.06 92 LEU B O 1
ATOM 6052 N N . ASP B 1 93 ? -0.659 -17.234 -24.391 1 93.06 93 ASP B N 1
ATOM 6053 C CA . ASP B 1 93 ? -1.821 -16.844 -23.594 1 93.06 93 ASP B CA 1
ATOM 6054 C C . ASP B 1 93 ? -1.396 -16.203 -22.281 1 93.06 93 ASP B C 1
ATOM 6056 O O . ASP B 1 93 ? -2.107 -15.352 -21.734 1 93.06 93 ASP B O 1
ATOM 6060 N N . LEU B 1 94 ? -0.259 -16.578 -21.828 1 92.69 94 LEU B N 1
ATOM 6061 C CA . LEU B 1 94 ? 0.237 -16.016 -20.578 1 92.69 94 LEU B CA 1
ATOM 6062 C C . LEU B 1 94 ? 0.617 -14.547 -20.766 1 92.69 94 LEU B C 1
ATOM 6064 O O . LEU B 1 94 ? 0.623 -13.781 -19.797 1 92.69 94 LEU B O 1
ATOM 6068 N N . GLY B 1 95 ? 0.914 -14.172 -21.922 1 91.19 95 GLY B N 1
ATOM 6069 C CA . GLY B 1 95 ? 1.188 -12.773 -22.203 1 91.19 95 GLY B CA 1
ATOM 6070 C C . GLY B 1 95 ? -0.029 -11.883 -22.031 1 91.19 95 GLY B C 1
ATOM 6071 O O . GLY B 1 95 ? 0.104 -10.68 -21.797 1 91.19 95 GLY B O 1
ATOM 6072 N N . GLY B 1 96 ? -1.202 -12.398 -22.109 1 87.06 96 GLY B N 1
ATOM 6073 C CA . GLY B 1 96 ? -2.438 -11.68 -21.828 1 87.06 96 GLY B CA 1
ATOM 6074 C C . GLY B 1 96 ? -2.771 -10.625 -22.875 1 87.06 96 GLY B C 1
ATOM 6075 O O . GLY B 1 96 ? -2.01 -10.422 -23.812 1 87.06 96 GLY B O 1
ATOM 6076 N N . PRO B 1 97 ? -3.893 -10.047 -22.641 1 90.44 97 PRO B N 1
ATOM 6077 C CA . PRO B 1 97 ? -4.297 -8.977 -23.547 1 90.44 97 PRO B CA 1
ATOM 6078 C C . PRO B 1 97 ? -3.561 -7.664 -23.297 1 90.44 97 PRO B C 1
ATOM 6080 O O . PRO B 1 97 ? -2.955 -7.492 -22.234 1 90.44 97 PRO B O 1
ATOM 6083 N N . ASP B 1 98 ? -3.621 -6.793 -24.219 1 89.88 98 ASP B N 1
ATOM 6084 C CA . ASP B 1 98 ? -2.922 -5.516 -24.109 1 89.88 98 ASP B CA 1
ATOM 6085 C C . ASP B 1 98 ? -3.701 -4.539 -23.234 1 89.88 98 ASP B C 1
ATOM 6087 O O . ASP B 1 98 ? -3.115 -3.646 -22.609 1 89.88 98 ASP B O 1
ATOM 6091 N N . ASN B 1 99 ? -4.992 -4.734 -23.156 1 89.25 99 ASN B N 1
ATOM 6092 C CA . ASN B 1 99 ? -5.832 -3.775 -22.438 1 89.25 99 ASN B CA 1
ATOM 6093 C C . ASN B 1 99 ? -6.012 -4.16 -20.984 1 89.25 99 ASN B C 1
ATOM 6095 O O . ASN B 1 99 ? -6.754 -3.506 -20.25 1 89.25 99 ASN B O 1
ATOM 6099 N N . PHE B 1 100 ? -5.344 -5.246 -20.562 1 88.19 100 PHE B N 1
ATOM 6100 C CA . PHE B 1 100 ? -5.469 -5.688 -19.172 1 88.19 100 PHE B CA 1
ATOM 6101 C C . PHE B 1 100 ? -4.176 -6.344 -18.688 1 88.19 100 PHE B C 1
ATOM 6103 O O . PHE B 1 100 ? -3.85 -7.453 -19.109 1 88.19 100 PHE B O 1
ATOM 6110 N N . THR B 1 101 ? -3.467 -5.695 -17.844 1 88.94 101 THR B N 1
ATOM 6111 C CA . THR B 1 101 ? -2.201 -6.242 -17.359 1 88.94 101 THR B CA 1
ATOM 6112 C C . THR B 1 101 ? -2.275 -6.547 -15.875 1 88.94 101 THR B C 1
ATOM 6114 O O . THR B 1 101 ? -1.803 -7.59 -15.422 1 88.94 101 THR B O 1
ATOM 6117 N N . ALA B 1 102 ? -2.875 -5.699 -15.133 1 89.44 102 ALA B N 1
ATOM 6118 C CA . ALA B 1 102 ? -2.928 -5.832 -13.68 1 89.44 102 ALA B CA 1
ATOM 6119 C C . ALA B 1 102 ? -4.355 -5.68 -13.164 1 89.44 102 ALA B C 1
ATOM 6121 O O . ALA B 1 102 ? -5.105 -4.824 -13.648 1 89.44 102 ALA B O 1
ATOM 6122 N N . TYR B 1 103 ? -4.684 -6.574 -12.258 1 87.31 103 TYR B N 1
ATOM 6123 C CA . TYR B 1 103 ? -5.992 -6.434 -11.625 1 87.31 103 TYR B CA 1
ATOM 6124 C C . TYR B 1 103 ? -5.938 -5.422 -10.484 1 87.31 103 TYR B C 1
ATOM 6126 O O . TYR B 1 103 ? -6.855 -4.621 -10.312 1 87.31 103 TYR B O 1
ATOM 6134 N N . SER B 1 104 ? -4.848 -5.516 -9.742 1 89.75 104 SER B N 1
ATOM 6135 C CA . SER B 1 104 ? -4.668 -4.617 -8.609 1 89.75 104 SER B CA 1
ATOM 6136 C C . SER B 1 104 ? -3.279 -3.984 -8.617 1 89.75 104 SER B C 1
ATOM 6138 O O . SER B 1 104 ? -2.402 -4.41 -9.375 1 89.75 104 SER B O 1
ATOM 6140 N N . SER B 1 105 ? -3.156 -2.939 -7.84 1 91.62 105 SER B N 1
ATOM 6141 C CA . SER B 1 105 ? -1.869 -2.26 -7.75 1 91.62 105 SER B CA 1
ATOM 6142 C C . SER B 1 105 ? -0.801 -3.174 -7.156 1 91.62 105 SER B C 1
ATOM 6144 O O . SER B 1 105 ? 0.386 -3.023 -7.453 1 91.62 105 SER B O 1
ATOM 6146 N N . GLU B 1 106 ? -1.198 -4.199 -6.41 1 91.88 106 GLU B N 1
ATOM 6147 C CA . GLU B 1 106 ? -0.274 -5.16 -5.816 1 91.88 106 GLU B CA 1
ATOM 6148 C C . GLU B 1 106 ? 0.412 -6 -6.891 1 91.88 106 GLU B C 1
ATOM 6150 O O . GLU B 1 106 ? 1.544 -6.449 -6.703 1 91.88 106 GLU B O 1
ATOM 6155 N N . ASP B 1 107 ? -0.242 -6.121 -7.977 1 94.19 107 ASP B N 1
ATOM 6156 C CA . ASP B 1 107 ? 0.36 -6.867 -9.078 1 94.19 107 ASP B CA 1
ATOM 6157 C C . ASP B 1 107 ? 1.553 -6.113 -9.664 1 94.19 107 ASP B C 1
ATOM 6159 O O . ASP B 1 107 ? 2.557 -6.727 -10.039 1 94.19 107 ASP B O 1
ATOM 6163 N N . ASN B 1 108 ? 1.36 -4.828 -9.742 1 94.81 108 ASN B N 1
ATOM 6164 C CA . ASN B 1 108 ? 2.465 -4.016 -10.242 1 94.81 108 ASN B CA 1
ATOM 6165 C C . ASN B 1 108 ? 3.662 -4.051 -9.297 1 94.81 108 ASN B C 1
ATOM 6167 O O . ASN B 1 108 ? 4.805 -4.168 -9.742 1 94.81 108 ASN B O 1
ATOM 6171 N N . GLU B 1 109 ? 3.387 -4.066 -8.023 1 93.06 109 GLU B N 1
ATOM 6172 C CA . GLU B 1 109 ? 4.457 -4.059 -7.035 1 93.06 109 GLU B CA 1
ATOM 6173 C C . GLU B 1 109 ? 5.215 -5.387 -7.031 1 93.06 109 GLU B C 1
ATOM 6175 O O . GLU B 1 109 ? 6.41 -5.422 -6.738 1 93.06 109 GLU B O 1
ATOM 6180 N N . LEU B 1 110 ? 4.5 -6.418 -7.422 1 94.62 110 LEU B N 1
ATOM 6181 C CA . LEU B 1 110 ? 5.109 -7.746 -7.414 1 94.62 110 LEU B CA 1
ATOM 6182 C C . LEU B 1 110 ? 5.559 -8.141 -8.812 1 94.62 110 LEU B C 1
ATOM 6184 O O . LEU B 1 110 ? 5.477 -9.312 -9.188 1 94.62 110 LEU B O 1
ATOM 6188 N N . TRP B 1 111 ? 5.992 -7.199 -9.586 1 94.25 111 TRP B N 1
ATOM 6189 C CA . TRP B 1 111 ? 6.371 -7.469 -10.969 1 94.25 111 TRP B CA 1
ATOM 6190 C C . TRP B 1 111 ? 7.527 -8.461 -11.031 1 94.25 111 TRP B C 1
ATOM 6192 O O . TRP B 1 111 ? 7.602 -9.281 -11.953 1 94.25 111 TRP B O 1
ATOM 6202 N N . LEU B 1 112 ? 8.422 -8.492 -10.016 1 92.12 112 LEU B N 1
ATOM 6203 C CA . LEU B 1 112 ? 9.547 -9.422 -10.008 1 92.12 112 LEU B CA 1
ATOM 6204 C C . LEU B 1 112 ? 9.062 -10.867 -9.898 1 92.12 112 LEU B C 1
ATOM 6206 O O . LEU B 1 112 ? 9.648 -11.773 -10.484 1 92.12 112 LEU B O 1
ATOM 6210 N N . ARG B 1 113 ? 8.039 -11.047 -9.133 1 92.5 113 ARG B N 1
ATOM 6211 C CA . ARG B 1 113 ? 7.461 -12.383 -9.016 1 92.5 113 ARG B CA 1
ATOM 6212 C C . ARG B 1 113 ? 6.82 -12.82 -10.32 1 92.5 113 ARG B C 1
ATOM 6214 O O . ARG B 1 113 ? 6.906 -13.992 -10.703 1 92.5 113 ARG B O 1
ATOM 6221 N N . HIS B 1 114 ? 6.188 -11.914 -11 1 93.31 114 HIS B N 1
ATOM 6222 C CA . HIS B 1 114 ? 5.621 -12.219 -12.312 1 93.31 114 HIS B CA 1
ATOM 6223 C C . HIS B 1 114 ? 6.711 -12.547 -13.32 1 93.31 114 HIS B C 1
ATOM 6225 O O . HIS B 1 114 ? 6.535 -13.43 -14.172 1 93.31 114 HIS B O 1
ATOM 6231 N N . LEU B 1 115 ? 7.836 -11.859 -13.188 1 93.81 115 LEU B N 1
ATOM 6232 C CA . LEU B 1 115 ? 8.961 -12.141 -14.07 1 93.81 115 LEU B CA 1
ATOM 6233 C C . LEU B 1 115 ? 9.492 -13.555 -13.844 1 93.81 115 LEU B C 1
ATOM 6235 O O . LEU B 1 115 ? 9.703 -14.297 -14.797 1 93.81 115 LEU B O 1
ATOM 6239 N N . MET B 1 116 ? 9.648 -13.875 -12.617 1 92.44 116 MET B N 1
ATOM 6240 C CA . MET B 1 116 ? 10.125 -15.219 -12.312 1 92.44 116 MET B CA 1
ATOM 6241 C C . MET B 1 116 ? 9.156 -16.281 -12.82 1 92.44 116 MET B C 1
ATOM 6243 O O . MET B 1 116 ? 9.578 -17.281 -13.391 1 92.44 116 MET B O 1
ATOM 6247 N N . PHE B 1 117 ? 7.914 -15.969 -12.633 1 91.81 117 PHE B N 1
ATOM 6248 C CA . PHE B 1 117 ? 6.875 -16.891 -13.094 1 91.81 117 PHE B CA 1
ATOM 6249 C C . PHE B 1 117 ? 6.93 -17.047 -14.602 1 91.81 117 PHE B C 1
ATOM 6251 O O . PHE B 1 117 ? 6.898 -18.172 -15.117 1 91.81 117 PHE B O 1
ATOM 6258 N N . MET B 1 118 ? 7.105 -15.992 -15.328 1 94.19 118 MET B N 1
ATOM 6259 C CA . MET B 1 118 ? 7.121 -16.031 -16.781 1 94.19 118 MET B CA 1
ATOM 6260 C C . MET B 1 118 ? 8.391 -16.703 -17.297 1 94.19 118 MET B C 1
ATOM 6262 O O . MET B 1 118 ? 8.359 -17.438 -18.297 1 94.19 118 MET B O 1
ATOM 6266 N N . VAL B 1 119 ? 9.438 -16.484 -16.609 1 92.62 119 VAL B N 1
ATOM 6267 C CA . VAL B 1 119 ? 10.695 -17.094 -17.016 1 92.62 119 VAL B CA 1
ATOM 6268 C C . VAL B 1 119 ? 10.617 -18.609 -16.797 1 92.62 119 VAL B C 1
ATOM 6270 O O . VAL B 1 119 ? 11.016 -19.375 -17.672 1 92.62 119 VAL B O 1
ATOM 6273 N N . THR B 1 120 ? 10.062 -19.016 -15.734 1 90.75 120 THR B N 1
ATOM 6274 C CA . THR B 1 120 ? 9.945 -20.438 -15.453 1 90.75 120 THR B CA 1
ATOM 6275 C C . THR B 1 120 ? 9.031 -21.125 -16.469 1 90.75 120 THR B C 1
ATOM 6277 O O . THR B 1 120 ? 9.336 -22.203 -16.969 1 90.75 120 THR B O 1
ATOM 6280 N N . GLN B 1 121 ? 7.973 -20.469 -16.797 1 93.12 121 GLN B N 1
ATOM 6281 C CA . GLN B 1 121 ? 7.047 -21.047 -17.75 1 93.12 121 GLN B CA 1
ATOM 6282 C C . GLN B 1 121 ? 7.645 -21.047 -19.156 1 93.12 121 GLN B C 1
ATOM 6284 O O . GLN B 1 121 ? 7.398 -21.969 -19.953 1 93.12 121 GLN B O 1
ATOM 6289 N N . SER B 1 122 ? 8.438 -20.047 -19.438 1 94.94 122 SER B N 1
ATOM 6290 C CA . SER B 1 122 ? 9.102 -20 -20.734 1 94.94 122 SER B CA 1
ATOM 6291 C C . SER B 1 122 ? 10.133 -21.109 -20.875 1 94.94 122 SER B C 1
ATOM 6293 O O . SER B 1 122 ? 10.258 -21.719 -21.938 1 94.94 122 SER B O 1
ATOM 6295 N N . VAL B 1 123 ? 10.836 -21.359 -19.812 1 92.31 123 VAL B N 1
ATOM 6296 C CA . VAL B 1 123 ? 11.828 -22.438 -19.828 1 92.31 123 VAL B CA 1
ATOM 6297 C C . VAL B 1 123 ? 11.141 -23.781 -19.969 1 92.31 123 VAL B C 1
ATOM 6299 O O . VAL B 1 123 ? 11.602 -24.641 -20.719 1 92.31 123 VAL B O 1
ATOM 6302 N N . LEU B 1 124 ? 10.031 -23.922 -19.344 1 90.81 124 LEU B N 1
ATOM 6303 C CA . LEU B 1 124 ? 9.266 -25.156 -19.438 1 90.81 124 LEU B CA 1
ATOM 6304 C C . LEU B 1 124 ? 8.719 -25.344 -20.844 1 90.81 124 LEU B C 1
ATOM 6306 O O . LEU B 1 124 ? 8.766 -26.453 -21.391 1 90.81 124 LEU B O 1
ATOM 6310 N N . ALA B 1 125 ? 8.234 -24.328 -21.391 1 94.38 125 ALA B N 1
ATOM 6311 C CA . ALA B 1 125 ? 7.734 -24.406 -22.766 1 94.38 125 ALA B CA 1
ATOM 6312 C C . ALA B 1 125 ? 8.859 -24.719 -23.734 1 94.38 125 ALA B C 1
ATOM 6314 O O . ALA B 1 125 ? 8.672 -25.516 -24.672 1 94.38 125 ALA B O 1
ATOM 6315 N N . LEU B 1 126 ? 9.992 -24.141 -23.5 1 93.69 126 LEU B N 1
ATOM 6316 C CA . LEU B 1 126 ? 11.148 -24.438 -24.344 1 93.69 126 LEU B CA 1
ATOM 6317 C C . LEU B 1 126 ? 11.562 -25.891 -24.219 1 93.69 126 LEU B C 1
ATOM 6319 O O . LEU B 1 126 ? 11.922 -26.531 -25.219 1 93.69 126 LEU B O 1
ATOM 6323 N N . TYR B 1 127 ? 11.445 -26.391 -23.078 1 90 127 TYR B N 1
ATOM 6324 C CA . TYR B 1 127 ? 11.758 -27.797 -22.844 1 90 127 TYR B CA 1
ATOM 6325 C C . TYR B 1 127 ? 10.82 -28.688 -23.641 1 90 127 TYR B C 1
ATOM 6327 O O . TYR B 1 127 ? 11.266 -29.656 -24.266 1 90 127 TYR B O 1
ATOM 6335 N N . VAL B 1 128 ? 9.609 -28.359 -23.672 1 90.88 128 VAL B N 1
ATOM 6336 C CA . VAL B 1 128 ? 8.625 -29.156 -24.406 1 90.88 128 VAL B CA 1
ATOM 6337 C C . VAL B 1 128 ? 8.898 -29.078 -25.906 1 90.88 128 VAL B C 1
ATOM 6339 O O . VAL B 1 128 ? 8.766 -30.078 -26.609 1 90.88 128 VAL B O 1
ATOM 6342 N N . ILE B 1 129 ? 9.289 -27.953 -26.344 1 92.44 129 ILE B N 1
ATOM 6343 C CA . ILE B 1 129 ? 9.594 -27.781 -27.75 1 92.44 129 ILE B CA 1
ATOM 6344 C C . ILE B 1 129 ? 10.828 -28.594 -28.125 1 92.44 129 ILE B C 1
ATOM 6346 O O . ILE B 1 129 ? 10.859 -29.25 -29.172 1 92.44 129 ILE B O 1
ATOM 6350 N N . LEU B 1 130 ? 11.828 -28.609 -27.25 1 89 130 LEU B N 1
ATOM 6351 C CA . LEU B 1 130 ? 13.07 -29.328 -27.516 1 89 130 LEU B CA 1
ATOM 6352 C C . LEU B 1 130 ? 12.844 -30.828 -27.5 1 89 130 LEU B C 1
ATOM 6354 O O . LEU B 1 130 ? 13.547 -31.578 -28.188 1 89 130 LEU B O 1
ATOM 6358 N N . LEU B 1 131 ? 11.82 -31.25 -26.828 1 86.25 131 LEU B N 1
ATOM 6359 C CA . LEU B 1 131 ? 11.461 -32.656 -26.781 1 86.25 131 LEU B CA 1
ATOM 6360 C C . LEU B 1 131 ? 10.891 -33.094 -28.125 1 86.25 131 LEU B C 1
ATOM 6362 O O . LEU B 1 131 ? 10.992 -34.281 -28.484 1 86.25 131 LEU B O 1
ATOM 6366 N N . SER B 1 132 ? 10.273 -32.219 -28.812 1 84.94 132 SER B N 1
ATOM 6367 C CA . SER B 1 132 ? 9.617 -32.562 -30.062 1 84.94 132 SER B CA 1
ATOM 6368 C C . SER B 1 132 ? 10.555 -32.375 -31.25 1 84.94 132 SER B C 1
ATOM 6370 O O . SER B 1 132 ? 10.281 -32.875 -32.344 1 84.94 132 SER B O 1
ATOM 6372 N N . PHE B 1 133 ? 11.75 -31.75 -30.969 1 80.88 133 PHE B N 1
ATOM 6373 C CA . PHE B 1 133 ? 12.688 -31.5 -32.062 1 80.88 133 PHE B CA 1
ATOM 6374 C C . PHE B 1 133 ? 13.711 -32.625 -32.156 1 80.88 133 PHE B C 1
ATOM 6376 O O . PHE B 1 133 ? 14.297 -33.031 -31.156 1 80.88 133 PHE B O 1
ATOM 6383 N N . PRO B 1 134 ? 13.938 -33.438 -33.344 1 76.75 134 PRO B N 1
ATOM 6384 C CA . PRO B 1 134 ? 13.406 -33.125 -34.656 1 76.75 134 PRO B CA 1
ATOM 6385 C C . PRO B 1 134 ? 12.109 -33.875 -34.969 1 76.75 134 PRO B C 1
ATOM 6387 O O . PRO B 1 134 ? 11.914 -35 -34.5 1 76.75 134 PRO B O 1
ATOM 6390 N N . GLY B 1 135 ? 11.031 -33.312 -35.281 1 76.06 135 GLY B N 1
ATOM 6391 C CA . GLY B 1 135 ? 9.734 -33.906 -35.562 1 76.06 135 GLY B CA 1
ATOM 6392 C C . GLY B 1 135 ? 9.625 -34.469 -36.969 1 76.06 135 GLY B C 1
ATOM 6393 O O . GLY B 1 135 ? 10.602 -34.469 -37.719 1 76.06 135 GLY B O 1
ATOM 6394 N N . ARG B 1 136 ? 8.703 -35.312 -37.219 1 80.5 136 ARG B N 1
ATOM 6395 C CA . ARG B 1 136 ? 8.406 -35.875 -38.531 1 80.5 136 ARG B CA 1
ATOM 6396 C C . ARG B 1 136 ? 7.898 -34.812 -39.469 1 80.5 136 ARG B C 1
ATOM 6398 O O . ARG B 1 136 ? 8.086 -34.906 -40.688 1 80.5 136 ARG B O 1
ATOM 6405 N N . SER B 1 137 ? 7.234 -33.812 -38.844 1 83.62 137 SER B N 1
ATOM 6406 C CA . SER B 1 137 ? 6.68 -32.719 -39.625 1 83.62 137 SER B CA 1
ATOM 6407 C C . SER B 1 137 ? 7.363 -31.391 -39.281 1 83.62 137 SER B C 1
ATOM 6409 O O . SER B 1 137 ? 8.258 -31.359 -38.438 1 83.62 137 SER B O 1
ATOM 6411 N N . HIS B 1 138 ? 7 -30.312 -40.062 1 86.5 138 HIS B N 1
ATOM 6412 C CA . HIS B 1 138 ? 7.57 -28.984 -39.844 1 86.5 138 HIS B CA 1
ATOM 6413 C C . HIS B 1 138 ? 6.809 -28.234 -38.75 1 86.5 138 HIS B C 1
ATOM 6415 O O . HIS B 1 138 ? 7.035 -27.047 -38.531 1 86.5 138 HIS B O 1
ATOM 6421 N N . LEU B 1 139 ? 6.027 -28.906 -38 1 89.19 139 LEU B N 1
ATOM 6422 C CA . LEU B 1 139 ? 5.203 -28.281 -36.969 1 89.19 139 LEU B CA 1
ATOM 6423 C C . LEU B 1 139 ? 6.07 -27.75 -35.844 1 89.19 139 LEU B C 1
ATOM 6425 O O . LEU B 1 139 ? 5.805 -26.656 -35.312 1 89.19 139 LEU B O 1
ATOM 6429 N N . PRO B 1 140 ? 7.172 -28.438 -35.5 1 89.38 140 PRO B N 1
ATOM 6430 C CA . PRO B 1 140 ? 8.016 -27.875 -34.438 1 89.38 140 PRO B CA 1
ATOM 6431 C C . PRO B 1 140 ? 8.672 -26.562 -34.844 1 89.38 140 PRO B C 1
ATOM 6433 O O . PRO B 1 140 ? 8.961 -25.734 -33.969 1 89.38 140 PRO B O 1
ATOM 6436 N N . LEU B 1 141 ? 8.891 -26.406 -36.094 1 89.81 141 LEU B N 1
ATOM 6437 C CA . LEU B 1 141 ? 9.438 -25.125 -36.562 1 89.81 141 LEU B CA 1
ATOM 6438 C C . LEU B 1 141 ? 8.422 -24 -36.375 1 89.81 141 LEU B C 1
ATOM 6440 O O . LEU B 1 141 ? 8.789 -22.891 -36 1 89.81 141 LEU B O 1
ATOM 6444 N N . LEU B 1 142 ? 7.203 -24.312 -36.625 1 92.56 142 LEU B N 1
ATOM 6445 C CA . LEU B 1 142 ? 6.148 -23.328 -36.406 1 92.56 142 LEU B CA 1
ATOM 6446 C C . LEU B 1 142 ? 5.988 -23.047 -34.906 1 92.56 142 LEU B C 1
ATOM 6448 O O . LEU B 1 142 ? 5.676 -21.922 -34.5 1 92.56 142 LEU B O 1
ATOM 6452 N N . SER B 1 143 ? 6.219 -24.109 -34.094 1 93.75 143 SER B N 1
ATOM 6453 C CA . SER B 1 143 ? 6.137 -23.938 -32.656 1 93.75 143 SER B CA 1
ATOM 6454 C C . SER B 1 143 ? 7.191 -22.953 -32.156 1 93.75 143 SER B C 1
ATOM 6456 O O . SER B 1 143 ? 6.949 -22.188 -31.203 1 93.75 143 SER B O 1
ATOM 6458 N N . VAL B 1 144 ? 8.336 -22.938 -32.75 1 94.12 144 VAL B N 1
ATOM 6459 C CA . VAL B 1 144 ? 9.406 -22.031 -32.344 1 94.12 144 VAL B CA 1
ATOM 6460 C C . VAL B 1 144 ? 9 -20.594 -32.688 1 94.12 144 VAL B C 1
ATOM 6462 O O . VAL B 1 144 ? 9.305 -19.672 -31.906 1 94.12 144 VAL B O 1
ATOM 6465 N N . VAL B 1 145 ? 8.305 -20.406 -33.719 1 94.38 145 VAL B N 1
ATOM 6466 C CA . VAL B 1 145 ? 7.848 -19.078 -34.094 1 94.38 145 VAL B CA 1
ATOM 6467 C C . VAL B 1 145 ? 6.824 -18.578 -33.062 1 94.38 145 VAL B C 1
ATOM 6469 O O . VAL B 1 145 ? 6.93 -17.453 -32.594 1 94.38 145 VAL B O 1
ATOM 6472 N N . ILE B 1 146 ? 5.883 -19.422 -32.719 1 95.19 146 ILE B N 1
ATOM 6473 C CA . ILE B 1 146 ? 4.871 -19.047 -31.734 1 95.19 146 ILE B CA 1
ATOM 6474 C C . ILE B 1 146 ? 5.531 -18.797 -30.375 1 95.19 146 ILE B C 1
ATOM 6476 O O . ILE B 1 146 ? 5.117 -17.906 -29.641 1 95.19 146 ILE B O 1
ATOM 6480 N N . TYR B 1 147 ? 6.531 -19.625 -30.094 1 95.88 147 TYR B N 1
ATOM 6481 C CA . TYR B 1 147 ? 7.277 -19.469 -28.859 1 95.88 147 TYR B CA 1
ATOM 6482 C C . TYR B 1 147 ? 7.922 -18.078 -28.781 1 95.88 147 TYR B C 1
ATOM 6484 O O . TYR B 1 147 ? 7.871 -17.422 -27.75 1 95.88 147 TYR B O 1
ATOM 6492 N N . ALA B 1 148 ? 8.469 -17.672 -29.875 1 94.5 148 ALA B N 1
ATOM 6493 C CA . ALA B 1 148 ? 9.109 -16.359 -29.922 1 94.5 148 ALA B CA 1
ATOM 6494 C C . ALA B 1 148 ? 8.086 -15.242 -29.703 1 94.5 148 ALA B C 1
ATOM 6496 O O . ALA B 1 148 ? 8.344 -14.289 -28.969 1 94.5 148 ALA B O 1
ATOM 6497 N N . ILE B 1 149 ? 6.922 -15.367 -30.281 1 94.44 149 ILE B N 1
ATOM 6498 C CA . ILE B 1 149 ? 5.859 -14.383 -30.078 1 94.44 149 ILE B CA 1
ATOM 6499 C C . ILE B 1 149 ? 5.422 -14.383 -28.625 1 94.44 149 ILE B C 1
ATOM 6501 O O . ILE B 1 149 ? 5.211 -13.312 -28.031 1 94.44 149 ILE B O 1
ATOM 6505 N N . GLY B 1 150 ? 5.336 -15.594 -28.094 1 94.69 150 GLY B N 1
ATOM 6506 C CA . GLY B 1 150 ? 4.941 -15.711 -26.703 1 94.69 150 GLY B CA 1
ATOM 6507 C C . GLY B 1 150 ? 5.922 -15.055 -25.75 1 94.69 150 GLY B C 1
ATOM 6508 O O . GLY B 1 150 ? 5.516 -14.367 -24.797 1 94.69 150 GLY B O 1
ATOM 6509 N N . VAL B 1 151 ? 7.145 -15.219 -26 1 94.62 151 VAL B N 1
ATOM 6510 C CA . VAL B 1 151 ? 8.172 -14.633 -25.141 1 94.62 151 VAL B CA 1
ATOM 6511 C C . VAL B 1 151 ? 8.117 -13.109 -25.234 1 94.62 151 VAL B C 1
ATOM 6513 O O . VAL B 1 151 ? 8.234 -12.414 -24.234 1 94.62 151 VAL B O 1
ATOM 6516 N N . ILE B 1 152 ? 7.84 -12.625 -26.375 1 91.94 152 ILE B N 1
ATOM 6517 C CA . ILE B 1 152 ? 7.762 -11.18 -26.578 1 91.94 152 ILE B CA 1
ATOM 6518 C C . ILE B 1 152 ? 6.555 -10.617 -25.828 1 91.94 152 ILE B C 1
ATOM 6520 O O . ILE B 1 152 ? 6.66 -9.594 -25.156 1 91.94 152 ILE B O 1
ATOM 6524 N N . LYS B 1 153 ? 5.504 -11.281 -25.922 1 93.06 153 LYS B N 1
ATOM 6525 C CA . LYS B 1 153 ? 4.293 -10.805 -25.266 1 93.06 153 LYS B CA 1
ATOM 6526 C C . LYS B 1 153 ? 4.414 -10.914 -23.75 1 93.06 153 LYS B C 1
ATOM 6528 O O . LYS B 1 153 ? 3.934 -10.039 -23.016 1 93.06 153 LYS B O 1
ATOM 6533 N N . CYS B 1 154 ? 5.059 -11.984 -23.297 1 94.69 154 CYS B N 1
ATOM 6534 C CA . CYS B 1 154 ? 5.277 -12.133 -21.859 1 94.69 154 CYS B CA 1
ATOM 6535 C C . CYS B 1 154 ? 6.219 -11.062 -21.344 1 94.69 154 CYS B C 1
ATOM 6537 O O . CYS B 1 154 ? 5.988 -10.492 -20.266 1 94.69 154 CYS B O 1
ATOM 6539 N N . PHE B 1 155 ? 7.199 -10.805 -22.141 1 91.69 155 PHE B N 1
ATOM 6540 C CA . PHE B 1 155 ? 8.133 -9.758 -21.75 1 91.69 155 PHE B CA 1
ATOM 6541 C C . PHE B 1 155 ? 7.453 -8.391 -21.75 1 91.69 155 PHE B C 1
ATOM 6543 O O . PHE B 1 155 ? 7.715 -7.562 -20.875 1 91.69 155 PHE B O 1
ATOM 6550 N N . GLY B 1 156 ? 6.605 -8.18 -22.703 1 92.62 156 GLY B N 1
ATOM 6551 C CA . GLY B 1 156 ? 5.844 -6.941 -22.734 1 92.62 156 GLY B CA 1
ATOM 6552 C C . GLY B 1 156 ? 4.945 -6.762 -21.531 1 92.62 156 GLY B C 1
ATOM 6553 O O . GLY B 1 156 ? 4.828 -5.656 -20.984 1 92.62 156 GLY B O 1
ATOM 6554 N N . ARG B 1 157 ? 4.414 -7.777 -21.062 1 94.56 157 ARG B N 1
ATOM 6555 C CA . ARG B 1 157 ? 3.543 -7.727 -19.906 1 94.56 157 ARG B CA 1
ATOM 6556 C C . ARG B 1 157 ? 4.336 -7.402 -18.641 1 94.56 157 ARG B C 1
ATOM 6558 O O . ARG B 1 157 ? 3.922 -6.562 -17.828 1 94.56 157 ARG B O 1
ATOM 6565 N N . VAL B 1 158 ? 5.453 -8.055 -18.5 1 95.56 158 VAL B N 1
ATOM 6566 C CA . VAL B 1 158 ? 6.281 -7.844 -17.328 1 95.56 158 VAL B CA 1
ATOM 6567 C C . VAL B 1 158 ? 6.828 -6.418 -17.312 1 95.56 158 VAL B C 1
ATOM 6569 O O . VAL B 1 158 ? 6.883 -5.773 -16.266 1 95.56 158 VAL B O 1
ATOM 6572 N N . GLN B 1 159 ? 7.141 -5.973 -18.484 1 93.94 159 GLN B N 1
ATOM 6573 C CA . GLN B 1 159 ? 7.637 -4.602 -18.578 1 93.94 159 GLN B CA 1
ATOM 6574 C C . GLN B 1 159 ? 6.547 -3.596 -18.219 1 93.94 159 GLN B C 1
ATOM 6576 O O . GLN B 1 159 ? 6.816 -2.584 -17.578 1 93.94 159 GLN B O 1
ATOM 6581 N N . ALA B 1 160 ? 5.375 -3.871 -18.656 1 95.19 160 ALA B N 1
ATOM 6582 C CA . ALA B 1 160 ? 4.254 -2.998 -18.312 1 95.19 160 ALA B CA 1
ATOM 6583 C C . ALA B 1 160 ? 4.016 -2.982 -16.812 1 95.19 160 ALA B C 1
ATOM 6585 O O . ALA B 1 160 ? 3.768 -1.925 -16.219 1 95.19 160 ALA B O 1
ATOM 6586 N N . LEU B 1 161 ? 4.125 -4.156 -16.172 1 96.31 161 LEU B N 1
ATOM 6587 C CA . LEU B 1 161 ? 3.965 -4.234 -14.727 1 96.31 161 LEU B CA 1
ATOM 6588 C C . LEU B 1 161 ? 5.078 -3.477 -14.016 1 96.31 161 LEU B C 1
ATOM 6590 O O . LEU B 1 161 ? 4.828 -2.777 -13.031 1 96.31 161 LEU B O 1
ATOM 6594 N N . ARG B 1 162 ? 6.258 -3.572 -14.523 1 94.56 162 ARG B N 1
ATOM 6595 C CA . ARG B 1 162 ? 7.398 -2.877 -13.938 1 94.56 162 ARG B CA 1
ATOM 6596 C C . ARG B 1 162 ? 7.234 -1.364 -14.047 1 94.56 162 ARG B C 1
ATOM 6598 O O . ARG B 1 162 ? 7.473 -0.639 -13.078 1 94.56 162 ARG B O 1
ATOM 6605 N N . PHE B 1 163 ? 6.715 -0.958 -15.156 1 92.88 163 PHE B N 1
ATOM 6606 C CA . PHE B 1 163 ? 6.527 0.47 -15.383 1 92.88 163 PHE B CA 1
ATOM 6607 C C . PHE B 1 163 ? 5.418 1.018 -14.492 1 92.88 163 PHE B C 1
ATOM 6609 O O . PHE B 1 163 ? 5.422 2.201 -14.148 1 92.88 163 PHE B O 1
ATOM 6616 N N . GLY B 1 164 ? 4.516 0.202 -14.117 1 93.12 164 GLY B N 1
ATOM 6617 C CA . GLY B 1 164 ? 3.408 0.623 -13.273 1 93.12 164 GLY B CA 1
ATOM 6618 C C . GLY B 1 164 ? 3.723 0.532 -11.797 1 93.12 164 GLY B C 1
ATOM 6619 O O . GLY B 1 164 ? 2.926 0.967 -10.961 1 93.12 164 GLY B O 1
ATOM 6620 N N . SER B 1 165 ? 4.898 0.024 -11.453 1 93.19 165 SER B N 1
ATOM 6621 C CA . SER B 1 165 ? 5.281 -0.088 -10.047 1 93.19 165 SER B CA 1
ATOM 6622 C C . SER B 1 165 ? 5.723 1.26 -9.484 1 93.19 165 SER B C 1
ATOM 6624 O O . SER B 1 165 ? 6.227 2.109 -10.219 1 93.19 165 SER B O 1
ATOM 6626 N N . SER B 1 166 ? 5.469 1.433 -8.227 1 89.44 166 SER B N 1
ATOM 6627 C CA . SER B 1 166 ? 5.766 2.711 -7.586 1 89.44 166 SER B CA 1
ATOM 6628 C C . SER B 1 166 ? 7.266 2.998 -7.594 1 89.44 166 SER B C 1
ATOM 6630 O O . SER B 1 166 ? 7.684 4.133 -7.82 1 89.44 166 SER B O 1
ATOM 6632 N N . GLU B 1 167 ? 8.094 2.02 -7.387 1 86.12 167 GLU B N 1
ATOM 6633 C CA . GLU B 1 167 ? 9.539 2.201 -7.328 1 86.12 167 GLU B CA 1
ATOM 6634 C C . GLU B 1 167 ? 10.102 2.611 -8.688 1 86.12 167 GLU B C 1
ATOM 6636 O O . GLU B 1 167 ? 10.906 3.541 -8.773 1 86.12 167 GLU B O 1
ATOM 6641 N N . HIS B 1 168 ? 9.625 1.974 -9.672 1 88.56 168 HIS B N 1
ATOM 6642 C CA . HIS B 1 168 ? 10.133 2.303 -11 1 88.56 168 HIS B CA 1
ATOM 6643 C C . HIS B 1 168 ? 9.594 3.646 -11.477 1 88.56 168 HIS B C 1
ATOM 6645 O O . HIS B 1 168 ? 10.312 4.41 -12.133 1 88.56 168 HIS B O 1
ATOM 6651 N N . LEU B 1 169 ? 8.367 3.867 -11.219 1 90.38 169 LEU B N 1
ATOM 6652 C CA . LEU B 1 169 ? 7.785 5.148 -11.602 1 90.38 169 LEU B CA 1
ATOM 6653 C C . LEU B 1 169 ? 8.539 6.305 -10.953 1 90.38 169 LEU B C 1
ATOM 6655 O O . LEU B 1 169 ? 8.867 7.289 -11.617 1 90.38 169 LEU B O 1
ATOM 6659 N N . ARG B 1 170 ? 8.844 6.121 -9.734 1 87.81 170 ARG B N 1
ATOM 6660 C CA . ARG B 1 170 ? 9.609 7.141 -9.023 1 87.81 170 ARG B CA 1
ATOM 6661 C C . ARG B 1 170 ? 10.992 7.316 -9.641 1 87.81 170 ARG B C 1
ATOM 6663 O O . ARG B 1 170 ? 11.453 8.445 -9.836 1 87.81 170 ARG B O 1
ATOM 6670 N N . GLY B 1 171 ? 11.641 6.305 -9.953 1 84.31 171 GLY B N 1
ATOM 6671 C CA . GLY B 1 171 ? 12.977 6.344 -10.531 1 84.31 171 GLY B CA 1
ATOM 6672 C C . GLY B 1 171 ? 13.008 6.965 -11.914 1 84.31 171 GLY B C 1
ATOM 6673 O O . GLY B 1 171 ? 13.945 7.691 -12.25 1 84.31 171 GLY B O 1
ATOM 6674 N N . SER B 1 172 ? 11.922 6.68 -12.602 1 84.88 172 SER B N 1
ATOM 6675 C CA . SER B 1 172 ? 11.883 7.168 -13.977 1 84.88 172 SER B CA 1
ATOM 6676 C C . SER B 1 172 ? 11.625 8.672 -14.016 1 84.88 172 SER B C 1
ATOM 6678 O O . SER B 1 172 ? 11.953 9.336 -15.008 1 84.88 172 SER B O 1
ATOM 6680 N N . LEU B 1 173 ? 11.125 9.125 -13 1 86 173 LEU B N 1
ATOM 6681 C CA . LEU B 1 173 ? 10.766 10.539 -12.984 1 86 173 LEU B CA 1
ATOM 6682 C C . LEU B 1 173 ? 11.906 11.375 -12.414 1 86 173 LEU B C 1
ATOM 6684 O O . LEU B 1 173 ? 11.844 12.609 -12.438 1 86 173 LEU B O 1
ATOM 6688 N N . LEU B 1 174 ? 12.977 10.578 -11.969 1 83.5 174 LEU B N 1
ATOM 6689 C CA . LEU B 1 174 ? 14.141 11.281 -11.445 1 83.5 174 LEU B CA 1
ATOM 6690 C C . LEU B 1 174 ? 15.055 11.734 -12.578 1 83.5 174 LEU B C 1
ATOM 6692 O O . LEU B 1 174 ? 15.477 10.914 -13.398 1 83.5 174 LEU B O 1
ATOM 6696 N N . GLY B 1 175 ? 14.914 12.852 -13.219 1 76.12 175 GLY B N 1
ATOM 6697 C CA . GLY B 1 175 ? 15.789 13.375 -14.25 1 76.12 175 GLY B CA 1
ATOM 6698 C C . GLY B 1 175 ? 17.266 13.227 -13.922 1 76.12 175 GLY B C 1
ATOM 6699 O O . GLY B 1 175 ? 17.609 12.734 -12.844 1 76.12 175 GLY B O 1
ATOM 6700 N N . PRO B 1 176 ? 18.078 13.367 -14.891 1 81.38 176 PRO B N 1
ATOM 6701 C CA . PRO B 1 176 ? 19.5 13.344 -14.594 1 81.38 176 PRO B CA 1
ATOM 6702 C C . PRO B 1 176 ? 19.906 14.367 -13.531 1 81.38 176 PRO B C 1
ATOM 6704 O O . PRO B 1 176 ? 19.234 15.375 -13.359 1 81.38 176 PRO B O 1
ATOM 6707 N N . ALA B 1 177 ? 20.938 13.977 -12.867 1 86.25 177 ALA B N 1
ATOM 6708 C CA . ALA B 1 177 ? 21.438 14.859 -11.82 1 86.25 177 ALA B CA 1
ATOM 6709 C C . ALA B 1 177 ? 21.922 16.188 -12.406 1 86.25 177 ALA B C 1
ATOM 6711 O O . ALA B 1 177 ? 22.562 16.203 -13.461 1 86.25 177 ALA B O 1
ATOM 6712 N N . ASP B 1 178 ? 21.547 17.281 -11.867 1 82.62 178 ASP B N 1
ATOM 6713 C CA . ASP B 1 178 ? 21.969 18.625 -12.266 1 82.62 178 ASP B CA 1
ATOM 6714 C C . ASP B 1 178 ? 22.672 19.344 -11.109 1 82.62 178 ASP B C 1
ATOM 6716 O O . ASP B 1 178 ? 22 19.859 -10.203 1 82.62 178 ASP B O 1
ATOM 6720 N N . PRO B 1 179 ? 23.906 19.422 -11.18 1 85.12 179 PRO B N 1
ATOM 6721 C CA . PRO B 1 179 ? 24.625 20.094 -10.094 1 85.12 179 PRO B CA 1
ATOM 6722 C C . PRO B 1 179 ? 24.406 21.609 -10.094 1 85.12 179 PRO B C 1
ATOM 6724 O O . PRO B 1 179 ? 24.719 22.281 -9.109 1 85.12 179 PRO B O 1
ATOM 6727 N N . GLY B 1 180 ? 23.781 22.156 -11.133 1 79.06 180 GLY B N 1
ATOM 6728 C CA . GLY B 1 180 ? 23.578 23.594 -11.203 1 79.06 180 GLY B CA 1
ATOM 6729 C C . GLY B 1 180 ? 24.859 24.359 -11.445 1 79.06 180 GLY B C 1
ATOM 6730 O O . GLY B 1 180 ? 25.875 23.781 -11.828 1 79.06 180 GLY B O 1
ATOM 6731 N N . PRO B 1 181 ? 24.812 25.609 -11.297 1 82.56 181 PRO B N 1
ATOM 6732 C CA . PRO B 1 181 ? 26.031 26.422 -11.477 1 82.56 181 PRO B CA 1
ATOM 6733 C C . PRO B 1 181 ? 27.078 26.141 -10.406 1 82.56 181 PRO B C 1
ATOM 6735 O O . PRO B 1 181 ? 26.734 25.812 -9.266 1 82.56 181 PRO B O 1
ATOM 6738 N N . ASP B 1 182 ? 28.297 26.297 -10.797 1 85.06 182 ASP B N 1
ATOM 6739 C CA . ASP B 1 182 ? 29.406 26.016 -9.898 1 85.06 182 ASP B CA 1
ATOM 6740 C C . ASP B 1 182 ? 29.625 27.156 -8.914 1 85.06 182 ASP B C 1
ATOM 6742 O O . ASP B 1 182 ? 30.25 28.172 -9.25 1 85.06 182 ASP B O 1
ATOM 6746 N N . TYR B 1 183 ? 29.219 27 -7.773 1 85.06 183 TYR B N 1
ATOM 6747 C CA . TYR B 1 183 ? 29.328 28.016 -6.742 1 85.06 183 TYR B CA 1
ATOM 6748 C C . TYR B 1 183 ? 30.781 28.266 -6.367 1 85.06 183 TYR B C 1
ATOM 6750 O O . TYR B 1 183 ? 31.188 29.406 -6.121 1 85.06 183 TYR B O 1
ATOM 6758 N N . ALA B 1 184 ? 31.547 27.203 -6.285 1 85.38 184 ALA B N 1
ATOM 6759 C CA . ALA B 1 184 ? 32.969 27.312 -5.922 1 85.38 184 ALA B CA 1
ATOM 6760 C C . ALA B 1 184 ? 33.719 28.172 -6.934 1 85.38 184 ALA B C 1
ATOM 6762 O O . ALA B 1 184 ? 34.531 29.016 -6.555 1 85.38 184 ALA B O 1
ATOM 6763 N N . LYS B 1 185 ? 33.469 27.953 -8.141 1 85.38 185 LYS B N 1
ATOM 6764 C CA . LYS B 1 185 ? 34.094 28.734 -9.195 1 85.38 185 LYS B CA 1
ATOM 6765 C C . LYS B 1 185 ? 33.625 30.188 -9.156 1 85.38 185 LYS B C 1
ATOM 6767 O O . LYS B 1 185 ? 34.406 31.109 -9.414 1 85.38 185 LYS B O 1
ATOM 6772 N N . PHE B 1 186 ? 32.375 30.359 -8.945 1 86.06 186 PHE B N 1
ATOM 6773 C CA . PHE B 1 186 ? 31.812 31.688 -8.844 1 86.06 186 PHE B CA 1
ATOM 6774 C C . PHE B 1 186 ? 32.469 32.469 -7.715 1 86.06 186 PHE B C 1
ATOM 6776 O O . PHE B 1 186 ? 32.812 33.656 -7.883 1 86.06 186 PHE B O 1
ATOM 6783 N N . MET B 1 187 ? 32.625 31.859 -6.66 1 85.5 187 MET B N 1
ATOM 6784 C CA . MET B 1 187 ? 33.219 32.531 -5.5 1 85.5 187 MET B CA 1
ATOM 6785 C C . MET B 1 187 ? 34.688 32.812 -5.727 1 85.5 187 MET B C 1
ATOM 6787 O O . MET B 1 187 ? 35.219 33.844 -5.254 1 85.5 187 MET B O 1
ATOM 6791 N N . GLU B 1 188 ? 35.312 31.953 -6.406 1 84.38 188 GLU B N 1
ATOM 6792 C CA . GLU B 1 188 ? 36.719 32.219 -6.75 1 84.38 188 GLU B CA 1
ATOM 6793 C C . GLU B 1 188 ? 36.844 33.438 -7.645 1 84.38 188 GLU B C 1
ATOM 6795 O O . GLU B 1 188 ? 37.75 34.25 -7.449 1 84.38 188 GLU B O 1
ATOM 6800 N N . GLU B 1 189 ? 36 33.469 -8.594 1 85.25 189 GLU B N 1
ATOM 6801 C CA . GLU B 1 189 ? 36 34.625 -9.477 1 85.25 189 GLU B CA 1
ATOM 6802 C C . GLU B 1 189 ? 35.656 35.906 -8.711 1 85.25 189 GLU B C 1
ATOM 6804 O O . GLU B 1 189 ? 36.219 36.969 -8.969 1 85.25 189 GLU B O 1
ATOM 6809 N N . PHE B 1 190 ? 34.75 35.812 -7.926 1 85.06 190 PHE B N 1
ATOM 6810 C CA . PHE B 1 190 ? 34.344 36.938 -7.09 1 85.06 190 PHE B CA 1
ATOM 6811 C C . PHE B 1 190 ? 35.5 37.469 -6.254 1 85.06 190 PHE B C 1
ATOM 6813 O O . PHE B 1 190 ? 35.75 38.656 -6.18 1 85.06 190 PHE B O 1
ATOM 6820 N N . ARG B 1 191 ? 36.25 36.562 -5.688 1 83.5 191 ARG B N 1
ATOM 6821 C CA . ARG B 1 191 ? 37.375 36.906 -4.855 1 83.5 191 ARG B CA 1
ATOM 6822 C C . ARG B 1 191 ? 38.5 37.5 -5.695 1 83.5 191 ARG B C 1
ATOM 6824 O O . ARG B 1 191 ? 39.156 38.469 -5.277 1 83.5 191 ARG B O 1
ATOM 6831 N N . LEU B 1 192 ? 38.688 36.906 -6.723 1 85.31 192 LEU B N 1
ATOM 6832 C CA . LEU B 1 192 ? 39.719 37.375 -7.605 1 85.31 192 LEU B CA 1
ATOM 6833 C C . LEU B 1 192 ? 39.438 38.812 -8.078 1 85.31 192 LEU B C 1
ATOM 6835 O O . LEU B 1 192 ? 40.344 39.656 -8.078 1 85.31 192 LEU B O 1
ATOM 6839 N N . LYS B 1 193 ? 38.281 39.031 -8.398 1 86.94 193 LYS B N 1
ATOM 6840 C CA . LYS B 1 193 ? 37.906 40.344 -8.883 1 86.94 193 LYS B CA 1
ATOM 6841 C C . LYS B 1 193 ? 37.906 41.375 -7.75 1 86.94 193 LYS B C 1
ATOM 6843 O O . LYS B 1 193 ? 38.281 42.531 -7.957 1 86.94 193 LYS B O 1
ATOM 6848 N N . LYS B 1 194 ? 37.469 41 -6.637 1 84.06 194 LYS B N 1
ATOM 6849 C CA . LYS B 1 194 ? 37.5 41.875 -5.48 1 84.06 194 LYS B CA 1
ATOM 6850 C C . LYS B 1 194 ? 38.938 42.219 -5.094 1 84.06 194 LYS B C 1
ATOM 6852 O O . LYS B 1 194 ? 39.219 43.375 -4.707 1 84.06 194 LYS B O 1
ATOM 6857 N N . SER B 1 195 ? 39.812 41.281 -5.207 1 84.75 195 SER B N 1
ATOM 6858 C CA . SER B 1 195 ? 41.219 41.5 -4.867 1 84.75 195 SER B CA 1
ATOM 6859 C C . SER B 1 195 ? 41.906 42.406 -5.887 1 84.75 195 SER B C 1
ATOM 6861 O O . SER B 1 195 ? 42.844 43.125 -5.559 1 84.75 195 SER B O 1
ATOM 6863 N N . GLN B 1 196 ? 41.438 42.281 -7.035 1 88.69 196 GLN B N 1
ATOM 6864 C CA . GLN B 1 196 ? 42 43.125 -8.086 1 88.69 196 GLN B CA 1
ATOM 6865 C C . GLN B 1 196 ? 41.469 44.562 -7.973 1 88.69 196 GLN B C 1
ATOM 6867 O O . GLN B 1 196 ? 41.906 45.438 -8.719 1 88.69 196 GLN B O 1
ATOM 6872 N N . GLY B 1 197 ? 40.562 44.875 -7.098 1 81.19 197 GLY B N 1
ATOM 6873 C CA . GLY B 1 197 ? 40.125 46.219 -6.812 1 81.19 197 GLY B CA 1
ATOM 6874 C C . GLY B 1 197 ? 38.812 46.562 -7.516 1 81.19 197 GLY B C 1
ATOM 6875 O O . GLY B 1 197 ? 38.406 47.719 -7.488 1 81.19 197 GLY B O 1
ATOM 6876 N N . PHE B 1 198 ? 38.188 45.625 -8.156 1 84 198 PHE B N 1
ATOM 6877 C CA . PHE B 1 198 ? 36.938 45.906 -8.859 1 84 198 PHE B CA 1
ATOM 6878 C C . PHE B 1 198 ? 35.75 45.938 -7.883 1 84 198 PHE B C 1
ATOM 6880 O O . PHE B 1 198 ? 35.812 45.281 -6.832 1 84 198 PHE B O 1
ATOM 6887 N N . ILE B 1 199 ? 34.844 46.812 -8.172 1 80.81 199 ILE B N 1
ATOM 6888 C CA . ILE B 1 199 ? 33.594 46.781 -7.43 1 80.81 199 ILE B CA 1
ATOM 6889 C C . ILE B 1 199 ? 32.656 45.719 -8.023 1 80.81 199 ILE B C 1
ATOM 6891 O O . ILE B 1 199 ? 32.219 45.844 -9.172 1 80.81 199 ILE B O 1
ATOM 6895 N N . VAL B 1 200 ? 32.531 44.594 -7.301 1 78.81 200 VAL B N 1
ATOM 6896 C CA . VAL B 1 200 ? 31.766 43.438 -7.785 1 78.81 200 VAL B CA 1
ATOM 6897 C C . VAL B 1 200 ? 30.359 43.469 -7.176 1 78.81 200 VAL B C 1
ATOM 6899 O O . VAL B 1 200 ? 30.219 43.531 -5.953 1 78.81 200 VAL B O 1
ATOM 6902 N N . LYS B 1 201 ? 29.359 43.719 -8.031 1 76.56 201 LYS B N 1
ATOM 6903 C CA . LYS B 1 201 ? 27.969 43.625 -7.59 1 76.56 201 LYS B CA 1
ATOM 6904 C C . LYS B 1 201 ? 27.312 42.344 -8.094 1 76.56 201 LYS B C 1
ATOM 6906 O O . LYS B 1 201 ? 27.562 41.938 -9.227 1 76.56 201 LYS B O 1
ATOM 6911 N N . VAL B 1 202 ? 26.75 41.562 -7.188 1 76.69 202 VAL B N 1
ATOM 6912 C CA . VAL B 1 202 ? 26.031 40.344 -7.562 1 76.69 202 VAL B CA 1
ATOM 6913 C C . VAL B 1 202 ? 24.609 40.688 -7.988 1 76.69 202 VAL B C 1
ATOM 6915 O O . VAL B 1 202 ? 23.828 41.188 -7.18 1 76.69 202 VAL B O 1
ATOM 6918 N N . ASP B 1 203 ? 24.312 40.75 -9.289 1 72.12 203 ASP B N 1
ATOM 6919 C CA . ASP B 1 203 ? 22.969 41.062 -9.789 1 72.12 203 ASP B CA 1
ATOM 6920 C C . ASP B 1 203 ? 22.141 39.781 -9.914 1 72.12 203 ASP B C 1
ATOM 6922 O O . ASP B 1 203 ? 22.688 38.688 -10.164 1 72.12 203 ASP B O 1
ATOM 6926 N N . GLU B 1 204 ? 20.953 39.844 -9.453 1 68.12 204 GLU B N 1
ATOM 6927 C CA . GLU B 1 204 ? 20 38.719 -9.578 1 68.12 204 GLU B CA 1
ATOM 6928 C C . GLU B 1 204 ? 19.328 38.75 -10.945 1 68.12 204 GLU B C 1
ATOM 6930 O O . GLU B 1 204 ? 18.734 39.75 -11.352 1 68.12 204 GLU B O 1
ATOM 6935 N N . LEU B 1 205 ? 19.781 37.812 -11.812 1 60.16 205 LEU B N 1
ATOM 6936 C CA . LEU B 1 205 ? 19.062 37.75 -13.086 1 60.16 205 LEU B CA 1
ATOM 6937 C C . LEU B 1 205 ? 17.781 36.938 -12.93 1 60.16 205 LEU B C 1
ATOM 6939 O O . LEU B 1 205 ? 17.781 35.844 -12.328 1 60.16 205 LEU B O 1
ATOM 6943 N N . ALA B 1 206 ? 16.688 37.625 -13.133 1 54.47 206 ALA B N 1
ATOM 6944 C CA . ALA B 1 206 ? 15.391 36.938 -13.117 1 54.47 206 ALA B CA 1
ATOM 6945 C C . ALA B 1 206 ? 15.391 35.75 -14.062 1 54.47 206 ALA B C 1
ATOM 6947 O O . ALA B 1 206 ? 15.867 35.844 -15.195 1 54.47 206 ALA B O 1
ATOM 6948 N N . ASP B 1 207 ? 15.5 34.594 -13.586 1 54.94 207 ASP B N 1
ATOM 6949 C CA . ASP B 1 207 ? 15.414 33.406 -14.438 1 54.94 207 ASP B CA 1
ATOM 6950 C C . ASP B 1 207 ? 14.281 33.562 -15.453 1 54.94 207 ASP B C 1
ATOM 6952 O O . ASP B 1 207 ? 13.219 34.094 -15.133 1 54.94 207 ASP B O 1
ATOM 6956 N N . HIS B 1 208 ? 14.617 33.656 -16.719 1 49.72 208 HIS B N 1
ATOM 6957 C CA . HIS B 1 208 ? 13.609 33.688 -17.766 1 49.72 208 HIS B CA 1
ATOM 6958 C C . HIS B 1 208 ? 12.492 32.688 -17.484 1 49.72 208 HIS B C 1
ATOM 6960 O O . HIS B 1 208 ? 12.734 31.484 -17.344 1 49.72 208 HIS B O 1
ATOM 6966 N N . ILE B 1 209 ? 11.578 33.188 -16.75 1 50.03 209 ILE B N 1
ATOM 6967 C CA . ILE B 1 209 ? 10.359 32.406 -16.719 1 50.03 209 ILE B CA 1
ATOM 6968 C C . ILE B 1 209 ? 10.07 31.812 -18.094 1 50.03 209 ILE B C 1
ATOM 6970 O O . ILE B 1 209 ? 9.93 32.562 -19.078 1 50.03 209 ILE B O 1
ATOM 6974 N N . ARG B 1 210 ? 10.445 30.672 -18.469 1 47.16 210 ARG B N 1
ATOM 6975 C CA . ARG B 1 210 ? 10.008 30.094 -19.734 1 47.16 210 ARG B CA 1
ATOM 6976 C C . ARG B 1 210 ? 8.609 30.562 -20.094 1 47.16 210 ARG B C 1
ATOM 6978 O O . ARG B 1 210 ? 7.695 30.516 -19.266 1 47.16 210 ARG B O 1
ATOM 6985 N N . GLN B 1 211 ? 8.5 31.453 -21 1 48.34 211 GLN B N 1
ATOM 6986 C CA . GLN B 1 211 ? 7.227 31.875 -21.578 1 48.34 211 GLN B CA 1
ATOM 6987 C C . GLN B 1 211 ? 6.227 30.734 -21.625 1 48.34 211 GLN B C 1
ATOM 6989 O O . GLN B 1 211 ? 6.523 29.672 -22.172 1 48.34 211 GLN B O 1
ATOM 6994 N N . VAL B 1 212 ? 5.422 30.688 -20.656 1 51.78 212 VAL B N 1
ATOM 6995 C CA . VAL B 1 212 ? 4.242 29.844 -20.719 1 51.78 212 VAL B CA 1
ATOM 6996 C C . VAL B 1 212 ? 3.625 29.906 -22.109 1 51.78 212 VAL B C 1
ATOM 6998 O O . VAL B 1 212 ? 3.219 30.969 -22.578 1 51.78 212 VAL B O 1
ATOM 7001 N N . VAL B 1 213 ? 4.078 29.234 -23.062 1 48.31 213 VAL B N 1
ATOM 7002 C CA . VAL B 1 213 ? 3.381 29.219 -24.344 1 48.31 213 VAL B CA 1
ATOM 7003 C C . VAL B 1 213 ? 1.882 29.047 -24.109 1 48.31 213 VAL B C 1
ATOM 7005 O O . VAL B 1 213 ? 1.445 28.016 -23.594 1 48.31 213 VAL B O 1
ATOM 7008 N N . ASN B 1 214 ? 1.205 30.188 -24.062 1 51.81 214 ASN B N 1
ATOM 7009 C CA . ASN B 1 214 ? -0.253 30.219 -24 1 51.81 214 ASN B CA 1
ATOM 7010 C C . ASN B 1 214 ? -0.872 29.422 -25.156 1 51.81 214 ASN B C 1
ATOM 7012 O O . ASN B 1 214 ? -0.85 29.875 -26.297 1 51.81 214 ASN B O 1
ATOM 7016 N N . VAL B 1 215 ? -0.882 28.188 -25.172 1 53.34 215 VAL B N 1
ATOM 7017 C CA . VAL B 1 215 ? -1.611 27.453 -26.188 1 53.34 215 VAL B CA 1
ATOM 7018 C C . VAL B 1 215 ? -3.107 27.734 -26.062 1 53.34 215 VAL B C 1
ATOM 7020 O O . VAL B 1 215 ? -3.666 27.688 -24.969 1 53.34 215 VAL B O 1
ATOM 7023 N N . ASP B 1 216 ? -3.682 28.422 -27.016 1 54.44 216 ASP B N 1
ATOM 7024 C CA . ASP B 1 216 ? -5.109 28.703 -27.094 1 54.44 216 ASP B CA 1
ATOM 7025 C C . ASP B 1 216 ? -5.938 27.422 -27 1 54.44 216 ASP B C 1
ATOM 7027 O O . ASP B 1 216 ? -5.754 26.5 -27.781 1 54.44 216 ASP B O 1
ATOM 7031 N N . PRO B 1 217 ? -6.715 27.188 -25.906 1 57.28 217 PRO B N 1
ATOM 7032 C CA . PRO B 1 217 ? -7.566 26.016 -25.688 1 57.28 217 PRO B CA 1
ATOM 7033 C C . PRO B 1 217 ? -8.586 25.812 -26.797 1 57.28 217 PRO B C 1
ATOM 7035 O O . PRO B 1 217 ? -9.242 24.766 -26.859 1 57.28 217 PRO B O 1
ATOM 7038 N N . GLU B 1 218 ? -9 26.891 -27.625 1 53.38 218 GLU B N 1
ATOM 7039 C CA . GLU B 1 218 ? -10.141 26.828 -28.531 1 53.38 218 GLU B CA 1
ATOM 7040 C C . GLU B 1 218 ? -9.945 25.75 -29.594 1 53.38 218 GLU B C 1
ATOM 7042 O O . GLU B 1 218 ? -10.891 25.375 -30.281 1 53.38 218 GLU B O 1
ATOM 7047 N N . SER B 1 219 ? -8.781 25.344 -29.938 1 53.5 219 SER B N 1
ATOM 7048 C CA . SER B 1 219 ? -8.773 24.391 -31.047 1 53.5 219 SER B CA 1
ATOM 7049 C C . SER B 1 219 ? -8.898 22.953 -30.531 1 53.5 219 SER B C 1
ATOM 7051 O O . SER B 1 219 ? -8.062 22.5 -29.75 1 53.5 219 SER B O 1
ATOM 7053 N N . GLY B 1 220 ? -10.188 22.484 -30.375 1 55.22 220 GLY B N 1
ATOM 7054 C CA . GLY B 1 220 ? -10.602 21.156 -29.984 1 55.22 220 GLY B CA 1
ATOM 7055 C C . GLY B 1 220 ? -9.539 20.094 -30.25 1 55.22 220 GLY B C 1
ATOM 7056 O O . GLY B 1 220 ? -9.398 19.141 -29.484 1 55.22 220 GLY B O 1
ATOM 7057 N N . SER B 1 221 ? -8.852 20.203 -31.422 1 58.66 221 SER B N 1
ATOM 7058 C CA . SER B 1 221 ? -7.949 19.172 -31.906 1 58.66 221 SER B CA 1
ATOM 7059 C C . SER B 1 221 ? -6.684 19.094 -31.062 1 58.66 221 SER B C 1
ATOM 7061 O O . SER B 1 221 ? -6.07 18.031 -30.953 1 58.66 221 SER B O 1
ATOM 7063 N N . LYS B 1 222 ? -6.578 20.078 -30.219 1 80.5 222 LYS B N 1
ATOM 7064 C CA . LYS B 1 222 ? -5.289 20.016 -29.531 1 80.5 222 LYS B CA 1
ATOM 7065 C C . LYS B 1 222 ? -5.477 19.781 -28.031 1 80.5 222 LYS B C 1
ATOM 7067 O O . LYS B 1 222 ? -4.555 20.016 -27.25 1 80.5 222 LYS B O 1
ATOM 7072 N N . GLU B 1 223 ? -6.707 19.328 -27.812 1 87.5 223 GLU B N 1
ATOM 7073 C CA . GLU B 1 223 ? -7.035 19.062 -26.422 1 87.5 223 GLU B CA 1
ATOM 7074 C C . GLU B 1 223 ? -6.246 17.859 -25.891 1 87.5 223 GLU B C 1
ATOM 7076 O O . GLU B 1 223 ? -5.738 17.906 -24.766 1 87.5 223 GLU B O 1
ATOM 7081 N N . ILE B 1 224 ? -6.102 16.906 -26.719 1 90.94 224 ILE B N 1
ATOM 7082 C CA . ILE B 1 224 ? -5.43 15.688 -26.297 1 90.94 224 ILE B CA 1
ATOM 7083 C C . ILE B 1 224 ? -3.938 15.953 -26.109 1 90.94 224 ILE B C 1
ATOM 7085 O O . ILE B 1 224 ? -3.318 15.438 -25.172 1 90.94 224 ILE B O 1
ATOM 7089 N N . LEU B 1 225 ? -3.408 16.766 -26.969 1 92.38 225 LEU B N 1
ATOM 7090 C CA . LEU B 1 225 ? -1.99 17.094 -26.875 1 92.38 225 LEU B CA 1
ATOM 7091 C C . LEU B 1 225 ? -1.691 17.859 -25.594 1 92.38 225 LEU B C 1
ATOM 7093 O O . LEU B 1 225 ? -0.72 17.562 -24.891 1 92.38 225 LEU B O 1
ATOM 7097 N N . GLU B 1 226 ? -2.52 18.797 -25.328 1 92.62 226 GLU B N 1
ATOM 7098 C CA . GLU B 1 226 ? -2.328 19.578 -24.109 1 92.62 226 GLU B CA 1
ATOM 7099 C C . GLU B 1 226 ? -2.547 18.719 -22.859 1 92.62 226 GLU B C 1
ATOM 7101 O O . GLU B 1 226 ? -1.82 18.859 -21.875 1 92.62 226 GLU B O 1
ATOM 7106 N N . SER B 1 227 ? -3.549 17.891 -22.891 1 94 227 SER B N 1
ATOM 7107 C CA . SER B 1 227 ? -3.812 17.016 -21.75 1 94 227 SER B CA 1
ATOM 7108 C C . SER B 1 227 ? -2.656 16.047 -21.516 1 94 227 SER B C 1
ATOM 7110 O O . SER B 1 227 ? -2.359 15.703 -20.375 1 94 227 SER B O 1
ATOM 7112 N N . TYR B 1 228 ? -2.057 15.641 -22.578 1 94.12 228 TYR B N 1
ATOM 7113 C CA . TYR B 1 228 ? -0.905 14.758 -22.438 1 94.12 228 TYR B CA 1
ATOM 7114 C C . TYR B 1 228 ? 0.279 15.5 -21.828 1 94.12 228 TYR B C 1
ATOM 7116 O O . TYR B 1 228 ? 1.005 14.953 -20.984 1 94.12 228 TYR B O 1
ATOM 7124 N N . ARG B 1 229 ? 0.503 16.703 -22.266 1 94 229 ARG B N 1
ATOM 7125 C CA . ARG B 1 229 ? 1.555 17.516 -21.672 1 94 229 ARG B CA 1
ATOM 7126 C C . ARG B 1 229 ? 1.317 17.719 -20.188 1 94 229 ARG B C 1
ATOM 7128 O O . ARG B 1 229 ? 2.25 17.641 -19.391 1 94 229 ARG B O 1
ATOM 7135 N N . LEU B 1 230 ? 0.087 17.938 -19.875 1 95.56 230 LEU B N 1
ATOM 7136 C CA . LEU B 1 230 ? -0.266 18.109 -18.469 1 95.56 230 LEU B CA 1
ATOM 7137 C C . LEU B 1 230 ? -0.078 16.812 -17.688 1 95.56 230 LEU B C 1
ATOM 7139 O O . LEU B 1 230 ? 0.393 16.828 -16.547 1 95.56 230 LEU B O 1
ATOM 7143 N N . PHE B 1 231 ? -0.389 15.727 -18.25 1 95.69 231 PHE B N 1
ATOM 7144 C CA . PHE B 1 231 ? -0.183 14.438 -17.609 1 95.69 231 PHE B CA 1
ATOM 7145 C C . PHE B 1 231 ? 1.286 14.234 -17.266 1 95.69 231 PHE B C 1
ATOM 7147 O O . PHE B 1 231 ? 1.611 13.766 -16.172 1 95.69 231 PHE B O 1
ATOM 7154 N N . LYS B 1 232 ? 2.123 14.602 -18.172 1 93.31 232 LYS B N 1
ATOM 7155 C CA . LYS B 1 232 ? 3.557 14.438 -17.938 1 93.31 232 LYS B CA 1
ATOM 7156 C C . LYS B 1 232 ? 4.035 15.336 -16.797 1 93.31 232 LYS B C 1
ATOM 7158 O O . LYS B 1 232 ? 4.934 14.961 -16.047 1 93.31 232 LYS B O 1
ATOM 7163 N N . ILE B 1 233 ? 3.402 16.406 -16.656 1 92.81 233 ILE B N 1
ATOM 7164 C CA . ILE B 1 233 ? 3.758 17.344 -15.594 1 92.81 233 ILE B CA 1
ATOM 7165 C C . ILE B 1 233 ? 3.279 16.797 -14.25 1 92.81 233 ILE B C 1
ATOM 7167 O O . ILE B 1 233 ? 3.99 16.891 -13.25 1 92.81 233 ILE B O 1
ATOM 7171 N N . PHE B 1 234 ? 2.102 16.156 -14.25 1 93.94 234 PHE B N 1
ATOM 7172 C CA . PHE B 1 234 ? 1.484 15.812 -12.977 1 93.94 234 PHE B CA 1
ATOM 7173 C C . PHE B 1 234 ? 1.678 14.328 -12.672 1 93.94 234 PHE B C 1
ATOM 7175 O O . PHE B 1 234 ? 1.216 13.836 -11.641 1 93.94 234 PHE B O 1
ATOM 7182 N N . GLU B 1 235 ? 2.334 13.625 -13.461 1 93.25 235 GLU B N 1
ATOM 7183 C CA . GLU B 1 235 ? 2.643 12.211 -13.25 1 93.25 235 GLU B CA 1
ATOM 7184 C C . GLU B 1 235 ? 3.357 12 -11.914 1 93.25 235 GLU B C 1
ATOM 7186 O O . GLU B 1 235 ? 3.105 11.016 -11.219 1 93.25 235 GLU B O 1
ATOM 7191 N N . PRO B 1 236 ? 4.195 12.922 -11.453 1 91.5 236 PRO B N 1
ATOM 7192 C CA . PRO B 1 236 ? 4.898 12.758 -10.172 1 91.5 236 PRO B CA 1
ATOM 7193 C C . PRO B 1 236 ? 3.953 12.789 -8.977 1 91.5 236 PRO B C 1
ATOM 7195 O O . PRO B 1 236 ? 4.297 12.281 -7.902 1 91.5 236 PRO B O 1
ATOM 7198 N N . LEU B 1 237 ? 2.791 13.312 -9.172 1 91.81 237 LEU B N 1
ATOM 7199 C CA . LEU B 1 237 ? 1.833 13.398 -8.078 1 91.81 237 LEU B CA 1
ATOM 7200 C C . LEU B 1 237 ? 1.395 12.008 -7.625 1 91.81 237 LEU B C 1
ATOM 7202 O O . LEU B 1 237 ? 1.05 11.812 -6.457 1 91.81 237 LEU B O 1
ATOM 7206 N N . PHE B 1 238 ? 1.461 11.031 -8.523 1 92 238 PHE B N 1
ATOM 7207 C CA . PHE B 1 238 ? 0.995 9.688 -8.219 1 92 238 PHE B CA 1
ATOM 7208 C C . PHE B 1 238 ? 1.99 8.961 -7.32 1 92 238 PHE B C 1
ATOM 7210 O O . PHE B 1 238 ? 1.672 7.914 -6.75 1 92 238 PHE B O 1
ATOM 7217 N N . VAL B 1 239 ? 3.203 9.531 -7.137 1 88.56 239 VAL B N 1
ATOM 7218 C CA . VAL B 1 239 ? 4.199 8.945 -6.25 1 88.56 239 VAL B CA 1
ATOM 7219 C C . VAL B 1 239 ? 4.594 9.945 -5.172 1 88.56 239 VAL B C 1
ATOM 7221 O O . VAL B 1 239 ? 5.711 9.906 -4.656 1 88.56 239 VAL B O 1
ATOM 7224 N N . ASP B 1 240 ? 3.818 10.906 -4.914 1 83.06 240 ASP B N 1
ATOM 7225 C CA . ASP B 1 240 ? 3.943 11.875 -3.83 1 83.06 240 ASP B CA 1
ATOM 7226 C C . ASP B 1 240 ? 5.191 12.742 -4.008 1 83.06 240 ASP B C 1
ATOM 7228 O O . ASP B 1 240 ? 5.875 13.055 -3.031 1 83.06 240 ASP B O 1
ATOM 7232 N N . LEU B 1 241 ? 5.52 13.078 -5.234 1 86.25 241 LEU B N 1
ATOM 7233 C CA . LEU B 1 241 ? 6.602 14.008 -5.516 1 86.25 241 LEU B CA 1
ATOM 7234 C C . LEU B 1 241 ? 6.07 15.43 -5.68 1 86.25 241 LEU B C 1
ATOM 7236 O O . LEU B 1 241 ? 4.926 15.617 -6.098 1 86.25 241 LEU B O 1
ATOM 7240 N N . ILE B 1 242 ? 6.887 16.312 -5.297 1 83 242 ILE B N 1
ATOM 7241 C CA . ILE B 1 242 ? 6.473 17.719 -5.359 1 83 242 ILE B CA 1
ATOM 7242 C C . ILE B 1 242 ? 6.828 18.297 -6.727 1 83 242 ILE B C 1
ATOM 7244 O O . ILE B 1 242 ? 7.793 17.875 -7.363 1 83 242 ILE B O 1
ATOM 7248 N N . LEU B 1 243 ? 5.984 19.188 -7.141 1 86.44 243 LEU B N 1
ATOM 7249 C CA . LEU B 1 243 ? 6.164 19.828 -8.445 1 86.44 243 LEU B CA 1
ATOM 7250 C C . LEU B 1 243 ? 6.777 21.219 -8.289 1 86.44 243 LEU B C 1
ATOM 7252 O O . LEU B 1 243 ? 6.805 21.766 -7.191 1 86.44 243 LEU B O 1
ATOM 7256 N N . THR B 1 244 ? 7.301 21.672 -9.383 1 81.06 244 THR B N 1
ATOM 7257 C CA . THR B 1 244 ? 7.922 23 -9.383 1 81.06 244 THR B CA 1
ATOM 7258 C C . THR B 1 244 ? 6.875 24.094 -9.547 1 81.06 244 THR B C 1
ATOM 7260 O O . THR B 1 244 ? 5.734 23.812 -9.93 1 81.06 244 THR B O 1
ATOM 7263 N N . TYR B 1 245 ? 7.227 25.328 -9.281 1 80.44 245 TYR B N 1
ATOM 7264 C CA . TYR B 1 245 ? 6.332 26.484 -9.406 1 80.44 245 TYR B CA 1
ATOM 7265 C C . TYR B 1 245 ? 6.031 26.781 -10.875 1 80.44 245 TYR B C 1
ATOM 7267 O O . TYR B 1 245 ? 4.938 27.234 -11.211 1 80.44 245 TYR B O 1
ATOM 7275 N N . GLU B 1 246 ? 6.969 26.438 -11.711 1 80.44 246 GLU B N 1
ATOM 7276 C CA . GLU B 1 246 ? 6.762 26.656 -13.133 1 80.44 246 GLU B CA 1
ATOM 7277 C C . GLU B 1 246 ? 5.668 25.75 -13.688 1 80.44 246 GLU B C 1
ATOM 7279 O O . GLU B 1 246 ? 4.848 26.188 -14.5 1 80.44 246 GLU B O 1
ATOM 7284 N N . GLU B 1 247 ? 5.777 24.625 -13.227 1 86.19 247 GLU B N 1
ATOM 7285 C CA . GLU B 1 247 ? 4.777 23.672 -13.672 1 86.19 247 GLU B CA 1
ATOM 7286 C C . GLU B 1 247 ? 3.383 24.062 -13.188 1 86.19 247 GLU B C 1
ATOM 7288 O O . GLU B 1 247 ? 2.395 23.859 -13.891 1 86.19 247 GLU B O 1
ATOM 7293 N N . ARG B 1 248 ? 3.309 24.625 -12.023 1 87.56 248 ARG B N 1
ATOM 7294 C CA . ARG B 1 248 ? 2.047 25.125 -11.492 1 87.56 248 ARG B CA 1
ATOM 7295 C C . ARG B 1 248 ? 1.484 26.234 -12.367 1 87.56 248 ARG B C 1
ATOM 7297 O O . ARG B 1 248 ? 0.299 26.219 -12.711 1 87.56 248 ARG B O 1
ATOM 7304 N N . ASP B 1 249 ? 2.354 27.094 -12.781 1 86.06 249 ASP B N 1
ATOM 7305 C CA . ASP B 1 249 ? 1.908 28.266 -13.539 1 86.06 249 ASP B CA 1
ATOM 7306 C C . ASP B 1 249 ? 1.443 27.875 -14.938 1 86.06 249 ASP B C 1
ATOM 7308 O O . ASP B 1 249 ? 0.495 28.453 -15.469 1 86.06 249 ASP B O 1
ATOM 7312 N N . ILE B 1 250 ? 2.07 26.906 -15.461 1 87.75 250 ILE B N 1
ATOM 7313 C CA . ILE B 1 250 ? 1.702 26.438 -16.797 1 87.75 250 ILE B CA 1
ATOM 7314 C C . ILE B 1 250 ? 0.299 25.844 -16.75 1 87.75 250 ILE B C 1
ATOM 7316 O O . ILE B 1 250 ? -0.544 26.172 -17.594 1 87.75 250 ILE B O 1
ATOM 7320 N N . SER B 1 251 ? 0.04 25.047 -15.805 1 92 251 SER B N 1
ATOM 7321 C CA . SER B 1 251 ? -1.245 24.359 -15.734 1 92 251 SER B CA 1
ATOM 7322 C C . SER B 1 251 ? -2.363 25.328 -15.336 1 92 251 SER B C 1
ATOM 7324 O O . SER B 1 251 ? -3.461 25.281 -15.898 1 92 251 SER B O 1
ATOM 7326 N N . THR B 1 252 ? -2.072 26.234 -14.391 1 90.44 252 THR B N 1
ATOM 7327 C CA . THR B 1 252 ? -3.09 27.172 -13.914 1 90.44 252 THR B CA 1
ATOM 7328 C C . THR B 1 252 ? -3.504 28.125 -15.016 1 90.44 252 THR B C 1
ATOM 7330 O O . THR B 1 252 ? -4.68 28.484 -15.133 1 90.44 252 THR B O 1
ATOM 7333 N N . SER B 1 253 ? -2.535 28.531 -15.812 1 89.56 253 SER B N 1
ATOM 7334 C CA . SER B 1 253 ? -2.838 29.453 -16.906 1 89.56 253 SER B CA 1
ATOM 7335 C C . SER B 1 253 ? -3.707 28.797 -17.969 1 89.56 253 SER B C 1
ATOM 7337 O O . SER B 1 253 ? -4.582 29.438 -18.547 1 89.56 253 SER B O 1
ATOM 7339 N N . TYR B 1 254 ? -3.502 27.578 -18.156 1 91.06 254 TYR B N 1
ATOM 7340 C CA . TYR B 1 254 ? -4.289 26.828 -19.125 1 91.06 254 TYR B CA 1
ATOM 7341 C C . TYR B 1 254 ? -5.707 26.594 -18.625 1 91.06 254 TYR B C 1
ATOM 7343 O O . TYR B 1 254 ? -6.68 26.828 -19.344 1 91.06 254 TYR B O 1
ATOM 7351 N N . PHE B 1 255 ? -5.926 26.234 -17.391 1 92.12 255 PHE B N 1
ATOM 7352 C CA . PHE B 1 255 ? -7.227 25.844 -16.844 1 92.12 255 PHE B CA 1
ATOM 7353 C C . PHE B 1 255 ? -8.078 27.078 -16.562 1 92.12 255 PHE B C 1
ATOM 7355 O O . PHE B 1 255 ? -9.305 27 -16.547 1 92.12 255 PHE B O 1
ATOM 7362 N N . LYS B 1 256 ? -7.434 28.156 -16.359 1 88.25 256 LYS B N 1
ATOM 7363 C CA . LYS B 1 256 ? -8.172 29.391 -16.125 1 88.25 256 LYS B CA 1
ATOM 7364 C C . LYS B 1 256 ? -8.969 29.797 -17.375 1 88.25 256 LYS B C 1
ATOM 7366 O O . LYS B 1 256 ? -9.992 30.469 -17.266 1 88.25 256 LYS B O 1
ATOM 7371 N N . ARG B 1 257 ? -8.555 29.312 -18.484 1 89 257 ARG B N 1
ATOM 7372 C CA . ARG B 1 257 ? -9.172 29.719 -19.734 1 89 257 ARG B CA 1
ATOM 7373 C C . ARG B 1 257 ? -10.234 28.703 -20.172 1 89 257 ARG B C 1
ATOM 7375 O O . ARG B 1 257 ? -11.008 28.969 -21.094 1 89 257 ARG B O 1
ATOM 7382 N N . LEU B 1 258 ? -10.32 27.641 -19.469 1 92.88 258 LEU B N 1
ATOM 7383 C CA . LEU B 1 258 ? -11.25 26.594 -19.844 1 92.88 258 LEU B CA 1
ATOM 7384 C C . LEU B 1 258 ? -12.586 26.766 -19.141 1 92.88 258 LEU B C 1
ATOM 7386 O O . LEU B 1 258 ? -12.656 27.375 -18.062 1 92.88 258 LEU B O 1
ATOM 7390 N N . ASP B 1 259 ? -13.555 26.25 -19.828 1 92.75 259 ASP B N 1
ATOM 7391 C CA . ASP B 1 259 ? -14.844 26.109 -19.172 1 92.75 259 ASP B CA 1
ATOM 7392 C C . ASP B 1 259 ? -14.906 24.828 -18.344 1 92.75 259 ASP B C 1
ATOM 7394 O O . ASP B 1 259 ? -14 24 -18.406 1 92.75 259 ASP B O 1
ATOM 7398 N N . SER B 1 260 ? -15.938 24.734 -17.547 1 94.88 260 SER B N 1
ATOM 7399 C CA . SER B 1 260 ? -16.062 23.609 -16.625 1 94.88 260 SER B CA 1
ATOM 7400 C C . SER B 1 260 ? -16.094 22.281 -17.391 1 94.88 260 SER B C 1
ATOM 7402 O O . SER B 1 260 ? -15.438 21.312 -16.969 1 94.88 260 SER B O 1
ATOM 7404 N N . CYS B 1 261 ? -16.797 22.219 -18.438 1 92.81 261 CYS B N 1
ATOM 7405 C CA . CYS B 1 261 ? -16.906 21 -19.234 1 92.81 261 CYS B CA 1
ATOM 7406 C C . CYS B 1 261 ? -15.562 20.625 -19.844 1 92.81 261 CYS B C 1
ATOM 7408 O O . CYS B 1 261 ? -15.164 19.453 -19.812 1 92.81 261 CYS B O 1
ATOM 7410 N N . GLN B 1 262 ? -14.891 21.594 -20.344 1 93.12 262 GLN B N 1
ATOM 7411 C CA . GLN B 1 262 ? -13.586 21.359 -20.953 1 93.12 262 GLN B CA 1
ATOM 7412 C C . GLN B 1 262 ? -12.547 20.969 -19.891 1 93.12 262 GLN B C 1
ATOM 7414 O O . GLN B 1 262 ? -11.68 20.125 -20.141 1 93.12 262 GLN B O 1
ATOM 7419 N N . ALA B 1 263 ? -12.664 21.578 -18.734 1 95.12 263 ALA B N 1
ATOM 7420 C CA . ALA B 1 263 ? -11.719 21.297 -17.656 1 95.12 263 ALA B CA 1
ATOM 7421 C C . ALA B 1 263 ? -11.836 19.844 -17.203 1 95.12 263 ALA B C 1
ATOM 7423 O O . ALA B 1 263 ? -10.82 19.141 -17.078 1 95.12 263 ALA B O 1
ATOM 7424 N N . PHE B 1 264 ? -13.078 19.391 -17.047 1 95 264 PHE B N 1
ATOM 7425 C CA . PHE B 1 264 ? -13.266 18.016 -16.609 1 95 264 PHE B CA 1
ATOM 7426 C C . PHE B 1 264 ? -12.891 17.031 -17.719 1 95 264 PHE B C 1
ATOM 7428 O O . PHE B 1 264 ? -12.398 15.938 -17.438 1 95 264 PHE B O 1
ATOM 7435 N N . ARG B 1 265 ? -13.102 17.438 -18.891 1 93.19 265 ARG B N 1
ATOM 7436 C CA . ARG B 1 265 ? -12.703 16.594 -20 1 93.19 265 ARG B CA 1
ATOM 7437 C C . ARG B 1 265 ? -11.188 16.438 -20.062 1 93.19 265 ARG B C 1
ATOM 7439 O O . ARG B 1 265 ? -10.68 15.344 -20.312 1 93.19 265 ARG B O 1
ATOM 7446 N N . ALA B 1 266 ? -10.508 17.516 -19.859 1 94.25 266 ALA B N 1
ATOM 7447 C CA . ALA B 1 266 ? -9.047 17.469 -19.828 1 94.25 266 ALA B CA 1
ATOM 7448 C C . ALA B 1 266 ? -8.547 16.547 -18.719 1 94.25 266 ALA B C 1
ATOM 7450 O O . ALA B 1 266 ? -7.629 15.75 -18.922 1 94.25 266 ALA B O 1
ATOM 7451 N N . VAL B 1 267 ? -9.172 16.625 -17.594 1 95.94 267 VAL B N 1
ATOM 7452 C CA . VAL B 1 267 ? -8.797 15.805 -16.453 1 95.94 267 VAL B CA 1
ATOM 7453 C C . VAL B 1 267 ? -9.078 14.336 -16.766 1 95.94 267 VAL B C 1
ATOM 7455 O O . VAL B 1 267 ? -8.289 13.453 -16.422 1 95.94 267 VAL B O 1
ATOM 7458 N N . GLU B 1 268 ? -10.188 14.094 -17.422 1 94.75 268 GLU B N 1
ATOM 7459 C CA . GLU B 1 268 ? -10.555 12.734 -17.781 1 94.75 268 GLU B CA 1
ATOM 7460 C C . GLU B 1 268 ? -9.539 12.125 -18.75 1 94.75 268 GLU B C 1
ATOM 7462 O O . GLU B 1 268 ? -9.211 10.945 -18.656 1 94.75 268 GLU B O 1
ATOM 7467 N N . ILE B 1 269 ? -9.062 12.953 -19.641 1 94.19 269 ILE B N 1
ATOM 7468 C CA . ILE B 1 269 ? -8.07 12.484 -20.594 1 94.19 269 ILE B CA 1
ATOM 7469 C C . ILE B 1 269 ? -6.75 12.211 -19.875 1 94.19 269 ILE B C 1
ATOM 7471 O O . ILE B 1 269 ? -6.102 11.188 -20.125 1 94.19 269 ILE B O 1
ATOM 7475 N N . GLU B 1 270 ? -6.363 13.094 -18.969 1 96.06 270 GLU B N 1
ATOM 7476 C CA . GLU B 1 270 ? -5.148 12.891 -18.172 1 96.06 270 GLU B CA 1
ATOM 7477 C C . GLU B 1 270 ? -5.211 11.586 -17.391 1 96.06 270 GLU B C 1
ATOM 7479 O O . GLU B 1 270 ? -4.258 10.797 -17.406 1 96.06 270 GLU B O 1
ATOM 7484 N N . LEU B 1 271 ? -6.344 11.359 -16.797 1 95.88 271 LEU B N 1
ATOM 7485 C CA . LEU B 1 271 ? -6.516 10.148 -16 1 95.88 271 LEU B CA 1
ATOM 7486 C C . LEU B 1 271 ? -6.574 8.914 -16.891 1 95.88 271 LEU B C 1
ATOM 7488 O O . LEU B 1 271 ? -6.25 7.809 -16.453 1 95.88 271 LEU B O 1
ATOM 7492 N N . GLY B 1 272 ? -7.016 9.141 -18.094 1 93.88 272 GLY B N 1
ATOM 7493 C CA . GLY B 1 272 ? -6.977 8.047 -19.047 1 93.88 272 GLY B CA 1
ATOM 7494 C C . GLY B 1 272 ? -5.566 7.574 -19.359 1 93.88 272 GLY B C 1
ATOM 7495 O O . GLY B 1 272 ? -5.312 6.371 -19.453 1 93.88 272 GLY B O 1
ATOM 7496 N N . PHE B 1 273 ? -4.68 8.477 -19.484 1 94.56 273 PHE B N 1
ATOM 7497 C CA . PHE B 1 273 ? -3.281 8.133 -19.719 1 94.56 273 PHE B CA 1
ATOM 7498 C C . PHE B 1 273 ? -2.67 7.473 -18.484 1 94.56 273 PHE B C 1
ATOM 7500 O O . PHE B 1 273 ? -1.852 6.559 -18.609 1 94.56 273 PHE B O 1
ATOM 7507 N N . ALA B 1 274 ? -3.062 7.977 -17.344 1 95.12 274 ALA B N 1
ATOM 7508 C CA . ALA B 1 274 ? -2.58 7.359 -16.109 1 95.12 274 ALA B CA 1
ATOM 7509 C C . ALA B 1 274 ? -3.064 5.918 -15.992 1 95.12 274 ALA B C 1
ATOM 7511 O O . ALA B 1 274 ? -2.297 5.023 -15.625 1 95.12 274 ALA B O 1
ATOM 7512 N N . TYR B 1 275 ? -4.344 5.668 -16.328 1 94.12 275 TYR B N 1
ATOM 7513 C CA . TYR B 1 275 ? -4.898 4.32 -16.312 1 94.12 275 TYR B CA 1
ATOM 7514 C C . TYR B 1 275 ? -4.113 3.396 -17.234 1 94.12 275 TYR B C 1
ATOM 7516 O O . TYR B 1 275 ? -3.795 2.264 -16.859 1 94.12 275 TYR B O 1
ATOM 7524 N N . ASP B 1 276 ? -3.773 3.891 -18.375 1 93.38 276 ASP B N 1
ATOM 7525 C CA . ASP B 1 276 ? -3.059 3.076 -19.344 1 93.38 276 ASP B CA 1
ATOM 7526 C C . ASP B 1 276 ? -1.637 2.777 -18.875 1 93.38 276 ASP B C 1
ATOM 7528 O O . ASP B 1 276 ? -1.092 1.712 -19.172 1 93.38 276 ASP B O 1
ATOM 7532 N N . LYS B 1 277 ? -1.114 3.643 -18.203 1 93.31 277 LYS B N 1
ATOM 7533 C CA . LYS B 1 277 ? 0.234 3.416 -17.688 1 93.31 277 LYS B CA 1
ATOM 7534 C C . LYS B 1 277 ? 0.23 2.377 -16.578 1 93.31 277 LYS B C 1
ATOM 7536 O O . LYS B 1 277 ? 1.152 1.565 -16.469 1 93.31 277 LYS B O 1
ATOM 7541 N N . PHE B 1 278 ? -0.828 2.301 -15.797 1 94.44 278 PHE B N 1
ATOM 7542 C CA . PHE B 1 278 ? -0.826 1.47 -14.594 1 94.44 278 PHE B CA 1
ATOM 7543 C C . PHE B 1 278 ? -1.479 0.12 -14.875 1 94.44 278 PHE B C 1
ATOM 7545 O O . PHE B 1 278 ? -1.14 -0.881 -14.242 1 94.44 278 PHE B O 1
ATOM 7552 N N . TYR B 1 279 ? -2.436 0.055 -15.82 1 93.75 279 TYR B N 1
ATOM 7553 C CA . TYR B 1 279 ? -3.264 -1.145 -15.844 1 93.75 279 TYR B CA 1
ATOM 7554 C C . TYR B 1 279 ? -3.318 -1.742 -17.25 1 93.75 279 TYR B C 1
ATOM 7556 O O . TYR B 1 279 ? -4.02 -2.729 -17.484 1 93.75 279 TYR B O 1
ATOM 7564 N N . THR B 1 280 ? -2.633 -1.145 -18.172 1 93.94 280 THR B N 1
ATOM 7565 C CA . THR B 1 280 ? -2.578 -1.697 -19.516 1 93.94 280 THR B CA 1
ATOM 7566 C C . THR B 1 280 ? -1.139 -1.765 -20.016 1 93.94 280 THR B C 1
ATOM 7568 O O . THR B 1 280 ? -0.212 -1.355 -19.312 1 93.94 280 THR B O 1
ATOM 7571 N N . LYS B 1 281 ? -0.955 -2.266 -21.234 1 93.5 281 LYS B N 1
ATOM 7572 C CA . LYS B 1 281 ? 0.369 -2.377 -21.844 1 93.5 281 LYS B CA 1
ATOM 7573 C C . LYS B 1 281 ? 0.655 -1.191 -22.75 1 93.5 281 LYS B C 1
ATOM 7575 O O . LYS B 1 281 ? 1.617 -1.214 -23.531 1 93.5 281 LYS B O 1
ATOM 7580 N N . ALA B 1 282 ? -0.051 -0.208 -22.703 1 90.19 282 ALA B N 1
ATOM 7581 C CA . ALA B 1 282 ? 0.033 0.903 -23.641 1 90.19 282 ALA B CA 1
ATOM 7582 C C . ALA B 1 282 ? 1.407 1.564 -23.594 1 90.19 282 ALA B C 1
ATOM 7584 O O . ALA B 1 282 ? 1.979 1.898 -24.641 1 90.19 282 ALA B O 1
ATOM 7585 N N . ASN B 1 283 ? 1.971 1.633 -22.469 1 87.44 283 ASN B N 1
ATOM 7586 C CA . ASN B 1 283 ? 3.258 2.303 -22.312 1 87.44 283 ASN B CA 1
ATOM 7587 C C . ASN B 1 283 ? 4.379 1.532 -23.016 1 87.44 283 ASN B C 1
ATOM 7589 O O . ASN B 1 283 ? 5.41 2.107 -23.359 1 87.44 283 ASN B O 1
ATOM 7593 N N . VAL B 1 284 ? 4.129 0.302 -23.219 1 89.81 284 VAL B N 1
ATOM 7594 C CA . VAL B 1 284 ? 5.156 -0.533 -23.828 1 89.81 284 VAL B CA 1
ATOM 7595 C C . VAL B 1 284 ? 4.855 -0.723 -25.312 1 89.81 284 VAL B C 1
ATOM 7597 O O . VAL B 1 284 ? 5.754 -0.627 -26.156 1 89.81 284 VAL B O 1
ATOM 7600 N N . ILE B 1 285 ? 3.611 -0.805 -25.641 1 89.56 285 ILE B N 1
ATOM 7601 C CA . ILE B 1 285 ? 3.232 -1.212 -26.984 1 89.56 285 ILE B CA 1
ATOM 7602 C C . ILE B 1 285 ? 3.035 0.024 -27.859 1 89.56 285 ILE B C 1
ATOM 7604 O O . ILE B 1 285 ? 3.314 -0.008 -29.062 1 89.56 285 ILE B O 1
ATOM 7608 N N . TYR B 1 286 ? 2.615 1.125 -27.281 1 88.25 286 TYR B N 1
ATOM 7609 C CA . TYR B 1 286 ? 2.285 2.287 -28.109 1 88.25 286 TYR B CA 1
ATOM 7610 C C . TYR B 1 286 ? 3.514 3.16 -28.328 1 88.25 286 TYR B C 1
ATOM 7612 O O . TYR B 1 286 ? 3.418 4.391 -28.328 1 88.25 286 TYR B O 1
ATOM 7620 N N . THR B 1 287 ? 4.625 2.605 -28.297 1 87.25 287 THR B N 1
ATOM 7621 C CA . THR B 1 287 ? 5.891 3.211 -28.688 1 87.25 287 THR B CA 1
ATOM 7622 C C . THR B 1 287 ? 6.332 2.695 -30.062 1 87.25 287 THR B C 1
ATOM 7624 O O . THR B 1 287 ? 5.742 1.753 -30.594 1 87.25 287 THR B O 1
ATOM 7627 N N . TYR B 1 288 ? 7.254 3.348 -30.625 1 88.06 288 TYR B N 1
ATOM 7628 C CA . TYR B 1 288 ? 7.719 2.932 -31.953 1 88.06 288 TYR B CA 1
ATOM 7629 C C . TYR B 1 288 ? 8.242 1.499 -31.922 1 88.06 288 TYR B C 1
ATOM 7631 O O . TYR B 1 288 ? 7.875 0.68 -32.75 1 88.06 288 TYR B O 1
ATOM 7639 N N . LYS B 1 289 ? 9.039 1.216 -30.906 1 88.38 289 LYS B N 1
ATOM 7640 C CA . LYS B 1 289 ? 9.555 -0.144 -30.766 1 88.38 289 LYS B CA 1
ATOM 7641 C C . LYS B 1 289 ? 8.43 -1.13 -30.469 1 88.38 289 LYS B C 1
ATOM 7643 O O . LYS B 1 289 ? 8.414 -2.242 -31 1 88.38 289 LYS B O 1
ATOM 7648 N N . GLY B 1 290 ? 7.516 -0.674 -29.703 1 88.88 290 GLY B N 1
ATOM 7649 C CA . GLY B 1 290 ? 6.387 -1.528 -29.359 1 88.88 290 GLY B CA 1
ATOM 7650 C C . GLY B 1 290 ? 5.48 -1.82 -30.547 1 88.88 290 GLY B C 1
ATOM 7651 O O . GLY B 1 290 ? 5 -2.945 -30.703 1 88.88 290 GLY B O 1
ATOM 7652 N N . LEU B 1 291 ? 5.375 -0.888 -31.391 1 88.25 291 LEU B N 1
ATOM 7653 C CA . LEU B 1 291 ? 4.535 -1.064 -32.562 1 88.25 291 LEU B CA 1
ATOM 7654 C C . LEU B 1 291 ? 5.195 -2.012 -33.562 1 88.25 291 LEU B C 1
ATOM 7656 O O . LEU B 1 291 ? 4.512 -2.789 -34.25 1 88.25 291 LEU B O 1
ATOM 7660 N N . LEU B 1 292 ? 6.473 -1.911 -33.625 1 89.56 292 LEU B N 1
ATOM 7661 C CA . LEU B 1 292 ? 7.199 -2.834 -34.5 1 89.56 292 LEU B CA 1
ATOM 7662 C C . LEU B 1 292 ? 7.043 -4.27 -34 1 89.56 292 LEU B C 1
ATOM 7664 O O . LEU B 1 292 ? 6.836 -5.184 -34.812 1 89.56 292 LEU B O 1
ATOM 7668 N N . PHE B 1 293 ? 7.102 -4.406 -32.75 1 88.5 293 PHE B N 1
ATOM 7669 C CA . PHE B 1 293 ? 6.934 -5.738 -32.188 1 88.5 293 PHE B CA 1
ATOM 7670 C C . PHE B 1 293 ? 5.504 -6.234 -32.375 1 88.5 293 PHE B C 1
ATOM 7672 O O . PHE B 1 293 ? 5.281 -7.414 -32.625 1 88.5 293 PHE B O 1
ATOM 7679 N N . HIS B 1 294 ? 4.637 -5.312 -32.219 1 87.81 294 HIS B N 1
ATOM 7680 C CA . HIS B 1 294 ? 3.24 -5.688 -32.406 1 87.81 294 HIS B CA 1
ATOM 7681 C C . HIS B 1 294 ? 2.955 -6.078 -33.844 1 87.81 294 HIS B C 1
ATOM 7683 O O . HIS B 1 294 ? 2.258 -7.062 -34.125 1 87.81 294 HIS B O 1
ATOM 7689 N N . ALA B 1 295 ? 3.496 -5.371 -34.75 1 87.31 295 ALA B N 1
ATOM 7690 C CA . ALA B 1 295 ? 3.32 -5.691 -36.188 1 87.31 295 ALA B CA 1
ATOM 7691 C C . ALA B 1 295 ? 3.957 -7.035 -36.531 1 87.31 295 ALA B C 1
ATOM 7693 O O . ALA B 1 295 ? 3.383 -7.832 -37.25 1 87.31 295 ALA B O 1
ATOM 7694 N N . THR B 1 296 ? 5.078 -7.156 -35.938 1 88.75 296 THR B N 1
ATOM 7695 C CA . THR B 1 296 ? 5.754 -8.43 -36.156 1 88.75 296 THR B CA 1
ATOM 7696 C C . THR B 1 296 ? 4.941 -9.578 -35.562 1 88.75 296 THR B C 1
ATOM 7698 O O . THR B 1 296 ? 4.855 -10.656 -36.156 1 88.75 296 THR B O 1
ATOM 7701 N N . SER B 1 297 ? 4.359 -9.328 -34.406 1 88.88 297 SER B N 1
ATOM 7702 C CA . SER B 1 297 ? 3.545 -10.359 -33.781 1 88.88 297 SER B CA 1
ATOM 7703 C C . SER B 1 297 ? 2.312 -10.688 -34.594 1 88.88 297 SER B C 1
ATOM 7705 O O . SER B 1 297 ? 1.942 -11.859 -34.75 1 88.88 297 SER B O 1
ATOM 7707 N N . VAL B 1 298 ? 1.731 -9.711 -35.25 1 89.25 298 VAL B N 1
ATOM 7708 C CA . VAL B 1 298 ? 0.558 -9.938 -36.062 1 89.25 298 VAL B CA 1
ATOM 7709 C C . VAL B 1 298 ? 0.959 -10.703 -37.344 1 89.25 298 VAL B C 1
ATOM 7711 O O . VAL B 1 298 ? 0.291 -11.664 -37.719 1 89.25 298 VAL B O 1
ATOM 7714 N N . PHE B 1 299 ? 2.041 -10.336 -37.875 1 91.81 299 PHE B N 1
ATOM 7715 C CA . PHE B 1 299 ? 2.516 -10.977 -39.094 1 91.81 299 PHE B CA 1
ATOM 7716 C C . PHE B 1 299 ? 2.893 -12.43 -38.844 1 91.81 299 PHE B C 1
ATOM 7718 O O . PHE B 1 299 ? 2.52 -13.328 -39.594 1 91.81 299 PHE B O 1
ATOM 7725 N N . LEU B 1 300 ? 3.574 -12.602 -37.781 1 92.44 300 LEU B N 1
ATOM 7726 C CA . LEU B 1 300 ? 4.004 -13.953 -37.438 1 92.44 300 LEU B CA 1
ATOM 7727 C C . LEU B 1 300 ? 2.807 -14.828 -37.094 1 92.44 300 LEU B C 1
ATOM 7729 O O . LEU B 1 300 ? 2.797 -16.031 -37.375 1 92.44 300 LEU B O 1
ATOM 7733 N N . SER B 1 301 ? 1.823 -14.266 -36.438 1 91.12 301 SER B N 1
ATOM 7734 C CA . SER B 1 301 ? 0.626 -15.031 -36.125 1 91.12 301 SER B CA 1
ATOM 7735 C C . SER B 1 301 ? -0.136 -15.438 -37.375 1 91.12 301 SER B C 1
ATOM 7737 O O . SER B 1 301 ? -0.647 -16.562 -37.469 1 91.12 301 SER B O 1
ATOM 7739 N N . LEU B 1 302 ? -0.165 -14.555 -38.312 1 92.44 302 LEU B N 1
ATOM 7740 C CA . LEU B 1 302 ? -0.797 -14.883 -39.594 1 92.44 302 LEU B CA 1
ATOM 7741 C C . LEU B 1 302 ? 0.007 -15.938 -40.344 1 92.44 302 LEU B C 1
ATOM 7743 O O . LEU B 1 302 ? -0.567 -16.844 -40.969 1 92.44 302 LEU B O 1
ATOM 7747 N N . PHE B 1 303 ? 1.242 -15.766 -40.25 1 92.94 303 PHE B N 1
ATOM 7748 C CA . PHE B 1 303 ? 2.137 -16.734 -40.875 1 92.94 303 PHE B CA 1
ATOM 7749 C C . PHE B 1 303 ? 1.939 -18.125 -40.281 1 92.94 303 PHE B C 1
ATOM 7751 O O . PHE B 1 303 ? 1.929 -19.109 -41.031 1 92.94 303 PHE B O 1
ATOM 7758 N N . VAL B 1 304 ? 1.784 -18.203 -39.031 1 93.19 304 VAL B N 1
ATOM 7759 C CA . VAL B 1 304 ? 1.609 -19.484 -38.344 1 93.19 304 VAL B CA 1
ATOM 7760 C C . VAL B 1 304 ? 0.276 -20.109 -38.75 1 93.19 304 VAL B C 1
ATOM 7762 O O . VAL B 1 304 ? 0.192 -21.312 -39 1 93.19 304 VAL B O 1
ATOM 7765 N N . LEU B 1 305 ? -0.772 -19.312 -38.875 1 92.69 305 LEU B N 1
ATOM 7766 C CA . LEU B 1 305 ? -2.08 -19.828 -39.25 1 92.69 305 LEU B CA 1
ATOM 7767 C C . LEU B 1 305 ? -2.037 -20.391 -40.688 1 92.69 305 LEU B C 1
ATOM 7769 O O . LEU B 1 305 ? -2.512 -21.5 -40.906 1 92.69 305 LEU B O 1
ATOM 7773 N N . VAL B 1 306 ? -1.372 -19.703 -41.531 1 92 306 VAL B N 1
ATOM 7774 C CA . VAL B 1 306 ? -1.257 -20.141 -42.938 1 92 306 VAL B CA 1
ATOM 7775 C C . VAL B 1 306 ? -0.292 -21.312 -43.031 1 92 306 VAL B C 1
ATOM 7777 O O . VAL B 1 306 ? -0.533 -22.266 -43.781 1 92 306 VAL B O 1
ATOM 7780 N N . GLY B 1 307 ? 0.772 -21.203 -42.281 1 91.06 307 GLY B N 1
ATOM 7781 C CA . GLY B 1 307 ? 1.75 -22.281 -42.281 1 91.06 307 GLY B CA 1
ATOM 7782 C C . GLY B 1 307 ? 1.183 -23.594 -41.781 1 91.06 307 GLY B C 1
ATOM 7783 O O . GLY B 1 307 ? 1.521 -24.672 -42.312 1 91.06 307 GLY B O 1
ATOM 7784 N N . PHE B 1 308 ? 0.334 -23.594 -40.781 1 89.81 308 PHE B N 1
ATOM 7785 C CA . PHE B 1 308 ? -0.281 -24.812 -40.281 1 89.81 308 PHE B CA 1
ATOM 7786 C C . PHE B 1 308 ? -1.112 -25.5 -41.375 1 89.81 308 PHE B C 1
ATOM 7788 O O . PHE B 1 308 ? -1.132 -26.719 -41.469 1 89.81 308 PHE B O 1
ATOM 7795 N N . TYR B 1 309 ? -1.683 -24.703 -42.188 1 84.75 309 TYR B N 1
ATOM 7796 C CA . TYR B 1 309 ? -2.535 -25.25 -43.25 1 84.75 309 TYR B CA 1
ATOM 7797 C C . TYR B 1 309 ? -1.7 -25.844 -44.375 1 84.75 309 TYR B C 1
ATOM 7799 O O . TYR B 1 309 ? -1.992 -26.938 -44.875 1 84.75 309 TYR B O 1
ATOM 7807 N N . PHE B 1 310 ? -0.604 -25.25 -44.719 1 85.56 310 PHE B N 1
ATOM 7808 C CA . PHE B 1 310 ? 0.11 -25.641 -45.938 1 85.56 310 PHE B CA 1
ATOM 7809 C C . PHE B 1 310 ? 1.294 -26.547 -45.594 1 85.56 310 PHE B C 1
ATOM 7811 O O . PHE B 1 310 ? 1.651 -27.422 -46.375 1 85.56 310 PHE B O 1
ATOM 7818 N N . ILE B 1 311 ? 1.88 -26.25 -44.5 1 78.81 311 ILE B N 1
ATOM 7819 C CA . ILE B 1 311 ? 3.172 -26.891 -44.219 1 78.81 311 ILE B CA 1
ATOM 7820 C C . ILE B 1 311 ? 2.973 -28.156 -43.406 1 78.81 311 ILE B C 1
ATOM 7822 O O . ILE B 1 311 ? 3.746 -29.109 -43.531 1 78.81 311 ILE B O 1
ATOM 7826 N N . SER B 1 312 ? 1.954 -28.219 -42.688 1 77.81 312 SER B N 1
ATOM 7827 C CA . SER B 1 312 ? 1.795 -29.359 -41.781 1 77.81 312 SER B CA 1
ATOM 7828 C C . SER B 1 312 ? 0.981 -30.469 -42.438 1 77.81 312 SER B C 1
ATOM 7830 O O . SER B 1 312 ? 0.089 -30.188 -43.25 1 77.81 312 SER B O 1
ATOM 7832 N N . ASP B 1 313 ? 1.491 -31.672 -42.312 1 82 313 ASP B N 1
ATOM 7833 C CA . ASP B 1 313 ? 0.726 -32.844 -42.781 1 82 313 ASP B CA 1
ATOM 7834 C C . ASP B 1 313 ? -0.465 -33.094 -41.844 1 82 313 ASP B C 1
ATOM 7836 O O . ASP B 1 313 ? -0.355 -33.844 -40.875 1 82 313 ASP B O 1
ATOM 7840 N N . ILE B 1 314 ? -1.557 -32.562 -42.094 1 83.5 314 ILE B N 1
ATOM 7841 C CA . ILE B 1 314 ? -2.752 -32.531 -41.281 1 83.5 314 ILE B CA 1
ATOM 7842 C C . ILE B 1 314 ? -3.287 -33.969 -41.094 1 83.5 314 ILE B C 1
ATOM 7844 O O . ILE B 1 314 ? -3.893 -34.281 -40.094 1 83.5 314 ILE B O 1
ATOM 7848 N N . SER B 1 315 ? -2.904 -34.875 -42.031 1 84 315 SER B N 1
ATOM 7849 C CA . SER B 1 315 ? -3.445 -36.25 -42.031 1 84 315 SER B CA 1
ATOM 7850 C C . SER B 1 315 ? -2.818 -37.094 -40.906 1 84 315 SER B C 1
ATOM 7852 O O . SER B 1 315 ? -3.373 -38.125 -40.531 1 84 315 SER B O 1
ATOM 7854 N N . GLN B 1 316 ? -1.786 -36.562 -40.375 1 85.38 316 GLN B N 1
ATOM 7855 C CA . GLN B 1 316 ? -1.06 -37.344 -39.375 1 85.38 316 GLN B CA 1
ATOM 7856 C C . GLN B 1 316 ? -1.62 -37.125 -37.969 1 85.38 316 GLN B C 1
ATOM 7858 O O . GLN B 1 316 ? -1.312 -37.875 -37.031 1 85.38 316 GLN B O 1
ATOM 7863 N N . TYR B 1 317 ? -2.467 -36.125 -37.844 1 88.44 317 TYR B N 1
ATOM 7864 C CA . TYR B 1 317 ? -2.998 -35.75 -36.531 1 88.44 317 TYR B CA 1
ATOM 7865 C C . TYR B 1 317 ? -4.48 -36.094 -36.438 1 88.44 317 TYR B C 1
ATOM 7867 O O . TYR B 1 317 ? -5.184 -36.125 -37.469 1 88.44 317 TYR B O 1
ATOM 7875 N N . PRO B 1 318 ? -4.949 -36.344 -35.25 1 90 318 PRO B N 1
ATOM 7876 C CA . PRO B 1 318 ? -6.387 -36.562 -35.094 1 90 318 PRO B CA 1
ATOM 7877 C C . PRO B 1 318 ? -7.219 -35.375 -35.531 1 90 318 PRO B C 1
ATOM 7879 O O . PRO B 1 318 ? -6.816 -34.219 -35.312 1 90 318 PRO B O 1
ATOM 7882 N N . VAL B 1 319 ? -8.406 -35.625 -36.031 1 91.31 319 VAL B N 1
ATOM 7883 C CA . VAL B 1 319 ? -9.242 -34.594 -36.656 1 91.31 319 VAL B CA 1
ATOM 7884 C C . VAL B 1 319 ? -9.672 -33.594 -35.594 1 91.31 319 VAL B C 1
ATOM 7886 O O . VAL B 1 319 ? -9.688 -32.375 -35.844 1 91.31 319 VAL B O 1
ATOM 7889 N N . ILE B 1 320 ? -10.047 -33.969 -34.406 1 90.94 320 ILE B N 1
ATOM 7890 C CA . ILE B 1 320 ? -10.492 -33.094 -33.344 1 90.94 320 ILE B CA 1
ATOM 7891 C C . ILE B 1 320 ? -9.375 -32.125 -32.969 1 90.94 320 ILE B C 1
ATOM 7893 O O . ILE B 1 320 ? -9.617 -30.922 -32.75 1 90.94 320 ILE B O 1
ATOM 7897 N N . ASP B 1 321 ? -8.148 -32.625 -32.969 1 92.44 321 ASP B N 1
ATOM 7898 C CA . ASP B 1 321 ? -7.008 -31.781 -32.594 1 92.44 321 ASP B CA 1
ATOM 7899 C C . ASP B 1 321 ? -6.719 -30.75 -33.688 1 92.44 321 ASP B C 1
ATOM 7901 O O . ASP B 1 321 ? -6.277 -29.625 -33.406 1 92.44 321 ASP B O 1
ATOM 7905 N N . VAL B 1 322 ? -7.012 -31.141 -34.875 1 92.69 322 VAL B N 1
ATOM 7906 C CA . VAL B 1 322 ? -6.816 -30.219 -36 1 92.69 322 VAL B CA 1
ATOM 7907 C C . VAL B 1 322 ? -7.824 -29.078 -35.906 1 92.69 322 VAL B C 1
ATOM 7909 O O . VAL B 1 322 ? -7.461 -27.906 -36.031 1 92.69 322 VAL B O 1
ATOM 7912 N N . TYR B 1 323 ? -9.047 -29.391 -35.562 1 93.38 323 TYR B N 1
ATOM 7913 C CA . TYR B 1 323 ? -10.07 -28.359 -35.438 1 93.38 323 TYR B CA 1
ATOM 7914 C C . TYR B 1 323 ? -9.781 -27.438 -34.25 1 93.38 323 TYR B C 1
ATOM 7916 O O . TYR B 1 323 ? -9.953 -26.219 -34.344 1 93.38 323 TYR B O 1
ATOM 7924 N N . ILE B 1 324 ? -9.352 -27.984 -33.156 1 94.38 324 ILE B N 1
ATOM 7925 C CA . ILE B 1 324 ? -9.016 -27.188 -31.984 1 94.38 324 ILE B CA 1
ATOM 7926 C C . ILE B 1 324 ? -7.859 -26.25 -32.312 1 94.38 324 ILE B C 1
ATOM 7928 O O . ILE B 1 324 ? -7.883 -25.062 -31.953 1 94.38 324 ILE B O 1
ATOM 7932 N N . THR B 1 325 ? -6.895 -26.766 -33 1 93.75 325 THR B N 1
ATOM 7933 C CA . THR B 1 325 ? -5.73 -25.953 -33.344 1 93.75 325 THR B CA 1
ATOM 7934 C C . THR B 1 325 ? -6.121 -24.812 -34.281 1 93.75 325 THR B C 1
ATOM 7936 O O . THR B 1 325 ? -5.656 -23.672 -34.094 1 93.75 325 THR B O 1
ATOM 7939 N N . TYR B 1 326 ? -7.016 -25.109 -35.188 1 93.81 326 TYR B N 1
ATOM 7940 C CA . TYR B 1 326 ? -7.492 -24.031 -36.062 1 93.81 326 TYR B CA 1
ATOM 7941 C C . TYR B 1 326 ? -8.273 -23 -35.281 1 93.81 326 TYR B C 1
ATOM 7943 O O . TYR B 1 326 ? -8.117 -21.797 -35.5 1 93.81 326 TYR B O 1
ATOM 7951 N N . LEU B 1 327 ? -9.047 -23.422 -34.406 1 94.81 327 LEU B N 1
ATOM 7952 C CA . LEU B 1 327 ? -9.852 -22.516 -33.594 1 94.81 327 LEU B CA 1
ATOM 7953 C C . LEU B 1 327 ? -8.961 -21.625 -32.75 1 94.81 327 LEU B C 1
ATOM 7955 O O . LEU B 1 327 ? -9.172 -20.406 -32.688 1 94.81 327 LEU B O 1
ATOM 7959 N N . VAL B 1 328 ? -8.008 -22.219 -32.094 1 95 328 VAL B N 1
ATOM 7960 C CA . VAL B 1 328 ? -7.148 -21.469 -31.203 1 95 328 VAL B CA 1
ATOM 7961 C C . VAL B 1 328 ? -6.273 -20.5 -31.984 1 95 328 VAL B C 1
ATOM 7963 O O . VAL B 1 328 ? -6.125 -19.328 -31.609 1 95 328 VAL B O 1
ATOM 7966 N N . THR B 1 329 ? -5.734 -20.922 -33.094 1 94.19 329 THR B N 1
ATOM 7967 C CA . THR B 1 329 ? -4.879 -20.047 -33.906 1 94.19 329 THR B CA 1
ATOM 7968 C C . THR B 1 329 ? -5.691 -18.938 -34.531 1 94.19 329 THR B C 1
ATOM 7970 O O . THR B 1 329 ? -5.242 -17.781 -34.625 1 94.19 329 THR B O 1
ATOM 7973 N N . ALA B 1 330 ? -6.863 -19.266 -34.969 1 93.69 330 ALA B N 1
ATOM 7974 C CA . ALA B 1 330 ? -7.734 -18.234 -35.531 1 93.69 330 ALA B CA 1
ATOM 7975 C C . ALA B 1 330 ? -8.125 -17.203 -34.469 1 93.69 330 ALA B C 1
ATOM 7977 O O . ALA B 1 330 ? -8.203 -16 -34.75 1 93.69 330 ALA B O 1
ATOM 7978 N N . SER B 1 331 ? -8.398 -17.703 -33.312 1 94 331 SER B N 1
ATOM 7979 C CA . SER B 1 331 ? -8.742 -16.797 -32.219 1 94 331 SER B CA 1
ATOM 7980 C C . SER B 1 331 ? -7.578 -15.883 -31.875 1 94 331 SER B C 1
ATOM 7982 O O . SER B 1 331 ? -7.781 -14.711 -31.531 1 94 331 SER B O 1
ATOM 7984 N N . TYR B 1 332 ? -6.441 -16.406 -31.938 1 92.62 332 TYR B N 1
ATOM 7985 C CA . TYR B 1 332 ? -5.27 -15.594 -31.656 1 92.62 332 TYR B CA 1
ATOM 7986 C C . TYR B 1 332 ? -5.117 -14.477 -32.688 1 92.62 332 TYR B C 1
ATOM 7988 O O . TYR B 1 332 ? -4.844 -13.328 -32.312 1 92.62 332 TYR B O 1
ATOM 7996 N N . VAL B 1 333 ? -5.285 -14.773 -33.875 1 92.81 333 VAL B N 1
ATOM 7997 C CA . VAL B 1 333 ? -5.199 -13.773 -34.938 1 92.81 333 VAL B CA 1
ATOM 7998 C C . VAL B 1 333 ? -6.289 -12.719 -34.75 1 92.81 333 VAL B C 1
ATOM 8000 O O . VAL B 1 333 ? -6.027 -11.523 -34.844 1 92.81 333 VAL B O 1
ATOM 8003 N N . SER B 1 334 ? -7.426 -13.172 -34.438 1 93 334 SER B N 1
ATOM 8004 C CA . SER B 1 334 ? -8.531 -12.242 -34.219 1 93 334 SER B CA 1
ATOM 8005 C C . SER B 1 334 ? -8.25 -11.32 -33.031 1 93 334 SER B C 1
ATOM 8007 O O . SER B 1 334 ? -8.547 -10.125 -33.094 1 93 334 SER B O 1
ATOM 8009 N N . LYS B 1 335 ? -7.727 -11.867 -32 1 92.31 335 LYS B N 1
ATOM 8010 C CA . LYS B 1 335 ? -7.402 -11.062 -30.828 1 92.31 335 LYS B CA 1
ATOM 8011 C C . LYS B 1 335 ? -6.344 -10.016 -31.156 1 92.31 335 LYS B C 1
ATOM 8013 O O . LYS B 1 335 ? -6.422 -8.875 -30.688 1 92.31 335 LYS B O 1
ATOM 8018 N N . GLU B 1 336 ? -5.391 -10.367 -31.984 1 90.5 336 GLU B N 1
ATOM 8019 C CA . GLU B 1 336 ? -4.352 -9.422 -32.375 1 90.5 336 GLU B CA 1
ATOM 8020 C C . GLU B 1 336 ? -4.914 -8.312 -33.25 1 90.5 336 GLU B C 1
ATOM 8022 O O . GLU B 1 336 ? -4.52 -7.156 -33.125 1 90.5 336 GLU B O 1
ATOM 8027 N N . LEU B 1 337 ? -5.82 -8.672 -34.031 1 88.88 337 LEU B N 1
ATOM 8028 C CA . LEU B 1 337 ? -6.469 -7.676 -34.875 1 88.88 337 LEU B CA 1
ATOM 8029 C C . LEU B 1 337 ? -7.348 -6.75 -34.031 1 88.88 337 LEU B C 1
ATOM 8031 O O . LEU B 1 337 ? -7.379 -5.539 -34.281 1 88.88 337 LEU B O 1
ATOM 8035 N N . PHE B 1 338 ? -7.941 -7.336 -33.125 1 87.88 338 PHE B N 1
ATOM 8036 C CA . PHE B 1 338 ? -8.773 -6.543 -32.219 1 87.88 338 PHE B CA 1
ATOM 8037 C C . PHE B 1 338 ? -7.918 -5.57 -31.422 1 87.88 338 PHE B C 1
ATOM 8039 O O . PHE B 1 338 ? -8.328 -4.438 -31.156 1 87.88 338 PHE B O 1
ATOM 8046 N N . ALA B 1 339 ? -6.82 -6.027 -31 1 89.12 339 ALA B N 1
ATOM 8047 C CA . ALA B 1 339 ? -5.902 -5.172 -30.25 1 89.12 339 ALA B CA 1
ATOM 8048 C C . ALA B 1 339 ? -5.422 -4.004 -31.109 1 89.12 339 ALA B C 1
ATOM 8050 O O . ALA B 1 339 ? -5.262 -2.887 -30.609 1 89.12 339 ALA B O 1
ATOM 8051 N N . LEU B 1 340 ? -5.289 -4.207 -32.375 1 87.19 340 LEU B N 1
ATOM 8052 C CA . LEU B 1 340 ? -4.883 -3.146 -33.281 1 87.19 340 LEU B CA 1
ATOM 8053 C C . LEU B 1 340 ? -6 -2.125 -33.469 1 87.19 340 LEU B C 1
ATOM 8055 O O . LEU B 1 340 ? -5.746 -0.919 -33.5 1 87.19 340 LEU B O 1
ATOM 8059 N N . VAL B 1 341 ? -7.145 -2.609 -33.5 1 87.19 341 VAL B N 1
ATOM 8060 C CA . VAL B 1 341 ? -8.297 -1.721 -33.656 1 87.19 341 VAL B CA 1
ATOM 8061 C C . VAL B 1 341 ? -8.453 -0.871 -32.406 1 87.19 341 VAL B C 1
ATOM 8063 O O . VAL B 1 341 ? -8.703 0.333 -32.5 1 87.19 341 VAL B O 1
ATOM 8066 N N . THR B 1 342 ? -8.289 -1.498 -31.297 1 86.75 342 THR B N 1
ATOM 8067 C CA . THR B 1 342 ? -8.406 -0.777 -30.031 1 86.75 342 THR B CA 1
ATOM 8068 C C . THR B 1 342 ? -7.305 0.272 -29.906 1 86.75 342 THR B C 1
ATOM 8070 O O . THR B 1 342 ? -7.531 1.354 -29.344 1 86.75 342 THR B O 1
ATOM 8073 N N . MET B 1 343 ? -6.211 -0.027 -30.359 1 88.81 343 MET B N 1
ATOM 8074 C CA . MET B 1 343 ? -5.102 0.92 -30.328 1 88.81 343 MET B CA 1
ATOM 8075 C C . MET B 1 343 ? -5.395 2.133 -31.219 1 88.81 343 MET B C 1
ATOM 8077 O O . MET B 1 343 ? -5.16 3.271 -30.797 1 88.81 343 MET B O 1
ATOM 8081 N N . VAL B 1 344 ? -5.984 1.879 -32.344 1 88.19 344 VAL B N 1
ATOM 8082 C CA . VAL B 1 344 ? -6.266 2.961 -33.281 1 88.19 344 VAL B CA 1
ATOM 8083 C C . VAL B 1 344 ? -7.387 3.842 -32.75 1 88.19 344 VAL B C 1
ATOM 8085 O O . VAL B 1 344 ? -7.391 5.055 -32.938 1 88.19 344 VAL B O 1
ATOM 8088 N N . ARG B 1 345 ? -8.203 3.27 -31.969 1 88.12 345 ARG B N 1
ATOM 8089 C CA . ARG B 1 345 ? -9.328 4.02 -31.422 1 88.12 345 ARG B CA 1
ATOM 8090 C C . ARG B 1 345 ? -8.969 4.66 -30.078 1 88.12 345 ARG B C 1
ATOM 8092 O O . ARG B 1 345 ? -9.781 5.363 -29.484 1 88.12 345 ARG B O 1
ATOM 8099 N N . SER B 1 346 ? -7.824 4.578 -29.672 1 88.56 346 SER B N 1
ATOM 8100 C CA . SER B 1 346 ? -7.414 5.07 -28.359 1 88.56 346 SER B CA 1
ATOM 8101 C C . SER B 1 346 ? -6.941 6.516 -28.438 1 88.56 346 SER B C 1
ATOM 8103 O O . SER B 1 346 ? -6.738 7.055 -29.531 1 88.56 346 SER B O 1
ATOM 8105 N N . ASP B 1 347 ? -6.789 7.109 -27.281 1 89.81 347 ASP B N 1
ATOM 8106 C CA . ASP B 1 347 ? -6.316 8.484 -27.172 1 89.81 347 ASP B CA 1
ATOM 8107 C C . ASP B 1 347 ? -4.848 8.602 -27.578 1 89.81 347 ASP B C 1
ATOM 8109 O O . ASP B 1 347 ? -4.383 9.68 -27.953 1 89.81 347 ASP B O 1
ATOM 8113 N N . TRP B 1 348 ? -4.164 7.516 -27.641 1 90.25 348 TRP B N 1
ATOM 8114 C CA . TRP B 1 348 ? -2.754 7.512 -28.016 1 90.25 348 TRP B CA 1
ATOM 8115 C C . TRP B 1 348 ? -2.586 7.789 -29.5 1 90.25 348 TRP B C 1
ATOM 8117 O O . TRP B 1 348 ? -1.628 8.445 -29.922 1 90.25 348 TRP B O 1
ATOM 8127 N N . THR B 1 349 ? -3.494 7.297 -30.25 1 89.19 349 THR B N 1
ATOM 8128 C CA . THR B 1 349 ? -3.449 7.551 -31.688 1 89.19 349 THR B CA 1
ATOM 8129 C C . THR B 1 349 ? -3.764 9.016 -31.984 1 89.19 349 THR B C 1
ATOM 8131 O O . THR B 1 349 ? -3.137 9.625 -32.844 1 89.19 349 THR B O 1
ATOM 8134 N N . ASP B 1 350 ? -4.691 9.508 -31.25 1 89.38 350 ASP B N 1
ATOM 8135 C CA . ASP B 1 350 ? -5 10.922 -31.422 1 89.38 350 ASP B CA 1
ATOM 8136 C C . ASP B 1 350 ? -3.811 11.797 -31.031 1 89.38 350 ASP B C 1
ATOM 8138 O O . ASP B 1 350 ? -3.584 12.852 -31.641 1 89.38 350 ASP B O 1
ATOM 8142 N N . LEU B 1 351 ? -3.145 11.398 -30 1 90.81 351 LEU B N 1
ATOM 8143 C CA . LEU B 1 351 ? -1.937 12.102 -29.594 1 90.81 351 LEU B CA 1
ATOM 8144 C C . LEU B 1 351 ? -0.9 12.102 -30.703 1 90.81 351 LEU B C 1
ATOM 8146 O O . LEU B 1 351 ? -0.327 13.148 -31.031 1 90.81 351 LEU B O 1
ATOM 8150 N N . TRP B 1 352 ? -0.705 10.969 -31.359 1 88.94 352 TRP B N 1
ATOM 8151 C CA . TRP B 1 352 ? 0.261 10.844 -32.438 1 88.94 352 TRP B CA 1
ATOM 8152 C C . TRP B 1 352 ? -0.171 11.664 -33.656 1 88.94 352 TRP B C 1
ATOM 8154 O O . TRP B 1 352 ? 0.654 12.32 -34.281 1 88.94 352 TRP B O 1
ATOM 8164 N N . LEU B 1 353 ? -1.41 11.617 -33.969 1 88.69 353 LEU B N 1
ATOM 8165 C CA . LEU B 1 353 ? -1.94 12.367 -35.094 1 88.69 353 LEU B CA 1
ATOM 8166 C C . LEU B 1 353 ? -1.78 13.867 -34.875 1 88.69 353 LEU B C 1
ATOM 8168 O O . LEU B 1 353 ? -1.371 14.594 -35.781 1 88.69 353 LEU B O 1
ATOM 8172 N N . ASN B 1 354 ? -2.053 14.273 -33.656 1 88.56 354 ASN B N 1
ATOM 8173 C CA . ASN B 1 354 ? -1.945 15.695 -33.312 1 88.56 354 ASN B CA 1
ATOM 8174 C C . ASN B 1 354 ? -0.494 16.172 -33.344 1 88.56 354 ASN B C 1
ATOM 8176 O O . ASN B 1 354 ? -0.214 17.297 -33.75 1 88.56 354 ASN B O 1
ATOM 8180 N N . GLN B 1 355 ? 0.387 15.391 -32.906 1 88.25 355 GLN B N 1
ATOM 8181 C CA . GLN B 1 355 ? 1.808 15.727 -32.938 1 88.25 355 GLN B CA 1
ATOM 8182 C C . GLN B 1 355 ? 2.322 15.906 -34.344 1 88.25 355 GLN B C 1
ATOM 8184 O O . GLN B 1 355 ? 3.256 16.672 -34.594 1 88.25 355 GLN B O 1
ATOM 8189 N N . HIS B 1 356 ? 1.668 15.227 -35.281 1 88.94 356 HIS B N 1
ATOM 8190 C CA . HIS B 1 356 ? 2.09 15.305 -36.688 1 88.94 356 HIS B CA 1
ATOM 8191 C C . HIS B 1 356 ? 1.125 16.156 -37.5 1 88.94 356 HIS B C 1
ATOM 8193 O O . HIS B 1 356 ? 1.133 16.094 -38.75 1 88.94 356 HIS B O 1
ATOM 8199 N N . ASN B 1 357 ? 0.304 16.859 -36.906 1 87.44 357 ASN B N 1
ATOM 8200 C CA . ASN B 1 357 ? -0.651 17.766 -37.5 1 87.44 357 ASN B CA 1
ATOM 8201 C C . ASN B 1 357 ? -1.572 17.047 -38.5 1 87.44 357 ASN B C 1
ATOM 8203 O O . ASN B 1 357 ? -1.837 17.547 -39.594 1 87.44 357 ASN B O 1
ATOM 8207 N N . LEU B 1 358 ? -1.896 15.867 -38.062 1 87.81 358 LEU B N 1
ATOM 8208 C CA . LEU B 1 358 ? -2.824 15.062 -38.844 1 87.81 358 LEU B CA 1
ATOM 8209 C C . LEU B 1 358 ? -4.156 14.898 -38.125 1 87.81 358 LEU B C 1
ATOM 8211 O O . LEU B 1 358 ? -4.254 15.18 -36.938 1 87.81 358 LEU B O 1
ATOM 8215 N N . THR B 1 359 ? -5.227 14.625 -38.875 1 83.44 359 THR B N 1
ATOM 8216 C CA . THR B 1 359 ? -6.543 14.367 -38.312 1 83.44 359 THR B CA 1
ATOM 8217 C C . THR B 1 359 ? -6.992 12.938 -38.594 1 83.44 359 THR B C 1
ATOM 8219 O O . THR B 1 359 ? -6.367 12.234 -39.406 1 83.44 359 THR B O 1
ATOM 8222 N N . ARG B 1 360 ? -8.023 12.484 -37.875 1 86.12 360 ARG B N 1
ATOM 8223 C CA . ARG B 1 360 ? -8.531 11.125 -38.031 1 86.12 360 ARG B CA 1
ATOM 8224 C C . ARG B 1 360 ? -9.07 10.898 -39.438 1 86.12 360 ARG B C 1
ATOM 8226 O O . ARG B 1 360 ? -9.281 9.75 -39.844 1 86.12 360 ARG B O 1
ATOM 8233 N N . ASN B 1 361 ? -9.203 11.945 -40.188 1 82.31 361 ASN B N 1
ATOM 8234 C CA . ASN B 1 361 ? -9.711 11.844 -41.531 1 82.31 361 ASN B CA 1
ATOM 8235 C C . ASN B 1 361 ? -8.75 11.078 -42.438 1 82.31 361 ASN B C 1
ATOM 8237 O O . ASN B 1 361 ? -9.148 10.586 -43.5 1 82.31 361 ASN B O 1
ATOM 8241 N N . ILE B 1 362 ? -7.609 10.938 -41.938 1 82.38 362 ILE B N 1
ATOM 8242 C CA . ILE B 1 362 ? -6.625 10.195 -42.719 1 82.38 362 ILE B CA 1
ATOM 8243 C C . ILE B 1 362 ? -6.961 8.703 -42.688 1 82.38 362 ILE B C 1
ATOM 8245 O O . ILE B 1 362 ? -6.578 7.961 -43.594 1 82.38 362 ILE B O 1
ATOM 8249 N N . LEU B 1 363 ? -7.777 8.414 -41.656 1 84.69 363 LEU B N 1
ATOM 8250 C CA . LEU B 1 363 ? -8.156 7.012 -41.562 1 84.69 363 LEU B CA 1
ATOM 8251 C C . LEU B 1 363 ? -9.297 6.691 -42.531 1 84.69 363 LEU B C 1
ATOM 8253 O O . LEU B 1 363 ? -10.289 7.426 -42.594 1 84.69 363 LEU B O 1
ATOM 8257 N N . LYS B 1 364 ? -9.172 5.84 -43.312 1 81.62 364 LYS B N 1
ATOM 8258 C CA . LYS B 1 364 ? -10.094 5.531 -44.406 1 81.62 364 LYS B CA 1
ATOM 8259 C C . LYS B 1 364 ? -11.32 4.781 -43.906 1 81.62 364 LYS B C 1
ATOM 8261 O O . LYS B 1 364 ? -12.43 4.973 -44.406 1 81.62 364 LYS B O 1
ATOM 8266 N N . PHE B 1 365 ? -11.094 3.998 -42.906 1 83.31 365 PHE B N 1
ATOM 8267 C CA . PHE B 1 365 ? -12.195 3.178 -42.406 1 83.31 365 PHE B CA 1
ATOM 8268 C C . PHE B 1 365 ? -13.008 3.926 -41.375 1 83.31 365 PHE B C 1
ATOM 8270 O O . PHE B 1 365 ? -12.453 4.406 -40.375 1 83.31 365 PHE B O 1
ATOM 8277 N N . GLU B 1 366 ? -14.242 3.998 -41.562 1 80.25 366 GLU B N 1
ATOM 8278 C CA . GLU B 1 366 ? -15.141 4.758 -40.719 1 80.25 366 GLU B CA 1
ATOM 8279 C C . GLU B 1 366 ? -15.164 4.184 -39.312 1 80.25 366 GLU B C 1
ATOM 8281 O O . GLU B 1 366 ? -15.281 4.93 -38.312 1 80.25 366 GLU B O 1
ATOM 8286 N N . CYS B 1 367 ? -15.078 2.959 -39.219 1 79.12 367 CYS B N 1
ATOM 8287 C CA . CYS B 1 367 ? -15.117 2.324 -37.906 1 79.12 367 CYS B CA 1
ATOM 8288 C C . CYS B 1 367 ? -13.914 2.746 -37.062 1 79.12 367 CYS B C 1
ATOM 8290 O O . CYS B 1 367 ? -13.992 2.758 -35.812 1 79.12 367 CYS B O 1
ATOM 8292 N N . LEU B 1 368 ? -12.914 3.129 -37.688 1 80.56 368 LEU B N 1
ATOM 8293 C CA . LEU B 1 368 ? -11.688 3.506 -37 1 80.56 368 LEU B CA 1
ATOM 8294 C C . LEU B 1 368 ? -11.688 4.992 -36.656 1 80.56 368 LEU B C 1
ATOM 8296 O O . LEU B 1 368 ? -10.906 5.445 -35.812 1 80.56 368 LEU B O 1
ATOM 8300 N N . LYS B 1 369 ? -12.617 5.766 -37.25 1 76.69 369 LYS B N 1
ATOM 8301 C CA . LYS B 1 369 ? -12.664 7.211 -37.062 1 76.69 369 LYS B CA 1
ATOM 8302 C C . LYS B 1 369 ? -13.398 7.57 -35.781 1 76.69 369 LYS B C 1
ATOM 8304 O O . LYS B 1 369 ? -13.242 8.68 -35.25 1 76.69 369 LYS B O 1
ATOM 8309 N N . GLN B 1 370 ? -14.156 6.625 -35.25 1 71.38 370 GLN B N 1
ATOM 8310 C CA . GLN B 1 370 ? -14.938 6.945 -34.062 1 71.38 370 GLN B CA 1
ATOM 8311 C C . GLN B 1 370 ? -14.086 6.812 -32.781 1 71.38 370 GLN B C 1
ATOM 8313 O O . GLN B 1 370 ? -13.586 5.73 -32.5 1 71.38 370 GLN B O 1
ATOM 8318 N N . PRO B 1 371 ? -13.781 8.039 -32.156 1 65.56 371 PRO B N 1
ATOM 8319 C CA . PRO B 1 371 ? -12.984 7.941 -30.938 1 65.56 371 PRO B CA 1
ATOM 8320 C C . PRO B 1 371 ? -13.75 7.293 -29.781 1 65.56 371 PRO B C 1
ATOM 8322 O O . PRO B 1 371 ? -14.977 7.18 -29.844 1 65.56 371 PRO B O 1
ATOM 8325 N N . THR B 1 372 ? -12.945 6.688 -28.891 1 66.12 372 THR B N 1
ATOM 8326 C CA . THR B 1 372 ? -13.586 6.133 -27.703 1 66.12 372 THR B CA 1
ATOM 8327 C C . THR B 1 372 ? -14.367 7.207 -26.953 1 66.12 372 THR B C 1
ATOM 8329 O O . THR B 1 372 ? -13.82 8.266 -26.641 1 66.12 372 THR B O 1
ATOM 8332 N N . LYS B 1 373 ? -15.742 7.047 -26.969 1 64.44 373 LYS B N 1
ATOM 8333 C CA . LYS B 1 373 ? -16.656 8.07 -26.453 1 64.44 373 LYS B CA 1
ATOM 8334 C C . LYS B 1 373 ? -16.609 8.141 -24.938 1 64.44 373 LYS B C 1
ATOM 8336 O O . LYS B 1 373 ? -16.578 9.227 -24.359 1 64.44 373 LYS B O 1
ATOM 8341 N N . GLN B 1 374 ? -16.609 6.953 -24.312 1 75.69 374 GLN B N 1
ATOM 8342 C CA . GLN B 1 374 ? -16.766 7 -22.859 1 75.69 374 GLN B CA 1
ATOM 8343 C C . GLN B 1 374 ? -15.477 6.613 -22.156 1 75.69 374 GLN B C 1
ATOM 8345 O O . GLN B 1 374 ? -14.953 5.516 -22.359 1 75.69 374 GLN B O 1
ATOM 8350 N N . ARG B 1 375 ? -14.969 7.613 -21.453 1 80.31 375 ARG B N 1
ATOM 8351 C CA . ARG B 1 375 ? -13.695 7.359 -20.781 1 80.31 375 ARG B CA 1
ATOM 8352 C C . ARG B 1 375 ? -13.906 6.797 -19.391 1 80.31 375 ARG B C 1
ATOM 8354 O O . ARG B 1 375 ? -13.188 5.898 -18.953 1 80.31 375 ARG B O 1
ATOM 8361 N N . TRP B 1 376 ? -14.859 7.301 -18.75 1 88.62 376 TRP B N 1
ATOM 8362 C CA . TRP B 1 376 ? -15.109 6.855 -17.375 1 88.62 376 TRP B CA 1
ATOM 8363 C C . TRP B 1 376 ? -16.594 6.605 -17.156 1 88.62 376 TRP B C 1
ATOM 8365 O O . TRP B 1 376 ? -17.422 6.875 -18.031 1 88.62 376 TRP B O 1
ATOM 8375 N N . SER B 1 377 ? -17.047 5.996 -16.156 1 81.88 377 SER B N 1
ATOM 8376 C CA . SER B 1 377 ? -18.438 5.613 -15.891 1 81.88 377 SER B CA 1
ATOM 8377 C C . SER B 1 377 ? -19.328 6.84 -15.719 1 81.88 377 SER B C 1
ATOM 8379 O O . SER B 1 377 ? -20.5 6.82 -16.078 1 81.88 377 SER B O 1
ATOM 8381 N N . ASN B 1 378 ? -18.844 7.922 -15.258 1 87.06 378 ASN B N 1
ATOM 8382 C CA . ASN B 1 378 ? -19.609 9.125 -14.938 1 87.06 378 ASN B CA 1
ATOM 8383 C C . ASN B 1 378 ? -20.703 8.844 -13.906 1 87.06 378 ASN B C 1
ATOM 8385 O O . ASN B 1 378 ? -21.812 9.359 -14.023 1 87.06 378 ASN B O 1
ATOM 8389 N N . ALA B 1 379 ? -20.391 7.883 -13.023 1 90.38 379 ALA B N 1
ATOM 8390 C CA . ALA B 1 379 ? -21.328 7.52 -11.969 1 90.38 379 ALA B CA 1
ATOM 8391 C C . ALA B 1 379 ? -20.656 7.555 -10.602 1 90.38 379 ALA B C 1
ATOM 8393 O O . ALA B 1 379 ? -19.469 7.238 -10.477 1 90.38 379 ALA B O 1
ATOM 8394 N N . ILE B 1 380 ? -21.453 8.008 -9.641 1 93.19 380 ILE B N 1
ATOM 8395 C CA . ILE B 1 380 ? -20.938 8.031 -8.273 1 93.19 380 ILE B CA 1
ATOM 8396 C C . ILE B 1 380 ? -21.828 7.18 -7.375 1 93.19 380 ILE B C 1
ATOM 8398 O O . ILE B 1 380 ? -23.062 7.168 -7.535 1 93.19 380 ILE B O 1
ATOM 8402 N N . ALA B 1 381 ? -21.25 6.418 -6.48 1 93.19 381 ALA B N 1
ATOM 8403 C CA . ALA B 1 381 ? -21.984 5.562 -5.551 1 93.19 381 ALA B CA 1
ATOM 8404 C C . ALA B 1 381 ? -22.672 6.391 -4.469 1 93.19 381 ALA B C 1
ATOM 8406 O O . ALA B 1 381 ? -22.109 7.363 -3.969 1 93.19 381 ALA B O 1
ATOM 8407 N N . GLN B 1 382 ? -23.922 6.016 -4.176 1 95.44 382 GLN B N 1
ATOM 8408 C CA . GLN B 1 382 ? -24.734 6.746 -3.211 1 95.44 382 GLN B CA 1
ATOM 8409 C C . GLN B 1 382 ? -25.109 5.859 -2.025 1 95.44 382 GLN B C 1
ATOM 8411 O O . GLN B 1 382 ? -25.391 4.672 -2.195 1 95.44 382 GLN B O 1
ATOM 8416 N N . LEU B 1 383 ? -25 6.406 -0.866 1 95.88 383 LEU B N 1
ATOM 8417 C CA . LEU B 1 383 ? -25.438 5.742 0.358 1 95.88 383 LEU B CA 1
ATOM 8418 C C . LEU B 1 383 ? -26.125 6.727 1.291 1 95.88 383 LEU B C 1
ATOM 8420 O O . LEU B 1 383 ? -25.703 7.879 1.414 1 95.88 383 LEU B O 1
ATOM 8424 N N . ASP B 1 384 ? -27.203 6.285 1.845 1 95.81 384 ASP B N 1
ATOM 8425 C CA . ASP B 1 384 ? -27.969 7.098 2.789 1 95.81 384 ASP B CA 1
ATOM 8426 C C . ASP B 1 384 ? -28.062 6.41 4.148 1 95.81 384 ASP B C 1
ATOM 8428 O O . ASP B 1 384 ? -28.672 5.34 4.262 1 95.81 384 ASP B O 1
ATOM 8432 N N . LEU B 1 385 ? -27.594 7.066 5.156 1 96.44 385 LEU B N 1
ATOM 8433 C CA . LEU B 1 385 ? -27.516 6.5 6.5 1 96.44 385 LEU B CA 1
ATOM 8434 C C . LEU B 1 385 ? -28.922 6.281 7.07 1 96.44 385 LEU B C 1
ATOM 8436 O O . LEU B 1 385 ? -29.203 5.238 7.66 1 96.44 385 LEU B O 1
ATOM 8440 N N . LEU B 1 386 ? -29.797 7.227 6.906 1 94.25 386 LEU B N 1
ATOM 8441 C CA . LEU B 1 386 ? -31.141 7.156 7.477 1 94.25 386 LEU B CA 1
ATOM 8442 C C . LEU B 1 386 ? -31.953 6.07 6.793 1 94.25 386 LEU B C 1
ATOM 8444 O O . LEU B 1 386 ? -32.781 5.418 7.434 1 94.25 386 LEU B O 1
ATOM 8448 N N . SER B 1 387 ? -31.703 5.895 5.547 1 92.12 387 SER B N 1
ATOM 8449 C CA . SER B 1 387 ? -32.375 4.828 4.832 1 92.12 387 SER B CA 1
ATOM 8450 C C . SER B 1 387 ? -31.953 3.455 5.336 1 92.12 387 SER B C 1
ATOM 8452 O O . SER B 1 387 ? -32.75 2.523 5.395 1 92.12 387 SER B O 1
ATOM 8454 N N . VAL B 1 388 ? -30.719 3.309 5.633 1 92.81 388 VAL B N 1
ATOM 8455 C CA . VAL B 1 388 ? -30.203 2.059 6.172 1 92.81 388 VAL B CA 1
ATOM 8456 C C . VAL B 1 388 ? -30.781 1.807 7.559 1 92.81 388 VAL B C 1
ATOM 8458 O O . VAL B 1 388 ? -31.172 0.68 7.879 1 92.81 388 VAL B O 1
ATOM 8461 N N . ALA B 1 389 ? -30.812 2.91 8.312 1 92.69 389 ALA B N 1
ATOM 8462 C CA . ALA B 1 389 ? -31.297 2.793 9.68 1 92.69 389 ALA B CA 1
ATOM 8463 C C . ALA B 1 389 ? -32.781 2.463 9.695 1 92.69 389 ALA B C 1
ATOM 8465 O O . ALA B 1 389 ? -33.281 1.791 10.609 1 92.69 389 ALA B O 1
ATOM 8466 N N . LEU B 1 390 ? -33.562 2.955 8.711 1 90.69 390 LEU B N 1
ATOM 8467 C CA . LEU B 1 390 ? -35 2.688 8.594 1 90.69 390 LEU B CA 1
ATOM 8468 C C . LEU B 1 390 ? -35.25 1.28 8.062 1 90.69 390 LEU B C 1
ATOM 8470 O O . LEU B 1 390 ? -36.375 0.783 8.109 1 90.69 390 LEU B O 1
ATOM 8474 N N . GLU B 1 391 ? -34.188 0.501 7.676 1 83.69 391 GLU B N 1
ATOM 8475 C CA . GLU B 1 391 ? -34.25 -0.847 7.121 1 83.69 391 GLU B CA 1
ATOM 8476 C C . GLU B 1 391 ? -35.219 -0.92 5.957 1 83.69 391 GLU B C 1
ATOM 8478 O O . GLU B 1 391 ? -36.125 -1.782 5.938 1 83.69 391 GLU B O 1
ATOM 8483 N N . GLU B 1 392 ? -35.031 -0.038 5.078 1 80.38 392 GLU B N 1
ATOM 8484 C CA . GLU B 1 392 ? -35.906 -0.012 3.9 1 80.38 392 GLU B CA 1
ATOM 8485 C C . GLU B 1 392 ? -35.781 -1.307 3.102 1 80.38 392 GLU B C 1
ATOM 8487 O O . GLU B 1 392 ? -36.75 -1.774 2.52 1 80.38 392 GLU B O 1
ATOM 8492 N N . LYS B 1 393 ? -34.562 -1.854 3.107 1 82.44 393 LYS B N 1
ATOM 8493 C CA . LYS B 1 393 ? -34.281 -3.109 2.408 1 82.44 393 LYS B CA 1
ATOM 8494 C C . LYS B 1 393 ? -33.75 -4.164 3.363 1 82.44 393 LYS B C 1
ATOM 8496 O O . LYS B 1 393 ? -32.531 -4.32 3.494 1 82.44 393 LYS B O 1
ATOM 8501 N N . PRO B 1 394 ? -34.594 -4.84 3.965 1 81.44 394 PRO B N 1
ATOM 8502 C CA . PRO B 1 394 ? -34.125 -5.812 4.961 1 81.44 394 PRO B CA 1
ATOM 8503 C C . PRO B 1 394 ? -33.281 -6.934 4.344 1 81.44 394 PRO B C 1
ATOM 8505 O O . PRO B 1 394 ? -33.438 -7.242 3.16 1 81.44 394 PRO B O 1
ATOM 8508 N N . ALA B 1 395 ? -32.312 -7.418 5.062 1 83.56 395 ALA B N 1
ATOM 8509 C CA . ALA B 1 395 ? -31.391 -8.445 4.613 1 83.56 395 ALA B CA 1
ATOM 8510 C C . ALA B 1 395 ? -32.094 -9.789 4.441 1 83.56 395 ALA B C 1
ATOM 8512 O O . ALA B 1 395 ? -33 -10.125 5.211 1 83.56 395 ALA B O 1
ATOM 8513 N N . ARG B 1 396 ? -31.719 -10.422 3.33 1 81.69 396 ARG B N 1
ATOM 8514 C CA . ARG B 1 396 ? -32.156 -11.805 3.148 1 81.69 396 ARG B CA 1
ATOM 8515 C C . ARG B 1 396 ? -31.156 -12.766 3.812 1 81.69 396 ARG B C 1
ATOM 8517 O O . ARG B 1 396 ? -29.953 -12.625 3.668 1 81.69 396 ARG B O 1
ATOM 8524 N N . ALA B 1 397 ? -31.516 -13.664 4.629 1 85.19 397 ALA B N 1
ATOM 8525 C CA . ALA B 1 397 ? -30.703 -14.703 5.254 1 85.19 397 ALA B CA 1
ATOM 8526 C C . ALA B 1 397 ? -29.609 -14.102 6.133 1 85.19 397 ALA B C 1
ATOM 8528 O O . ALA B 1 397 ? -28.422 -14.406 5.961 1 85.19 397 ALA B O 1
ATOM 8529 N N . LEU B 1 398 ? -29.859 -13.219 6.992 1 84.62 398 LEU B N 1
ATOM 8530 C CA . LEU B 1 398 ? -28.938 -12.484 7.852 1 84.62 398 LEU B CA 1
ATOM 8531 C C . LEU B 1 398 ? -28.078 -13.438 8.672 1 84.62 398 LEU B C 1
ATOM 8533 O O . LEU B 1 398 ? -26.891 -13.18 8.891 1 84.62 398 LEU B O 1
ATOM 8537 N N . ARG B 1 399 ? -28.625 -14.617 8.969 1 84.5 399 ARG B N 1
ATOM 8538 C CA . ARG B 1 399 ? -27.906 -15.562 9.812 1 84.5 399 ARG B CA 1
ATOM 8539 C C . ARG B 1 399 ? -26.703 -16.141 9.07 1 84.5 399 ARG B C 1
ATOM 8541 O O . ARG B 1 399 ? -25.625 -16.281 9.648 1 84.5 399 ARG B O 1
ATOM 8548 N N . ILE B 1 400 ? -26.859 -16.375 7.855 1 84.44 400 ILE B N 1
ATOM 8549 C CA . ILE B 1 400 ? -25.781 -16.938 7.047 1 84.44 400 ILE B CA 1
ATOM 8550 C C . ILE B 1 400 ? -24.719 -15.867 6.801 1 84.44 400 ILE B C 1
ATOM 8552 O O . ILE B 1 400 ? -23.516 -16.172 6.797 1 84.44 400 ILE B O 1
ATOM 8556 N N . GLN B 1 401 ? -25.219 -14.688 6.684 1 85.44 401 GLN B N 1
ATOM 8557 C CA . GLN B 1 401 ? -24.281 -13.594 6.434 1 85.44 401 GLN B CA 1
ATOM 8558 C C . GLN B 1 401 ? -23.406 -13.328 7.648 1 85.44 401 GLN B C 1
ATOM 8560 O O . GLN B 1 401 ? -22.203 -13.062 7.512 1 85.44 401 GLN B O 1
ATOM 8565 N N . VAL B 1 402 ? -24.031 -13.5 8.719 1 80.62 402 VAL B N 1
ATOM 8566 C CA . VAL B 1 402 ? -23.297 -13.258 9.969 1 80.62 402 VAL B CA 1
ATOM 8567 C C . VAL B 1 402 ? -22.297 -14.375 10.195 1 80.62 402 VAL B C 1
ATOM 8569 O O . VAL B 1 402 ? -21.188 -14.125 10.672 1 80.62 402 VAL B O 1
ATOM 8572 N N . LEU B 1 403 ? -22.688 -15.508 9.781 1 76.62 403 LEU B N 1
ATOM 8573 C CA . LEU B 1 403 ? -21.797 -16.656 9.938 1 76.62 403 LEU B CA 1
ATOM 8574 C C . LEU B 1 403 ? -20.516 -16.453 9.125 1 76.62 403 LEU B C 1
ATOM 8576 O O . LEU B 1 403 ? -19.438 -16.828 9.578 1 76.62 403 LEU B O 1
ATOM 8580 N N . PHE B 1 404 ? -20.672 -15.82 8.016 1 75.38 404 PHE B N 1
ATOM 8581 C CA . PHE B 1 404 ? -19.516 -15.633 7.145 1 75.38 404 PHE B CA 1
ATOM 8582 C C . PHE B 1 404 ? -18.875 -14.273 7.391 1 75.38 404 PHE B C 1
ATOM 8584 O O . PHE B 1 404 ? -17.844 -13.953 6.812 1 75.38 404 PHE B O 1
ATOM 8591 N N . GLY B 1 405 ? -19.453 -13.469 8.219 1 73.5 405 GLY B N 1
ATOM 8592 C CA . GLY B 1 405 ? -18.891 -12.172 8.57 1 73.5 405 GLY B CA 1
ATOM 8593 C C . GLY B 1 405 ? -18.953 -11.172 7.434 1 73.5 405 GLY B C 1
ATOM 8594 O O . GLY B 1 405 ? -18.047 -10.344 7.277 1 73.5 405 GLY B O 1
ATOM 8595 N N . VAL B 1 406 ? -19.938 -11.336 6.527 1 78.56 406 VAL B N 1
ATOM 8596 C CA . VAL B 1 406 ? -20.031 -10.453 5.367 1 78.56 406 VAL B CA 1
ATOM 8597 C C . VAL B 1 406 ? -21.297 -9.602 5.465 1 78.56 406 VAL B C 1
ATOM 8599 O O . VAL B 1 406 ? -21.719 -8.984 4.48 1 78.56 406 VAL B O 1
ATOM 8602 N N . GLU B 1 407 ? -21.875 -9.57 6.598 1 80.56 407 GLU B N 1
ATOM 8603 C CA . GLU B 1 407 ? -23.156 -8.891 6.75 1 80.56 407 GLU B CA 1
ATOM 8604 C C . GLU B 1 407 ? -23.031 -7.395 6.469 1 80.56 407 GLU B C 1
ATOM 8606 O O . GLU B 1 407 ? -23.875 -6.812 5.785 1 80.56 407 GLU B O 1
ATOM 8611 N N . GLU B 1 408 ? -22.062 -6.793 6.973 1 78 408 GLU B N 1
ATOM 8612 C CA . GLU B 1 408 ? -21.906 -5.355 6.789 1 78 408 GLU B CA 1
ATOM 8613 C C . GLU B 1 408 ? -21.594 -5.012 5.336 1 78 408 GLU B C 1
ATOM 8615 O O . GLU B 1 408 ? -22.094 -4.02 4.805 1 78 408 GLU B O 1
ATOM 8620 N N . TYR B 1 409 ? -20.891 -5.84 4.746 1 79.38 409 TYR B N 1
ATOM 8621 C CA . TYR B 1 409 ? -20.531 -5.625 3.346 1 79.38 409 TYR B CA 1
ATOM 8622 C C . TYR B 1 409 ? -21.75 -5.77 2.445 1 79.38 409 TYR B C 1
ATOM 8624 O O . TYR B 1 409 ? -21.969 -4.941 1.558 1 79.38 409 TYR B O 1
ATOM 8632 N N . LEU B 1 410 ? -22.531 -6.734 2.703 1 83.88 410 LEU B N 1
ATOM 8633 C CA . LEU B 1 410 ? -23.719 -6.977 1.881 1 83.88 410 LEU B CA 1
ATOM 8634 C C . LEU B 1 410 ? -24.797 -5.93 2.148 1 83.88 410 LEU B C 1
ATOM 8636 O O . LEU B 1 410 ? -25.562 -5.586 1.255 1 83.88 410 LEU B O 1
ATOM 8640 N N . GLU B 1 411 ? -24.766 -5.457 3.338 1 85.12 411 GLU B N 1
ATOM 8641 C CA . GLU B 1 411 ? -25.703 -4.375 3.648 1 85.12 411 GLU B CA 1
ATOM 8642 C C . GLU B 1 411 ? -25.359 -3.115 2.852 1 85.12 411 GLU B C 1
ATOM 8644 O O . GLU B 1 411 ? -26.25 -2.488 2.275 1 85.12 411 GLU B O 1
ATOM 8649 N N . THR B 1 412 ? -24.141 -2.789 2.814 1 84.38 412 THR B N 1
ATOM 8650 C CA . THR B 1 412 ? -23.734 -1.611 2.059 1 84.38 412 THR B CA 1
ATOM 8651 C C . THR B 1 412 ? -24.016 -1.797 0.571 1 84.38 412 THR B C 1
ATOM 8653 O O . THR B 1 412 ? -24.469 -0.865 -0.101 1 84.38 412 THR B O 1
ATOM 8656 N N . GLN B 1 413 ? -23.891 -3.01 0.069 1 84.25 413 GLN B N 1
ATOM 8657 C CA . GLN B 1 413 ? -24.125 -3.281 -1.344 1 84.25 413 GLN B CA 1
ATOM 8658 C C . GLN B 1 413 ? -25.625 -3.215 -1.671 1 84.25 413 GLN B C 1
ATOM 8660 O O . GLN B 1 413 ? -26 -2.795 -2.764 1 84.25 413 GLN B O 1
ATOM 8665 N N . ARG B 1 414 ? -26.344 -3.602 -0.711 1 87.88 414 ARG B N 1
ATOM 8666 C CA . ARG B 1 414 ? -27.781 -3.609 -0.914 1 87.88 414 ARG B CA 1
ATOM 8667 C C . ARG B 1 414 ? -28.328 -2.189 -1.002 1 87.88 414 ARG B C 1
ATOM 8669 O O . ARG B 1 414 ? -29.25 -1.921 -1.781 1 87.88 414 ARG B O 1
ATOM 8676 N N . TYR B 1 415 ? -27.719 -1.31 -0.272 1 90.88 415 TYR B N 1
ATOM 8677 C CA . TYR B 1 415 ? -28.25 0.047 -0.2 1 90.88 415 TYR B CA 1
ATOM 8678 C C . TYR B 1 415 ? -27.5 0.98 -1.134 1 90.88 415 TYR B C 1
ATOM 8680 O O . TYR B 1 415 ? -27.906 2.125 -1.347 1 90.88 415 TYR B O 1
ATOM 8688 N N . GLU B 1 416 ? -26.469 0.501 -1.713 1 90.19 416 GLU B N 1
ATOM 8689 C CA . GLU B 1 416 ? -25.672 1.325 -2.611 1 90.19 416 GLU B CA 1
ATOM 8690 C C . GLU B 1 416 ? -26.344 1.492 -3.967 1 90.19 416 GLU B C 1
ATOM 8692 O O . GLU B 1 416 ? -26.766 0.508 -4.586 1 90.19 416 GLU B O 1
ATOM 8697 N N . ARG B 1 417 ? -26.578 2.734 -4.328 1 90.38 417 ARG B N 1
ATOM 8698 C CA . ARG B 1 417 ? -27.109 3.088 -5.645 1 90.38 417 ARG B CA 1
ATOM 8699 C C . ARG B 1 417 ? -26.125 4 -6.391 1 90.38 417 ARG B C 1
ATOM 8701 O O . ARG B 1 417 ? -25.188 4.523 -5.797 1 90.38 417 ARG B O 1
ATOM 8708 N N . TYR B 1 418 ? -26.344 4.094 -7.699 1 90.69 418 TYR B N 1
ATOM 8709 C CA . TYR B 1 418 ? -25.453 4.934 -8.5 1 90.69 418 TYR B CA 1
ATOM 8710 C C . TYR B 1 418 ? -26.219 6.086 -9.133 1 90.69 418 TYR B C 1
ATOM 8712 O O . TYR B 1 418 ? -27.359 5.914 -9.578 1 90.69 418 TYR B O 1
ATOM 8720 N N . ALA B 1 419 ? -25.609 7.18 -8.969 1 92.94 419 ALA B N 1
ATOM 8721 C CA . ALA B 1 419 ? -26.141 8.367 -9.617 1 92.94 419 ALA B CA 1
ATOM 8722 C C . ALA B 1 419 ? -25.172 8.914 -10.656 1 92.94 419 ALA B C 1
ATOM 8724 O O . ALA B 1 419 ? -23.953 8.812 -10.492 1 92.94 419 ALA B O 1
ATOM 8725 N N . GLU B 1 420 ? -25.672 9.484 -11.664 1 92.31 420 GLU B N 1
ATOM 8726 C CA . GLU B 1 420 ? -24.844 10.07 -12.711 1 92.31 420 GLU B CA 1
ATOM 8727 C C . GLU B 1 420 ? -24.312 11.438 -12.289 1 92.31 420 GLU B C 1
ATOM 8729 O O . GLU B 1 420 ? -25 12.203 -11.625 1 92.31 420 GLU B O 1
ATOM 8734 N N . VAL B 1 421 ? -23.094 11.703 -12.633 1 93.81 421 VAL B N 1
ATOM 8735 C CA . VAL B 1 421 ? -22.5 13.016 -12.375 1 93.81 421 VAL B CA 1
ATOM 8736 C C . VAL B 1 421 ? -23.016 14.023 -13.398 1 93.81 421 VAL B C 1
ATOM 8738 O O . VAL B 1 421 ? -22.641 13.961 -14.578 1 93.81 421 VAL B O 1
ATOM 8741 N N . SER B 1 422 ? -23.766 14.945 -12.953 1 93.88 422 SER B N 1
ATOM 8742 C CA . SER B 1 422 ? -24.391 15.922 -13.844 1 93.88 422 SER B CA 1
ATOM 8743 C C . SER B 1 422 ? -23.406 17 -14.25 1 93.88 422 SER B C 1
ATOM 8745 O O . SER B 1 422 ? -22.391 17.219 -13.586 1 93.88 422 SER B O 1
ATOM 8747 N N . ALA B 1 423 ? -23.719 17.641 -15.305 1 94.19 423 ALA B N 1
ATOM 8748 C CA . ALA B 1 423 ? -22.938 18.781 -15.758 1 94.19 423 ALA B CA 1
ATOM 8749 C C . ALA B 1 423 ? -23.016 19.922 -14.758 1 94.19 423 ALA B C 1
ATOM 8751 O O . ALA B 1 423 ? -22.031 20.672 -14.586 1 94.19 423 ALA B O 1
ATOM 8752 N N . ASN B 1 424 ? -24.125 19.953 -14.109 1 94.81 424 ASN B N 1
ATOM 8753 C CA . ASN B 1 424 ? -24.312 21 -13.109 1 94.81 424 ASN B CA 1
ATOM 8754 C C . ASN B 1 424 ? -23.359 20.812 -11.93 1 94.81 424 ASN B C 1
ATOM 8756 O O . ASN B 1 424 ? -22.797 21.797 -11.414 1 94.81 424 ASN B O 1
ATOM 8760 N N . LEU B 1 425 ? -23.234 19.609 -11.562 1 96.5 425 LEU B N 1
ATOM 8761 C CA . LEU B 1 425 ? -22.328 19.328 -10.453 1 96.5 425 LEU B CA 1
ATOM 8762 C C . LEU B 1 425 ? -20.891 19.688 -10.82 1 96.5 425 LEU B C 1
ATOM 8764 O O . LEU B 1 425 ? -20.172 20.297 -10.016 1 96.5 425 LEU B O 1
ATOM 8768 N N . LYS B 1 426 ? -20.453 19.375 -12.016 1 96.5 426 LYS B N 1
ATOM 8769 C CA . LYS B 1 426 ? -19.109 19.703 -12.492 1 96.5 426 LYS B CA 1
ATOM 8770 C C . LYS B 1 426 ? -18.906 21.203 -12.531 1 96.5 426 LYS B C 1
ATOM 8772 O O . LYS B 1 426 ? -17.844 21.703 -12.148 1 96.5 426 LYS B O 1
ATOM 8777 N N . ASP B 1 427 ? -19.922 21.844 -12.922 1 96.62 427 ASP B N 1
ATOM 8778 C CA . ASP B 1 427 ? -19.844 23.297 -13.008 1 96.62 427 ASP B CA 1
ATOM 8779 C C . ASP B 1 427 ? -19.75 23.922 -11.617 1 96.62 427 ASP B C 1
ATOM 8781 O O . ASP B 1 427 ? -18.984 24.859 -11.406 1 96.62 427 ASP B O 1
ATOM 8785 N N . MET B 1 428 ? -20.484 23.406 -10.719 1 96.62 428 MET B N 1
ATOM 8786 C CA . MET B 1 428 ? -20.453 23.906 -9.352 1 96.62 428 MET B CA 1
ATOM 8787 C C . MET B 1 428 ? -19.078 23.719 -8.727 1 96.62 428 MET B C 1
ATOM 8789 O O . MET B 1 428 ? -18.547 24.641 -8.094 1 96.62 428 MET B O 1
ATOM 8793 N N . ILE B 1 429 ? -18.5 22.562 -8.898 1 96.44 429 ILE B N 1
ATOM 8794 C CA . ILE B 1 429 ? -17.188 22.25 -8.336 1 96.44 429 ILE B CA 1
ATOM 8795 C C . ILE B 1 429 ? -16.125 23.141 -8.961 1 96.44 429 ILE B C 1
ATOM 8797 O O . ILE B 1 429 ? -15.336 23.766 -8.242 1 96.44 429 ILE B O 1
ATOM 8801 N N . TYR B 1 430 ? -16.219 23.266 -10.297 1 96.5 430 TYR B N 1
ATOM 8802 C CA . TYR B 1 430 ? -15.219 24.047 -11.008 1 96.5 430 TYR B CA 1
ATOM 8803 C C . TYR B 1 430 ? -15.305 25.516 -10.641 1 96.5 430 TYR B C 1
ATOM 8805 O O . TYR B 1 430 ? -14.289 26.172 -10.398 1 96.5 430 TYR B O 1
ATOM 8813 N N . SER B 1 431 ? -16.484 26 -10.594 1 94.56 431 SER B N 1
ATOM 8814 C CA . SER B 1 431 ? -16.672 27.422 -10.312 1 94.56 431 SER B CA 1
ATOM 8815 C C . SER B 1 431 ? -16.219 27.781 -8.898 1 94.56 431 SER B C 1
ATOM 8817 O O . SER B 1 431 ? -15.594 28.812 -8.688 1 94.56 431 SER B O 1
ATOM 8819 N N . GLN B 1 432 ? -16.469 26.969 -7.969 1 93.38 432 GLN B N 1
ATOM 8820 C CA . GLN B 1 432 ? -16.062 27.234 -6.594 1 93.38 432 GLN B CA 1
ATOM 8821 C C . GLN B 1 432 ? -14.547 27.188 -6.453 1 93.38 432 GLN B C 1
ATOM 8823 O O . GLN B 1 432 ? -13.953 28.016 -5.758 1 93.38 432 GLN B O 1
ATOM 8828 N N . PHE B 1 433 ? -13.914 26.266 -7.09 1 92.88 433 PHE B N 1
ATOM 8829 C CA . PHE B 1 433 ? -12.461 26.141 -7 1 92.88 433 PHE B CA 1
ATOM 8830 C C . PHE B 1 433 ? -11.781 27.281 -7.746 1 92.88 433 PHE B C 1
ATOM 8832 O O . PHE B 1 433 ? -10.719 27.75 -7.336 1 92.88 433 PHE B O 1
ATOM 8839 N N . LYS B 1 434 ? -12.406 27.672 -8.82 1 90.19 434 LYS B N 1
ATOM 8840 C CA . LYS B 1 434 ? -11.875 28.812 -9.562 1 90.19 434 LYS B CA 1
ATOM 8841 C C . LYS B 1 434 ? -11.922 30.078 -8.719 1 90.19 434 LYS B C 1
ATOM 8843 O O . LYS B 1 434 ? -11 30.891 -8.758 1 90.19 434 LYS B O 1
ATOM 8848 N N . GLN B 1 435 ? -12.961 30.203 -7.973 1 87.81 435 GLN B N 1
ATOM 8849 C CA . GLN B 1 435 ? -13.094 31.359 -7.09 1 87.81 435 GLN B CA 1
ATOM 8850 C C . GLN B 1 435 ? -12.055 31.312 -5.973 1 87.81 435 GLN B C 1
ATOM 8852 O O . GLN B 1 435 ? -11.516 32.344 -5.582 1 87.81 435 GLN B O 1
ATOM 8857 N N . LEU B 1 436 ? -11.758 30.188 -5.465 1 85.5 436 LEU B N 1
ATOM 8858 C CA . LEU B 1 436 ? -10.758 30.031 -4.414 1 85.5 436 LEU B CA 1
ATOM 8859 C C . LEU B 1 436 ? -9.367 30.359 -4.93 1 85.5 436 LEU B C 1
ATOM 8861 O O . LEU B 1 436 ? -8.539 30.906 -4.195 1 85.5 436 LEU B O 1
ATOM 8865 N N . MET B 1 437 ? -9.125 30 -6.09 1 83.19 437 MET B N 1
ATOM 8866 C CA . MET B 1 437 ? -7.844 30.297 -6.727 1 83.19 437 MET B CA 1
ATOM 8867 C C . MET B 1 437 ? -7.621 31.797 -6.836 1 83.19 437 MET B C 1
ATOM 8869 O O . MET B 1 437 ? -6.512 32.281 -6.602 1 83.19 437 MET B O 1
ATOM 8873 N N . SER B 1 438 ? -8.586 32.469 -7.176 1 76.31 438 SER B N 1
ATOM 8874 C CA . SER B 1 438 ? -8.492 33.906 -7.41 1 76.31 438 SER B CA 1
ATOM 8875 C C . SER B 1 438 ? -8.352 34.688 -6.098 1 76.31 438 SER B C 1
ATOM 8877 O O . SER B 1 438 ? -7.75 35.75 -6.062 1 76.31 438 SER B O 1
ATOM 8879 N N . SER B 1 439 ? -8.969 34.25 -5.039 1 67.88 439 SER B N 1
ATOM 8880 C CA . SER B 1 439 ? -8.953 34.969 -3.771 1 67.88 439 SER B CA 1
ATOM 8881 C C . SER B 1 439 ? -7.613 34.844 -3.064 1 67.88 439 SER B C 1
ATOM 8883 O O . SER B 1 439 ? -7.414 35.375 -1.98 1 67.88 439 SER B O 1
ATOM 8885 N N . ASN B 1 440 ? -6.48 34.625 -3.727 1 57.19 440 ASN B N 1
ATOM 8886 C CA . ASN B 1 440 ? -5.117 34.562 -3.207 1 57.19 440 ASN B CA 1
ATOM 8887 C C . ASN B 1 440 ? -5.039 33.75 -1.919 1 57.19 440 ASN B C 1
ATOM 8889 O O . ASN B 1 440 ? -4.238 34.062 -1.034 1 57.19 440 ASN B O 1
ATOM 8893 N N . CYS B 1 441 ? -6.016 33.156 -1.536 1 52.25 441 CYS B N 1
ATOM 8894 C CA . CYS B 1 441 ? -5.945 32.375 -0.312 1 52.25 441 CYS B CA 1
ATOM 8895 C C . CYS B 1 441 ? -4.758 31.422 -0.345 1 52.25 441 CYS B C 1
ATOM 8897 O O . CYS B 1 441 ? -4.688 30.547 -1.207 1 52.25 441 CYS B O 1
ATOM 8899 N N . ASN B 1 442 ? -3.615 32.062 0.021 1 51.22 442 ASN B N 1
ATOM 8900 C CA . ASN B 1 442 ? -2.328 31.375 0.106 1 51.22 442 ASN B CA 1
ATOM 8901 C C . ASN B 1 442 ? -2.471 29.984 0.713 1 51.22 442 ASN B C 1
ATOM 8903 O O . ASN B 1 442 ? -1.503 29.219 0.765 1 51.22 442 ASN B O 1
ATOM 8907 N N . LYS B 1 443 ? -3.592 29.938 1.604 1 55.88 443 LYS B N 1
ATOM 8908 C CA . LYS B 1 443 ? -3.615 28.625 2.25 1 55.88 443 LYS B CA 1
ATOM 8909 C C . LYS B 1 443 ? -4.465 27.625 1.456 1 55.88 443 LYS B C 1
ATOM 8911 O O . LYS B 1 443 ? -5.652 27.875 1.222 1 55.88 443 LYS B O 1
ATOM 8916 N N . PRO B 1 444 ? -3.982 26.734 0.81 1 56.75 444 PRO B N 1
ATOM 8917 C CA . PRO B 1 444 ? -4.578 25.75 -0.103 1 56.75 444 PRO B CA 1
ATOM 8918 C C . PRO B 1 444 ? -5.844 25.109 0.461 1 56.75 444 PRO B C 1
ATOM 8920 O O . PRO B 1 444 ? -6.043 25.109 1.679 1 56.75 444 PRO B O 1
ATOM 8923 N N . SER B 1 445 ? -7.043 25.172 -0.346 1 52.81 445 SER B N 1
ATOM 8924 C CA . SER B 1 445 ? -8.297 24.469 -0.122 1 52.81 445 SER B CA 1
ATOM 8925 C C . SER B 1 445 ? -8.07 23.172 0.66 1 52.81 445 SER B C 1
ATOM 8927 O O . SER B 1 445 ? -9.008 22.594 1.215 1 52.81 445 SER B O 1
ATOM 8929 N N . CYS B 1 446 ? -6.836 22.828 0.767 1 61.47 446 CYS B N 1
ATOM 8930 C CA . CYS B 1 446 ? -6.426 21.609 1.453 1 61.47 446 CYS B CA 1
ATOM 8931 C C . CYS B 1 446 ? -6.594 21.75 2.961 1 61.47 446 CYS B C 1
ATOM 8933 O O . CYS B 1 446 ? -6.676 20.75 3.678 1 61.47 446 CYS B O 1
ATOM 8935 N N . ILE B 1 447 ? -6.891 23.078 3.303 1 63.19 447 ILE B N 1
ATOM 8936 C CA . ILE B 1 447 ? -6.871 23.266 4.75 1 63.19 447 ILE B CA 1
ATOM 8937 C C . ILE B 1 447 ? -8.289 23.5 5.258 1 63.19 447 ILE B C 1
ATOM 8939 O O . ILE B 1 447 ? -8.609 23.172 6.398 1 63.19 447 ILE B O 1
ATOM 8943 N N . HIS B 1 448 ? -9.172 23.812 4.297 1 80.75 448 HIS B N 1
ATOM 8944 C CA . HIS B 1 448 ? -10.492 24.156 4.809 1 80.75 448 HIS B CA 1
ATOM 8945 C C . HIS B 1 448 ? -11.453 22.984 4.691 1 80.75 448 HIS B C 1
ATOM 8947 O O . HIS B 1 448 ? -11.539 22.344 3.635 1 80.75 448 HIS B O 1
ATOM 8953 N N . LYS B 1 449 ? -12.211 22.766 5.754 1 87.56 449 LYS B N 1
ATOM 8954 C CA . LYS B 1 449 ? -13.102 21.609 5.855 1 87.56 449 LYS B CA 1
ATOM 8955 C C . LYS B 1 449 ? -14.562 22.016 5.668 1 87.56 449 LYS B C 1
ATOM 8957 O O . LYS B 1 449 ? -15.477 21.234 5.926 1 87.56 449 LYS B O 1
ATOM 8962 N N . GLY B 1 450 ? -14.844 23.25 5.312 1 89.31 450 GLY B N 1
ATOM 8963 C CA . GLY B 1 450 ? -16.188 23.781 5.184 1 89.31 450 GLY B CA 1
ATOM 8964 C C . GLY B 1 450 ? -16.359 25.141 5.844 1 89.31 450 GLY B C 1
ATOM 8965 O O . GLY B 1 450 ? -17.344 25.844 5.59 1 89.31 450 GLY B O 1
ATOM 8966 N N . GLY B 1 451 ? -15.391 25.562 6.613 1 90.12 451 GLY B N 1
ATOM 8967 C CA . GLY B 1 451 ? -15.461 26.781 7.391 1 90.12 451 GLY B CA 1
ATOM 8968 C C . GLY B 1 451 ? -15.352 28.031 6.539 1 90.12 451 GLY B C 1
ATOM 8969 O O . GLY B 1 451 ? -15.938 29.062 6.867 1 90.12 451 GLY B O 1
ATOM 8970 N N . TYR B 1 452 ? -14.695 27.906 5.504 1 89.31 452 TYR B N 1
ATOM 8971 C CA . TYR B 1 452 ? -14.539 29.047 4.621 1 89.31 452 TYR B CA 1
ATOM 8972 C C . TYR B 1 452 ? -15.867 29.438 3.977 1 89.31 452 TYR B C 1
ATOM 8974 O O . TYR B 1 452 ? -16.219 30.609 3.932 1 89.31 452 TYR B O 1
ATOM 8982 N N . SER B 1 453 ? -16.609 28.469 3.506 1 91.81 453 SER B N 1
ATOM 8983 C CA . SER B 1 453 ? -17.906 28.719 2.879 1 91.81 453 SER B CA 1
ATOM 8984 C C . SER B 1 453 ? -18.906 29.281 3.883 1 91.81 453 SER B C 1
ATOM 8986 O O . SER B 1 453 ? -19.703 30.156 3.543 1 91.81 453 SER B O 1
ATOM 8988 N N . LEU B 1 454 ? -18.797 28.766 5.082 1 94.62 454 LEU B N 1
ATOM 8989 C CA . LEU B 1 454 ? -19.703 29.25 6.117 1 94.62 454 LEU B CA 1
ATOM 8990 C C . LEU B 1 454 ? -19.391 30.688 6.488 1 94.62 454 LEU B C 1
ATOM 8992 O O . LEU B 1 454 ? -20.297 31.5 6.699 1 94.62 454 LEU B O 1
ATOM 8996 N N . HIS B 1 455 ? -18.172 31.031 6.5 1 91.12 455 HIS B N 1
ATOM 8997 C CA . HIS B 1 455 ? -17.75 32.406 6.805 1 91.12 455 HIS B CA 1
ATOM 8998 C C . HIS B 1 455 ? -18.141 33.375 5.691 1 91.12 455 HIS B C 1
ATOM 9000 O O . HIS B 1 455 ? -18.609 34.469 5.961 1 91.12 455 HIS B O 1
ATOM 9006 N N . GLN B 1 456 ? -17.969 32.969 4.504 1 89.06 456 GLN B N 1
ATOM 9007 C CA . GLN B 1 456 ? -18.266 33.812 3.35 1 89.06 456 GLN B CA 1
ATOM 9008 C C . GLN B 1 456 ? -19.75 34.125 3.26 1 89.06 456 GLN B C 1
ATOM 9010 O O . GLN B 1 456 ? -20.141 35.188 2.764 1 89.06 456 GLN B O 1
ATOM 9015 N N . ASN B 1 457 ? -20.562 33.219 3.732 1 93 457 ASN B N 1
ATOM 9016 C CA . ASN B 1 457 ? -22 33.406 3.656 1 93 457 ASN B CA 1
ATOM 9017 C C . ASN B 1 457 ? -22.562 33.906 4.973 1 93 457 ASN B C 1
ATOM 9019 O O . ASN B 1 457 ? -23.781 33.844 5.207 1 93 457 ASN B O 1
ATOM 9023 N N . ASN B 1 458 ? -21.781 34.312 5.945 1 92.06 458 ASN B N 1
ATOM 9024 C CA . ASN B 1 458 ? -22.156 34.875 7.234 1 92.06 458 ASN B CA 1
ATOM 9025 C C . ASN B 1 458 ? -22.969 33.906 8.078 1 92.06 458 ASN B C 1
ATOM 9027 O O . ASN B 1 458 ? -23.984 34.25 8.672 1 92.06 458 ASN B O 1
ATOM 9031 N N . CYS B 1 459 ? -22.531 32.656 7.992 1 93.69 459 CYS B N 1
ATOM 9032 C CA . CYS B 1 459 ? -23.156 31.609 8.781 1 93.69 459 CYS B CA 1
ATOM 9033 C C . CYS B 1 459 ? -22.234 31.141 9.898 1 93.69 459 CYS B C 1
ATOM 9035 O O . CYS B 1 459 ? -22 29.938 10.055 1 93.69 459 CYS B O 1
ATOM 9037 N N . SER B 1 460 ? -21.75 31.953 10.68 1 91.12 460 SER B N 1
ATOM 9038 C CA . SER B 1 460 ? -20.797 31.641 11.734 1 91.12 460 SER B CA 1
ATOM 9039 C C . SER B 1 460 ? -21.422 30.797 12.836 1 91.12 460 SER B C 1
ATOM 9041 O O . SER B 1 460 ? -20.734 30.078 13.555 1 91.12 460 SER B O 1
ATOM 9043 N N . LYS B 1 461 ? -22.719 30.859 12.906 1 89.75 461 LYS B N 1
ATOM 9044 C CA . LYS B 1 461 ? -23.438 30.094 13.922 1 89.75 461 LYS B CA 1
ATOM 9045 C C . LYS B 1 461 ? -23.328 28.594 13.664 1 89.75 461 LYS B C 1
ATOM 9047 O O . LYS B 1 461 ? -23.484 27.797 14.586 1 89.75 461 LYS B O 1
ATOM 9052 N N . LEU B 1 462 ? -22.984 28.234 12.445 1 94.56 462 LEU B N 1
ATOM 9053 C CA . LEU B 1 462 ? -22.938 26.828 12.078 1 94.56 462 LEU B CA 1
ATOM 9054 C C . LEU B 1 462 ? -21.5 26.312 12.141 1 94.56 462 LEU B C 1
ATOM 9056 O O . LEU B 1 462 ? -21.266 25.125 11.875 1 94.56 462 LEU B O 1
ATOM 9060 N N . LEU B 1 463 ? -20.547 27.062 12.578 1 94 463 LEU B N 1
ATOM 9061 C CA . LEU B 1 463 ? -19.125 26.734 12.547 1 94 463 LEU B CA 1
ATOM 9062 C C . LEU B 1 463 ? -18.812 25.625 13.539 1 94 463 LEU B C 1
ATOM 9064 O O . LEU B 1 463 ? -17.797 24.938 13.398 1 94 463 LEU B O 1
ATOM 9068 N N . TRP B 1 464 ? -19.672 25.406 14.508 1 89.19 464 TRP B N 1
ATOM 9069 C CA . TRP B 1 464 ? -19.453 24.344 15.492 1 89.19 464 TRP B CA 1
ATOM 9070 C C . TRP B 1 464 ? -19.438 22.969 14.812 1 89.19 464 TRP B C 1
ATOM 9072 O O . TRP B 1 464 ? -18.766 22.047 15.289 1 89.19 464 TRP B O 1
ATOM 9082 N N . SER B 1 465 ? -20.141 22.812 13.727 1 92.44 465 SER B N 1
ATOM 9083 C CA . SER B 1 465 ? -20.312 21.547 13.039 1 92.44 465 SER B CA 1
ATOM 9084 C C . SER B 1 465 ? -19.062 21.172 12.25 1 92.44 465 SER B C 1
ATOM 9086 O O . SER B 1 465 ? -18.922 20.047 11.773 1 92.44 465 SER B O 1
ATOM 9088 N N . ILE B 1 466 ? -18.078 22.109 12.148 1 91.75 466 ILE B N 1
ATOM 9089 C CA . ILE B 1 466 ? -16.875 21.875 11.352 1 91.75 466 ILE B CA 1
ATOM 9090 C C . ILE B 1 466 ? -15.633 21.969 12.242 1 91.75 466 ILE B C 1
ATOM 9092 O O . ILE B 1 466 ? -14.773 21.094 12.227 1 91.75 466 ILE B O 1
ATOM 9096 N N . HIS B 1 467 ? -15.555 23 13.031 1 85.75 467 HIS B N 1
ATOM 9097 C CA . HIS B 1 467 ? -14.336 23.328 13.773 1 85.75 467 HIS B CA 1
ATOM 9098 C C . HIS B 1 467 ? -14.25 22.516 15.07 1 85.75 467 HIS B C 1
ATOM 9100 O O . HIS B 1 467 ? -13.156 22.188 15.523 1 85.75 467 HIS B O 1
ATOM 9106 N N . ASP B 1 468 ? -15.344 22.172 15.609 1 81.12 468 ASP B N 1
ATOM 9107 C CA . ASP B 1 468 ? -15.336 21.562 16.938 1 81.12 468 ASP B CA 1
ATOM 9108 C C . ASP B 1 468 ? -15.398 20.047 16.844 1 81.12 468 ASP B C 1
ATOM 9110 O O . ASP B 1 468 ? -15.406 19.359 17.859 1 81.12 468 ASP B O 1
ATOM 9114 N N . VAL B 1 469 ? -15.469 19.578 15.672 1 85.12 469 VAL B N 1
ATOM 9115 C CA . VAL B 1 469 ? -15.633 18.141 15.508 1 85.12 469 VAL B CA 1
ATOM 9116 C C . VAL B 1 469 ? -14.586 17.594 14.539 1 85.12 469 VAL B C 1
ATOM 9118 O O . VAL B 1 469 ? -13.977 18.359 13.789 1 85.12 469 VAL B O 1
ATOM 9121 N N . GLU B 1 470 ? -14.297 16.297 14.68 1 85.25 470 GLU B N 1
ATOM 9122 C CA . GLU B 1 470 ? -13.398 15.648 13.727 1 85.25 470 GLU B CA 1
ATOM 9123 C C . GLU B 1 470 ? -13.984 15.648 12.32 1 85.25 470 GLU B C 1
ATOM 9125 O O . GLU B 1 470 ? -15.195 15.773 12.141 1 85.25 470 GLU B O 1
ATOM 9130 N N . PHE B 1 471 ? -13.242 15.523 11.352 1 89.62 471 PHE B N 1
ATOM 9131 C CA . PHE B 1 471 ? -13.641 15.633 9.953 1 89.62 471 PHE B CA 1
ATOM 9132 C C . PHE B 1 471 ? -14.695 14.594 9.609 1 89.62 471 PHE B C 1
ATOM 9134 O O . PHE B 1 471 ? -15.688 14.898 8.945 1 89.62 471 PHE B O 1
ATOM 9141 N N . ASP B 1 472 ? -14.516 13.375 10.039 1 90.5 472 ASP B N 1
ATOM 9142 C CA . ASP B 1 472 ? -15.461 12.305 9.734 1 90.5 472 ASP B CA 1
ATOM 9143 C C . ASP B 1 472 ? -16.812 12.562 10.398 1 90.5 472 ASP B C 1
ATOM 9145 O O . ASP B 1 472 ? -17.859 12.273 9.805 1 90.5 472 ASP B O 1
ATOM 9149 N N . ARG B 1 473 ? -16.766 13.141 11.539 1 91.12 473 ARG B N 1
ATOM 9150 C CA . ARG B 1 473 ? -18 13.461 12.227 1 91.12 473 ARG B CA 1
ATOM 9151 C C . ARG B 1 473 ? -18.766 14.578 11.508 1 91.12 473 ARG B C 1
ATOM 9153 O O . ARG B 1 473 ? -19.984 14.578 11.484 1 91.12 473 ARG B O 1
ATOM 9160 N N . SER B 1 474 ? -18 15.453 11.031 1 94 474 SER B N 1
ATOM 9161 C CA . SER B 1 474 ? -18.609 16.531 10.273 1 94 474 SER B CA 1
ATOM 9162 C C . SER B 1 474 ? -19.375 16 9.062 1 94 474 SER B C 1
ATOM 9164 O O . SER B 1 474 ? -20.453 16.5 8.727 1 94 474 SER B O 1
ATOM 9166 N N . ILE B 1 475 ? -18.844 14.992 8.398 1 96.62 475 ILE B N 1
ATOM 9167 C CA . ILE B 1 475 ? -19.5 14.391 7.242 1 96.62 475 ILE B CA 1
ATOM 9168 C C . ILE B 1 475 ? -20.828 13.766 7.66 1 96.62 475 ILE B C 1
ATOM 9170 O O . ILE B 1 475 ? -21.844 13.945 6.984 1 96.62 475 ILE B O 1
ATOM 9174 N N . LEU B 1 476 ? -20.812 13.156 8.805 1 96.62 476 LEU B N 1
ATOM 9175 C CA . LEU B 1 476 ? -22.031 12.5 9.281 1 96.62 476 LEU B CA 1
ATOM 9176 C C . LEU B 1 476 ? -23.078 13.523 9.68 1 96.62 476 LEU B C 1
ATOM 9178 O O . LEU B 1 476 ? -24.25 13.391 9.312 1 96.62 476 LEU B O 1
ATOM 9182 N N . ILE B 1 477 ? -22.656 14.547 10.391 1 96.44 477 ILE B N 1
ATOM 9183 C CA . ILE B 1 477 ? -23.562 15.586 10.852 1 96.44 477 ILE B CA 1
ATOM 9184 C C . ILE B 1 477 ? -24.219 16.281 9.656 1 96.44 477 ILE B C 1
ATOM 9186 O O . ILE B 1 477 ? -25.438 16.406 9.594 1 96.44 477 ILE B O 1
ATOM 9190 N N . TRP B 1 478 ? -23.422 16.609 8.711 1 98 478 TRP B N 1
ATOM 9191 C CA . TRP B 1 478 ? -23.922 17.328 7.547 1 98 478 TRP B CA 1
ATOM 9192 C C . TRP B 1 478 ? -24.75 16.406 6.656 1 98 478 TRP B C 1
ATOM 9194 O O . TRP B 1 478 ? -25.703 16.844 6.008 1 98 478 TRP B O 1
ATOM 9204 N N . HIS B 1 479 ? -24.438 15.117 6.59 1 98.38 479 HIS B N 1
ATOM 9205 C CA . HIS B 1 479 ? -25.219 14.164 5.812 1 98.38 479 HIS B CA 1
ATOM 9206 C C . HIS B 1 479 ? -26.625 14.023 6.375 1 98.38 479 HIS B C 1
ATOM 9208 O O . HIS B 1 479 ? -27.609 14.062 5.625 1 98.38 479 HIS B O 1
ATOM 9214 N N . ILE B 1 480 ? -26.688 13.867 7.66 1 97.5 480 ILE B N 1
ATOM 9215 C CA . ILE B 1 480 ? -27.984 13.734 8.312 1 97.5 480 ILE B CA 1
ATOM 9216 C C . ILE B 1 480 ? -28.797 15.008 8.125 1 97.5 480 ILE B C 1
ATOM 9218 O O . ILE B 1 480 ? -29.984 14.953 7.766 1 97.5 480 ILE B O 1
ATOM 9222 N N . ALA B 1 481 ? -28.172 16.156 8.336 1 97.44 481 ALA B N 1
ATOM 9223 C CA . ALA B 1 481 ? -28.859 17.438 8.188 1 97.44 481 ALA B CA 1
ATOM 9224 C C . ALA B 1 481 ? -29.375 17.609 6.762 1 97.44 481 ALA B C 1
ATOM 9226 O O . ALA B 1 481 ? -30.5 18.062 6.555 1 97.44 481 ALA B O 1
ATOM 9227 N N . THR B 1 482 ? -28.531 17.25 5.766 1 97.62 482 THR B N 1
ATOM 9228 C CA . THR B 1 482 ? -28.906 17.406 4.367 1 97.62 482 THR B CA 1
ATOM 9229 C C . THR B 1 482 ? -30.078 16.5 4.023 1 97.62 482 THR B C 1
ATOM 9231 O O . THR B 1 482 ? -31.016 16.906 3.324 1 97.62 482 THR B O 1
ATOM 9234 N N . SER B 1 483 ? -30.031 15.289 4.523 1 96 483 SER B N 1
ATOM 9235 C CA . SER B 1 483 ? -31.109 14.352 4.25 1 96 483 SER B CA 1
ATOM 9236 C C . SER B 1 483 ? -32.406 14.82 4.863 1 96 483 SER B C 1
ATOM 9238 O O . SER B 1 483 ? -33.469 14.734 4.227 1 96 483 SER B O 1
ATOM 9240 N N . LEU B 1 484 ? -32.375 15.352 6.031 1 95.06 484 LEU B N 1
ATOM 9241 C CA . LEU B 1 484 ? -33.562 15.828 6.707 1 95.06 484 LEU B CA 1
ATOM 9242 C C . LEU B 1 484 ? -34.125 17.062 6.004 1 95.06 484 LEU B C 1
ATOM 9244 O O . LEU B 1 484 ? -35.344 17.156 5.785 1 95.06 484 LEU B O 1
ATOM 9248 N N . CYS B 1 485 ? -33.25 17.969 5.66 1 94.44 485 CYS B N 1
ATOM 9249 C CA . CYS B 1 485 ? -33.688 19.172 4.957 1 94.44 485 CYS B CA 1
ATOM 9250 C C . CYS B 1 485 ? -34.25 18.812 3.58 1 94.44 485 CYS B C 1
ATOM 9252 O O . CYS B 1 485 ? -35.219 19.422 3.127 1 94.44 485 CYS B O 1
ATOM 9254 N N . TYR B 1 486 ? -33.656 17.875 2.906 1 93.44 486 TYR B N 1
ATOM 9255 C CA . TYR B 1 486 ? -34.062 17.484 1.557 1 93.44 486 TYR B CA 1
ATOM 9256 C C . TYR B 1 486 ? -35.469 16.953 1.535 1 93.44 486 TYR B C 1
ATOM 9258 O O . TYR B 1 486 ? -36.25 17.281 0.642 1 93.44 486 TYR B O 1
ATOM 9266 N N . TYR B 1 487 ? -35.844 16.203 2.484 1 88.94 487 TYR B N 1
ATOM 9267 C CA . TYR B 1 487 ? -37.156 15.539 2.457 1 88.94 487 TYR B CA 1
ATOM 9268 C C . TYR B 1 487 ? -38.188 16.375 3.188 1 88.94 487 TYR B C 1
ATOM 9270 O O . TYR B 1 487 ? -39.406 16.156 3.008 1 88.94 487 TYR B O 1
ATOM 9278 N N . SER B 1 488 ? -37.719 17.312 3.91 1 84.19 488 SER B N 1
ATOM 9279 C CA . SER B 1 488 ? -38.656 18.203 4.602 1 84.19 488 SER B CA 1
ATOM 9280 C C . SER B 1 488 ? -39.062 19.391 3.734 1 84.19 488 SER B C 1
ATOM 9282 O O . SER B 1 488 ? -40.094 20 3.943 1 84.19 488 SER B O 1
ATOM 9284 N N . ASP B 1 489 ? -38.156 19.766 2.826 1 74.5 489 ASP B N 1
ATOM 9285 C CA . ASP B 1 489 ? -38.375 20.938 1.981 1 74.5 489 ASP B CA 1
ATOM 9286 C C . ASP B 1 489 ? -39.281 20.609 0.816 1 74.5 489 ASP B C 1
ATOM 9288 O O . ASP B 1 489 ? -38.875 20 -0.167 1 74.5 489 ASP B O 1
ATOM 9292 N N . ILE B 1 490 ? -40.562 20.875 0.991 1 63.41 490 ILE B N 1
ATOM 9293 C CA . ILE B 1 490 ? -41.594 20.547 0.026 1 63.41 490 ILE B CA 1
ATOM 9294 C C . ILE B 1 490 ? -41.656 21.594 -1.076 1 63.41 490 ILE B C 1
ATOM 9296 O O . ILE B 1 490 ? -42.031 21.297 -2.213 1 63.41 490 ILE B O 1
ATOM 9300 N N . ASP B 1 491 ? -41.219 22.812 -0.848 1 59.69 491 ASP B N 1
ATOM 9301 C CA . ASP B 1 491 ? -41.469 23.906 -1.765 1 59.69 491 ASP B CA 1
ATOM 9302 C C . ASP B 1 491 ? -40.531 23.859 -2.971 1 59.69 491 ASP B C 1
ATOM 9304 O O . ASP B 1 491 ? -40.969 24.156 -4.094 1 59.69 491 ASP B O 1
ATOM 9308 N N . ASP B 1 492 ? -39.219 23.75 -2.861 1 61.69 492 ASP B N 1
ATOM 9309 C CA . ASP B 1 492 ? -38.281 23.938 -3.961 1 61.69 492 ASP B CA 1
ATOM 9310 C C . ASP B 1 492 ? -37.688 22.609 -4.41 1 61.69 492 ASP B C 1
ATOM 9312 O O . ASP B 1 492 ? -36.562 22.281 -4.016 1 61.69 492 ASP B O 1
ATOM 9316 N N . GLN B 1 493 ? -38.438 21.812 -5.199 1 65.44 493 GLN B N 1
ATOM 9317 C CA . GLN B 1 493 ? -38.031 20.469 -5.562 1 65.44 493 GLN B CA 1
ATOM 9318 C C . GLN B 1 493 ? -37.031 20.484 -6.719 1 65.44 493 GLN B C 1
ATOM 9320 O O . GLN B 1 493 ? -36.312 19.5 -6.934 1 65.44 493 GLN B O 1
ATOM 9325 N N . SER B 1 494 ? -36.875 21.641 -7.332 1 68.25 494 SER B N 1
ATOM 9326 C CA . SER B 1 494 ? -36.125 21.516 -8.578 1 68.25 494 SER B CA 1
ATOM 9327 C C . SER B 1 494 ? -34.844 22.312 -8.531 1 68.25 494 SER B C 1
ATOM 9329 O O . SER B 1 494 ? -34.125 22.438 -9.539 1 68.25 494 SER B O 1
ATOM 9331 N N . GLY B 1 495 ? -34.375 22.688 -7.41 1 88.12 495 GLY B N 1
ATOM 9332 C CA . GLY B 1 495 ? -33.156 23.5 -7.395 1 88.12 495 GLY B CA 1
ATOM 9333 C C . GLY B 1 495 ? -31.891 22.672 -7.566 1 88.12 495 GLY B C 1
ATOM 9334 O O . GLY B 1 495 ? -31.766 21.594 -6.988 1 88.12 495 GLY B O 1
ATOM 9335 N N . VAL B 1 496 ? -31 23.109 -8.445 1 92.31 496 VAL B N 1
ATOM 9336 C CA . VAL B 1 496 ? -29.75 22.422 -8.766 1 92.31 496 VAL B CA 1
ATOM 9337 C C . VAL B 1 496 ? -28.922 22.25 -7.496 1 92.31 496 VAL B C 1
ATOM 9339 O O . VAL B 1 496 ? -28.344 21.172 -7.27 1 92.31 496 VAL B O 1
ATOM 9342 N N . ASN B 1 497 ? -28.922 23.266 -6.676 1 94.81 497 ASN B N 1
ATOM 9343 C CA . ASN B 1 497 ? -28.156 23.188 -5.438 1 94.81 497 ASN B CA 1
ATOM 9344 C C . ASN B 1 497 ? -28.703 22.125 -4.5 1 94.81 497 ASN B C 1
ATOM 9346 O O . ASN B 1 497 ? -27.938 21.422 -3.826 1 94.81 497 ASN B O 1
ATOM 9350 N N . ARG B 1 498 ? -29.969 22.016 -4.484 1 94.94 498 ARG B N 1
ATOM 9351 C CA . ARG B 1 498 ? -30.625 21.031 -3.635 1 94.94 498 ARG B CA 1
ATOM 9352 C C . ARG B 1 498 ? -30.281 19.609 -4.086 1 94.94 498 ARG B C 1
ATOM 9354 O O . ARG B 1 498 ? -29.844 18.781 -3.285 1 94.94 498 ARG B O 1
ATOM 9361 N N . ILE B 1 499 ? -30.406 19.359 -5.34 1 94.56 499 ILE B N 1
ATOM 9362 C CA . ILE B 1 499 ? -30.219 18.031 -5.895 1 94.56 499 ILE B CA 1
ATOM 9363 C C . ILE B 1 499 ? -28.75 17.625 -5.762 1 94.56 499 ILE B C 1
ATOM 9365 O O . ILE B 1 499 ? -28.438 16.516 -5.301 1 94.56 499 ILE B O 1
ATOM 9369 N N . GLU B 1 500 ? -27.875 18.5 -6.082 1 96.31 500 GLU B N 1
ATOM 9370 C CA . GLU B 1 500 ? -26.453 18.172 -6.09 1 96.31 500 GLU B CA 1
ATOM 9371 C C . GLU B 1 500 ? -25.906 18.062 -4.668 1 96.31 500 GLU B C 1
ATOM 9373 O O . GLU B 1 500 ? -24.984 17.281 -4.414 1 96.31 500 GLU B O 1
ATOM 9378 N N . SER B 1 501 ? -26.484 18.812 -3.756 1 96.75 501 SER B N 1
ATOM 9379 C CA . SER B 1 501 ? -26.078 18.656 -2.363 1 96.75 501 SER B CA 1
ATOM 9380 C C . SER B 1 501 ? -26.422 17.266 -1.841 1 96.75 501 SER B C 1
ATOM 9382 O O . SER B 1 501 ? -25.641 16.672 -1.103 1 96.75 501 SER B O 1
ATOM 9384 N N . ASN B 1 502 ? -27.562 16.828 -2.25 1 95.94 502 ASN B N 1
ATOM 9385 C CA . ASN B 1 502 ? -27.969 15.484 -1.857 1 95.94 502 ASN B CA 1
ATOM 9386 C C . ASN B 1 502 ? -27.062 14.422 -2.467 1 95.94 502 ASN B C 1
ATOM 9388 O O . ASN B 1 502 ? -26.688 13.461 -1.796 1 95.94 502 ASN B O 1
ATOM 9392 N N . HIS B 1 503 ? -26.688 14.625 -3.691 1 96.81 503 HIS B N 1
ATOM 9393 C CA . HIS B 1 503 ? -25.781 13.695 -4.363 1 96.81 503 HIS B CA 1
ATOM 9394 C C . HIS B 1 503 ? -24.406 13.68 -3.703 1 96.81 503 HIS B C 1
ATOM 9396 O O . HIS B 1 503 ? -23.828 12.617 -3.469 1 96.81 503 HIS B O 1
ATOM 9402 N N . MET B 1 504 ? -23.938 14.82 -3.361 1 97.44 504 MET B N 1
ATOM 9403 C CA . MET B 1 504 ? -22.609 14.93 -2.754 1 97.44 504 MET B CA 1
ATOM 9404 C C . MET B 1 504 ? -22.609 14.359 -1.34 1 97.44 504 MET B C 1
ATOM 9406 O O . MET B 1 504 ? -21.656 13.695 -0.931 1 97.44 504 MET B O 1
ATOM 9410 N N . SER B 1 505 ? -23.688 14.641 -0.681 1 98 505 SER B N 1
ATOM 9411 C CA . SER B 1 505 ? -23.812 14.125 0.677 1 98 505 SER B CA 1
ATOM 9412 C C . SER B 1 505 ? -23.797 12.602 0.692 1 98 505 SER B C 1
ATOM 9414 O O . SER B 1 505 ? -23.031 11.992 1.445 1 98 505 SER B O 1
ATOM 9416 N N . LYS B 1 506 ? -24.547 12 -0.197 1 97.88 506 LYS B N 1
ATOM 9417 C CA . LYS B 1 506 ? -24.641 10.547 -0.262 1 97.88 506 LYS B CA 1
ATOM 9418 C C . LYS B 1 506 ? -23.344 9.938 -0.786 1 97.88 506 LYS B C 1
ATOM 9420 O O . LYS B 1 506 ? -22.953 8.836 -0.379 1 97.88 506 LYS B O 1
ATOM 9425 N N . TYR B 1 507 ? -22.703 10.648 -1.641 1 97.19 507 TYR B N 1
ATOM 9426 C CA . TYR B 1 507 ? -21.438 10.172 -2.18 1 97.19 507 TYR B CA 1
ATOM 9427 C C . TYR B 1 507 ? -20.359 10.133 -1.098 1 97.19 507 TYR B C 1
ATOM 9429 O O . TYR B 1 507 ? -19.672 9.125 -0.937 1 97.19 507 TYR B O 1
ATOM 9437 N N . LEU B 1 508 ? -20.25 11.211 -0.346 1 97.62 508 LEU B N 1
ATOM 9438 C CA . LEU B 1 508 ? -19.203 11.305 0.673 1 97.62 508 LEU B CA 1
ATOM 9439 C C . LEU B 1 508 ? -19.484 10.344 1.823 1 97.62 508 LEU B C 1
ATOM 9441 O O . LEU B 1 508 ? -18.547 9.812 2.43 1 97.62 508 LEU B O 1
ATOM 9445 N N . LEU B 1 509 ? -20.75 10.086 2.059 1 97.31 509 LEU B N 1
ATOM 9446 C CA . LEU B 1 509 ? -21.062 9.07 3.057 1 97.31 509 LEU B CA 1
ATOM 9447 C C . LEU B 1 509 ? -20.641 7.688 2.57 1 97.31 509 LEU B C 1
ATOM 9449 O O . LEU B 1 509 ? -20.109 6.887 3.346 1 97.31 509 LEU B O 1
ATOM 9453 N N . ASN B 1 510 ? -20.906 7.477 1.325 1 95.5 510 ASN B N 1
ATOM 9454 C CA . ASN B 1 510 ? -20.484 6.195 0.768 1 95.5 510 ASN B CA 1
ATOM 9455 C C . ASN B 1 510 ? -18.969 6.023 0.842 1 95.5 510 ASN B C 1
ATOM 9457 O O . ASN B 1 510 ? -18.484 4.926 1.116 1 95.5 510 ASN B O 1
ATOM 9461 N N . LEU B 1 511 ? -18.25 7.09 0.597 1 95 511 LEU B N 1
ATOM 9462 C CA . LEU B 1 511 ? -16.797 7.039 0.692 1 95 511 LEU B CA 1
ATOM 9463 C C . LEU B 1 511 ? -16.359 6.723 2.117 1 95 511 LEU B C 1
ATOM 9465 O O . LEU B 1 511 ? -15.414 5.961 2.324 1 95 511 LEU B O 1
ATOM 9469 N N . LEU B 1 512 ? -17.047 7.254 3.027 1 94.88 512 LEU B N 1
ATOM 9470 C CA . LEU B 1 512 ? -16.719 7.066 4.434 1 94.88 512 LEU B CA 1
ATOM 9471 C C . LEU B 1 512 ? -16.922 5.613 4.852 1 94.88 512 LEU B C 1
ATOM 9473 O O . LEU B 1 512 ? -16.141 5.078 5.656 1 94.88 512 LEU B O 1
ATOM 9477 N N . VAL B 1 513 ? -17.828 4.945 4.242 1 92.31 513 VAL B N 1
ATOM 9478 C CA . VAL B 1 513 ? -18.188 3.596 4.66 1 92.31 513 VAL B CA 1
ATOM 9479 C C . VAL B 1 513 ? -17.438 2.568 3.818 1 92.31 513 VAL B C 1
ATOM 9481 O O . VAL B 1 513 ? -16.891 1.604 4.352 1 92.31 513 VAL B O 1
ATOM 9484 N N . SER B 1 514 ? -17.328 2.822 2.512 1 89.81 514 SER B N 1
ATOM 9485 C CA . SER B 1 514 ? -16.812 1.81 1.597 1 89.81 514 SER B CA 1
ATOM 9486 C C . SER B 1 514 ? -15.32 1.999 1.346 1 89.81 514 SER B C 1
ATOM 9488 O O . SER B 1 514 ? -14.602 1.03 1.105 1 89.81 514 SER B O 1
ATOM 9490 N N . TYR B 1 515 ? -14.852 3.236 1.391 1 90.25 515 TYR B N 1
ATOM 9491 C CA . TYR B 1 515 ? -13.445 3.512 1.108 1 90.25 515 TYR B CA 1
ATOM 9492 C C . TYR B 1 515 ? -12.867 4.488 2.127 1 90.25 515 TYR B C 1
ATOM 9494 O O . TYR B 1 515 ? -12.383 5.562 1.762 1 90.25 515 TYR B O 1
ATOM 9502 N N . PRO B 1 516 ? -12.773 4.031 3.316 1 89.69 516 PRO B N 1
ATOM 9503 C CA . PRO B 1 516 ? -12.289 4.941 4.359 1 89.69 516 PRO B CA 1
ATOM 9504 C C . PRO B 1 516 ? -10.828 5.328 4.168 1 89.69 516 PRO B C 1
ATOM 9506 O O . PRO B 1 516 ? -10.391 6.375 4.656 1 89.69 516 PRO B O 1
ATOM 9509 N N . GLU B 1 517 ? -10.086 4.605 3.375 1 86.69 517 GLU B N 1
ATOM 9510 C CA . GLU B 1 517 ? -8.68 4.887 3.145 1 86.69 517 GLU B CA 1
ATOM 9511 C C . GLU B 1 517 ? -8.492 6.148 2.307 1 86.69 517 GLU B C 1
ATOM 9513 O O . GLU B 1 517 ? -7.418 6.75 2.301 1 86.69 517 GLU B O 1
ATOM 9518 N N . MET B 1 518 ? -9.594 6.562 1.599 1 91.38 518 MET B N 1
ATOM 9519 C CA . MET B 1 518 ? -9.508 7.742 0.744 1 91.38 518 MET B CA 1
ATOM 9520 C C . MET B 1 518 ? -9.773 9.016 1.542 1 91.38 518 MET B C 1
ATOM 9522 O O . MET B 1 518 ? -9.617 10.125 1.024 1 91.38 518 MET B O 1
ATOM 9526 N N . LEU B 1 519 ? -10.188 8.812 2.783 1 90.88 519 LEU B N 1
ATOM 9527 C CA . LEU B 1 519 ? -10.438 9.953 3.66 1 90.88 519 LEU B CA 1
ATOM 9528 C C . LEU B 1 519 ? -9.305 10.125 4.664 1 90.88 519 LEU B C 1
ATOM 9530 O O . LEU B 1 519 ? -8.508 9.211 4.871 1 90.88 519 LEU B O 1
ATOM 9534 N N . PRO B 1 520 ? -9.156 11.336 5.168 1 83.75 520 PRO B N 1
ATOM 9535 C CA . PRO B 1 520 ? -8.117 11.547 6.18 1 83.75 520 PRO B CA 1
ATOM 9536 C C . PRO B 1 520 ? -8.266 10.625 7.383 1 83.75 520 PRO B C 1
ATOM 9538 O O . PRO B 1 520 ? -9.312 10.008 7.566 1 83.75 520 PRO B O 1
ATOM 9541 N N . LYS B 1 521 ? -7.191 10.523 8.164 1 77.06 521 LYS B N 1
ATOM 9542 C CA . LYS B 1 521 ? -7.16 9.664 9.344 1 77.06 521 LYS B CA 1
ATOM 9543 C C . LYS B 1 521 ? -8.328 9.969 10.281 1 77.06 521 LYS B C 1
ATOM 9545 O O . LYS B 1 521 ? -8.688 11.133 10.477 1 77.06 521 LYS B O 1
ATOM 9550 N N . GLY B 1 522 ? -9.07 8.875 10.672 1 79.88 522 GLY B N 1
ATOM 9551 C CA . GLY B 1 522 ? -10.188 9.062 11.586 1 79.88 522 GLY B CA 1
ATOM 9552 C C . GLY B 1 522 ? -10.922 7.773 11.914 1 79.88 522 GLY B C 1
ATOM 9553 O O . GLY B 1 522 ? -10.438 6.684 11.602 1 79.88 522 GLY B O 1
ATOM 9554 N N . ILE B 1 523 ? -11.953 7.922 12.648 1 81.06 523 ILE B N 1
ATOM 9555 C CA . ILE B 1 523 ? -12.766 6.781 13.047 1 81.06 523 ILE B CA 1
ATOM 9556 C C . ILE B 1 523 ? -14.156 6.891 12.422 1 81.06 523 ILE B C 1
ATOM 9558 O O . ILE B 1 523 ? -15.164 6.664 13.094 1 81.06 523 ILE B O 1
ATOM 9562 N N . GLY B 1 524 ? -14.133 7.156 11.195 1 85.12 524 GLY B N 1
ATOM 9563 C CA . GLY B 1 524 ? -15.391 7.414 10.508 1 85.12 524 GLY B CA 1
ATOM 9564 C C . GLY B 1 524 ? -16.328 6.215 10.5 1 85.12 524 GLY B C 1
ATOM 9565 O O . GLY B 1 524 ? -17.516 6.355 10.758 1 85.12 524 GLY B O 1
ATOM 9566 N N . MET B 1 525 ? -15.805 5.09 10.375 1 87.5 525 MET B N 1
ATOM 9567 C CA . MET B 1 525 ? -16.641 3.891 10.289 1 87.5 525 MET B CA 1
ATOM 9568 C C . MET B 1 525 ? -17.25 3.557 11.641 1 87.5 525 MET B C 1
ATOM 9570 O O . MET B 1 525 ? -18.391 3.121 11.719 1 87.5 525 MET B O 1
ATOM 9574 N N . ILE B 1 526 ? -16.531 3.779 12.641 1 86.81 526 ILE B N 1
ATOM 9575 C CA . ILE B 1 526 ? -17.031 3.52 13.984 1 86.81 526 ILE B CA 1
ATOM 9576 C C . ILE B 1 526 ? -18.172 4.488 14.297 1 86.81 526 ILE B C 1
ATOM 9578 O O . ILE B 1 526 ? -19.219 4.078 14.812 1 86.81 526 ILE B O 1
ATOM 9582 N N . ARG B 1 527 ? -17.938 5.664 13.938 1 89.88 527 ARG B N 1
ATOM 9583 C CA . ARG B 1 527 ? -18.953 6.676 14.18 1 89.88 527 ARG B CA 1
ATOM 9584 C C . ARG B 1 527 ? -20.203 6.414 13.336 1 89.88 527 ARG B C 1
ATOM 9586 O O . ARG B 1 527 ? -21.328 6.68 13.773 1 89.88 527 ARG B O 1
ATOM 9593 N N . TYR B 1 528 ? -19.969 5.965 12.195 1 93.5 528 TYR B N 1
ATOM 9594 C CA . TYR B 1 528 ? -21.078 5.613 11.328 1 93.5 528 TYR B CA 1
ATOM 9595 C C . TYR B 1 528 ? -21.938 4.508 11.945 1 93.5 528 TYR B C 1
ATOM 9597 O O . TYR B 1 528 ? -23.156 4.602 11.969 1 93.5 528 TYR B O 1
ATOM 9605 N N . ARG B 1 529 ? -21.297 3.512 12.414 1 90.75 529 ARG B N 1
ATOM 9606 C CA . ARG B 1 529 ? -22 2.381 13.008 1 90.75 529 ARG B CA 1
ATOM 9607 C C . ARG B 1 529 ? -22.75 2.803 14.266 1 90.75 529 ARG B C 1
ATOM 9609 O O . ARG B 1 529 ? -23.891 2.379 14.484 1 90.75 529 ARG B O 1
ATOM 9616 N N . ASP B 1 530 ? -22.141 3.598 15.023 1 90.44 530 ASP B N 1
ATOM 9617 C CA . ASP B 1 530 ? -22.781 4.09 16.234 1 90.44 530 ASP B CA 1
ATOM 9618 C C . ASP B 1 530 ? -23.984 4.957 15.906 1 90.44 530 ASP B C 1
ATOM 9620 O O . ASP B 1 530 ? -25.031 4.844 16.547 1 90.44 530 ASP B O 1
ATOM 9624 N N . THR B 1 531 ? -23.781 5.793 14.938 1 94.5 531 THR B N 1
ATOM 9625 C CA . THR B 1 531 ? -24.859 6.684 14.547 1 94.5 531 THR B CA 1
ATOM 9626 C C . THR B 1 531 ? -26.016 5.895 13.938 1 94.5 531 THR B C 1
ATOM 9628 O O . THR B 1 531 ? -27.188 6.211 14.172 1 94.5 531 THR B O 1
ATOM 9631 N N . CYS B 1 532 ? -25.688 4.934 13.156 1 93.25 532 CYS B N 1
ATOM 9632 C CA . CYS B 1 532 ? -26.703 4.082 12.562 1 93.25 532 CYS B CA 1
ATOM 9633 C C . CYS B 1 532 ? -27.484 3.328 13.633 1 93.25 532 CYS B C 1
ATOM 9635 O O . CYS B 1 532 ? -28.703 3.193 13.547 1 93.25 532 CYS B O 1
ATOM 9637 N N . ALA B 1 533 ? -26.797 2.842 14.625 1 91.5 533 ALA B N 1
ATOM 9638 C CA . ALA B 1 533 ? -27.453 2.131 15.727 1 91.5 533 ALA B CA 1
ATOM 9639 C C . ALA B 1 533 ? -28.359 3.062 16.516 1 91.5 533 ALA B C 1
ATOM 9641 O O . ALA B 1 533 ? -29.453 2.664 16.938 1 91.5 533 ALA B O 1
ATOM 9642 N N . ASP B 1 534 ? -27.906 4.242 16.719 1 92.62 534 ASP B N 1
ATOM 9643 C CA . ASP B 1 534 ? -28.719 5.242 17.422 1 92.62 534 ASP B CA 1
ATOM 9644 C C . ASP B 1 534 ? -29.984 5.574 16.641 1 92.62 534 ASP B C 1
ATOM 9646 O O . ASP B 1 534 ? -31.062 5.672 17.203 1 92.62 534 ASP B O 1
ATOM 9650 N N . ALA B 1 535 ? -29.812 5.719 15.383 1 94.19 535 ALA B N 1
ATOM 9651 C CA . ALA B 1 535 ? -30.953 6.02 14.523 1 94.19 535 ALA B CA 1
ATOM 9652 C C . ALA B 1 535 ? -31.938 4.855 14.484 1 94.19 535 ALA B C 1
ATOM 9654 O O . ALA B 1 535 ? -33.156 5.059 14.5 1 94.19 535 ALA B O 1
ATOM 9655 N N . LYS B 1 536 ? -31.406 3.695 14.367 1 91.81 536 LYS B N 1
ATOM 9656 C CA . LYS B 1 536 ? -32.25 2.512 14.375 1 91.81 536 LYS B CA 1
ATOM 9657 C C . LYS B 1 536 ? -33.062 2.422 15.664 1 91.81 536 LYS B C 1
ATOM 9659 O O . LYS B 1 536 ? -34.25 2.092 15.641 1 91.81 536 LYS B O 1
ATOM 9664 N N . ARG B 1 537 ? -32.375 2.656 16.734 1 91.31 537 ARG B N 1
ATOM 9665 C CA . ARG B 1 537 ? -33.062 2.645 18.031 1 91.31 537 ARG B CA 1
ATOM 9666 C C . ARG B 1 537 ? -34.188 3.682 18.078 1 91.31 537 ARG B C 1
ATOM 9668 O O . ARG B 1 537 ? -35.281 3.402 18.578 1 91.31 537 ARG B O 1
ATOM 9675 N N . PHE B 1 538 ? -33.969 4.805 17.625 1 91.69 538 PHE B N 1
ATOM 9676 C CA . PHE B 1 538 ? -34.969 5.863 17.594 1 91.69 538 PHE B CA 1
ATOM 9677 C C . PHE B 1 538 ? -36.156 5.453 16.75 1 91.69 538 PHE B C 1
ATOM 9679 O O . PHE B 1 538 ? -37.312 5.629 17.172 1 91.69 538 PHE B O 1
ATOM 9686 N N . PHE B 1 539 ? -35.938 4.938 15.578 1 91.94 539 PHE B N 1
ATOM 9687 C CA . PHE B 1 539 ? -37 4.598 14.648 1 91.94 539 PHE B CA 1
ATOM 9688 C C . PHE B 1 539 ? -37.781 3.391 15.141 1 91.94 539 PHE B C 1
ATOM 9690 O O . PHE B 1 539 ? -39 3.268 14.875 1 91.94 539 PHE B O 1
ATOM 9697 N N . GLN B 1 540 ? -37.125 2.584 15.836 1 88.31 540 GLN B N 1
ATOM 9698 C CA . GLN B 1 540 ? -37.812 1.426 16.391 1 88.31 540 GLN B CA 1
ATOM 9699 C C . GLN B 1 540 ? -38.719 1.83 17.547 1 88.31 540 GLN B C 1
ATOM 9701 O O . GLN B 1 540 ? -39.812 1.262 17.719 1 88.31 540 GLN B O 1
ATOM 9706 N N . ASN B 1 541 ? -38.344 2.74 18.312 1 83.25 541 ASN B N 1
ATOM 9707 C CA . ASN B 1 541 ? -39.125 3.141 19.5 1 83.25 541 ASN B CA 1
ATOM 9708 C C . ASN B 1 541 ? -40.188 4.164 19.141 1 83.25 541 ASN B C 1
ATOM 9710 O O . ASN B 1 541 ? -41.344 4.016 19.531 1 83.25 541 ASN B O 1
ATOM 9714 N N . LYS B 1 542 ? -39.844 5.336 18.641 1 68.81 542 LYS B N 1
ATOM 9715 C CA . LYS B 1 542 ? -40.812 6.441 18.516 1 68.81 542 LYS B CA 1
ATOM 9716 C C . LYS B 1 542 ? -40.875 6.938 17.078 1 68.81 542 LYS B C 1
ATOM 9718 O O . LYS B 1 542 ? -41.75 7.727 16.719 1 68.81 542 LYS B O 1
ATOM 9723 N N . GLY B 1 543 ? -40.094 6.297 16.344 1 62.12 543 GLY B N 1
ATOM 9724 C CA . GLY B 1 543 ? -39.844 7.152 15.195 1 62.12 543 GLY B CA 1
ATOM 9725 C C . GLY B 1 543 ? -40.188 6.484 13.875 1 62.12 543 GLY B C 1
ATOM 9726 O O . GLY B 1 543 ? -39.969 7.062 12.805 1 62.12 543 GLY B O 1
ATOM 9727 N N . ALA B 1 544 ? -40.688 5.191 14.109 1 67.38 544 ALA B N 1
ATOM 9728 C CA . ALA B 1 544 ? -40.969 4.547 12.836 1 67.38 544 ALA B CA 1
ATOM 9729 C C . ALA B 1 544 ? -42.312 5.051 12.266 1 67.38 544 ALA B C 1
ATOM 9731 O O . ALA B 1 544 ? -43.312 5.082 12.961 1 67.38 544 ALA B O 1
ATOM 9732 N N . GLY B 1 545 ? -42.344 6.035 11.297 1 66.19 545 GLY B N 1
ATOM 9733 C CA . GLY B 1 545 ? -43.531 6.5 10.57 1 66.19 545 GLY B CA 1
ATOM 9734 C C . GLY B 1 545 ? -43.938 5.551 9.469 1 66.19 545 GLY B C 1
ATOM 9735 O O . GLY B 1 545 ? -43.375 4.477 9.305 1 66.19 545 GLY B O 1
ATOM 9736 N N . ASP B 1 546 ? -45.125 5.82 9.055 1 69.69 546 ASP B N 1
ATOM 9737 C CA . ASP B 1 546 ? -45.656 5.031 7.945 1 69.69 546 ASP B CA 1
ATOM 9738 C C . ASP B 1 546 ? -44.781 5.16 6.703 1 69.69 546 ASP B C 1
ATOM 9740 O O . ASP B 1 546 ? -44.781 4.293 5.828 1 69.69 546 ASP B O 1
ATOM 9744 N N . ASN B 1 547 ? -44.156 6.215 6.695 1 83 547 ASN B N 1
ATOM 9745 C CA . ASN B 1 547 ? -43.312 6.512 5.539 1 83 547 ASN B CA 1
ATOM 9746 C C . ASN B 1 547 ? -42 7.184 5.953 1 83 547 ASN B C 1
ATOM 9748 O O . ASN B 1 547 ? -41.844 7.59 7.105 1 83 547 ASN B O 1
ATOM 9752 N N . LYS B 1 548 ? -41.125 7.18 5.105 1 86.19 548 LYS B N 1
ATOM 9753 C CA . LYS B 1 548 ? -39.812 7.758 5.301 1 86.19 548 LYS B CA 1
ATOM 9754 C C . LYS B 1 548 ? -39.906 9.227 5.719 1 86.19 548 LYS B C 1
ATOM 9756 O O . LYS B 1 548 ? -39.219 9.664 6.629 1 86.19 548 LYS B O 1
ATOM 9761 N N . VAL B 1 549 ? -40.812 9.938 5.152 1 87.19 549 VAL B N 1
ATOM 9762 C CA . VAL B 1 549 ? -40.969 11.367 5.391 1 87.19 549 VAL B CA 1
ATOM 9763 C C . VAL B 1 549 ? -41.5 11.602 6.809 1 87.19 549 VAL B C 1
ATOM 9765 O O . VAL B 1 549 ? -41 12.5 7.508 1 87.19 549 VAL B O 1
ATOM 9768 N N . GLU B 1 550 ? -42.375 10.797 7.223 1 88.5 550 GLU B N 1
ATOM 9769 C CA . GLU B 1 550 ? -42.906 10.922 8.57 1 88.5 550 GLU B CA 1
ATOM 9770 C C . GLU B 1 550 ? -41.844 10.602 9.625 1 88.5 550 GLU B C 1
ATOM 9772 O O . GLU B 1 550 ? -41.812 11.242 10.68 1 88.5 550 GLU B O 1
ATOM 9777 N N . ALA B 1 551 ? -41.125 9.633 9.312 1 90.06 551 ALA B N 1
ATOM 9778 C CA . ALA B 1 551 ? -40.062 9.25 10.234 1 90.06 551 ALA B CA 1
ATOM 9779 C C . ALA B 1 551 ? -39.062 10.391 10.43 1 90.06 551 ALA B C 1
ATOM 9781 O O . ALA B 1 551 ? -38.594 10.648 11.547 1 90.06 551 ALA B O 1
ATOM 9782 N N . TYR B 1 552 ? -38.781 11.07 9.352 1 90.56 552 TYR B N 1
ATOM 9783 C CA . TYR B 1 552 ? -37.812 12.172 9.398 1 90.56 552 TYR B CA 1
ATOM 9784 C C . TYR B 1 552 ? -38.406 13.359 10.148 1 90.56 552 TYR B C 1
ATOM 9786 O O . TYR B 1 552 ? -37.688 14.039 10.898 1 90.56 552 TYR B O 1
ATOM 9794 N N . ILE B 1 553 ? -39.688 13.531 10.008 1 88.38 553 ILE B N 1
ATOM 9795 C CA . ILE B 1 553 ? -40.344 14.617 10.711 1 88.38 553 ILE B CA 1
ATOM 9796 C C . ILE B 1 553 ? -40.375 14.352 12.211 1 88.38 553 ILE B C 1
ATOM 9798 O O . ILE B 1 553 ? -40.188 15.266 13.016 1 88.38 553 ILE B O 1
ATOM 9802 N N . ASN B 1 554 ? -40.531 13.117 12.531 1 88.5 554 ASN B N 1
ATOM 9803 C CA . ASN B 1 554 ? -40.5 12.742 13.938 1 88.5 554 ASN B CA 1
ATOM 9804 C C . ASN B 1 554 ? -39.125 12.969 14.547 1 88.5 554 ASN B C 1
ATOM 9806 O O . ASN B 1 554 ? -39.031 13.336 15.719 1 88.5 554 ASN B O 1
ATOM 9810 N N . LEU B 1 555 ? -38.188 12.719 13.773 1 90.31 555 LEU B N 1
ATOM 9811 C CA . LEU B 1 555 ? -36.812 12.945 14.219 1 90.31 555 LEU B CA 1
ATOM 9812 C C . LEU B 1 555 ? -36.562 14.43 14.477 1 90.31 555 LEU B C 1
ATOM 9814 O O . LEU B 1 555 ? -35.906 14.797 15.445 1 90.31 555 LEU B O 1
ATOM 9818 N N . LEU B 1 556 ? -37.094 15.312 13.648 1 89.75 556 LEU B N 1
ATOM 9819 C CA . LEU B 1 556 ? -36.906 16.75 13.742 1 89.75 556 LEU B CA 1
ATOM 9820 C C . LEU B 1 556 ? -37.625 17.312 14.953 1 89.75 556 LEU B C 1
ATOM 9822 O O . LEU B 1 556 ? -37.188 18.312 15.539 1 89.75 556 LEU B O 1
ATOM 9826 N N . LYS B 1 557 ? -38.594 16.688 15.391 1 85.25 557 LYS B N 1
ATOM 9827 C CA . LYS B 1 557 ? -39.438 17.156 16.5 1 85.25 557 LYS B CA 1
ATOM 9828 C C . LYS B 1 557 ? -38.719 16.969 17.828 1 85.25 557 LYS B C 1
ATOM 9830 O O . LYS B 1 557 ? -39 17.672 18.797 1 85.25 557 LYS B O 1
ATOM 9835 N N . VAL B 1 558 ? -37.812 16.078 17.828 1 82.12 558 VAL B N 1
ATOM 9836 C CA . VAL B 1 558 ? -37.125 15.773 19.078 1 82.12 558 VAL B CA 1
ATOM 9837 C C . VAL B 1 558 ? -36.312 16.984 19.531 1 82.12 558 VAL B C 1
ATOM 9839 O O . VAL B 1 558 ? -36.188 17.25 20.734 1 82.12 558 VAL B O 1
ATOM 9842 N N . VAL B 1 559 ? -35.75 17.75 18.594 1 71.94 559 VAL B N 1
ATOM 9843 C CA . VAL B 1 559 ? -34.75 18.781 18.938 1 71.94 559 VAL B CA 1
ATOM 9844 C C . VAL B 1 559 ? -35.438 20.141 19.062 1 71.94 559 VAL B C 1
ATOM 9846 O O . VAL B 1 559 ? -34.781 21.141 19.359 1 71.94 559 VAL B O 1
ATOM 9849 N N . ASP B 1 560 ? -36.688 20.312 18.766 1 65.81 560 ASP B N 1
ATOM 9850 C CA . ASP B 1 560 ? -37.344 21.609 18.891 1 65.81 560 ASP B CA 1
ATOM 9851 C C . ASP B 1 560 ? -36.969 22.281 20.219 1 65.81 560 ASP B C 1
ATOM 9853 O O . ASP B 1 560 ? -36.906 23.5 20.297 1 65.81 560 ASP B O 1
ATOM 9857 N N . HIS B 1 561 ? -36.5 21.438 21.25 1 56.66 561 HIS B N 1
ATOM 9858 C CA . HIS B 1 561 ? -36.188 22.031 22.531 1 56.66 561 HIS B CA 1
ATOM 9859 C C . HIS B 1 561 ? -34.688 21.844 22.859 1 56.66 561 HIS B C 1
ATOM 9861 O O . HIS B 1 561 ? -34.312 21.766 24.047 1 56.66 561 HIS B O 1
ATOM 9867 N N . CYS B 1 562 ? -33.812 21.672 21.844 1 62.47 562 CYS B N 1
ATOM 9868 C CA . CYS B 1 562 ? -32.438 21.266 21.953 1 62.47 562 CYS B CA 1
ATOM 9869 C C . CYS B 1 562 ? -31.547 22.438 22.391 1 62.47 562 CYS B C 1
ATOM 9871 O O . CYS B 1 562 ? -30.422 22.234 22.828 1 62.47 562 CYS B O 1
ATOM 9873 N N . LYS B 1 563 ? -32.031 23.609 22.391 1 65.69 563 LYS B N 1
ATOM 9874 C CA . LYS B 1 563 ? -31.203 24.766 22.672 1 65.69 563 LYS B CA 1
ATOM 9875 C C . LYS B 1 563 ? -30.734 24.766 24.125 1 65.69 563 LYS B C 1
ATOM 9877 O O . LYS B 1 563 ? -29.688 25.344 24.438 1 65.69 563 LYS B O 1
ATOM 9882 N N . GLU B 1 564 ? -31.359 24 24.906 1 69.81 564 GLU B N 1
ATOM 9883 C CA . GLU B 1 564 ? -31.016 24.016 26.328 1 69.81 564 GLU B CA 1
ATOM 9884 C C . GLU B 1 564 ? -30 22.922 26.656 1 69.81 564 GLU B C 1
ATOM 9886 O O . GLU B 1 564 ? -29.125 23.125 27.484 1 69.81 564 GLU B O 1
ATOM 9891 N N . VAL B 1 565 ? -30.141 21.797 26.031 1 78.5 565 VAL B N 1
ATOM 9892 C CA . VAL B 1 565 ? -29.234 20.688 26.328 1 78.5 565 VAL B CA 1
ATOM 9893 C C . VAL B 1 565 ? -28.625 20.172 25.031 1 78.5 565 VAL B C 1
ATOM 9895 O O . VAL B 1 565 ? -29.344 19.625 24.172 1 78.5 565 VAL B O 1
ATOM 9898 N N . LEU B 1 566 ? -27.375 20.328 24.953 1 81.38 566 LEU B N 1
ATOM 9899 C CA . LEU B 1 566 ? -26.688 19.875 23.734 1 81.38 566 LEU B CA 1
ATOM 9900 C C . LEU B 1 566 ? -26.547 18.359 23.734 1 81.38 566 LEU B C 1
ATOM 9902 O O . LEU B 1 566 ? -26.297 17.75 24.781 1 81.38 566 LEU B O 1
ATOM 9906 N N . PRO B 1 567 ? -26.734 17.75 22.578 1 81.25 567 PRO B N 1
ATOM 9907 C CA . PRO B 1 567 ? -26.609 16.297 22.484 1 81.25 567 PRO B CA 1
ATOM 9908 C C . PRO B 1 567 ? -25.25 15.789 22.969 1 81.25 567 PRO B C 1
ATOM 9910 O O . PRO B 1 567 ? -25.156 14.727 23.594 1 81.25 567 PRO B O 1
ATOM 9913 N N . SER B 1 568 ? -24.203 16.5 22.734 1 76.38 568 SER B N 1
ATOM 9914 C CA . SER B 1 568 ? -22.859 16.078 23.109 1 76.38 568 SER B CA 1
ATOM 9915 C C . SER B 1 568 ? -22.703 16 24.625 1 76.38 568 SER B C 1
ATOM 9917 O O . SER B 1 568 ? -21.891 15.227 25.125 1 76.38 568 SER B O 1
ATOM 9919 N N . GLU B 1 569 ? -23.5 16.766 25.281 1 76.06 569 GLU B N 1
ATOM 9920 C CA . GLU B 1 569 ? -23.453 16.766 26.734 1 76.06 569 GLU B CA 1
ATOM 9921 C C . GLU B 1 569 ? -24.094 15.516 27.328 1 76.06 569 GLU B C 1
ATOM 9923 O O . GLU B 1 569 ? -23.734 15.062 28.406 1 76.06 569 GLU B O 1
ATOM 9928 N N . VAL B 1 570 ? -25.031 15.062 26.641 1 76.62 570 VAL B N 1
ATOM 9929 C CA . VAL B 1 570 ? -25.75 13.883 27.109 1 76.62 570 VAL B CA 1
ATOM 9930 C C . VAL B 1 570 ? -24.984 12.617 26.719 1 76.62 570 VAL B C 1
ATOM 9932 O O . VAL B 1 570 ? -24.875 11.688 27.516 1 76.62 570 VAL B O 1
ATOM 9935 N N . THR B 1 571 ? -24.547 12.5 25.547 1 74.75 571 THR B N 1
ATOM 9936 C CA . THR B 1 571 ? -23.906 11.289 25.031 1 74.75 571 THR B CA 1
ATOM 9937 C C . THR B 1 571 ? -22.469 11.188 25.531 1 74.75 571 THR B C 1
ATOM 9939 O O . THR B 1 571 ? -21.938 10.086 25.703 1 74.75 571 THR B O 1
ATOM 9942 N N . GLY B 1 572 ? -21.844 12.195 25.938 1 64.81 572 GLY B N 1
ATOM 9943 C CA . GLY B 1 572 ? -20.469 12.18 26.438 1 64.81 572 GLY B CA 1
ATOM 9944 C C . GLY B 1 572 ? -19.438 12 25.344 1 64.81 572 GLY B C 1
ATOM 9945 O O . GLY B 1 572 ? -19.781 11.984 24.156 1 64.81 572 GLY B O 1
ATOM 9946 N N . ASP B 1 573 ? -18.203 11.898 25.719 1 60.12 573 ASP B N 1
ATOM 9947 C CA . ASP B 1 573 ? -17.094 11.844 24.781 1 60.12 573 ASP B CA 1
ATOM 9948 C C . ASP B 1 573 ? -16.922 10.445 24.203 1 60.12 573 ASP B C 1
ATOM 9950 O O . ASP B 1 573 ? -16.375 10.281 23.109 1 60.12 573 ASP B O 1
ATOM 9954 N N . ARG B 1 574 ? -17.469 9.438 25.016 1 56.09 574 ARG B N 1
ATOM 9955 C CA . ARG B 1 574 ? -17.188 8.07 24.578 1 56.09 574 ARG B CA 1
ATOM 9956 C C . ARG B 1 574 ? -18.016 7.715 23.344 1 56.09 574 ARG B C 1
ATOM 9958 O O . ARG B 1 574 ? -17.516 7.086 22.406 1 56.09 574 ARG B O 1
ATOM 9965 N N . SER B 1 575 ? -19.453 7.859 23.609 1 57.59 575 SER B N 1
ATOM 9966 C CA . SER B 1 575 ? -20.312 7.512 22.484 1 57.59 575 SER B CA 1
ATOM 9967 C C . SER B 1 575 ? -20.547 8.711 21.578 1 57.59 575 SER B C 1
ATOM 9969 O O . SER B 1 575 ? -21.016 9.758 22.016 1 57.59 575 SER B O 1
ATOM 9971 N N . LYS B 1 576 ? -19.859 8.75 20.438 1 73.25 576 LYS B N 1
ATOM 9972 C CA . LYS B 1 576 ? -19.938 9.992 19.672 1 73.25 576 LYS B CA 1
ATOM 9973 C C . LYS B 1 576 ? -20.766 9.812 18.422 1 73.25 576 LYS B C 1
ATOM 9975 O O . LYS B 1 576 ? -20.297 10.055 17.312 1 73.25 576 LYS B O 1
ATOM 9980 N N . THR B 1 577 ? -22.156 9.422 18.797 1 87.19 577 THR B N 1
ATOM 9981 C CA . THR B 1 577 ? -23.094 9.438 17.688 1 87.19 577 THR B CA 1
ATOM 9982 C C . THR B 1 577 ? -23.297 10.852 17.156 1 87.19 577 THR B C 1
ATOM 9984 O O . THR B 1 577 ? -23.125 11.828 17.906 1 87.19 577 THR B O 1
ATOM 9987 N N . ALA B 1 578 ? -23.547 10.938 15.891 1 91.62 578 ALA B N 1
ATOM 9988 C CA . ALA B 1 578 ? -23.703 12.25 15.266 1 91.62 578 ALA B CA 1
ATOM 9989 C C . ALA B 1 578 ? -25.156 12.5 14.891 1 91.62 578 ALA B C 1
ATOM 9991 O O . ALA B 1 578 ? -25.484 13.477 14.203 1 91.62 578 ALA B O 1
ATOM 9992 N N . LEU B 1 579 ? -26.078 11.68 15.406 1 93.56 579 LEU B N 1
ATOM 9993 C CA . LEU B 1 579 ? -27.469 11.727 14.945 1 93.56 579 LEU B CA 1
ATOM 9994 C C . LEU B 1 579 ? -28.141 13.031 15.359 1 93.56 579 LEU B C 1
ATOM 9996 O O . LEU B 1 579 ? -28.594 13.797 14.508 1 93.56 579 LEU B O 1
ATOM 10000 N N . PHE B 1 580 ? -28.094 13.352 16.578 1 91.75 580 PHE B N 1
ATOM 10001 C CA . PHE B 1 580 ? -28.875 14.484 17.062 1 91.75 580 PHE B CA 1
ATOM 10002 C C . PHE B 1 580 ? -28.125 15.789 16.859 1 91.75 580 PHE B C 1
ATOM 10004 O O . PHE B 1 580 ? -28.719 16.859 16.859 1 91.75 580 PHE B O 1
ATOM 10011 N N . ASP B 1 581 ? -26.812 15.695 16.719 1 91.31 581 ASP B N 1
ATOM 10012 C CA . ASP B 1 581 ? -26.094 16.859 16.234 1 91.31 581 ASP B CA 1
ATOM 10013 C C . ASP B 1 581 ? -26.484 17.203 14.805 1 91.31 581 ASP B C 1
ATOM 10015 O O . ASP B 1 581 ? -26.531 18.375 14.43 1 91.31 581 ASP B O 1
ATOM 10019 N N . GLY B 1 582 ? -26.719 16.156 14.031 1 94.62 582 GLY B N 1
ATOM 10020 C CA . GLY B 1 582 ? -27.203 16.359 12.672 1 94.62 582 GLY B CA 1
ATOM 10021 C C . GLY B 1 582 ? -28.594 16.969 12.617 1 94.62 582 GLY B C 1
ATOM 10022 O O . GLY B 1 582 ? -28.859 17.812 11.773 1 94.62 582 GLY B O 1
ATOM 10023 N N . VAL B 1 583 ? -29.391 16.547 13.547 1 94.19 583 VAL B N 1
ATOM 10024 C CA . VAL B 1 583 ? -30.75 17.094 13.625 1 94.19 583 VAL B CA 1
ATOM 10025 C C . VAL B 1 583 ? -30.703 18.562 14.047 1 94.19 583 VAL B C 1
ATOM 10027 O O . VAL B 1 583 ? -31.438 19.391 13.516 1 94.19 583 VAL B O 1
ATOM 10030 N N . ARG B 1 584 ? -29.859 18.828 14.977 1 92.44 584 ARG B N 1
ATOM 10031 C CA . ARG B 1 584 ? -29.672 20.203 15.422 1 92.44 584 ARG B CA 1
ATOM 10032 C C . ARG B 1 584 ? -29.234 21.094 14.258 1 92.44 584 ARG B C 1
ATOM 10034 O O . ARG B 1 584 ? -29.766 22.203 14.094 1 92.44 584 ARG B O 1
ATOM 10041 N N . LEU B 1 585 ? -28.297 20.609 13.484 1 94.56 585 LEU B N 1
ATOM 10042 C CA . LEU B 1 585 ? -27.828 21.375 12.328 1 94.56 585 LEU B CA 1
ATOM 10043 C C . LEU B 1 585 ? -28.953 21.562 11.312 1 94.56 585 LEU B C 1
ATOM 10045 O O . LEU B 1 585 ? -29.078 22.625 10.695 1 94.56 585 LEU B O 1
ATOM 10049 N N . ALA B 1 586 ? -29.734 20.578 11.102 1 95.12 586 ALA B N 1
ATOM 10050 C CA . ALA B 1 586 ? -30.859 20.656 10.172 1 95.12 586 ALA B CA 1
ATOM 10051 C C . ALA B 1 586 ? -31.828 21.766 10.57 1 95.12 586 ALA B C 1
ATOM 10053 O O . ALA B 1 586 ? -32.312 22.531 9.727 1 95.12 586 ALA B O 1
ATOM 10054 N N . LYS B 1 587 ? -32.094 21.859 11.812 1 92.12 587 LYS B N 1
ATOM 10055 C CA . LYS B 1 587 ? -33 22.891 12.312 1 92.12 587 LYS B CA 1
ATOM 10056 C C . LYS B 1 587 ? -32.406 24.281 12.109 1 92.12 587 LYS B C 1
ATOM 10058 O O . LYS B 1 587 ? -33.125 25.203 11.719 1 92.12 587 LYS B O 1
ATOM 10063 N N . ASP B 1 588 ? -31.156 24.391 12.414 1 91.94 588 ASP B N 1
ATOM 10064 C CA . ASP B 1 588 ? -30.484 25.672 12.195 1 91.94 588 ASP B CA 1
ATOM 10065 C C . ASP B 1 588 ? -30.516 26.078 10.719 1 91.94 588 ASP B C 1
ATOM 10067 O O . ASP B 1 588 ? -30.688 27.25 10.398 1 91.94 588 ASP B O 1
ATOM 10071 N N . LEU B 1 589 ? -30.391 25.109 9.867 1 94.12 589 LEU B N 1
ATOM 10072 C CA . LEU B 1 589 ? -30.422 25.359 8.438 1 94.12 589 LEU B CA 1
ATOM 10073 C C . LEU B 1 589 ? -31.812 25.75 7.977 1 94.12 589 LEU B C 1
ATOM 10075 O O . LEU B 1 589 ? -31.984 26.672 7.164 1 94.12 589 LEU B O 1
ATOM 10079 N N . MET B 1 590 ? -32.781 25.141 8.539 1 90.44 590 MET B N 1
ATOM 10080 C CA . MET B 1 590 ? -34.188 25.391 8.141 1 90.44 590 MET B CA 1
ATOM 10081 C C . MET B 1 590 ? -34.625 26.766 8.617 1 90.44 590 MET B C 1
ATOM 10083 O O . MET B 1 590 ? -35.594 27.312 8.07 1 90.44 590 MET B O 1
ATOM 10087 N N . GLU B 1 591 ? -33.938 27.281 9.57 1 88.38 591 GLU B N 1
ATOM 10088 C CA . GLU B 1 591 ? -34.281 28.594 10.109 1 88.38 591 GLU B CA 1
ATOM 10089 C C . GLU B 1 591 ? -33.719 29.719 9.242 1 88.38 591 GLU B C 1
ATOM 10091 O O . GLU B 1 591 ? -34.062 30.875 9.406 1 88.38 591 GLU B O 1
ATOM 10096 N N . MET B 1 592 ? -33 29.359 8.297 1 88.69 592 MET B N 1
ATOM 10097 C CA . MET B 1 592 ? -32.406 30.375 7.426 1 88.69 592 MET B CA 1
ATOM 10098 C C . MET B 1 592 ? -33.5 31.062 6.594 1 88.69 592 MET B C 1
ATOM 10100 O O . MET B 1 592 ? -34.562 30.5 6.367 1 88.69 592 MET B O 1
ATOM 10104 N N . SER B 1 593 ? -33.188 32.25 6.09 1 77.69 593 SER B N 1
ATOM 10105 C CA . SER B 1 593 ? -34.125 33.188 5.512 1 77.69 593 SER B CA 1
ATOM 10106 C C . SER B 1 593 ? -34.781 32.625 4.258 1 77.69 593 SER B C 1
ATOM 10108 O O . SER B 1 593 ? -35.969 32.781 4.043 1 77.69 593 SER B O 1
ATOM 10110 N N . SER B 1 594 ? -33.938 32.031 3.389 1 87.12 594 SER B N 1
ATOM 10111 C CA . SER B 1 594 ? -34.469 31.484 2.133 1 87.12 594 SER B CA 1
ATOM 10112 C C . SER B 1 594 ? -33.906 30.094 1.853 1 87.12 594 SER B C 1
ATOM 10114 O O . SER B 1 594 ? -32.75 29.797 2.166 1 87.12 594 SER B O 1
ATOM 10116 N N . SER B 1 595 ? -34.844 29.281 1.323 1 89.12 595 SER B N 1
ATOM 10117 C CA . SER B 1 595 ? -34.469 27.922 0.945 1 89.12 595 SER B CA 1
ATOM 10118 C C . SER B 1 595 ? -33.344 27.938 -0.097 1 89.12 595 SER B C 1
ATOM 10120 O O . SER B 1 595 ? -32.469 27.078 -0.074 1 89.12 595 SER B O 1
ATOM 10122 N N . GLU B 1 596 ? -33.438 28.859 -0.959 1 89.06 596 GLU B N 1
ATOM 10123 C CA . GLU B 1 596 ? -32.438 28.969 -2.004 1 89.06 596 GLU B CA 1
ATOM 10124 C C . GLU B 1 596 ? -31.062 29.297 -1.414 1 89.06 596 GLU B C 1
ATOM 10126 O O . GLU B 1 596 ? -30.047 28.719 -1.827 1 89.06 596 GLU B O 1
ATOM 10131 N N . HIS B 1 597 ? -31.109 30.172 -0.523 1 91.81 597 HIS B N 1
ATOM 10132 C CA . HIS B 1 597 ? -29.859 30.531 0.135 1 91.81 597 HIS B CA 1
ATOM 10133 C C . HIS B 1 597 ? -29.328 29.391 0.975 1 91.81 597 HIS B C 1
ATOM 10135 O O . HIS B 1 597 ? -28.125 29.141 1 1 91.81 597 HIS B O 1
ATOM 10141 N N . MET B 1 598 ? -30.156 28.688 1.609 1 94.19 598 MET B N 1
ATOM 10142 C CA . MET B 1 598 ? -29.766 27.547 2.424 1 94.19 598 MET B CA 1
ATOM 10143 C C . MET B 1 598 ? -29.062 26.484 1.576 1 94.19 598 MET B C 1
ATOM 10145 O O . MET B 1 598 ? -27.984 26.016 1.935 1 94.19 598 MET B O 1
ATOM 10149 N N . TRP B 1 599 ? -29.672 26.172 0.497 1 95.31 599 TRP B N 1
ATOM 10150 C CA . TRP B 1 599 ? -29.125 25.125 -0.348 1 95.31 599 TRP B CA 1
ATOM 10151 C C . TRP B 1 599 ? -27.828 25.578 -1.017 1 95.31 599 TRP B C 1
ATOM 10153 O O . TRP B 1 599 ? -26.938 24.766 -1.263 1 95.31 599 TRP B O 1
ATOM 10163 N N . LYS B 1 600 ? -27.734 26.844 -1.307 1 94.56 600 LYS B N 1
ATOM 10164 C CA . LYS B 1 600 ? -26.484 27.375 -1.819 1 94.56 600 LYS B CA 1
ATOM 10165 C C . LYS B 1 600 ? -25.344 27.188 -0.812 1 94.56 600 LYS B C 1
ATOM 10167 O O . LYS B 1 600 ? -24.25 26.75 -1.175 1 94.56 600 LYS B O 1
ATOM 10172 N N . VAL B 1 601 ? -25.641 27.438 0.405 1 95.44 601 VAL B N 1
ATOM 10173 C CA . VAL B 1 601 ? -24.656 27.281 1.465 1 95.44 601 VAL B CA 1
ATOM 10174 C C . VAL B 1 601 ? -24.297 25.812 1.631 1 95.44 601 VAL B C 1
ATOM 10176 O O . VAL B 1 601 ? -23.125 25.453 1.72 1 95.44 601 VAL B O 1
ATOM 10179 N N . VAL B 1 602 ? -25.297 24.984 1.636 1 96.75 602 VAL B N 1
ATOM 10180 C CA . VAL B 1 602 ? -25.078 23.547 1.82 1 96.75 602 VAL B CA 1
ATOM 10181 C C . VAL B 1 602 ? -24.219 23 0.686 1 96.75 602 VAL B C 1
ATOM 10183 O O . VAL B 1 602 ? -23.297 22.219 0.921 1 96.75 602 VAL B O 1
ATOM 10186 N N . SER B 1 603 ? -24.516 23.422 -0.479 1 97 603 SER B N 1
ATOM 10187 C CA . SER B 1 603 ? -23.75 22.953 -1.626 1 97 603 SER B CA 1
ATOM 10188 C C . SER B 1 603 ? -22.297 23.406 -1.537 1 97 603 SER B C 1
ATOM 10190 O O . SER B 1 603 ? -21.375 22.641 -1.827 1 97 603 SER B O 1
ATOM 10192 N N . GLN B 1 604 ? -22.078 24.609 -1.12 1 96.25 604 GLN B N 1
ATOM 10193 C CA . GLN B 1 604 ? -20.719 25.141 -1.014 1 96.25 604 GLN B CA 1
ATOM 10194 C C . GLN B 1 604 ? -19.938 24.422 0.079 1 96.25 604 GLN B C 1
ATOM 10196 O O . GLN B 1 604 ? -18.734 24.172 -0.075 1 96.25 604 GLN B O 1
ATOM 10201 N N . VAL B 1 605 ? -20.562 24.078 1.118 1 96.56 605 VAL B N 1
ATOM 10202 C CA . VAL B 1 605 ? -19.906 23.375 2.209 1 96.56 605 VAL B CA 1
ATOM 10203 C C . VAL B 1 605 ? -19.5 21.969 1.744 1 96.56 605 VAL B C 1
ATOM 10205 O O . VAL B 1 605 ? -18.375 21.516 2.004 1 96.56 605 VAL B O 1
ATOM 10208 N N . TRP B 1 606 ? -20.391 21.328 1.067 1 97.5 606 TRP B N 1
ATOM 10209 C CA . TRP B 1 606 ? -20.094 19.984 0.595 1 97.5 606 TRP B CA 1
ATOM 10210 C C . TRP B 1 606 ? -18.938 20 -0.405 1 97.5 606 TRP B C 1
ATOM 10212 O O . TRP B 1 606 ? -18.109 19.078 -0.415 1 97.5 606 TRP B O 1
ATOM 10222 N N . ILE B 1 607 ? -18.891 20.969 -1.271 1 96.38 607 ILE B N 1
ATOM 10223 C CA . ILE B 1 607 ? -17.797 21.062 -2.232 1 96.38 607 ILE B CA 1
ATOM 10224 C C . ILE B 1 607 ? -16.469 21.297 -1.497 1 96.38 607 ILE B C 1
ATOM 10226 O O . ILE B 1 607 ? -15.438 20.734 -1.872 1 96.38 607 ILE B O 1
ATOM 10230 N N . GLU B 1 608 ? -16.531 22.078 -0.468 1 95.31 608 GLU B N 1
ATOM 10231 C CA . GLU B 1 608 ? -15.344 22.297 0.343 1 95.31 608 GLU B CA 1
ATOM 10232 C C . GLU B 1 608 ? -14.906 21.016 1.044 1 95.31 608 GLU B C 1
ATOM 10234 O O . GLU B 1 608 ? -13.711 20.719 1.114 1 95.31 608 GLU B O 1
ATOM 10239 N N . ILE B 1 609 ? -15.859 20.297 1.562 1 96 609 ILE B N 1
ATOM 10240 C CA . ILE B 1 609 ? -15.57 19.016 2.203 1 96 609 ILE B CA 1
ATOM 10241 C C . ILE B 1 609 ? -14.945 18.062 1.187 1 96 609 ILE B C 1
ATOM 10243 O O . ILE B 1 609 ? -13.984 17.359 1.494 1 96 609 ILE B O 1
ATOM 10247 N N . LEU B 1 610 ? -15.508 18.094 0.001 1 96.19 610 LEU B N 1
ATOM 10248 C CA . LEU B 1 610 ? -14.984 17.266 -1.084 1 96.19 610 LEU B CA 1
ATOM 10249 C C . LEU B 1 610 ? -13.547 17.656 -1.407 1 96.19 610 LEU B C 1
ATOM 10251 O O . LEU B 1 610 ? -12.695 16.781 -1.582 1 96.19 610 LEU B O 1
ATOM 10255 N N . GLY B 1 611 ? -13.289 18.938 -1.483 1 94.38 611 GLY B N 1
ATOM 10256 C CA . GLY B 1 611 ? -11.938 19.422 -1.755 1 94.38 611 GLY B CA 1
ATOM 10257 C C . GLY B 1 611 ? -10.945 19.031 -0.677 1 94.38 611 GLY B C 1
ATOM 10258 O O . GLY B 1 611 ? -9.828 18.609 -0.98 1 94.38 611 GLY B O 1
ATOM 10259 N N . HIS B 1 612 ? -11.352 19.109 0.554 1 93.31 612 HIS B N 1
ATOM 10260 C CA . HIS B 1 612 ? -10.484 18.734 1.669 1 93.31 612 HIS B CA 1
ATOM 10261 C C . HIS B 1 612 ? -10.172 17.25 1.646 1 93.31 612 HIS B C 1
ATOM 10263 O O . HIS B 1 612 ? -9.023 16.844 1.879 1 93.31 612 HIS B O 1
ATOM 10269 N N . ALA B 1 613 ? -11.172 16.469 1.372 1 93.69 613 ALA B N 1
ATOM 10270 C CA . ALA B 1 613 ? -10.969 15.023 1.278 1 93.69 613 ALA B CA 1
ATOM 10271 C C . ALA B 1 613 ? -10.016 14.672 0.145 1 93.69 613 ALA B C 1
ATOM 10273 O O . ALA B 1 613 ? -9.109 13.852 0.319 1 93.69 613 ALA B O 1
ATOM 10274 N N . ALA B 1 614 ? -10.164 15.289 -0.955 1 93.81 614 ALA B N 1
ATOM 10275 C CA . ALA B 1 614 ? -9.328 15.023 -2.119 1 93.81 614 ALA B CA 1
ATOM 10276 C C . ALA B 1 614 ? -7.875 15.414 -1.852 1 93.81 614 ALA B C 1
ATOM 10278 O O . ALA B 1 614 ? -6.949 14.688 -2.215 1 93.81 614 ALA B O 1
ATOM 10279 N N . ALA B 1 615 ? -7.688 16.484 -1.164 1 89.69 615 ALA B N 1
ATOM 10280 C CA . ALA B 1 615 ? -6.352 17.031 -0.921 1 89.69 615 ALA B CA 1
ATOM 10281 C C . ALA B 1 615 ? -5.605 16.188 0.12 1 89.69 615 ALA B C 1
ATOM 10283 O O . ALA B 1 615 ? -4.375 16.109 0.088 1 89.69 615 ALA B O 1
ATOM 10284 N N . ASN B 1 616 ? -6.32 15.609 0.983 1 86.38 616 ASN B N 1
ATOM 10285 C CA . ASN B 1 616 ? -5.684 14.898 2.086 1 86.38 616 ASN B CA 1
ATOM 10286 C C . ASN B 1 616 ? -5.711 13.391 1.868 1 86.38 616 ASN B C 1
ATOM 10288 O O . ASN B 1 616 ? -5.434 12.625 2.791 1 86.38 616 ASN B O 1
ATOM 10292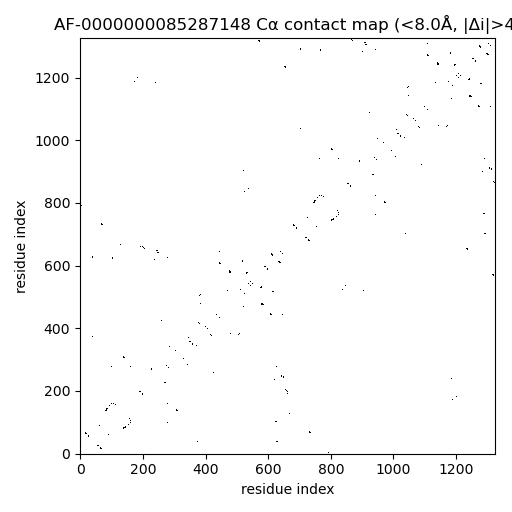 N N . CYS B 1 617 ? -6.059 12.984 0.667 1 88.62 617 CYS B N 1
ATOM 10293 C CA . CYS B 1 617 ? -5.98 11.578 0.279 1 88.62 617 CYS B CA 1
ATOM 10294 C C . CYS B 1 617 ? -4.617 11.258 -0.33 1 88.62 617 CYS B C 1
ATOM 10296 O O . CYS B 1 617 ? -4.051 12.078 -1.059 1 88.62 617 CYS B O 1
ATOM 10298 N N . ARG B 1 618 ? -4.117 10.141 -0.058 1 83.88 618 ARG B N 1
ATOM 10299 C CA . ARG B 1 618 ? -2.814 9.75 -0.586 1 83.88 618 ARG B CA 1
ATOM 10300 C C . ARG B 1 618 ? -2.908 9.391 -2.066 1 83.88 618 ARG B C 1
ATOM 10302 O O . ARG B 1 618 ? -3.936 8.883 -2.523 1 83.88 618 ARG B O 1
ATOM 10309 N N . ALA B 1 619 ? -1.822 9.609 -2.732 1 88.94 619 ALA B N 1
ATOM 10310 C CA . ALA B 1 619 ? -1.776 9.406 -4.176 1 88.94 619 ALA B CA 1
ATOM 10311 C C . ALA B 1 619 ? -1.976 7.934 -4.527 1 88.94 619 ALA B C 1
ATOM 10313 O O . ALA B 1 619 ? -2.588 7.609 -5.547 1 88.94 619 ALA B O 1
ATOM 10314 N N . VAL B 1 620 ? -1.543 7.066 -3.658 1 87.62 620 VAL B N 1
ATOM 10315 C CA . VAL B 1 620 ? -1.614 5.637 -3.941 1 87.62 620 VAL B CA 1
ATOM 10316 C C . VAL B 1 620 ? -3.074 5.199 -4.016 1 87.62 620 VAL B C 1
ATOM 10318 O O . VAL B 1 620 ? -3.436 4.363 -4.848 1 87.62 620 VAL B O 1
ATOM 10321 N N . HIS B 1 621 ? -3.91 5.781 -3.217 1 90.69 621 HIS B N 1
ATOM 10322 C CA . HIS B 1 621 ? -5.316 5.395 -3.205 1 90.69 621 HIS B CA 1
ATOM 10323 C C . HIS B 1 621 ? -6.047 5.926 -4.434 1 90.69 621 HIS B C 1
ATOM 10325 O O . HIS B 1 621 ? -6.969 5.281 -4.938 1 90.69 621 HIS B O 1
ATOM 10331 N N . HIS B 1 622 ? -5.613 7.062 -4.918 1 93.38 622 HIS B N 1
ATOM 10332 C CA . HIS B 1 622 ? -6.18 7.562 -6.168 1 93.38 622 HIS B CA 1
ATOM 10333 C C . HIS B 1 622 ? -5.805 6.664 -7.34 1 93.38 622 HIS B C 1
ATOM 10335 O O . HIS B 1 622 ? -6.645 6.367 -8.195 1 93.38 622 HIS B O 1
ATOM 10341 N N . SER B 1 623 ? -4.559 6.227 -7.34 1 93.44 623 SER B N 1
ATOM 10342 C CA . SER B 1 623 ? -4.113 5.328 -8.398 1 93.44 623 SER B CA 1
ATOM 10343 C C . SER B 1 623 ? -4.867 4.004 -8.367 1 93.44 623 SER B C 1
ATOM 10345 O O . SER B 1 623 ? -5.184 3.434 -9.406 1 93.44 623 SER B O 1
ATOM 10347 N N . GLN B 1 624 ? -5.168 3.543 -7.188 1 91.38 624 GLN B N 1
ATOM 10348 C CA . GLN B 1 624 ? -5.898 2.287 -7.031 1 91.38 624 GLN B CA 1
ATOM 10349 C C . GLN B 1 624 ? -7.328 2.414 -7.551 1 91.38 624 GLN B C 1
ATOM 10351 O O . GLN B 1 624 ? -7.859 1.479 -8.148 1 91.38 624 GLN B O 1
ATOM 10356 N N . GLN B 1 625 ? -7.898 3.568 -7.375 1 91.56 625 GLN B N 1
ATOM 10357 C CA . GLN B 1 625 ? -9.289 3.766 -7.77 1 91.56 625 GLN B CA 1
ATOM 10358 C C . GLN B 1 625 ? -9.43 3.873 -9.281 1 91.56 625 GLN B C 1
ATOM 10360 O O . GLN B 1 625 ? -10.508 3.654 -9.836 1 91.56 625 GLN B O 1
ATOM 10365 N N . LEU B 1 626 ? -8.328 4.176 -9.953 1 91.75 626 LEU B N 1
ATOM 10366 C CA . LEU B 1 626 ? -8.375 4.203 -11.406 1 91.75 626 LEU B CA 1
ATOM 10367 C C . LEU B 1 626 ? -8.68 2.816 -11.969 1 91.75 626 LEU B C 1
ATOM 10369 O O . LEU B 1 626 ? -9.344 2.691 -13 1 91.75 626 LEU B O 1
ATOM 10373 N N . GLY B 1 627 ? -8.273 1.773 -11.258 1 87.69 627 GLY B N 1
ATOM 10374 C CA . GLY B 1 627 ? -8.531 0.412 -11.703 1 87.69 627 GLY B CA 1
ATOM 10375 C C . GLY B 1 627 ? -9.938 -0.062 -11.375 1 87.69 627 GLY B C 1
ATOM 10376 O O . GLY B 1 627 ? -10.367 -1.115 -11.852 1 87.69 627 GLY B O 1
ATOM 10377 N N . ARG B 1 628 ? -10.641 0.767 -10.625 1 85.25 628 ARG B N 1
ATOM 10378 C CA . ARG B 1 628 ? -11.992 0.39 -10.227 1 85.25 628 ARG B CA 1
ATOM 10379 C C . ARG B 1 628 ? -13.031 1.274 -10.906 1 85.25 628 ARG B C 1
ATOM 10381 O O . ARG B 1 628 ? -14.133 1.463 -10.383 1 85.25 628 ARG B O 1
ATOM 10388 N N . GLY B 1 629 ? -12.68 1.883 -12.023 1 81.25 629 GLY B N 1
ATOM 10389 C CA . GLY B 1 629 ? -13.625 2.674 -12.797 1 81.25 629 GLY B CA 1
ATOM 10390 C C . GLY B 1 629 ? -13.5 4.164 -12.539 1 81.25 629 GLY B C 1
ATOM 10391 O O . GLY B 1 629 ? -14.266 4.961 -13.086 1 81.25 629 GLY B O 1
ATOM 10392 N N . GLY B 1 630 ? -12.617 4.5 -11.633 1 83.19 630 GLY B N 1
ATOM 10393 C CA . GLY B 1 630 ? -12.422 5.914 -11.359 1 83.19 630 GLY B CA 1
ATOM 10394 C C . GLY B 1 630 ? -13.367 6.457 -10.305 1 83.19 630 GLY B C 1
ATOM 10395 O O . GLY B 1 630 ? -14.484 5.949 -10.141 1 83.19 630 GLY B O 1
ATOM 10396 N N . GLN B 1 631 ? -12.938 7.336 -9.469 1 89.38 631 GLN B N 1
ATOM 10397 C CA . GLN B 1 631 ? -13.719 8.008 -8.43 1 89.38 631 GLN B CA 1
ATOM 10398 C C . GLN B 1 631 ? -13.781 9.516 -8.68 1 89.38 631 GLN B C 1
ATOM 10400 O O . GLN B 1 631 ? -12.836 10.094 -9.211 1 89.38 631 GLN B O 1
ATOM 10405 N N . LEU B 1 632 ? -14.953 10.047 -8.43 1 95.38 632 LEU B N 1
ATOM 10406 C CA . LEU B 1 632 ? -15.086 11.5 -8.555 1 95.38 632 LEU B CA 1
ATOM 10407 C C . LEU B 1 632 ? -14.008 12.211 -7.742 1 95.38 632 LEU B C 1
ATOM 10409 O O . LEU B 1 632 ? -13.43 13.195 -8.203 1 95.38 632 LEU B O 1
ATOM 10413 N N . LEU B 1 633 ? -13.695 11.688 -6.59 1 96.56 633 LEU B N 1
ATOM 10414 C CA . LEU B 1 633 ? -12.695 12.289 -5.723 1 96.56 633 LEU B CA 1
ATOM 10415 C C . LEU B 1 633 ? -11.344 12.375 -6.43 1 96.56 633 LEU B C 1
ATOM 10417 O O . LEU B 1 633 ? -10.594 13.336 -6.238 1 96.56 633 LEU B O 1
ATOM 10421 N N . THR B 1 634 ? -10.992 11.43 -7.215 1 96 634 THR B N 1
ATOM 10422 C CA . THR B 1 634 ? -9.742 11.406 -7.961 1 96 634 THR B CA 1
ATOM 10423 C C . THR B 1 634 ? -9.742 12.469 -9.055 1 96 634 THR B C 1
ATOM 10425 O O . THR B 1 634 ? -8.719 13.117 -9.297 1 96 634 THR B O 1
ATOM 10428 N N . HIS B 1 635 ? -10.883 12.656 -9.711 1 96.38 635 HIS B N 1
ATOM 10429 C CA . HIS B 1 635 ? -11.016 13.703 -10.727 1 96.38 635 HIS B CA 1
ATOM 10430 C C . HIS B 1 635 ? -10.859 15.086 -10.102 1 96.38 635 HIS B C 1
ATOM 10432 O O . HIS B 1 635 ? -10.18 15.953 -10.664 1 96.38 635 HIS B O 1
ATOM 10438 N N . VAL B 1 636 ? -11.477 15.211 -8.938 1 96.38 636 VAL B N 1
ATOM 10439 C CA . VAL B 1 636 ? -11.414 16.484 -8.234 1 96.38 636 VAL B CA 1
ATOM 10440 C C . VAL B 1 636 ? -9.992 16.734 -7.734 1 96.38 636 VAL B C 1
ATOM 10442 O O . VAL B 1 636 ? -9.5 17.859 -7.773 1 96.38 636 VAL B O 1
ATOM 10445 N N . TRP B 1 637 ? -9.32 15.672 -7.242 1 95.25 637 TRP B N 1
ATOM 10446 C CA . TRP B 1 637 ? -7.941 15.75 -6.773 1 95.25 637 TRP B CA 1
ATOM 10447 C C . TRP B 1 637 ? -7.023 16.297 -7.863 1 95.25 637 TRP B C 1
ATOM 10449 O O . TRP B 1 637 ? -6.238 17.219 -7.621 1 95.25 637 TRP B O 1
ATOM 10459 N N . LEU B 1 638 ? -7.172 15.781 -9.109 1 96.25 638 LEU B N 1
ATOM 10460 C CA . LEU B 1 638 ? -6.324 16.219 -10.219 1 96.25 638 LEU B CA 1
ATOM 10461 C C . LEU B 1 638 ? -6.734 17.609 -10.703 1 96.25 638 LEU B C 1
ATOM 10463 O O . LEU B 1 638 ? -5.883 18.406 -11.109 1 96.25 638 LEU B O 1
ATOM 10467 N N . LEU B 1 639 ? -8.008 17.859 -10.695 1 96.31 639 LEU B N 1
ATOM 10468 C CA . LEU B 1 639 ? -8.484 19.188 -11.055 1 96.31 639 LEU B CA 1
ATOM 10469 C C . LEU B 1 639 ? -7.898 20.25 -10.125 1 96.31 639 LEU B C 1
ATOM 10471 O O . LEU B 1 639 ? -7.434 21.281 -10.586 1 96.31 639 LEU B O 1
ATOM 10475 N N . MET B 1 640 ? -7.922 19.969 -8.852 1 94.06 640 MET B N 1
ATOM 10476 C CA . MET B 1 640 ? -7.371 20.891 -7.867 1 94.06 640 MET B CA 1
ATOM 10477 C C . MET B 1 640 ? -5.875 21.109 -8.094 1 94.06 640 MET B C 1
ATOM 10479 O O . MET B 1 640 ? -5.371 22.219 -7.953 1 94.06 640 MET B O 1
ATOM 10483 N N . ALA B 1 641 ? -5.164 20.047 -8.406 1 92.94 641 ALA B N 1
ATOM 10484 C CA . ALA B 1 641 ? -3.738 20.141 -8.703 1 92.94 641 ALA B CA 1
ATOM 10485 C C . ALA B 1 641 ? -3.492 21.031 -9.914 1 92.94 641 ALA B C 1
ATOM 10487 O O . ALA B 1 641 ? -2.584 21.875 -9.906 1 92.94 641 ALA B O 1
ATOM 10488 N N . ASN B 1 642 ? -4.312 20.875 -10.922 1 94.38 642 ASN B N 1
ATOM 10489 C CA . ASN B 1 642 ? -4.184 21.672 -12.141 1 94.38 642 ASN B CA 1
ATOM 10490 C C . ASN B 1 642 ? -4.484 23.156 -11.875 1 94.38 642 ASN B C 1
ATOM 10492 O O . ASN B 1 642 ? -3.934 24.031 -12.539 1 94.38 642 ASN B O 1
ATOM 10496 N N . LEU B 1 643 ? -5.336 23.359 -10.883 1 92.69 643 LEU B N 1
ATOM 10497 C CA . LEU B 1 643 ? -5.707 24.734 -10.539 1 92.69 643 LEU B CA 1
ATOM 10498 C C . LEU B 1 643 ? -4.727 25.328 -9.539 1 92.69 643 LEU B C 1
ATOM 10500 O O . LEU B 1 643 ? -4.863 26.484 -9.133 1 92.69 643 LEU B O 1
ATOM 10504 N N . GLY B 1 644 ? -3.773 24.5 -9.039 1 88.19 644 GLY B N 1
ATOM 10505 C CA . GLY B 1 644 ? -2.746 24.984 -8.133 1 88.19 644 GLY B CA 1
ATOM 10506 C C . GLY B 1 644 ? -3.193 24.984 -6.68 1 88.19 644 GLY B C 1
ATOM 10507 O O . GLY B 1 644 ? -2.607 25.688 -5.848 1 88.19 644 GLY B O 1
ATOM 10508 N N . LEU B 1 645 ? -4.238 24.203 -6.391 1 87.81 645 LEU B N 1
ATOM 10509 C CA . LEU B 1 645 ? -4.812 24.203 -5.051 1 87.81 645 LEU B CA 1
ATOM 10510 C C . LEU B 1 645 ? -4.305 23 -4.254 1 87.81 645 LEU B C 1
ATOM 10512 O O . LEU B 1 645 ? -5.098 22.219 -3.732 1 87.81 645 LEU B O 1
ATOM 10516 N N . THR B 1 646 ? -3.055 22.594 -4.375 1 82.94 646 THR B N 1
ATOM 10517 C CA . THR B 1 646 ? -2.482 21.469 -3.646 1 82.94 646 THR B CA 1
ATOM 10518 C C . THR B 1 646 ? -1.188 21.875 -2.949 1 82.94 646 THR B C 1
ATOM 10520 O O . THR B 1 646 ? -0.587 22.891 -3.293 1 82.94 646 THR B O 1
ATOM 10523 N N . GLU B 1 647 ? -0.806 21.125 -1.914 1 75 647 GLU B N 1
ATOM 10524 C CA . GLU B 1 647 ? 0.408 21.391 -1.148 1 75 647 GLU B CA 1
ATOM 10525 C C . GLU B 1 647 ? 1.629 20.766 -1.813 1 75 647 GLU B C 1
ATOM 10527 O O . GLU B 1 647 ? 2.754 20.922 -1.331 1 75 647 GLU B O 1
ATOM 10532 N N . HIS B 1 648 ? 1.461 20.266 -2.979 1 76.81 648 HIS B N 1
ATOM 10533 C CA . HIS B 1 648 ? 2.539 19.516 -3.615 1 76.81 648 HIS B CA 1
ATOM 10534 C C . HIS B 1 648 ? 3.414 20.438 -4.469 1 76.81 648 HIS B C 1
ATOM 10536 O O . HIS B 1 648 ? 4.09 19.969 -5.391 1 76.81 648 HIS B O 1
ATOM 10542 N N . PHE B 1 649 ? 3.348 21.672 -4.266 1 76.25 649 PHE B N 1
ATOM 10543 C CA . PHE B 1 649 ? 4.199 22.562 -5.031 1 76.25 649 PHE B CA 1
ATOM 10544 C C . PHE B 1 649 ? 5.309 23.141 -4.156 1 76.25 649 PHE B C 1
ATOM 10546 O O . PHE B 1 649 ? 5.102 23.391 -2.971 1 76.25 649 PHE B O 1
ATOM 10553 N N . GLN B 1 650 ? 6.473 23.219 -4.758 1 72.69 650 GLN B N 1
ATOM 10554 C CA . GLN B 1 650 ? 7.633 23.766 -4.074 1 72.69 650 GLN B CA 1
ATOM 10555 C C . GLN B 1 650 ? 7.418 25.25 -3.729 1 72.69 650 GLN B C 1
ATOM 10557 O O . GLN B 1 650 ? 6.699 25.953 -4.434 1 72.69 650 GLN B O 1
ATOM 10562 N N . VAL B 1 651 ? 7.98 25.562 -2.592 1 61.72 651 VAL B N 1
ATOM 10563 C CA . VAL B 1 651 ? 7.938 26.969 -2.186 1 61.72 651 VAL B CA 1
ATOM 10564 C C . VAL B 1 651 ? 8.945 27.781 -2.994 1 61.72 651 VAL B C 1
ATOM 10566 O O . VAL B 1 651 ? 10.094 27.359 -3.162 1 61.72 651 VAL B O 1
ATOM 10569 N N . SER B 1 652 ? 8.414 28.656 -3.836 1 58.25 652 SER B N 1
ATOM 10570 C CA . SER B 1 652 ? 9.312 29.484 -4.637 1 58.25 652 SER B CA 1
ATOM 10571 C C . SER B 1 652 ? 10.234 30.312 -3.748 1 58.25 652 SER B C 1
ATOM 10573 O O . SER B 1 652 ? 9.781 30.922 -2.771 1 58.25 652 SER B O 1
ATOM 10575 N N . GLN B 1 653 ? 11.492 30.062 -3.803 1 56.38 653 GLN B N 1
ATOM 10576 C CA . GLN B 1 653 ? 12.344 30.969 -3.043 1 56.38 653 GLN B CA 1
ATOM 10577 C C . GLN B 1 653 ? 12.797 32.156 -3.904 1 56.38 653 GLN B C 1
ATOM 10579 O O . GLN B 1 653 ? 13.703 32.906 -3.52 1 56.38 653 GLN B O 1
ATOM 10584 N N . GLY B 1 654 ? 11.938 32.469 -5.043 1 51.22 654 GLY B N 1
ATOM 10585 C CA . GLY B 1 654 ? 12.141 33.656 -5.816 1 51.22 654 GLY B CA 1
ATOM 10586 C C . GLY B 1 654 ? 13.547 33.812 -6.367 1 51.22 654 GLY B C 1
ATOM 10587 O O . GLY B 1 654 ? 13.992 34.906 -6.695 1 51.22 654 GLY B O 1
ATOM 10588 N N . HIS B 1 655 ? 14.57 32.844 -6.297 1 53.28 655 HIS B N 1
ATOM 10589 C CA . HIS B 1 655 ? 15.945 33.344 -6.387 1 53.28 655 HIS B CA 1
ATOM 10590 C C . HIS B 1 655 ? 16.484 33.219 -7.809 1 53.28 655 HIS B C 1
ATOM 10592 O O . HIS B 1 655 ? 16.266 32.219 -8.477 1 53.28 655 HIS B O 1
ATOM 10598 N N . ALA B 1 656 ? 16.609 34.406 -8.508 1 57.34 656 ALA B N 1
ATOM 10599 C CA . ALA B 1 656 ? 17.281 34.656 -9.773 1 57.34 656 ALA B CA 1
ATOM 10600 C C . ALA B 1 656 ? 18.75 34.25 -9.695 1 57.34 656 ALA B C 1
ATOM 10602 O O . ALA B 1 656 ? 19.312 34.156 -8.609 1 57.34 656 ALA B O 1
ATOM 10603 N N . ARG B 1 657 ? 19.328 33.719 -10.836 1 66.44 657 ARG B N 1
ATOM 10604 C CA . ARG B 1 657 ? 20.734 33.375 -10.914 1 66.44 657 ARG B CA 1
ATOM 10605 C C . ARG B 1 657 ? 21.609 34.594 -10.812 1 66.44 657 ARG B C 1
ATOM 10607 O O . ARG B 1 657 ? 21.312 35.625 -11.43 1 66.44 657 ARG B O 1
ATOM 10614 N N . ALA B 1 658 ? 22.5 34.531 -9.883 1 71 658 ALA B N 1
ATOM 10615 C CA . ALA B 1 658 ? 23.391 35.656 -9.641 1 71 658 ALA B CA 1
ATOM 10616 C C . ALA B 1 658 ? 24.422 35.781 -10.758 1 71 658 ALA B C 1
ATOM 10618 O O . ALA B 1 658 ? 24.906 34.781 -11.281 1 71 658 ALA B O 1
ATOM 10619 N N . LYS B 1 659 ? 24.531 36.906 -11.445 1 74.88 659 LYS B N 1
ATOM 10620 C CA . LYS B 1 659 ? 25.609 37.25 -12.375 1 74.88 659 LYS B CA 1
ATOM 10621 C C . LYS B 1 659 ? 26.516 38.312 -11.789 1 74.88 659 LYS B C 1
ATOM 10623 O O . LYS B 1 659 ? 26.062 39.219 -11.086 1 74.88 659 LYS B O 1
ATOM 10628 N N . LEU B 1 660 ? 27.797 38.031 -12.039 1 79.81 660 LEU B N 1
ATOM 10629 C CA . LEU B 1 660 ? 28.781 39 -11.547 1 79.81 660 LEU B CA 1
ATOM 10630 C C . LEU B 1 660 ? 28.844 40.219 -12.477 1 79.81 660 LEU B C 1
ATOM 10632 O O . LEU B 1 660 ? 29.047 40.062 -13.688 1 79.81 660 LEU B O 1
ATOM 10636 N N . ASN B 1 661 ? 28.375 41.312 -11.969 1 76.25 661 ASN B N 1
ATOM 10637 C CA . ASN B 1 661 ? 28.609 42.562 -12.695 1 76.25 661 ASN B CA 1
ATOM 10638 C C . ASN B 1 661 ? 29.828 43.281 -12.164 1 76.25 661 ASN B C 1
ATOM 10640 O O . ASN B 1 661 ? 29.891 43.625 -10.984 1 76.25 661 ASN B O 1
ATOM 10644 N N . VAL B 1 662 ? 30.766 43.344 -13.031 1 75.12 662 VAL B N 1
ATOM 10645 C CA . VAL B 1 662 ? 32.031 43.969 -12.648 1 75.12 662 VAL B CA 1
ATOM 10646 C C . VAL B 1 662 ? 32.094 45.375 -13.18 1 75.12 662 VAL B C 1
ATOM 10648 O O . VAL B 1 662 ? 31.812 45.625 -14.352 1 75.12 662 VAL B O 1
ATOM 10651 N N . SER B 1 663 ? 32.062 46.344 -12.281 1 71.06 663 SER B N 1
ATOM 10652 C CA . SER B 1 663 ? 32.344 47.719 -12.688 1 71.06 663 SER B CA 1
ATOM 10653 C C . SER B 1 663 ? 33.656 48.188 -12.078 1 71.06 663 SER B C 1
ATOM 10655 O O . SER B 1 663 ? 34.031 47.781 -10.977 1 71.06 663 SER B O 1
#

Sequence (1326 aa):
MVQMVSADIQKLWNEHGLQALILVSLVLQIILHVLGNLRKHNPRTLIRTATLWSVYNLAYAVVPAALTISAQSTSDVSARELMSFWASLFLLDLGGPDNFTAYSSEDNELWLRHLMFMVTQSVLALYVILLSFPGRSHLPLLSVVIYAIGVIKCFGRVQALRFGSSEHLRGSLLGPADPGPDYAKFMEEFRLKKSQGFIVKVDELADHIRQVVNVDPESGSKEILESYRLFKIFEPLFVDLILTYEERDISTSYFKRLDSCQAFRAVEIELGFAYDKFYTKANVIYTYKGLLFHATSVFLSLFVLVGFYFISDISQYPVIDVYITYLVTASYVSKELFALVTMVRSDWTDLWLNQHNLTRNILKFECLKQPTKQRWSNAIAQLDLLSVALEEKPARALRIQVLFGVEEYLETQRYERYAEVSANLKDMIYSQFKQLMSSNCNKPSCIHKGGYSLHQNNCSKLLWSIHDVEFDRSILIWHIATSLCYYSDIDDQSGVNRIESNHMSKYLLNLLVSYPEMLPKGIGMIRYRDTCADAKRFFQNKGAGDNKVEAYINLLKVVDHCKEVLPSEVTGDRSKTALFDGVRLAKDLMEMSSSEHMWKVVSQVWIEILGHAAANCRAVHHSQQLGRGGQLLTHVWLLMANLGLTEHFQVSQGHARAKLNVSMVQMVSADIQKLWNEHGLQALILVSLVLQIILHVLGNLRKHNPRTLIRTATLWSVYNLAYAVVPAALTISAQSTSDVSARELMSFWASLFLLDLGGPDNFTAYSSEDNELWLRHLMFMVTQSVLALYVILLSFPGRSHLPLLSVVIYAIGVIKCFGRVQALRFGSSEHLRGSLLGPADPGPDYAKFMEEFRLKKSQGFIVKVDELADHIRQVVNVDPESGSKEILESYRLFKIFEPLFVDLILTYEERDISTSYFKRLDSCQAFRAVEIELGFAYDKFYTKANVIYTYKGLLFHATSVFLSLFVLVGFYFISDISQYPVIDVYITYLVTASYVSKELFALVTMVRSDWTDLWLNQHNLTRNILKFECLKQPTKQRWSNAIAQLDLLSVALEEKPARALRIQVLFGVEEYLETQRYERYAEVSANLKDMIYSQFKQLMSSNCNKPSCIHKGGYSLHQNNCSKLLWSIHDVEFDRSILIWHIATSLCYYSDIDDQSGVNRIESNHMSKYLLNLLVSYPEMLPKGIGMIRYRDTCADAKRFFQNKGAGDNKVEAYINLLKVVDHCKEVLPSEVTGDRSKTALFDGVRLAKDLMEMSSSEHMWKVVSQVWIEILGHAAANCRAVHHSQQLGRGGQLLTHVWLLMANLGLTEHFQVSQGHARAKLNVS

Secondary structure (DSSP, 8-state):
---SS-HHHHHHHHHHHHHHHHHHHHHHHHHHHHHHHHTTT---HIIIIIIIHHHHHHHHHHHHHHHHHHHS--S-HHHHHHHHHHHHHHHHHHT--TT---SSHHHHHTHHHHHHHHHHHHHHHHHHHHHHPSPSSSHHHHHHHHHHHHHHHHHHHHHHHHHHSHHHHHHHTS------S-HHHHHHHHHHHHHTT--EEEEEE-----------TT-GGGHHHHHHHHHHHHGGGGGTPPBPHHHHHHHHHHHTTS-HHHHHHHHHHHHHHHHHHHHSSHHHHSSHHHHHHHHHHHHHHHHHHHHHHHTS-GGGS-HHHHHHHHHHHHHHHHHHHHHHHHHHTSHHHHHHHHHTT--GGG---HHHHS----SS--EEEE--HHHHHTTSSPPSSHHHHHHHT-HHHHHHHHH-EEEE--HHHHHHHHHHHHHHHHTT--S-TTS-SSHHHHHHTT-GGGTHHHHSS-HHHHHHHHHHHHHHHHHH--S----HHHHHHHHHHHHHHHHHHH-GGGSPSS-HHHHHHHHHHHHHHHIIIII--SSHHHHHHHHHHGGGGTTSS-HHHHHTTT----HHHHHHHHHHHHTSS-HHHHHHHHHHHHHHHHHHHHHTS-HHHHHHHHTTT--HHHHHHHHHHHTT-SS-B------PEEEEEE-/---SS-HHHHHHHHHHHHHHHHHHHHHHHHHHHHHHHHTTT---HIIIIIIIHHHHHHHHHHHHHHHHHHHS--S-HHHHHHHHHHHHHHHHHHT--TT---SSHHHHHTHHHHHHHHHHHHHHHHHHHHHHPSPSSSHHHHHHHHHHHHHHHHHHHHHHHHHHSHHHHHHHT-------S-HHHHHHHHHHHHHTT--EEEEEE-----------TT-GGGHHHHHHHHHHHHGGGGGTPPBPHHHHHHHHHHHTTS-HHHHHHHHHHHHHHHHHHHHSSHHHHSSHHHHHHHHHHHHHHHHHHHHHHHTS-GGGS-HHHHHHHHHHHHHHHHHHHHHHHHHHTSHHHHHHHHHTT--GGG---HHHHS----SS--EEEE--HHHHHTTSSPPSSHHHHHHHT-HHHHHHHHH-EEEE--HHHHHHHHHHHHHHHHTT-SS-TTS-SSHHHHHHTT-GGGTHHHHSS-HHHHHHHHHHHHHHHHHH--S-TT-HHHHHHHHHHHHHHHHHHH-GGGSPSS-HHHHHHHHHHHHHHHIIIII--SSHHHHHHHHHHGGGGTTSS-HHHHHTTTS---HHHHHHHHHHHHTSS-HHHHHHHHHHHHHHHHHHHHHTS-HHHHHHHHTTT--HHHHHHHHHHHTT-SS-B------PEEEEEE-

Organism: NCBI:txid3103831

Nearest PDB structures (foldseek):
  6rz7-assembly1_A  TM=1.602E-01  e=4.745E+00  Homo sapiens
  6rz7-assembly1_A  TM=1.602E-01  e=5.143E+00  Homo sapiens

Foldseek 3Di:
DDPPDPPVVVVCCLVCVLVVLLVLLLVLQVLCLVLLVVLQADLDCCSQVPPNVVSVVVLLVSLVVSLVSLLPDDPDLQVLLLSLLSNLLSLQSLLGAQSFQDSFLVQLQVLVVLVVSSVVSLVSSVSSLVSNPPGPFCSSVLSVLSSVLSNVSSVLSSVLSPLQHLVNLLVVLPPDDDPDDDPVVVVVVVVVQVVVVWDKDWDFDQPPLPPLPPDPPPPPLCLLVVLVVLLSQCVCQLNLAFHAVSNLVSLQSNVLNDALVSLLVSLLSSLLVLLCSNTGSCVPQVDPVNVVSLVVSLVSLVVSLVCCVPRGPPVVDDPVSSVSVNVSSVSVNVSSVVSVLVSLQESSVSNVCVVVVHALVVPPDPSSNHHDDDRFNQKFKFAALLCLLLCVDPDDPLVVCVVVPCNLVVSLVVRIDIDGNDPLLSNLLSVLLSVVLVVPPVAFLLPDQQVVLCVVLVNVVLCCLPVVDDSLLSLVLLLLLLVLLLLQPPDPVDDPLNVSLNVLSRRVLSCVQPPVLLFADDDNNLLSVLQSVVSNVQCVPPQVDPDPSRSSVRLLVVCPVVPVPPPCNVCDDPRDHSNVSSSVSNVVLVPDDDPVSSSVSSSSSSSSNLSNSLQNHRSNVQSRVSSSRHHPSSSSNVSSSSSVSHPSYDDDPSGGDIDIDID/DDPPDPPVVVVCCLPCVLVVLLVLLLVLQVLCLVLLVVLQADLDCCSQVPPNVVSVVVLLVSLVVSLVSLLPDDPDLQSLLLSLLSNLLSLQSLLGAQSFQDSFLVQLQVLVVLVVSSVVSLVSSVSSLVSNPPGPFCSSVLSVLSSVLSNVSSVLSSVLSPLQHLVNVLVVLDDDDDPDDDPVVVVVVVVVQVVVPWDKDWDFFQPPLPPLPQDDPPPPLCLLVVLVVLLSQCVCQLNLAFHAVSNLVSLQSNLLNDALVSLLVSLLSSLLVLLCSNTGSCVPQVDPVNVVSLVVSLVSLVVSLVCCVPRGPLVVDDPSSSVSVNVSSVSVNVSSVVSVLVSLQESSVSNVCVVVVHALVVPPDPSSNHHDPDRFNQKFKFAALLCLLLCVDPDDPLVVCVVVPCNLVVSLVVRIDIDGNDPLLSNLLSVLLSVVLVVPPVAFLLPDQQVVLCVVLVNVVLCCLGVVDDSLLSLVLLLLLLVLLLLQPPDCVDDPLNVSLNVLSRRVLSCLQPPVLLFADDDNNVLSVLQSVVSNVQCVPPQVDPDPSSSSVRLLVVCPVVPVPPPCNVCDPPRDHSNVSSSVSNVVLVPDDDPNSSSVSSSSSSSSNLSNSLQNHRSNVQSRCSSSRHHPSSSSNVSCVSSVSHPSYDDDPSGGDIDIDID

InterPro domains:
  IPR007658 Protein of unknown function DUF594 [PF04578] (593-645)
  IPR025315 Domain of unknown function DUF4220 [PF13968] (53-387)

Radius of gyration: 34.25 Å; Cα contacts (8 Å, |Δi|>4): 1885; chains: 2; bounding box: 91×102×88 Å